Protein AF-0000000074153311 (afdb_homodimer)

Nearest PDB structures (foldseek):
  4g37-assembly2_B  TM=7.179E-01  e=2.846E-46  Photinus pyralis
  6q2m-assembly3_C  TM=8.573E-01  e=4.810E-36  Photinus pyralis
  3rix-assembly1_A  TM=8.641E-01  e=5.668E-35  Photinus pyralis
  3gpc-assembly2_B  TM=8.290E-01  e=4.481E-35  Homo sapiens
  5jjq-assembly4_D  TM=6.632E-01  e=1.379E-25  Streptomyces sp. ML694-90F3

Sequence (1156 aa):
MVFTSPAWVPKLPIDPPDSITIDEFMNTEKYGRYAGAKSRNPYTCGLTGKTYTVPEVRQRVDHLSRAIGKKLDFTPNEGTEWDKVVALFSLNTIDYVPLTHAVHRLGGAVTPASAAYSAPELEHQLRSSGAQALFTCEPLLETALKAAKAAGIPNERIFILATPGSTARLPFATLDELVEEGKKLPAVEPLRWTKGQGARQVAYLCYSSGTSGLPKAVMISHFNVIANILQYTTYDSVARKKLNIETQVDLGLLPFSHIYGLIIITHSNSYRGDEVIVLPKFDIKTFLSAVQQYKIAQLYVVPPIVIQIIRNQQLCSQYDLSSVRYLYAGAAPLGSETIDEVTKQYPAWHVGQAYGMTETCTAVSTTSEHDIDQGSSGSLVPACRAKIVDPTTGREITAYDTPGELLVQAPSVVLGYLNNEKATAETFVWLDDGRWIRTGDEVLVRRAASGNEHLVIVDRIKELIKVKGHQVAPAELEAHLLAHEFVSDCAVIQVPDDRAGEVPKAYVVKTKRADGRSDEDVARAIAKHVEDHKARHKWLKGGVEFIDIIPKSPSGKILRRLLRDKEKADRKAQGAKLMVFTSPAWVPKLPIDPPDSITIDEFMNTEKYGRYAGAKSRNPYTCGLTGKTYTVPEVRQRVDHLSRAIGKKLDFTPNEGTEWDKVVALFSLNTIDYVPLTHAVHRLGGAVTPASAAYSAPELEHQLRSSGAQALFTCEPLLETALKAAKAAGIPNERIFILATPGSTARLPFATLDELVEEGKKLPAVEPLRWTKGQGARQVAYLCYSSGTSGLPKAVMISHFNVIANILQYTTYDSVARKKLNIETQVDLGLLPFSHIYGLIIITHSNSYRGDEVIVLPKFDIKTFLSAVQQYKIAQLYVVPPIVIQIIRNQQLCSQYDLSSVRYLYAGAAPLGSETIDEVTKQYPAWHVGQAYGMTETCTAVSTTSEHDIDQGSSGSLVPACRAKIVDPTTGREITAYDTPGELLVQAPSVVLGYLNNEKATAETFVWLDDGRWIRTGDEVLVRRAASGNEHLVIVDRIKELIKVKGHQVAPAELEAHLLAHEFVSDCAVIQVPDDRAGEVPKAYVVKTKRADGRSDEDVARAIAKHVEDHKARHKWLKGGVEFIDIIPKSPSGKILRRLLRDKEKADRKAQGAKL

Radius of gyration: 34.05 Å; Cα contacts (8 Å, |Δi|>4): 2609; chains: 2; bounding box: 74×100×81 Å

Foldseek 3Di:
DKAAFDPVFDFQPDQQAQFDFLLCVLLDPVNPFDDQVQFDFQEAALPPRDTDGSVRLNLLLFLLLQLCCVLLVQAAPPDAQLSQEEEEQEFWDRCRQSNLSSSVQSRHAYEYDYNPDALVLVLVVCQLSVHQAYEYADVSVVSVVSSCVVNVHDQSRYEHEYDPPDDDDDPHHYSVNSSVVSVPGDTHDGHDTDGSRQLVRFHYFAWDDDLPDRTFTFGFGSSLLSFVLSLVLSRQVVLCVVVVNQEFEAEQAAGCSFLCNVRVQRRNNSRSRYYYHHDRHDDPLSVLSSCQPRLHAEYEEEQLVLLVCLVPLVSSVVGDNVSYAEYEYEPAFADLLSVVSCCVSPVRHHYAYFDDHVQLSGGQADAHSVHDDPQFRHGGTHQKIKWFAAPVPRHTDDDAPDKGWIKMDHSNRGDATRPCVPRRPVQWDADPVGIIGGPQWIWGWHQGPVRGITIHTQARNVFWEQFQNDTDGQSNLQNLLCSDQQFSGKTWGWDQDDVGRTAIEMEGETDCVCPPPDPVVVFVVSQVSCVVPHDPRNGNPVTYHYDNDQDADSSRHGSVSVVVVVVVVVVVVVVVVD/DKAAFDPVFDFQPDQQAQFDFLLVCLLDPVNPFDDQVQFDFQEAALPPRDTDGSVRLNLLLFLLLQLCCVLLVQAAPPDAQLSQEEEEQEFWDRCRQSNLSSSVQSRHAYEYDYNPDALVLLLVVCQLSVHQAYEYADVSVVSVVSSCVVNVHDQSRYEHEYDPPDDDDDPHHYSVNSSVVSVPGDTHDGHDTDGSRQLVGFHYFAWDDDLPDRTFTFGFGSSLLSFVLSQVLSRQVVLCVVVVNQEFEAEQAAGCSFLCNVRVQRRNNSRSRYYYHHDRHDDPLSVLSSCQPRLHAEYEEEQLVLLVCLVPLVSSVVGDNVSHAEYEYEPAFADLLSVVSCCVSPVRHQYAYFDDHVQLSGGQADAHSVHDDPQFRHGGTHQKMKWFAAPVPRHTDDDAPDKGWIKMDHSNGGDATRPCVPRRPVQWDADPVGIIGGPQWIWGWHQGPVRGITIHTQARNVFWEQFQNDTAGQSNLQNLLCSDQQFSGKTWGWDQDPVGRTAIAMEGETDCVCPPPDPVVVQVVSQVSCVVPHDPRNGNPVTYHYDNDQDADSSRHGSVSVVVVVVVVVVVVVVVVD

InterPro domains:
  IPR000873 AMP-dependent synthetase/ligase domain [PF00501] (48-418)
  IPR020845 AMP-binding, conserved site [PS00455] (205-216)
  IPR025110 AMP-binding enzyme, C-terminal domain [PF13193] (476-557)
  IPR045851 AMP-binding enzyme domain superfamily [G3DSA:3.30.300.30] (461-571)

Solvent-accessible surface area (backbone atoms only — not comparable to full-atom values): 59431 Å² total; per-residue (Å²): 109,76,46,57,37,50,87,85,49,53,70,64,93,59,79,65,64,31,52,46,45,54,36,58,52,70,71,37,64,88,73,71,32,44,54,63,91,76,28,42,44,38,34,25,30,50,85,78,63,52,66,42,46,51,69,51,46,50,49,44,22,54,15,33,27,24,28,47,24,64,76,67,68,43,48,47,84,52,84,54,36,64,77,37,17,33,31,37,40,40,62,44,37,66,58,54,60,44,50,50,32,14,40,36,56,36,50,14,22,33,28,38,35,62,67,78,52,51,34,69,56,44,21,49,53,40,54,76,63,45,41,64,33,39,37,27,19,76,94,46,39,69,46,48,51,54,13,29,56,72,54,69,43,56,70,91,42,34,33,30,44,78,49,91,85,68,75,75,87,60,102,47,57,35,53,67,55,33,28,60,52,9,69,76,43,70,81,71,64,80,67,83,64,35,80,48,37,13,55,71,38,49,37,35,39,41,66,42,72,54,89,86,56,78,57,45,38,32,32,30,19,22,19,16,49,50,28,27,37,49,22,53,52,45,47,48,45,57,42,28,58,77,67,70,50,78,60,53,30,30,43,31,45,54,54,51,41,38,47,60,21,39,40,55,44,49,47,32,34,38,36,53,13,14,20,23,37,28,32,56,58,92,40,73,67,61,49,46,48,34,33,38,75,64,42,27,25,32,43,55,47,35,48,72,57,53,50,53,51,65,73,34,49,73,66,51,68,74,40,62,61,81,46,39,40,36,43,38,32,25,87,51,88,58,35,61,66,57,52,52,51,47,38,69,76,36,70,77,40,43,72,38,26,36,37,60,41,71,65,32,45,19,69,49,21,40,39,41,84,80,57,71,48,92,67,28,21,17,26,39,27,41,76,29,37,34,37,32,21,34,83,84,76,60,48,72,49,73,60,68,71,45,75,18,31,35,31,42,34,42,69,15,45,39,80,39,40,64,58,31,60,60,63,28,56,73,34,44,42,71,48,86,90,40,69,30,35,56,68,56,30,26,28,24,43,38,71,38,95,88,66,45,60,24,37,29,76,52,40,46,56,88,60,47,25,47,26,69,86,40,79,36,42,34,58,58,52,33,42,57,46,53,70,36,78,46,32,66,41,59,46,46,44,62,38,84,35,92,87,35,54,21,30,35,23,35,38,31,20,69,30,78,76,42,62,94,54,52,69,68,56,52,39,48,53,53,42,45,56,40,52,75,73,43,60,78,74,65,28,48,76,54,35,67,43,79,43,91,68,78,58,52,43,95,76,63,41,72,42,56,57,63,52,48,52,50,49,53,53,52,49,52,56,56,51,68,70,96,107,78,47,58,36,49,86,86,47,52,72,64,94,58,80,64,65,32,52,46,45,56,36,58,50,69,71,36,62,87,75,70,33,44,55,62,91,78,29,44,43,38,34,25,29,52,86,79,62,54,64,45,46,52,68,51,46,50,50,45,22,55,16,34,28,25,28,47,24,64,76,67,69,43,47,49,83,51,84,54,36,66,76,36,18,33,30,37,40,40,63,43,38,67,57,56,62,44,52,50,31,13,40,35,56,37,50,13,21,34,29,38,33,62,67,79,54,51,32,69,58,44,21,49,52,38,52,76,63,45,40,65,33,40,38,27,20,77,94,45,38,67,46,48,52,53,12,29,55,72,53,68,42,57,70,92,40,36,35,31,44,76,50,91,86,69,74,75,88,61,101,45,56,35,54,68,56,35,29,61,51,8,69,76,43,69,80,70,64,80,65,82,65,36,82,49,38,13,56,70,38,49,37,35,38,41,65,44,73,51,91,87,57,78,57,44,38,34,33,30,18,21,18,14,50,50,28,28,38,48,22,52,53,47,46,48,46,57,41,30,58,76,67,71,50,78,61,52,31,31,44,30,44,56,53,51,41,38,48,60,23,38,41,56,45,46,47,32,33,39,34,52,13,14,21,22,37,28,31,54,60,92,41,74,66,62,48,47,48,31,34,39,75,64,43,26,25,34,43,55,46,34,47,72,58,53,51,53,51,66,72,35,49,73,67,52,68,76,41,59,62,80,48,40,39,36,42,38,32,26,88,51,87,58,36,61,66,58,51,51,51,46,37,68,77,37,70,76,40,44,74,39,25,35,37,61,41,71,64,32,44,19,68,50,20,41,36,42,86,80,56,68,48,90,64,28,21,16,26,40,27,40,76,29,38,34,38,31,22,34,82,86,78,60,48,72,50,72,60,67,72,45,73,19,33,35,30,42,35,41,69,15,44,42,79,38,40,62,57,31,61,59,63,26,54,74,33,45,42,70,47,86,89,42,68,30,35,55,68,57,30,25,28,22,42,36,71,39,94,88,66,44,62,24,38,32,77,53,40,47,56,88,58,47,26,45,25,70,85,40,80,37,42,36,58,58,53,33,39,58,46,53,70,37,78,45,30,66,41,60,47,45,44,61,39,83,34,93,87,34,53,21,31,35,23,34,37,31,19,69,28,76,77,41,61,95,54,52,68,66,56,53,40,49,52,55,43,45,57,41,52,76,74,43,59,77,73,65,28,47,78,56,34,69,43,79,46,91,68,77,59,51,44,95,75,62,39,71,43,57,59,62,53,46,52,49,50,52,52,53,47,51,58,54,52,70,72,97

Secondary structure (DSSP, 8-state):
--B---TTSPPPSSPPPSSS-HHHHHT-GGGSPPPTTTSPPSEEETTT--B--HHHHHHHHHHHHHHHHHHHT--TTSS-GGGSEEEEE----TTHHHHHHHHHHTT-EEEEE-TT--HHHHHHHHHHHT-SEEEEEGGGHHHHHHHHHHHT--GGGEEEE--TT-----SS-BHHHHHHHHTTSPPPPPP-PPTTHHHHSEEEEEEE--TTSSPEEEEEEHHHHHHHHHHHHHHHHHHHHHTT-S--EEEE-S-TTSHIIIIIIIIIHHHTT-EEEE-SS--HHHHHHHHHHHT--EEEE-HHHHHHHHH-HHHHTTS--TT--EEEE-SSPPPHHHHHHHHHH-TT-EEEEEEEEGGGTEEEEE-BTTB--TTS--EEPTT-EEEEE-TTT-PBP-STT--EEEEEE-TTS--EETT-HHHHHHHEEEETTEEEEEEEEEEEEEE-TTS-EEEEEEEEGGG-EEETTEEE-HHHHHHHHTTSTTEEEEEEEEEEETTTEEEEEEEEEE-GGGTTS-HHHHHHHHHHHHHHHS-GGGS-TTEEEE-S---B-TTS-B-HHHHHHHHHHHHHHHHHT-/--B---TTSPPPSSPPPSSS-HHHHHT-GGGSPPPTTTSPPSEEETTT--EE-HHHHHHHHHHHHHHHHHHHT--TTSS-GGGSEEEEE----TTHHHHHHHHHHTT-EEEEE-TT--HHHHHHHHHHHT-SEEEEEGGGHHHHHHHHHHHT--GGGEEEE--TT-----SS-BHHHHHHHHTTSPPPPPP-PPTTHHHHSEEEEEEE--TTSSPEEEEEEHHHHHHHHHHHHHHHHHHHHHTT-S--EEEE-S-TTSHIIIIIIIIIHHHTT-EEEE-SS--HHHHHHHHHHHT--EEEE-HHHHHHHHHTHHHHTTS--TT--EEEE-SSPPPHHHHHHHHHH-TT-EEEEEEEEGGGTEEEEE-BTTB--TTS--EEPTT-EEEEE-TTT-PBP-STT--EEEEEE-TTS--EETT-HHHHHHHEEEETTEEEEEEEEEEEEEE-TTS-EEEEEEEEGGG-EEETTEEE-HHHHHHHHTTSTTEEEEEEEEEEETTTEEEEEEEEEE-GGGTTS-HHHHHHHHHHHHHHHS-GGGS-TTEEEE-S---B-TTS-B-HHHHHHHHHHHHHHHHTT-

Organism: Verticillium dahliae (strain VdLs.17 / ATCC MYA-4575 / FGSC 10137) (NCBI:txid498257)

Structure (mmCIF, N/CA/C/O backbone):
data_AF-0000000074153311-model_v1
#
loop_
_entity.id
_entity.type
_entity.pdbx_description
1 polymer 'Luciferin 4-monooxygenase'
#
loop_
_atom_site.group_PDB
_atom_site.id
_atom_site.type_symbol
_atom_site.label_atom_id
_atom_site.label_alt_id
_atom_site.label_comp_id
_atom_site.label_asym_id
_atom_site.label_entity_id
_atom_site.label_seq_id
_atom_site.pdbx_PDB_ins_code
_atom_site.Cartn_x
_atom_site.Cartn_y
_atom_site.Cartn_z
_atom_site.occupancy
_atom_site.B_iso_or_equiv
_atom_site.auth_seq_id
_atom_site.auth_comp_id
_atom_site.auth_asym_id
_atom_site.auth_atom_id
_atom_site.pdbx_PDB_model_num
ATOM 1 N N . MET A 1 1 ? 17.031 -3.672 -25.25 1 78.5 1 MET A N 1
ATOM 2 C CA . MET A 1 1 ? 16.109 -4.422 -26.109 1 78.5 1 MET A CA 1
ATOM 3 C C . MET A 1 1 ? 15.008 -5.074 -25.297 1 78.5 1 MET A C 1
ATOM 5 O O . MET A 1 1 ? 15.266 -5.633 -24.219 1 78.5 1 MET A O 1
ATOM 9 N N . VAL A 1 2 ? 13.727 -4.863 -25.719 1 92.25 2 VAL A N 1
ATOM 10 C CA . VAL A 1 2 ? 12.539 -5.414 -25.062 1 92.25 2 VAL A CA 1
ATOM 11 C C . VAL A 1 2 ? 12.047 -6.637 -25.844 1 92.25 2 VAL A C 1
ATOM 13 O O . VAL A 1 2 ? 11.945 -6.598 -27.062 1 92.25 2 VAL A O 1
ATOM 16 N N . PHE A 1 3 ? 12.062 -7.777 -25.188 1 97.19 3 PHE A N 1
ATOM 17 C CA . PHE A 1 3 ? 11.5 -8.984 -25.781 1 97.19 3 PHE A CA 1
ATOM 18 C C . PHE A 1 3 ? 9.977 -8.977 -25.672 1 97.19 3 PHE A C 1
ATOM 20 O O . PHE A 1 3 ? 9.422 -8.523 -24.672 1 97.19 3 PHE A O 1
ATOM 27 N N . THR A 1 4 ? 9.336 -9.414 -26.719 1 97.38 4 THR A N 1
ATOM 28 C CA . THR A 1 4 ? 7.883 -9.547 -26.75 1 97.38 4 THR A CA 1
ATOM 29 C C . THR A 1 4 ? 7.473 -10.922 -27.281 1 97.38 4 THR A C 1
ATOM 31 O O . THR A 1 4 ? 8.328 -11.773 -27.531 1 97.38 4 THR A O 1
ATOM 34 N N . SER A 1 5 ? 6.18 -11.211 -27.391 1 97.94 5 SER A N 1
ATOM 35 C CA . SER A 1 5 ? 5.691 -12.477 -27.922 1 97.94 5 SER A CA 1
ATOM 36 C C . SER A 1 5 ? 6.098 -12.648 -29.391 1 97.94 5 SER A C 1
ATOM 38 O O . SER A 1 5 ? 6.238 -11.664 -30.125 1 97.94 5 SER A O 1
ATOM 40 N N . PRO A 1 6 ? 6.312 -13.906 -29.781 1 97.5 6 PRO A N 1
ATOM 41 C CA . PRO A 1 6 ? 6.609 -14.141 -31.203 1 97.5 6 PRO A CA 1
ATOM 42 C C . PRO A 1 6 ? 5.531 -13.586 -32.125 1 97.5 6 PRO A C 1
ATOM 44 O O . PRO A 1 6 ? 4.387 -13.391 -31.703 1 97.5 6 PRO A O 1
ATOM 47 N N . ALA A 1 7 ? 5.91 -13.469 -33.406 1 96.62 7 ALA A N 1
ATOM 48 C CA . ALA A 1 7 ? 5.035 -12.852 -34.406 1 96.62 7 ALA A CA 1
ATOM 49 C C . ALA A 1 7 ? 3.779 -13.695 -34.625 1 96.62 7 ALA A C 1
ATOM 51 O O . ALA A 1 7 ? 2.721 -13.164 -34.969 1 96.62 7 ALA A O 1
ATOM 52 N N . TRP A 1 8 ? 3.906 -14.961 -34.406 1 97.44 8 TRP A N 1
ATOM 53 C CA . TRP A 1 8 ? 2.779 -15.844 -34.688 1 97.44 8 TRP A CA 1
ATOM 54 C C . TRP A 1 8 ? 1.729 -15.742 -33.562 1 97.44 8 TRP A C 1
ATOM 56 O O . TRP A 1 8 ? 0.6 -16.203 -33.75 1 97.44 8 TRP A O 1
ATOM 66 N N . VAL A 1 9 ? 2.066 -15.188 -32.406 1 98 9 VAL A N 1
ATOM 67 C CA . VAL A 1 9 ? 1.124 -15.023 -31.312 1 98 9 VAL A CA 1
ATOM 68 C C . VAL A 1 9 ? 0.183 -13.859 -31.609 1 98 9 VAL A C 1
ATOM 70 O O . VAL A 1 9 ? 0.633 -12.734 -31.875 1 98 9 VAL A O 1
ATOM 73 N N . PRO A 1 10 ? -1.088 -14.109 -31.578 1 98 10 PRO A N 1
ATOM 74 C CA . PRO A 1 10 ? -2.02 -13.008 -31.844 1 98 10 PRO A CA 1
ATOM 75 C C . PRO A 1 10 ? -2.027 -11.961 -30.734 1 98 10 PRO A C 1
ATOM 77 O O . PRO A 1 10 ? -1.675 -12.266 -29.594 1 98 10 PRO A O 1
ATOM 80 N N . LYS A 1 11 ? -2.404 -10.773 -31.125 1 97.69 11 LYS A N 1
ATOM 81 C CA . LYS A 1 11 ? -2.73 -9.789 -30.094 1 97.69 11 LYS A CA 1
ATOM 82 C C . LYS A 1 11 ? -3.963 -10.211 -29.297 1 97.69 11 LYS A C 1
ATOM 84 O O . LYS A 1 11 ? -4.738 -11.055 -29.75 1 97.69 11 LYS A O 1
ATOM 89 N N . LEU A 1 12 ? -4.125 -9.672 -28.109 1 98.31 12 LEU A N 1
ATOM 90 C CA . LEU A 1 12 ? -5.332 -9.953 -27.328 1 98.31 12 LEU A CA 1
ATOM 91 C C . LEU A 1 12 ? -6.582 -9.602 -28.125 1 98.31 12 LEU A C 1
ATOM 93 O O . LEU A 1 12 ? -6.621 -8.578 -28.812 1 98.31 12 LEU A O 1
ATOM 97 N N . PRO A 1 13 ? -7.539 -10.406 -28.078 1 96.81 13 PRO A N 1
ATOM 98 C CA . PRO A 1 13 ? -8.75 -10.141 -28.844 1 96.81 13 PRO A CA 1
ATOM 99 C C . PRO A 1 13 ? -9.516 -8.914 -28.344 1 96.81 13 PRO A C 1
ATOM 101 O O . PRO A 1 13 ? -10.25 -8.289 -29.109 1 96.81 13 PRO A O 1
ATOM 104 N N . ILE A 1 14 ? -9.398 -8.641 -27.078 1 97.06 14 ILE A N 1
ATOM 105 C CA . ILE A 1 14 ? -9.961 -7.449 -26.453 1 97.06 14 ILE A CA 1
ATOM 106 C C . ILE A 1 14 ? -8.969 -6.883 -25.438 1 97.06 14 ILE A C 1
ATOM 108 O O . ILE A 1 14 ? -8.102 -7.602 -24.953 1 97.06 14 ILE A O 1
ATOM 112 N N . ASP A 1 15 ? -9.156 -5.594 -25.219 1 97.19 15 ASP A N 1
ATOM 113 C CA . ASP A 1 15 ? -8.484 -5.074 -24.031 1 97.19 15 ASP A CA 1
ATOM 114 C C . ASP A 1 15 ? -9.094 -5.652 -22.75 1 97.19 15 ASP A C 1
ATOM 116 O O . ASP A 1 15 ? -10.32 -5.672 -22.609 1 97.19 15 ASP A O 1
ATOM 120 N N . PRO A 1 16 ? -8.281 -6.215 -21.922 1 98.12 16 PRO A N 1
ATOM 121 C CA . PRO A 1 16 ? -8.867 -6.711 -20.672 1 98.12 16 PRO A CA 1
ATOM 122 C C . PRO A 1 16 ? -9.742 -5.672 -19.984 1 98.12 16 PRO A C 1
ATOM 124 O O . PRO A 1 16 ? -9.297 -4.539 -19.766 1 98.12 16 PRO A O 1
ATOM 127 N N . PRO A 1 17 ? -10.953 -6.043 -19.688 1 97.88 17 PRO A N 1
ATOM 128 C CA . PRO A 1 17 ? -11.805 -5.07 -19 1 97.88 17 PRO A CA 1
ATOM 129 C C . PRO A 1 17 ? -11.297 -4.742 -17.594 1 97.88 17 PRO A C 1
ATOM 131 O O . PRO A 1 17 ? -10.859 -5.637 -16.859 1 97.88 17 PRO A O 1
ATOM 134 N N . ASP A 1 18 ? -11.391 -3.502 -17.266 1 97.38 18 ASP A N 1
ATOM 135 C CA . ASP A 1 18 ? -10.812 -3.078 -15.992 1 97.38 18 ASP A CA 1
ATOM 136 C C . ASP A 1 18 ? -11.898 -2.6 -15.031 1 97.38 18 ASP A C 1
ATOM 138 O O . ASP A 1 18 ? -11.602 -1.98 -14.008 1 97.38 18 ASP A O 1
ATOM 142 N N . SER A 1 19 ? -13.234 -2.834 -15.258 1 97.06 19 SER A N 1
ATOM 143 C CA . SER A 1 19 ? -14.305 -2.322 -14.414 1 97.06 19 SER A CA 1
ATOM 144 C C . SER A 1 19 ? -15.32 -3.414 -14.086 1 97.06 19 SER A C 1
ATOM 146 O O . SER A 1 19 ? -16.484 -3.127 -13.812 1 97.06 19 SER A O 1
ATOM 148 N N . ILE A 1 20 ? -14.883 -4.629 -14.164 1 97.88 20 ILE A N 1
ATOM 149 C CA . ILE A 1 20 ? -15.766 -5.742 -13.828 1 97.88 20 ILE A CA 1
ATOM 150 C C . ILE A 1 20 ? -15.031 -6.727 -12.922 1 97.88 20 ILE A C 1
ATOM 152 O O . ILE A 1 20 ? -13.797 -6.695 -12.828 1 97.88 20 ILE A O 1
ATOM 156 N N . THR A 1 21 ? -15.812 -7.562 -12.297 1 98.5 21 THR A N 1
ATOM 157 C CA . THR A 1 21 ? -15.25 -8.609 -11.453 1 98.5 21 THR A CA 1
ATOM 158 C C . THR A 1 21 ? -14.891 -9.844 -12.281 1 98.5 21 THR A C 1
ATOM 160 O O . THR A 1 21 ? -15.375 -10 -13.406 1 98.5 21 THR A O 1
ATOM 163 N N . ILE A 1 22 ? -14.078 -10.719 -11.719 1 98.75 22 ILE A N 1
ATOM 164 C CA . ILE A 1 22 ? -13.789 -12.023 -12.297 1 98.75 22 ILE A CA 1
ATOM 165 C C . ILE A 1 22 ? -15.086 -12.797 -12.492 1 98.75 22 ILE A C 1
ATOM 167 O O . ILE A 1 22 ? -15.266 -13.469 -13.516 1 98.75 22 ILE A O 1
ATOM 171 N N . ASP A 1 23 ? -15.984 -12.68 -11.508 1 97.81 23 ASP A N 1
ATOM 172 C CA . ASP A 1 23 ? -17.281 -13.344 -11.578 1 97.81 23 ASP A CA 1
ATOM 173 C C . ASP A 1 23 ? -18.031 -12.945 -12.852 1 97.81 23 ASP A C 1
ATOM 175 O O . ASP A 1 23 ? -18.484 -13.812 -13.609 1 97.81 23 ASP A O 1
ATOM 179 N N . GLU A 1 24 ? -18.141 -11.672 -13.078 1 97.5 24 GLU A N 1
ATOM 180 C CA . GLU A 1 24 ? -18.844 -11.18 -14.266 1 97.5 24 GLU A CA 1
ATOM 181 C C . GLU A 1 24 ? -18.141 -11.633 -15.539 1 97.5 24 GLU A C 1
ATOM 183 O O . GLU A 1 24 ? -18.781 -12.039 -16.5 1 97.5 24 GLU A O 1
ATOM 188 N N . PHE A 1 25 ? -16.859 -11.57 -15.531 1 98.38 25 PHE A N 1
ATOM 189 C CA . PHE A 1 25 ? -16.047 -11.938 -16.688 1 98.38 25 PHE A CA 1
ATOM 190 C C . PHE A 1 25 ? -16.234 -13.406 -17.047 1 98.38 25 PHE A C 1
ATOM 192 O O . PHE A 1 25 ? -16.406 -13.75 -18.219 1 98.38 25 PHE A O 1
ATOM 199 N N . MET A 1 26 ? -16.203 -14.305 -16.031 1 98.12 26 MET A N 1
ATOM 200 C CA . MET A 1 26 ? -16.203 -15.75 -16.234 1 98.12 26 MET A CA 1
ATOM 201 C C . MET A 1 26 ? -17.625 -16.25 -16.531 1 98.12 26 MET A C 1
ATOM 203 O O . MET A 1 26 ? -17.797 -17.25 -17.234 1 98.12 26 MET A O 1
ATOM 207 N N . ASN A 1 27 ? -18.641 -15.531 -16 1 95.56 27 ASN A N 1
ATOM 208 C CA . ASN A 1 27 ? -19.984 -16.109 -16 1 95.56 27 ASN A CA 1
ATOM 209 C C . ASN A 1 27 ? -20.906 -15.398 -16.984 1 95.56 27 ASN A C 1
ATOM 211 O O . ASN A 1 27 ? -22.125 -15.484 -16.875 1 95.56 27 ASN A O 1
ATOM 215 N N . THR A 1 28 ? -20.344 -14.625 -17.906 1 95.06 28 THR A N 1
ATOM 216 C CA . THR A 1 28 ? -21.062 -14.047 -19.047 1 95.06 28 THR A CA 1
ATOM 217 C C . THR A 1 28 ? -20.281 -14.25 -20.344 1 95.06 28 THR A C 1
ATOM 219 O O . THR A 1 28 ? -19.062 -14.414 -20.312 1 95.06 28 THR A O 1
ATOM 222 N N . GLU A 1 29 ? -20.922 -14.305 -21.422 1 95.88 29 GLU A N 1
ATOM 223 C CA . GLU A 1 29 ? -20.266 -14.523 -22.703 1 95.88 29 GLU A CA 1
ATOM 224 C C . GLU A 1 29 ? -19.844 -13.203 -23.344 1 95.88 29 GLU A C 1
ATOM 226 O O . GLU A 1 29 ? -19.266 -13.195 -24.438 1 95.88 29 GLU A O 1
ATOM 231 N N . LYS A 1 30 ? -20.016 -12.117 -22.641 1 95.56 30 LYS A N 1
ATOM 232 C CA . LYS A 1 30 ? -19.844 -10.773 -23.172 1 95.56 30 LYS A CA 1
ATOM 233 C C . LYS A 1 30 ? -18.375 -10.484 -23.484 1 95.56 30 LYS A C 1
ATOM 235 O O . LYS A 1 30 ? -18.062 -9.609 -24.297 1 95.56 30 LYS A O 1
ATOM 240 N N . TYR A 1 31 ? -17.531 -11.289 -22.812 1 97.19 31 TYR A N 1
ATOM 241 C CA . TYR A 1 31 ? -16.125 -10.891 -22.891 1 97.19 31 TYR A CA 1
ATOM 242 C C . TYR A 1 31 ? -15.289 -11.977 -23.547 1 97.19 31 TYR A C 1
ATOM 244 O O . TYR A 1 31 ? -14.109 -12.141 -23.234 1 97.19 31 TYR A O 1
ATOM 252 N N . GLY A 1 32 ? -15.938 -12.805 -24.375 1 95.81 32 GLY A N 1
ATOM 253 C CA . GLY A 1 32 ? -15.195 -13.68 -25.266 1 95.81 32 GLY A CA 1
ATOM 254 C C . GLY A 1 32 ? -15.102 -15.109 -24.781 1 95.81 32 GLY A C 1
ATOM 255 O O . GLY A 1 32 ? -14.461 -15.945 -25.422 1 95.81 32 GLY A O 1
ATOM 256 N N . ARG A 1 33 ? -15.688 -15.438 -23.594 1 95.94 33 ARG A N 1
ATOM 257 C CA . ARG A 1 33 ? -15.656 -16.828 -23.141 1 95.94 33 ARG A CA 1
ATOM 258 C C . ARG A 1 33 ? -16.328 -17.75 -24.141 1 95.94 33 ARG A C 1
ATOM 260 O O . ARG A 1 33 ? -17.266 -17.344 -24.844 1 95.94 33 ARG A O 1
ATOM 267 N N . TYR A 1 34 ? -15.859 -19.016 -24.203 1 96.81 34 TYR A N 1
ATOM 268 C CA . TYR A 1 34 ? -16.484 -20.031 -25.047 1 96.81 34 TYR A CA 1
ATOM 269 C C . TYR A 1 34 ? -17.969 -20.172 -24.719 1 96.81 34 TYR A C 1
ATOM 271 O O . TYR A 1 34 ? -18.359 -20.141 -23.547 1 96.81 34 TYR A O 1
ATOM 279 N N . ALA A 1 35 ? -18.812 -20.359 -25.703 1 96.12 35 ALA A N 1
ATOM 280 C CA . ALA A 1 35 ? -20.266 -20.406 -25.547 1 96.12 35 ALA A CA 1
ATOM 281 C C . ALA A 1 35 ? -20.656 -21.484 -24.547 1 96.12 35 ALA A C 1
ATOM 283 O O . ALA A 1 35 ? -20.266 -22.641 -24.672 1 96.12 35 ALA A O 1
ATOM 284 N N . GLY A 1 36 ? -21.469 -21.062 -23.594 1 94.12 36 GLY A N 1
ATOM 285 C CA . GLY A 1 36 ? -21.906 -21.984 -22.562 1 94.12 36 GLY A CA 1
ATOM 286 C C . GLY A 1 36 ? -22.578 -23.234 -23.109 1 94.12 36 GLY A C 1
ATOM 287 O O . GLY A 1 36 ? -22.359 -24.328 -22.609 1 94.12 36 GLY A O 1
ATOM 288 N N . ALA A 1 37 ? -23.312 -23.078 -24.109 1 94.5 37 ALA A N 1
ATOM 289 C CA . ALA A 1 37 ? -24.078 -24.172 -24.703 1 94.5 37 ALA A CA 1
ATOM 290 C C . ALA A 1 37 ? -23.156 -25.188 -25.359 1 94.5 37 ALA A C 1
ATOM 292 O O . ALA A 1 37 ? -23.516 -26.375 -25.484 1 94.5 37 ALA A O 1
ATOM 293 N N . LYS A 1 38 ? -22 -24.766 -25.719 1 96.81 38 LYS A N 1
ATOM 294 C CA . LYS A 1 38 ? -21.062 -25.641 -26.406 1 96.81 38 LYS A CA 1
ATOM 295 C C . LYS A 1 38 ? -19.953 -26.094 -25.469 1 96.81 38 LYS A C 1
ATOM 297 O O . LYS A 1 38 ? -19.172 -26.984 -25.812 1 96.81 38 LYS A O 1
ATOM 302 N N . SER A 1 39 ? -19.922 -25.484 -24.312 1 98.06 39 SER A N 1
ATOM 303 C CA . SER A 1 39 ? -18.875 -25.781 -23.344 1 98.06 39 SER A CA 1
ATOM 304 C C . SER A 1 39 ? -19.125 -27.125 -22.672 1 98.06 39 SER A C 1
ATOM 306 O O . SER A 1 39 ? -20.266 -27.562 -22.547 1 98.06 39 SER A O 1
ATOM 308 N N . ARG A 1 40 ? -18.062 -27.75 -22.297 1 98.38 40 ARG A N 1
ATOM 309 C CA . ARG A 1 40 ? -18.141 -28.875 -21.375 1 98.38 40 ARG A CA 1
ATOM 310 C C . ARG A 1 40 ? -18.484 -28.406 -19.953 1 98.38 40 ARG A C 1
ATOM 312 O O . ARG A 1 40 ? -18.469 -27.203 -19.688 1 98.38 40 ARG A O 1
ATOM 319 N N . ASN A 1 41 ? -18.859 -29.391 -19.047 1 98.38 41 ASN A N 1
ATOM 320 C CA . ASN A 1 41 ? -19.016 -29.031 -17.656 1 98.38 41 ASN A CA 1
ATOM 321 C C . ASN A 1 41 ? -17.703 -28.516 -17.047 1 98.38 41 ASN A C 1
ATOM 323 O O . ASN A 1 41 ? -16.672 -29.203 -17.125 1 98.38 41 ASN A O 1
ATOM 327 N N . PRO A 1 42 ? -17.688 -27.328 -16.484 1 98.19 42 PRO A N 1
ATOM 328 C CA . PRO A 1 42 ? -16.422 -26.688 -16.141 1 98.19 42 PRO A CA 1
ATOM 329 C C . PRO A 1 42 ? -15.609 -27.5 -15.125 1 98.19 42 PRO A C 1
ATOM 331 O O . PRO A 1 42 ? -14.391 -27.625 -15.273 1 98.19 42 PRO A O 1
ATOM 334 N N . TYR A 1 43 ? -16.297 -28.031 -14.086 1 98.38 43 TYR A N 1
ATOM 335 C CA . TYR A 1 43 ? -15.617 -28.781 -13.023 1 98.38 43 TYR A CA 1
ATOM 336 C C . TYR A 1 43 ? -16.328 -30.109 -12.75 1 98.38 43 TYR A C 1
ATOM 338 O O . TYR A 1 43 ? -17.531 -30.141 -12.484 1 98.38 43 TYR A O 1
ATOM 346 N N . THR A 1 44 ? -15.633 -31.188 -12.789 1 98.62 44 THR A N 1
ATOM 347 C CA . THR A 1 44 ? -16.141 -32.531 -12.5 1 98.62 44 THR A CA 1
ATOM 348 C C . THR A 1 44 ? -15.266 -33.219 -11.469 1 98.62 44 THR A C 1
ATOM 350 O O . THR A 1 44 ? -14.047 -33.281 -11.617 1 98.62 44 THR A O 1
ATOM 353 N N . CYS A 1 45 ? -15.906 -33.719 -10.43 1 98.25 45 CYS A N 1
ATOM 354 C CA . CYS A 1 45 ? -15.156 -34.469 -9.445 1 98.25 45 CYS A CA 1
ATOM 355 C C . CYS A 1 45 ? -14.641 -35.781 -10.039 1 98.25 45 CYS A C 1
ATOM 357 O O . CYS A 1 45 ? -15.43 -36.625 -10.477 1 98.25 45 CYS A O 1
ATOM 359 N N . GLY A 1 46 ? -13.328 -35.969 -10.016 1 98.25 46 GLY A N 1
ATOM 360 C CA . GLY A 1 46 ? -12.727 -37.156 -10.633 1 98.25 46 GLY A CA 1
ATOM 361 C C . GLY A 1 46 ? -12.992 -38.438 -9.867 1 98.25 46 GLY A C 1
ATOM 362 O O . GLY A 1 46 ? -12.82 -39.531 -10.406 1 98.25 46 GLY A O 1
ATOM 363 N N . LEU A 1 47 ? -13.422 -38.312 -8.625 1 96.81 47 LEU A N 1
ATOM 364 C CA . LEU A 1 47 ? -13.656 -39.5 -7.793 1 96.81 47 LEU A CA 1
ATOM 365 C C . LEU A 1 47 ? -15.109 -39.938 -7.887 1 96.81 47 LEU A C 1
ATOM 367 O O . LEU A 1 47 ? -15.391 -41.125 -7.957 1 96.81 47 LEU A O 1
ATOM 371 N N . THR A 1 48 ? -16.062 -39 -7.941 1 95.75 48 THR A N 1
ATOM 372 C CA . THR A 1 48 ? -17.484 -39.344 -7.828 1 95.75 48 THR A CA 1
ATOM 373 C C . THR A 1 48 ? -18.203 -39.125 -9.156 1 95.75 48 THR A C 1
ATOM 375 O O . THR A 1 48 ? -19.297 -39.656 -9.359 1 95.75 48 THR A O 1
ATOM 378 N N . GLY A 1 49 ? -17.656 -38.281 -9.984 1 97.06 49 GLY A N 1
ATOM 379 C CA . GLY A 1 49 ? -18.312 -37.938 -11.234 1 97.06 49 GLY A CA 1
ATOM 380 C C . GLY A 1 49 ? -19.281 -36.781 -11.086 1 97.06 49 GLY A C 1
ATOM 381 O O . GLY A 1 49 ? -19.844 -36.312 -12.078 1 97.06 49 GLY A O 1
ATOM 382 N N . LYS A 1 50 ? -19.453 -36.344 -9.883 1 96.75 50 LYS A N 1
ATOM 383 C CA . LYS A 1 50 ? -20.344 -35.188 -9.656 1 96.75 50 LYS A CA 1
ATOM 384 C C . LYS A 1 50 ? -19.891 -33.969 -10.453 1 96.75 50 LYS A C 1
ATOM 386 O O . LYS A 1 50 ? -18.703 -33.688 -10.531 1 96.75 50 LYS A O 1
ATOM 391 N N . THR A 1 51 ? -20.844 -33.281 -11.055 1 97.88 51 THR A N 1
ATOM 392 C CA . THR A 1 51 ? -20.516 -32.094 -11.867 1 97.88 51 THR A CA 1
ATOM 393 C C . THR A 1 51 ? -21.719 -31.172 -11.992 1 97.88 51 THR A C 1
ATOM 395 O O . THR A 1 51 ? -22.797 -31.484 -11.5 1 97.88 51 THR A O 1
ATOM 398 N N . TYR A 1 52 ? -21.516 -29.984 -12.484 1 97.75 52 TYR A N 1
ATOM 399 C CA . TYR A 1 52 ? -22.531 -29 -12.828 1 97.75 52 TYR A CA 1
ATOM 400 C C . TYR A 1 52 ? -22.281 -28.422 -14.219 1 97.75 52 TYR A C 1
ATOM 402 O O . TYR A 1 52 ? -21.141 -28.219 -14.617 1 97.75 52 TYR A O 1
ATOM 410 N N . THR A 1 53 ? -23.406 -28.203 -14.922 1 97.75 53 THR A N 1
ATOM 411 C CA . THR A 1 53 ? -23.297 -27.516 -16.203 1 97.75 53 THR A CA 1
ATOM 412 C C . THR A 1 53 ? -22.922 -26.047 -16 1 97.75 53 THR A C 1
ATOM 414 O O . THR A 1 53 ? -22.969 -25.531 -14.883 1 97.75 53 THR A O 1
ATOM 417 N N . VAL A 1 54 ? -22.578 -25.375 -17.125 1 97.31 54 VAL A N 1
ATOM 418 C CA . VAL A 1 54 ? -22.172 -23.969 -17.078 1 97.31 54 VAL A CA 1
ATOM 419 C C . VAL A 1 54 ? -23.297 -23.141 -16.484 1 97.31 54 VAL A C 1
ATOM 421 O O . VAL A 1 54 ? -23.078 -22.359 -15.547 1 97.31 54 VAL A O 1
ATOM 424 N N . PRO A 1 55 ? -24.578 -23.312 -16.891 1 96.88 55 PRO A N 1
ATOM 425 C CA . PRO A 1 55 ? -25.656 -22.531 -16.281 1 96.88 55 PRO A CA 1
ATOM 426 C C . PRO A 1 55 ? -25.875 -22.875 -14.805 1 96.88 55 PRO A C 1
ATOM 428 O O . PRO A 1 55 ? -26.203 -21.984 -14.008 1 96.88 55 PRO A O 1
ATOM 431 N N . GLU A 1 56 ? -25.656 -24.141 -14.492 1 97.5 56 GLU A N 1
ATOM 432 C CA . GLU A 1 56 ? -25.812 -24.547 -13.094 1 97.5 56 GLU A CA 1
ATOM 433 C C . GLU A 1 56 ? -24.75 -23.906 -12.211 1 97.5 56 GLU A C 1
ATOM 435 O O . GLU A 1 56 ? -25.031 -23.531 -11.07 1 97.5 56 GLU A O 1
ATOM 440 N N . VAL A 1 57 ? -23.531 -23.812 -12.695 1 97.81 57 VAL A N 1
ATOM 441 C CA . VAL A 1 57 ? -22.453 -23.156 -11.953 1 97.81 57 VAL A CA 1
ATOM 442 C C . VAL A 1 57 ? -22.828 -21.688 -11.727 1 97.81 57 VAL A C 1
ATOM 444 O O . VAL A 1 57 ? -22.672 -21.172 -10.617 1 97.81 57 VAL A O 1
ATOM 447 N N . ARG A 1 58 ? -23.344 -21.031 -12.742 1 97 58 ARG A N 1
ATOM 448 C CA . ARG A 1 58 ? -23.75 -19.641 -12.641 1 97 58 ARG A CA 1
ATOM 449 C C . ARG A 1 58 ? -24.828 -19.469 -11.578 1 97 58 ARG A C 1
ATOM 451 O O . ARG A 1 58 ? -24.781 -18.516 -10.781 1 97 58 ARG A O 1
ATOM 458 N N . GLN A 1 59 ? -25.766 -20.359 -11.617 1 97.44 59 GLN A N 1
ATOM 459 C CA . GLN A 1 59 ? -26.859 -20.312 -10.648 1 97.44 59 GLN A CA 1
ATOM 460 C C . GLN A 1 59 ? -26.344 -20.547 -9.234 1 97.44 59 GLN A C 1
ATOM 462 O O . GLN A 1 59 ? -26.797 -19.906 -8.281 1 97.44 59 GLN A O 1
ATOM 467 N N . ARG A 1 60 ? -25.469 -21.5 -9.117 1 97.69 60 ARG A N 1
ATOM 468 C CA . ARG A 1 60 ? -24.875 -21.812 -7.816 1 97.69 60 ARG A CA 1
ATOM 469 C C . ARG A 1 60 ? -24.141 -20.594 -7.254 1 97.69 60 ARG A C 1
ATOM 471 O O . ARG A 1 60 ? -24.25 -20.297 -6.066 1 97.69 60 ARG A O 1
ATOM 478 N N . VAL A 1 61 ? -23.375 -19.891 -8.102 1 98.5 61 VAL A N 1
ATOM 479 C CA . VAL A 1 61 ? -22.656 -18.688 -7.699 1 98.5 61 VAL A CA 1
ATOM 480 C C . VAL A 1 61 ? -23.641 -17.625 -7.211 1 98.5 61 VAL A C 1
ATOM 482 O O . VAL A 1 61 ? -23.422 -16.984 -6.18 1 98.5 61 VAL A O 1
ATOM 485 N N . ASP A 1 62 ? -24.719 -17.469 -7.965 1 98.38 62 ASP A N 1
ATOM 486 C CA . ASP A 1 62 ? -25.75 -16.5 -7.598 1 98.38 62 ASP A CA 1
ATOM 487 C C . ASP A 1 62 ? -26.344 -16.828 -6.234 1 98.38 62 ASP A C 1
ATOM 489 O O . ASP A 1 62 ? -26.406 -15.961 -5.355 1 98.38 62 ASP A O 1
ATOM 493 N N . HIS A 1 63 ? -26.734 -18.094 -6.016 1 98.69 63 HIS A N 1
ATOM 494 C CA . HIS A 1 63 ? -27.359 -18.5 -4.766 1 98.69 63 HIS A CA 1
ATOM 495 C C . HIS A 1 63 ? -26.375 -18.422 -3.604 1 98.69 63 HIS A C 1
ATOM 497 O O . HIS A 1 63 ? -26.734 -18.016 -2.5 1 98.69 63 HIS A O 1
ATOM 503 N N . LEU A 1 64 ? -25.141 -18.812 -3.855 1 98.69 64 LEU A N 1
ATOM 504 C CA . LEU A 1 64 ? -24.125 -18.719 -2.82 1 98.69 64 LEU A CA 1
ATOM 505 C C . LEU A 1 64 ? -23.922 -17.266 -2.389 1 98.69 64 LEU A C 1
ATOM 507 O O . LEU A 1 64 ? -23.797 -16.984 -1.195 1 98.69 64 LEU A O 1
ATOM 511 N N . SER A 1 65 ? -23.828 -16.328 -3.387 1 98.75 65 SER A N 1
ATOM 512 C CA . SER A 1 65 ? -23.594 -14.914 -3.062 1 98.75 65 SER A CA 1
ATOM 513 C C . SER A 1 65 ? -24.719 -14.367 -2.178 1 98.75 65 SER A C 1
ATOM 515 O O . SER A 1 65 ? -24.453 -13.602 -1.249 1 98.75 65 SER A O 1
ATOM 517 N N . ARG A 1 66 ? -25.953 -14.805 -2.418 1 98.75 66 ARG A N 1
ATOM 518 C CA . ARG A 1 66 ? -27.109 -14.375 -1.619 1 98.75 66 ARG A CA 1
ATOM 519 C C . ARG A 1 66 ? -26.969 -14.852 -0.176 1 98.75 66 ARG A C 1
ATOM 521 O O . ARG A 1 66 ? -27.109 -14.062 0.759 1 98.75 66 ARG A O 1
ATOM 528 N N . ALA A 1 67 ? -26.641 -16.094 -0.045 1 98.75 67 ALA A N 1
ATOM 529 C CA . ALA A 1 67 ? -26.547 -16.688 1.285 1 98.75 67 ALA A CA 1
ATOM 530 C C . ALA A 1 67 ? -25.359 -16.125 2.053 1 98.75 67 ALA A C 1
ATOM 532 O O . ALA A 1 67 ? -25.469 -15.812 3.242 1 98.75 67 ALA A O 1
ATOM 533 N N . ILE A 1 68 ? -24.234 -15.984 1.396 1 98.5 68 ILE A N 1
ATOM 534 C CA . ILE A 1 68 ? -23.016 -15.461 2.021 1 98.5 68 ILE A CA 1
ATOM 535 C C . ILE A 1 68 ? -23.25 -14.008 2.434 1 98.5 68 ILE A C 1
ATOM 537 O O . ILE A 1 68 ? -22.875 -13.602 3.539 1 98.5 68 ILE A O 1
ATOM 541 N N . GLY A 1 69 ? -23.812 -13.234 1.515 1 98.38 69 GLY A N 1
ATOM 542 C CA . GLY A 1 69 ? -24.125 -11.859 1.843 1 98.38 69 GLY A CA 1
ATOM 543 C C . GLY A 1 69 ? -24.922 -11.719 3.123 1 98.38 69 GLY A C 1
ATOM 544 O O . GLY A 1 69 ? -24.594 -10.906 3.984 1 98.38 69 GLY A O 1
ATOM 545 N N . LYS A 1 70 ? -25.938 -12.562 3.262 1 97.5 70 LYS A N 1
ATOM 546 C CA . LYS A 1 70 ? -26.812 -12.516 4.434 1 97.5 70 LYS A CA 1
ATOM 547 C C . LYS A 1 70 ? -26.078 -13 5.68 1 97.5 70 LYS A C 1
ATOM 549 O O . LYS A 1 70 ? -26.078 -12.328 6.711 1 97.5 70 LYS A O 1
ATOM 554 N N . LYS A 1 71 ? -25.391 -14.141 5.578 1 97 71 LYS A N 1
ATOM 555 C CA . LYS A 1 71 ? -24.781 -14.797 6.734 1 97 71 LYS A CA 1
ATOM 556 C C . LYS A 1 71 ? -23.625 -13.969 7.285 1 97 71 LYS A C 1
ATOM 558 O O . LYS A 1 71 ? -23.375 -13.969 8.492 1 97 71 LYS A O 1
ATOM 563 N N . LEU A 1 72 ? -22.891 -13.352 6.398 1 97.75 72 LEU A N 1
ATOM 564 C CA . LEU A 1 72 ? -21.672 -12.656 6.812 1 97.75 72 LEU A CA 1
ATOM 565 C C . LEU A 1 72 ? -21.891 -11.148 6.836 1 97.75 72 LEU A C 1
ATOM 567 O O . LEU A 1 72 ? -20.969 -10.383 7.109 1 97.75 72 LEU A O 1
ATOM 571 N N . ASP A 1 73 ? -23.078 -10.664 6.484 1 96.38 73 ASP A N 1
ATOM 572 C CA . ASP A 1 73 ? -23.422 -9.242 6.418 1 96.38 73 ASP A CA 1
ATOM 573 C C . ASP A 1 73 ? -22.516 -8.508 5.434 1 96.38 73 ASP A C 1
ATOM 575 O O . ASP A 1 73 ? -21.906 -7.492 5.777 1 96.38 73 ASP A O 1
ATOM 579 N N . PHE A 1 74 ? -22.234 -9.172 4.32 1 97.69 74 PHE A N 1
ATOM 580 C CA . PHE A 1 74 ? -21.531 -8.555 3.207 1 97.69 74 PHE A CA 1
ATOM 581 C C . PHE A 1 74 ? -22.5 -7.871 2.254 1 97.69 74 PHE A C 1
ATOM 583 O O . PHE A 1 74 ? -23.266 -8.539 1.551 1 97.69 74 PHE A O 1
ATOM 590 N N . THR A 1 75 ? -22.562 -6.633 2.217 1 95.38 75 THR A N 1
ATOM 591 C CA . THR A 1 75 ? -23.438 -5.871 1.327 1 95.38 75 THR A CA 1
ATOM 592 C C . THR A 1 75 ? -22.641 -5.281 0.166 1 95.38 75 THR A C 1
ATOM 594 O O . THR A 1 75 ? -21.656 -4.566 0.377 1 95.38 75 THR A O 1
ATOM 597 N N . PRO A 1 76 ? -23.141 -5.672 -1.044 1 95.31 76 PRO A N 1
ATOM 598 C CA . PRO A 1 76 ? -22.469 -5.043 -2.176 1 95.31 76 PRO A CA 1
ATOM 599 C C . PRO A 1 76 ? -22.484 -3.518 -2.104 1 95.31 76 PRO A C 1
ATOM 601 O O . PRO A 1 76 ? -23.453 -2.932 -1.63 1 95.31 76 PRO A O 1
ATOM 604 N N . ASN A 1 77 ? -21.469 -2.848 -2.469 1 93.25 77 ASN A N 1
ATOM 605 C CA . ASN A 1 77 ? -21.359 -1.402 -2.637 1 93.25 77 ASN A CA 1
ATOM 606 C C . ASN A 1 77 ? -21.25 -0.69 -1.292 1 93.25 77 ASN A C 1
ATOM 608 O O . ASN A 1 77 ? -21.406 0.529 -1.214 1 93.25 77 ASN A O 1
ATOM 612 N N . GLU A 1 78 ? -21.172 -1.416 -0.197 1 92.31 78 GLU A N 1
ATOM 613 C CA . GLU A 1 78 ? -20.875 -0.861 1.12 1 92.31 78 GLU A CA 1
ATOM 614 C C . GLU A 1 78 ? -19.516 -1.344 1.627 1 92.31 78 GLU A C 1
ATOM 616 O O . GLU A 1 78 ? -19.172 -2.512 1.454 1 92.31 78 GLU A O 1
ATOM 621 N N . GLY A 1 79 ? -18.781 -0.383 2.193 1 92.75 79 GLY A N 1
ATOM 622 C CA . GLY A 1 79 ? -17.453 -0.751 2.666 1 92.75 79 GLY A CA 1
ATOM 623 C C . GLY A 1 79 ? -16.484 -1.039 1.541 1 92.75 79 GLY A C 1
ATOM 624 O O . GLY A 1 79 ? -16.766 -0.743 0.377 1 92.75 79 GLY A O 1
ATOM 625 N N . THR A 1 80 ? -15.312 -1.547 1.929 1 95.94 80 THR A N 1
ATOM 626 C CA . THR A 1 80 ? -14.273 -1.891 0.965 1 95.94 80 THR A CA 1
ATOM 627 C C . THR A 1 80 ? -14.07 -3.402 0.902 1 95.94 80 THR A C 1
ATOM 629 O O . THR A 1 80 ? -14.695 -4.148 1.657 1 95.94 80 THR A O 1
ATOM 632 N N . GLU A 1 81 ? -13.273 -3.852 -0.041 1 97 81 GLU A N 1
ATOM 633 C CA . GLU A 1 81 ? -12.977 -5.277 -0.13 1 97 81 GLU A CA 1
ATOM 634 C C . GLU A 1 81 ? -12.289 -5.777 1.138 1 97 81 GLU A C 1
ATOM 636 O O . GLU A 1 81 ? -12.391 -6.957 1.478 1 97 81 GLU A O 1
ATOM 641 N N . TRP A 1 82 ? -11.688 -4.906 1.855 1 97.81 82 TRP A N 1
ATOM 642 C CA . TRP A 1 82 ? -10.945 -5.277 3.055 1 97.81 82 TRP A CA 1
ATOM 643 C C . TRP A 1 82 ? -11.898 -5.629 4.195 1 97.81 82 TRP A C 1
ATOM 645 O O . TRP A 1 82 ? -11.492 -6.262 5.176 1 97.81 82 TRP A O 1
ATOM 655 N N . ASP A 1 83 ? -13.164 -5.242 4.102 1 97.31 83 ASP A N 1
ATOM 656 C CA . ASP A 1 83 ? -14.203 -5.586 5.074 1 97.31 83 ASP A CA 1
ATOM 657 C C . ASP A 1 83 ? -14.828 -6.941 4.754 1 97.31 83 ASP A C 1
ATOM 659 O O . ASP A 1 83 ? -15.641 -7.449 5.527 1 97.31 83 ASP A O 1
ATOM 663 N N . LYS A 1 84 ? -14.477 -7.504 3.615 1 98.44 84 LYS A N 1
ATOM 664 C CA . LYS A 1 84 ? -15.133 -8.695 3.092 1 98.44 84 LYS A CA 1
ATOM 665 C C . LYS A 1 84 ? -14.117 -9.719 2.598 1 98.44 84 LYS A C 1
ATOM 667 O O . LYS A 1 84 ? -14.266 -10.273 1.508 1 98.44 84 LYS A O 1
ATOM 672 N N . VAL A 1 85 ? -13.031 -9.938 3.338 1 98.75 85 VAL A N 1
ATOM 673 C CA . VAL A 1 85 ? -12.023 -10.938 2.984 1 98.75 85 VAL A CA 1
ATOM 674 C C . VAL A 1 85 ? -12.438 -12.305 3.527 1 98.75 85 VAL A C 1
ATOM 676 O O . VAL A 1 85 ? -12.766 -12.438 4.707 1 98.75 85 VAL A O 1
ATOM 679 N N . VAL A 1 86 ? -12.422 -13.258 2.668 1 98.69 86 VAL A N 1
ATOM 680 C CA . VAL A 1 86 ? -12.766 -14.625 3.025 1 98.69 86 VAL A CA 1
ATOM 681 C C . VAL A 1 86 ? -11.555 -15.539 2.805 1 98.69 86 VAL A C 1
ATOM 683 O O . VAL A 1 86 ? -10.898 -15.461 1.762 1 98.69 86 VAL A O 1
ATOM 686 N N . ALA A 1 87 ? -11.25 -16.359 3.816 1 98.88 87 ALA A N 1
ATOM 687 C CA . ALA A 1 87 ? -10.195 -17.359 3.656 1 98.88 87 ALA A CA 1
ATOM 688 C C . ALA A 1 87 ? -10.766 -18.688 3.148 1 98.88 87 ALA A C 1
ATOM 690 O O . ALA A 1 87 ? -11.852 -19.094 3.561 1 98.88 87 ALA A O 1
ATOM 691 N N . LEU A 1 88 ? -10.086 -19.266 2.273 1 98.75 88 LEU A N 1
ATOM 692 C CA . LEU A 1 88 ? -10.453 -20.562 1.7 1 98.75 88 LEU A CA 1
ATOM 693 C C . LEU A 1 88 ? -9.352 -21.594 1.936 1 98.75 88 LEU A C 1
ATOM 695 O O . LEU A 1 88 ? -8.297 -21.531 1.299 1 98.75 88 LEU A O 1
ATOM 699 N N . PHE A 1 89 ? -9.594 -22.484 2.898 1 98.5 89 PHE A N 1
ATOM 700 C CA . PHE A 1 89 ? -8.688 -23.547 3.326 1 98.5 89 PHE A CA 1
ATOM 701 C C . PHE A 1 89 ? -9.297 -24.906 3.064 1 98.5 89 PHE A C 1
ATOM 703 O O . PHE A 1 89 ? -9.938 -25.484 3.943 1 98.5 89 PHE A O 1
ATOM 710 N N . SER A 1 90 ? -8.977 -25.406 1.869 1 97.75 90 SER A N 1
ATOM 711 C CA . SER A 1 90 ? -9.641 -26.641 1.45 1 97.75 90 SER A CA 1
ATOM 712 C C . SER A 1 90 ? -8.797 -27.406 0.434 1 97.75 90 SER A C 1
ATOM 714 O O . SER A 1 90 ? -7.887 -26.828 -0.177 1 97.75 90 SER A O 1
ATOM 716 N N . LEU A 1 91 ? -9.102 -28.703 0.366 1 96.38 91 LEU A N 1
ATOM 717 C CA . LEU A 1 91 ? -8.656 -29.469 -0.793 1 96.38 91 LEU A CA 1
ATOM 718 C C . LEU A 1 91 ? -9.398 -29.031 -2.053 1 96.38 91 LEU A C 1
ATOM 720 O O . LEU A 1 91 ? -10.398 -28.328 -1.971 1 96.38 91 LEU A O 1
ATOM 724 N N . ASN A 1 92 ? -8.867 -29.453 -3.211 1 97.25 92 ASN A N 1
ATOM 725 C CA . ASN A 1 92 ? -9.578 -29.172 -4.449 1 97.25 92 ASN A CA 1
ATOM 726 C C . ASN A 1 92 ? -10.984 -29.766 -4.438 1 97.25 92 ASN A C 1
ATOM 728 O O . ASN A 1 92 ? -11.164 -30.922 -4.059 1 97.25 92 ASN A O 1
ATOM 732 N N . THR A 1 93 ? -11.914 -29 -4.746 1 97.25 93 THR A N 1
ATOM 733 C CA . THR A 1 93 ? -13.289 -29.438 -4.934 1 97.25 93 THR A CA 1
ATOM 734 C C . THR A 1 93 ? -13.961 -28.672 -6.062 1 97.25 93 THR A C 1
ATOM 736 O O . THR A 1 93 ? -13.453 -27.641 -6.504 1 97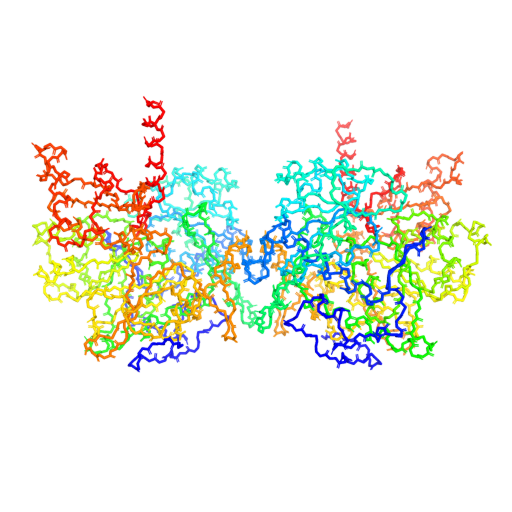.25 93 THR A O 1
ATOM 739 N N . ILE A 1 94 ? -15.078 -29.156 -6.539 1 97.38 94 ILE A N 1
ATOM 740 C CA . ILE A 1 94 ? -15.711 -28.578 -7.719 1 97.38 94 ILE A CA 1
ATOM 741 C C . ILE A 1 94 ? -16.312 -27.234 -7.371 1 97.38 94 ILE A C 1
ATOM 743 O O . ILE A 1 94 ? -16.547 -26.391 -8.258 1 97.38 94 ILE A O 1
ATOM 747 N N . ASP A 1 95 ? -16.484 -26.906 -6.027 1 97.62 95 ASP A N 1
ATOM 748 C CA . ASP A 1 95 ? -17.109 -25.656 -5.621 1 97.62 95 ASP A CA 1
ATOM 749 C C . ASP A 1 95 ? -16.031 -24.625 -5.227 1 97.62 95 ASP A C 1
ATOM 751 O O . ASP A 1 95 ? -16.359 -23.516 -4.816 1 97.62 95 ASP A O 1
ATOM 755 N N . TYR A 1 96 ? -14.766 -25 -5.336 1 98.38 96 TYR A N 1
ATOM 756 C CA . TYR A 1 96 ? -13.68 -24.141 -4.914 1 98.38 96 TYR A CA 1
ATOM 757 C C . TYR A 1 96 ? -13.758 -22.781 -5.621 1 98.38 96 TYR A C 1
ATOM 759 O O . TYR A 1 96 ? -13.859 -21.734 -4.969 1 98.38 96 TYR A O 1
ATOM 767 N N . VAL A 1 97 ? -13.859 -22.734 -6.914 1 98.62 97 VAL A N 1
ATOM 768 C CA . VAL A 1 97 ? -13.797 -21.5 -7.707 1 98.62 97 VAL A CA 1
ATOM 769 C C . VAL A 1 97 ? -15.156 -20.812 -7.68 1 98.62 97 VAL A C 1
ATOM 771 O O . VAL A 1 97 ? -15.234 -19.594 -7.469 1 98.62 97 VAL A O 1
ATOM 774 N N . PRO A 1 98 ? -16.281 -21.547 -7.824 1 98.56 98 PRO A N 1
ATOM 775 C CA . PRO A 1 98 ? -17.594 -20.891 -7.727 1 98.56 98 PRO A CA 1
ATOM 776 C C . PRO A 1 98 ? -17.766 -20.125 -6.422 1 98.56 98 PRO A C 1
ATOM 778 O O . PRO A 1 98 ? -18.344 -19.031 -6.414 1 98.56 98 PRO A O 1
ATOM 781 N N . LEU A 1 99 ? -17.234 -20.688 -5.363 1 98.69 99 LEU A N 1
ATOM 782 C CA . LEU A 1 99 ? -17.281 -19.984 -4.086 1 98.69 99 LEU A CA 1
ATOM 783 C C . LEU A 1 99 ? -16.578 -18.641 -4.18 1 98.69 99 LEU A C 1
ATOM 785 O O . LEU A 1 99 ? -17.078 -17.625 -3.686 1 98.69 99 LEU A O 1
ATOM 789 N N . THR A 1 100 ? -15.414 -18.609 -4.789 1 98.88 100 THR A N 1
ATOM 790 C CA . THR A 1 100 ? -14.664 -17.359 -4.895 1 98.88 100 THR A CA 1
ATOM 791 C C . THR A 1 100 ? -15.43 -16.328 -5.727 1 98.88 100 THR A C 1
ATOM 793 O O . THR A 1 100 ? -15.422 -15.141 -5.41 1 98.88 100 THR A O 1
ATOM 796 N N . HIS A 1 101 ? -16.078 -16.781 -6.797 1 98.81 101 HIS A N 1
ATOM 797 C CA . HIS A 1 101 ? -16.875 -15.891 -7.637 1 98.81 101 HIS A CA 1
ATOM 798 C C . HIS A 1 1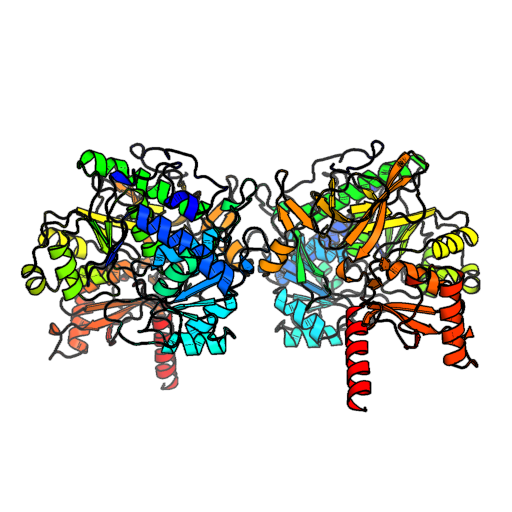01 ? -18.031 -15.281 -6.852 1 98.81 101 HIS A C 1
ATOM 800 O O . HIS A 1 101 ? -18.391 -14.125 -7.066 1 98.81 101 HIS A O 1
ATOM 806 N N . ALA A 1 102 ? -18.609 -16.078 -5.973 1 98.88 102 ALA A N 1
ATOM 807 C CA . ALA A 1 102 ? -19.703 -15.586 -5.145 1 98.88 102 ALA A CA 1
ATOM 808 C C . ALA A 1 102 ? -19.234 -14.445 -4.246 1 98.88 102 ALA A C 1
ATOM 810 O O . ALA A 1 102 ? -19.953 -13.445 -4.074 1 98.88 102 ALA A O 1
ATOM 811 N N . VAL A 1 103 ? -18.062 -14.578 -3.674 1 98.81 103 VAL A N 1
ATOM 812 C CA . VAL A 1 103 ? -17.484 -13.547 -2.816 1 98.81 103 VAL A CA 1
ATOM 813 C C . VAL A 1 103 ? -17.188 -12.297 -3.643 1 98.81 103 VAL A C 1
ATOM 815 O O . VAL A 1 103 ? -17.438 -11.172 -3.197 1 98.81 103 VAL A O 1
ATOM 818 N N . HIS A 1 104 ? -16.672 -12.5 -4.852 1 98.75 104 HIS A N 1
ATOM 819 C CA . HIS A 1 104 ? -16.359 -11.391 -5.738 1 98.75 104 HIS A CA 1
ATOM 820 C C . HIS A 1 104 ? -17.609 -10.609 -6.109 1 98.75 104 HIS A C 1
ATOM 822 O O . HIS A 1 104 ? -17.562 -9.391 -6.27 1 98.75 104 HIS A O 1
ATOM 828 N N . ARG A 1 105 ? -18.703 -11.312 -6.262 1 98.06 105 ARG A N 1
ATOM 829 C CA . ARG A 1 105 ? -19.969 -10.68 -6.598 1 98.06 105 ARG A CA 1
ATOM 830 C C . ARG A 1 105 ? -20.406 -9.719 -5.5 1 98.06 105 ARG A C 1
ATOM 832 O O . ARG A 1 105 ? -21.094 -8.734 -5.766 1 98.06 105 ARG A O 1
ATOM 839 N N . LEU A 1 106 ? -19.984 -9.977 -4.297 1 98.44 106 LEU A N 1
ATOM 840 C CA . LEU A 1 106 ? -20.312 -9.141 -3.146 1 98.44 106 LEU A CA 1
ATOM 841 C C . LEU A 1 106 ? -19.297 -8.031 -2.959 1 98.44 106 LEU A C 1
ATOM 843 O O . LEU A 1 106 ? -19.391 -7.238 -2.02 1 98.44 106 LEU A O 1
ATOM 847 N N . GLY A 1 107 ? -18.281 -7.941 -3.867 1 98 107 GLY A N 1
ATOM 848 C CA . GLY A 1 107 ? -17.234 -6.941 -3.758 1 98 107 GLY A CA 1
ATOM 849 C C . GLY A 1 107 ? -16.141 -7.324 -2.768 1 98 107 GLY A C 1
ATOM 850 O O . GLY A 1 107 ? -15.406 -6.461 -2.281 1 98 107 GLY A O 1
ATOM 851 N N . GLY A 1 108 ? -16.094 -8.602 -2.406 1 98.5 108 GLY A N 1
ATOM 852 C CA . GLY A 1 108 ? -15.102 -9.07 -1.447 1 98.5 108 GLY A CA 1
ATOM 853 C C . GLY A 1 108 ? -13.875 -9.68 -2.102 1 98.5 108 GLY A C 1
ATOM 854 O O . GLY A 1 108 ? -13.781 -9.734 -3.33 1 98.5 108 GLY A O 1
ATOM 855 N N . ALA A 1 109 ? -12.867 -10.07 -1.292 1 98.81 109 ALA A N 1
ATOM 856 C CA . ALA A 1 109 ? -11.641 -10.734 -1.729 1 98.81 109 ALA A CA 1
ATOM 857 C C . ALA A 1 109 ? -11.5 -12.109 -1.083 1 98.81 109 ALA A C 1
ATOM 859 O O . ALA A 1 109 ? -12.094 -12.375 -0.037 1 98.81 109 ALA A O 1
ATOM 860 N N . VAL A 1 110 ? -10.781 -12.945 -1.738 1 98.94 110 VAL A N 1
ATOM 861 C CA . VAL A 1 110 ? -10.562 -14.297 -1.226 1 98.94 110 VAL A CA 1
ATOM 862 C C . VAL A 1 110 ? -9.07 -14.547 -1.034 1 98.94 110 VAL A C 1
ATOM 864 O O . VAL A 1 110 ? -8.258 -14.164 -1.881 1 98.94 110 VAL A O 1
ATOM 867 N N . THR A 1 111 ? -8.727 -15.117 0.068 1 98.81 111 THR A N 1
ATOM 868 C CA . THR A 1 111 ? -7.355 -15.578 0.286 1 98.81 111 THR A CA 1
ATOM 869 C C . THR A 1 111 ? -7.297 -17.094 0.365 1 98.81 111 THR A C 1
ATOM 871 O O . THR A 1 111 ? -7.551 -17.688 1.421 1 98.81 111 THR A O 1
ATOM 874 N N . PRO A 1 112 ? -6.887 -17.734 -0.735 1 98.38 112 PRO A N 1
ATOM 875 C CA . PRO A 1 112 ? -6.742 -19.188 -0.714 1 98.38 112 PRO A CA 1
ATOM 876 C C . PRO A 1 112 ? -5.52 -19.641 0.078 1 98.38 112 PRO A C 1
ATOM 878 O O . PRO A 1 112 ? -4.406 -19.172 -0.166 1 98.38 112 PRO A O 1
ATOM 881 N N . ALA A 1 113 ? -5.758 -20.547 0.974 1 96.94 113 ALA A N 1
ATOM 882 C CA . ALA A 1 113 ? -4.68 -21.062 1.812 1 96.94 113 ALA A CA 1
ATOM 883 C C . ALA A 1 113 ? -4.309 -22.5 1.416 1 96.94 113 ALA A C 1
ATOM 885 O O . ALA A 1 113 ? -5.176 -23.297 1.064 1 96.94 113 ALA A O 1
ATOM 886 N N . SER A 1 114 ? -3.043 -22.797 1.523 1 93.88 114 SER A N 1
ATOM 887 C CA . SER A 1 114 ? -2.586 -24.156 1.222 1 93.88 114 SER A CA 1
ATOM 888 C C . SER A 1 114 ? -3.227 -25.172 2.156 1 93.88 114 SER A C 1
ATOM 890 O O . SER A 1 114 ? -3.256 -24.984 3.371 1 93.88 114 SER A O 1
ATOM 892 N N . ALA A 1 115 ? -3.678 -26.25 1.581 1 95.38 115 ALA A N 1
ATOM 893 C CA . ALA A 1 115 ? -4.293 -27.312 2.361 1 95.38 115 ALA A CA 1
ATOM 894 C C . ALA A 1 115 ? -3.268 -27.984 3.27 1 95.38 115 ALA A C 1
ATOM 896 O O . ALA A 1 115 ? -3.633 -28.719 4.199 1 95.38 115 ALA A O 1
ATOM 897 N N . ALA A 1 116 ? -1.998 -27.641 3.029 1 91 116 ALA A N 1
ATOM 898 C CA . ALA A 1 116 ? -0.928 -28.312 3.773 1 91 116 ALA A CA 1
ATOM 899 C C . ALA A 1 116 ? -0.526 -27.484 5 1 91 116 ALA A C 1
ATOM 901 O O . ALA A 1 116 ? 0.336 -27.906 5.773 1 91 116 ALA A O 1
ATOM 902 N N . TYR A 1 117 ? -1.149 -26.375 5.219 1 92.44 117 TYR A N 1
ATOM 903 C CA . TYR A 1 117 ? -0.765 -25.484 6.316 1 92.44 117 TYR A CA 1
ATOM 904 C C . TYR A 1 117 ? -1.042 -26.141 7.664 1 92.44 117 TYR A C 1
ATOM 906 O O . TYR A 1 117 ? -2.055 -26.812 7.836 1 92.44 117 TYR A O 1
ATOM 914 N N . SER A 1 118 ? -0.112 -25.938 8.57 1 92.94 118 SER A N 1
ATOM 915 C CA . SER A 1 118 ? -0.389 -26.172 9.984 1 92.94 118 SER A CA 1
ATOM 916 C C . SER A 1 118 ? -1.3 -25.078 10.547 1 92.94 118 SER A C 1
ATOM 918 O O . SER A 1 118 ? -1.577 -24.078 9.875 1 92.94 118 SER A O 1
ATOM 920 N N . ALA A 1 119 ? -1.759 -25.297 11.711 1 96.56 119 ALA A N 1
ATOM 921 C CA . ALA A 1 119 ? -2.656 -24.328 12.336 1 96.56 119 ALA A CA 1
ATOM 922 C C . ALA A 1 119 ? -1.977 -22.969 12.5 1 96.56 119 ALA A C 1
ATOM 924 O O . ALA A 1 119 ? -2.564 -21.938 12.188 1 96.56 119 ALA A O 1
ATOM 925 N N . PRO A 1 120 ? -0.708 -22.938 12.922 1 94.12 120 PRO A N 1
ATOM 926 C CA . PRO A 1 120 ? -0.054 -21.641 13.055 1 94.12 120 PRO A CA 1
ATOM 927 C C . PRO A 1 120 ? 0.127 -20.922 11.719 1 94.12 120 PRO A C 1
ATOM 929 O O . PRO A 1 120 ? -0.029 -19.703 11.641 1 94.12 120 PRO A O 1
ATOM 932 N N . GLU A 1 121 ? 0.446 -21.641 10.688 1 91.75 121 GLU A N 1
ATOM 933 C CA . GLU A 1 121 ? 0.595 -21.062 9.359 1 91.75 121 GLU A CA 1
ATOM 934 C C . GLU A 1 121 ? -0.729 -20.484 8.852 1 91.75 121 GLU A C 1
ATOM 936 O O . GLU A 1 121 ? -0.768 -19.391 8.305 1 91.75 121 GLU A O 1
ATOM 941 N N . LEU A 1 122 ? -1.753 -21.266 9.078 1 96.88 122 LEU A N 1
ATOM 942 C CA . LEU A 1 122 ? -3.072 -20.797 8.672 1 96.88 122 LEU A CA 1
ATOM 943 C C . LEU A 1 122 ? -3.488 -19.578 9.5 1 96.88 122 LEU A C 1
ATOM 945 O O . LEU A 1 122 ? -4.074 -18.641 8.961 1 96.88 122 LEU A O 1
ATOM 949 N N . GLU A 1 123 ? -3.215 -19.656 10.805 1 97.5 123 GLU A N 1
ATOM 950 C CA . GLU A 1 123 ? -3.521 -18.516 11.672 1 97.5 123 GLU A CA 1
ATOM 951 C C . GLU A 1 123 ? -2.861 -17.234 11.156 1 97.5 123 GLU A C 1
ATOM 953 O O . GLU A 1 123 ? -3.488 -16.172 11.133 1 97.5 123 GLU A O 1
ATOM 958 N N . HIS A 1 124 ? -1.647 -17.344 10.797 1 94.31 124 HIS A N 1
ATOM 959 C CA . HIS A 1 124 ? -0.935 -16.188 10.25 1 94.31 124 HIS A CA 1
ATOM 960 C C . HIS A 1 124 ? -1.665 -15.617 9.039 1 94.31 124 HIS A C 1
ATOM 962 O O . HIS A 1 124 ? -1.845 -14.398 8.945 1 94.31 124 HIS A O 1
ATOM 968 N N . GLN A 1 125 ? -2.041 -16.453 8.141 1 96.81 125 GLN A N 1
ATOM 969 C CA . GLN A 1 125 ? -2.727 -15.984 6.941 1 96.81 125 GLN A CA 1
ATOM 970 C C . GLN A 1 125 ? -4.078 -15.359 7.285 1 96.81 125 GLN A C 1
ATOM 972 O O . GLN A 1 125 ? -4.469 -14.352 6.703 1 96.81 125 GLN A O 1
ATOM 977 N N . LEU A 1 126 ? -4.824 -15.977 8.25 1 98.44 126 LEU A N 1
ATOM 978 C CA . LEU A 1 126 ? -6.109 -15.43 8.664 1 98.44 126 LEU A CA 1
ATOM 979 C C . LEU A 1 126 ? -5.945 -14.031 9.242 1 98.44 126 LEU A C 1
ATOM 981 O O . LEU A 1 126 ? -6.676 -13.109 8.867 1 98.44 126 LEU A O 1
ATOM 985 N N . ARG A 1 127 ? -4.938 -13.805 10.039 1 97 127 ARG A N 1
ATOM 986 C CA . ARG A 1 127 ? -4.707 -12.523 10.703 1 97 127 ARG A CA 1
ATOM 987 C C . ARG A 1 127 ? -4.195 -11.484 9.711 1 97 127 ARG A C 1
ATOM 989 O O . ARG A 1 127 ? -4.707 -10.359 9.664 1 97 127 ARG A O 1
ATOM 996 N N . SER A 1 128 ? -3.211 -11.859 8.945 1 96.31 128 SER A N 1
ATOM 997 C CA . SER A 1 128 ? -2.527 -10.883 8.102 1 96.31 128 SER A CA 1
ATOM 998 C C . SER A 1 128 ? -3.398 -10.461 6.926 1 96.31 128 SER A C 1
ATOM 1000 O O . SER A 1 128 ? -3.244 -9.359 6.395 1 96.31 128 SER A O 1
ATOM 1002 N N . SER A 1 129 ? -4.355 -11.297 6.523 1 98.06 129 SER A N 1
ATOM 1003 C CA . SER A 1 129 ? -5.262 -10.938 5.438 1 98.06 129 SER A CA 1
ATOM 1004 C C . SER A 1 129 ? -6.48 -10.188 5.961 1 98.06 129 SER A C 1
ATOM 1006 O O . SER A 1 129 ? -7.219 -9.578 5.188 1 98.06 129 SER A O 1
ATOM 1008 N N . GLY A 1 130 ? -6.73 -10.281 7.238 1 97.75 130 GLY A N 1
ATOM 1009 C CA . GLY A 1 130 ? -7.941 -9.711 7.801 1 97.75 130 GLY A CA 1
ATOM 1010 C C . GLY A 1 130 ? -9.195 -10.484 7.438 1 97.75 130 GLY A C 1
ATOM 1011 O O . GLY A 1 130 ? -10.258 -9.898 7.242 1 97.75 130 GLY A O 1
ATOM 1012 N N . ALA A 1 131 ? -9.094 -11.805 7.293 1 98.69 131 ALA A N 1
ATOM 1013 C CA . ALA A 1 131 ? -10.219 -12.641 6.895 1 98.69 131 ALA A CA 1
ATOM 1014 C C . ALA A 1 131 ? -11.359 -12.547 7.914 1 98.69 131 ALA A C 1
ATOM 1016 O O . ALA A 1 131 ? -11.117 -12.547 9.125 1 98.69 131 ALA A O 1
ATOM 1017 N N . GLN A 1 132 ? -12.57 -12.461 7.371 1 98.25 132 GLN A N 1
ATOM 1018 C CA . GLN A 1 132 ? -13.758 -12.328 8.211 1 98.25 132 GLN A CA 1
ATOM 1019 C C . GLN A 1 132 ? -14.469 -13.672 8.367 1 98.25 132 GLN A C 1
ATOM 1021 O O . GLN A 1 132 ? -15.289 -13.836 9.266 1 98.25 132 GLN A O 1
ATOM 1026 N N . ALA A 1 133 ? -14.156 -14.57 7.52 1 98.81 133 ALA A N 1
ATOM 1027 C CA . ALA A 1 133 ? -14.766 -15.898 7.508 1 98.81 133 ALA A CA 1
ATOM 1028 C C . ALA A 1 133 ? -13.805 -16.938 6.949 1 98.81 133 ALA A C 1
ATOM 1030 O O . ALA A 1 133 ? -12.805 -16.594 6.316 1 98.81 133 ALA A O 1
ATOM 1031 N N . LEU A 1 134 ? -14.078 -18.203 7.285 1 98.88 134 LEU A N 1
ATOM 1032 C CA . LEU A 1 134 ? -13.227 -19.312 6.859 1 98.88 134 LEU A CA 1
ATOM 1033 C C . LEU A 1 134 ? -14.062 -20.438 6.242 1 98.88 134 LEU A C 1
ATOM 1035 O O . LEU A 1 134 ? -14.992 -20.953 6.875 1 98.88 134 LEU A O 1
ATOM 1039 N N . PHE A 1 135 ? -13.82 -20.703 5.031 1 98.81 135 PHE A N 1
ATOM 1040 C CA . PHE A 1 135 ? -14.375 -21.891 4.371 1 98.81 135 PHE A CA 1
ATOM 1041 C C . PHE A 1 135 ? -13.352 -23.016 4.344 1 98.81 135 PHE A C 1
ATOM 1043 O O . PHE A 1 135 ? -12.195 -22.812 3.967 1 98.81 135 PHE A O 1
ATOM 1050 N N . THR A 1 136 ? -13.727 -24.172 4.762 1 98.38 136 THR A N 1
ATOM 1051 C CA . THR A 1 136 ? -12.828 -25.312 4.859 1 98.38 136 THR A CA 1
ATOM 1052 C C . THR A 1 136 ? -13.555 -26.609 4.48 1 98.38 136 THR A C 1
ATOM 1054 O O . THR A 1 136 ? -14.609 -26.562 3.852 1 98.38 136 THR A O 1
ATOM 1057 N N . CYS A 1 137 ? -12.906 -27.766 4.66 1 96.94 137 CYS A N 1
ATOM 1058 C CA . CYS A 1 137 ? -13.484 -29.062 4.371 1 96.94 137 CYS A CA 1
ATOM 1059 C C . CYS A 1 137 ? -13.234 -30.047 5.52 1 96.94 137 CYS A C 1
ATOM 1061 O O . CYS A 1 137 ? -12.398 -29.781 6.391 1 96.94 137 CYS A O 1
ATOM 1063 N N . GLU A 1 138 ? -13.914 -31.109 5.48 1 95.5 138 GLU A N 1
ATOM 1064 C CA . GLU A 1 138 ? -13.961 -32.031 6.605 1 95.5 138 GLU A CA 1
ATOM 1065 C C . GLU A 1 138 ? -12.57 -32.531 6.965 1 95.5 138 GLU A C 1
ATOM 1067 O O . GLU A 1 138 ? -12.18 -32.531 8.133 1 95.5 138 GLU A O 1
ATOM 1072 N N . PRO A 1 139 ? -11.727 -32.875 5.977 1 94.5 139 PRO A N 1
ATOM 1073 C CA . PRO A 1 139 ? -10.422 -33.438 6.336 1 94.5 139 PRO A CA 1
ATOM 1074 C C . PRO A 1 139 ? -9.516 -32.406 7.008 1 94.5 139 PRO A C 1
ATOM 1076 O O . PRO A 1 139 ? -8.547 -32.781 7.68 1 94.5 139 PRO A O 1
ATOM 1079 N N . LEU A 1 140 ? -9.812 -31.125 6.855 1 96.5 140 LEU A N 1
ATOM 1080 C CA . LEU A 1 140 ? -8.922 -30.094 7.352 1 96.5 140 LEU A CA 1
ATOM 1081 C C . LEU A 1 140 ? -9.562 -29.328 8.508 1 96.5 140 LEU A C 1
ATOM 1083 O O . LEU A 1 140 ? -9.039 -28.312 8.961 1 96.5 140 LEU A O 1
ATOM 1087 N N . LEU A 1 141 ? -10.648 -29.859 8.992 1 96.94 141 LEU A N 1
ATOM 1088 C CA . LEU A 1 141 ? -11.5 -29.125 9.914 1 96.94 141 LEU A CA 1
ATOM 1089 C C . LEU A 1 141 ? -10.773 -28.859 11.227 1 96.94 141 LEU A C 1
ATOM 1091 O O . LEU A 1 141 ? -10.875 -27.766 11.789 1 96.94 141 LEU A O 1
ATOM 1095 N N . GLU A 1 142 ? -10.07 -29.844 11.719 1 97.19 142 GLU A N 1
ATOM 1096 C CA . GLU A 1 142 ? -9.383 -29.672 12.992 1 97.19 142 GLU A CA 1
ATOM 1097 C C . GLU A 1 142 ? -8.383 -28.531 12.938 1 97.19 142 GLU A C 1
ATOM 1099 O O . GLU A 1 142 ? -8.367 -27.672 13.82 1 97.19 142 GLU A O 1
ATOM 1104 N N . THR A 1 143 ? -7.535 -28.547 11.906 1 98.19 143 THR A N 1
ATOM 1105 C CA . THR A 1 143 ? -6.559 -27.484 11.703 1 98.19 143 THR A CA 1
ATOM 1106 C C . THR A 1 143 ? -7.25 -26.141 11.531 1 98.19 143 THR A C 1
ATOM 1108 O O . THR A 1 143 ? -6.82 -25.141 12.102 1 98.19 143 THR A O 1
ATOM 1111 N N . ALA A 1 144 ? -8.32 -26.125 10.828 1 98.69 144 ALA A N 1
ATOM 1112 C CA . ALA A 1 144 ? -9.078 -24.906 10.555 1 98.69 144 ALA A CA 1
ATOM 1113 C C . ALA A 1 144 ? -9.625 -24.297 11.844 1 98.69 144 ALA A C 1
ATOM 1115 O O . ALA A 1 144 ? -9.531 -23.094 12.055 1 98.69 144 ALA A O 1
ATOM 1116 N N . LEU A 1 145 ? -10.188 -25.156 12.672 1 98.5 145 LEU A N 1
ATOM 1117 C CA . LEU A 1 145 ? -10.82 -24.688 13.898 1 98.5 145 LEU A CA 1
ATOM 1118 C C . LEU A 1 145 ? -9.773 -24.109 14.852 1 98.5 145 LEU A C 1
ATOM 1120 O O . LEU A 1 145 ? -10.016 -23.078 15.484 1 98.5 145 LEU A O 1
ATOM 1124 N N . LYS A 1 146 ? -8.664 -24.828 14.891 1 98.5 146 LYS A N 1
ATOM 1125 C CA . LYS A 1 146 ? -7.582 -24.344 15.734 1 98.5 146 LYS A CA 1
ATOM 1126 C C . LYS A 1 146 ? -7.094 -22.969 15.281 1 98.5 146 LYS A C 1
ATOM 1128 O O . LYS A 1 146 ? -6.918 -22.062 16.094 1 98.5 146 LYS A O 1
ATOM 1133 N N . ALA A 1 147 ? -6.883 -22.797 14.031 1 98.69 147 ALA A N 1
ATOM 1134 C CA . ALA A 1 147 ? -6.398 -21.531 13.477 1 98.69 147 ALA A CA 1
ATOM 1135 C C . ALA A 1 147 ? -7.445 -20.438 13.609 1 98.69 147 ALA A C 1
ATOM 1137 O O . ALA A 1 147 ? -7.113 -19.297 13.938 1 98.69 147 ALA A O 1
ATOM 1138 N N . ALA A 1 148 ? -8.719 -20.75 13.32 1 98.75 148 ALA A N 1
ATOM 1139 C CA . ALA A 1 148 ? -9.805 -19.781 13.398 1 98.75 148 ALA A CA 1
ATOM 1140 C C . ALA A 1 148 ? -9.945 -19.234 14.82 1 98.75 148 ALA A C 1
ATOM 1142 O O . ALA A 1 148 ? -10.133 -18.031 15.023 1 98.75 148 ALA A O 1
ATOM 1143 N N . LYS A 1 149 ? -9.93 -20.172 15.758 1 98.38 149 LYS A N 1
ATOM 1144 C CA . LYS A 1 149 ? -10.016 -19.766 17.156 1 98.38 149 LYS A CA 1
ATOM 1145 C C . LYS A 1 149 ? -8.883 -18.812 17.516 1 98.38 149 LYS A C 1
ATOM 1147 O O . LYS A 1 149 ? -9.117 -17.781 18.156 1 98.38 149 LYS A O 1
ATOM 1152 N N . ALA A 1 150 ? -7.742 -19.188 17.094 1 98.06 150 ALA A N 1
ATOM 1153 C CA . ALA A 1 150 ? -6.574 -18.359 17.375 1 98.06 150 ALA A CA 1
ATOM 1154 C C . ALA A 1 150 ? -6.691 -17 16.703 1 98.06 150 ALA A C 1
ATOM 1156 O O . ALA A 1 150 ? -6.234 -15.992 17.25 1 98.06 150 ALA A O 1
ATOM 1157 N N . ALA A 1 151 ? -7.289 -16.875 15.555 1 98.12 151 ALA A N 1
ATOM 1158 C CA . ALA A 1 151 ? -7.402 -15.641 14.773 1 98.12 151 ALA A CA 1
ATOM 1159 C C . ALA A 1 151 ? -8.656 -14.859 15.164 1 98.12 151 ALA A C 1
ATOM 1161 O O . ALA A 1 151 ? -8.875 -13.75 14.68 1 98.12 151 ALA A O 1
ATOM 1162 N N . GLY A 1 152 ? -9.516 -15.414 16.016 1 97.69 152 GLY A N 1
ATOM 1163 C CA . GLY A 1 152 ? -10.711 -14.734 16.484 1 97.69 152 GLY A CA 1
ATOM 1164 C C . GLY A 1 152 ? -11.883 -14.836 15.523 1 97.69 152 GLY A C 1
ATOM 1165 O O . GLY A 1 152 ? -12.766 -13.977 15.516 1 97.69 152 GLY A O 1
ATOM 1166 N N . ILE A 1 153 ? -11.906 -15.812 14.625 1 98.19 153 ILE A N 1
ATOM 1167 C CA . ILE A 1 153 ? -13.039 -16.062 13.742 1 98.19 153 ILE A CA 1
ATOM 1168 C C . ILE A 1 153 ? -14.039 -16.984 14.43 1 98.19 153 ILE A C 1
ATOM 1170 O O . ILE A 1 153 ? -13.719 -18.125 14.766 1 98.19 153 ILE A O 1
ATOM 1174 N N . PRO A 1 154 ? -15.219 -16.562 14.68 1 97.81 154 PRO A N 1
ATOM 1175 C CA . PRO A 1 154 ? -16.188 -17.375 15.414 1 97.81 154 PRO A CA 1
ATOM 1176 C C . PRO A 1 154 ? -16.688 -18.562 14.594 1 97.81 154 PRO A C 1
ATOM 1178 O O . PRO A 1 154 ? -16.672 -18.516 13.359 1 97.81 154 PRO A O 1
ATOM 1181 N N . ASN A 1 155 ? -17.188 -19.578 15.219 1 97.44 155 ASN A N 1
ATOM 1182 C CA . ASN A 1 155 ? -17.641 -20.812 14.594 1 97.44 155 ASN A CA 1
ATOM 1183 C C . ASN A 1 155 ? -18.766 -20.562 13.594 1 97.44 155 ASN A C 1
ATOM 1185 O O . ASN A 1 155 ? -18.875 -21.266 12.594 1 97.44 155 ASN A O 1
ATOM 1189 N N . GLU A 1 156 ? -19.562 -19.516 13.867 1 97.06 156 GLU A N 1
ATOM 1190 C CA . GLU A 1 156 ? -20.719 -19.188 13.016 1 97.06 156 GLU A CA 1
ATOM 1191 C C . GLU A 1 156 ? -20.266 -18.703 11.641 1 97.06 156 GLU A C 1
ATOM 1193 O O . GLU A 1 156 ? -21.078 -18.641 10.711 1 97.06 156 GLU A O 1
ATOM 1198 N N . ARG A 1 157 ? -18.953 -18.391 11.516 1 98.44 157 ARG A N 1
ATOM 1199 C CA . ARG A 1 157 ? -18.438 -17.891 10.25 1 98.44 157 ARG A CA 1
ATOM 1200 C C . ARG A 1 157 ? -17.484 -18.891 9.609 1 98.44 157 ARG A C 1
ATOM 1202 O O . ARG A 1 157 ? -16.609 -18.516 8.836 1 98.44 157 ARG A O 1
ATOM 1209 N N . ILE A 1 158 ? -17.594 -20.125 10.023 1 98.5 158 ILE A N 1
ATOM 1210 C CA . ILE A 1 158 ? -16.875 -21.234 9.414 1 98.5 158 ILE A CA 1
ATOM 1211 C C . ILE A 1 158 ? -17.844 -22.094 8.617 1 98.5 158 ILE A C 1
ATOM 1213 O O . ILE A 1 158 ? -18.906 -22.469 9.109 1 98.5 158 ILE A O 1
ATOM 1217 N N . PHE A 1 159 ? -17.516 -22.406 7.449 1 98.44 159 PHE A N 1
ATOM 1218 C CA . PHE A 1 159 ? -18.375 -23.172 6.543 1 98.44 159 PHE A CA 1
ATOM 1219 C C . PHE A 1 159 ? -17.609 -24.312 5.906 1 98.44 159 PHE A C 1
ATOM 1221 O O . PHE A 1 159 ? -16.375 -24.312 5.879 1 98.44 159 PHE A O 1
ATOM 1228 N N . ILE A 1 160 ? -18.359 -25.312 5.336 1 97.25 160 ILE A N 1
ATOM 1229 C CA . ILE A 1 160 ? -17.734 -26.547 4.887 1 97.25 160 ILE A CA 1
ATOM 1230 C C . ILE A 1 160 ? -17.953 -26.734 3.387 1 97.25 160 ILE A C 1
ATOM 1232 O O . ILE A 1 160 ? -19.094 -26.672 2.916 1 97.25 160 ILE A O 1
ATOM 1236 N N . LEU A 1 161 ? -16.875 -26.844 2.65 1 96 161 LEU A N 1
ATOM 1237 C CA . LEU A 1 161 ? -16.938 -27.359 1.288 1 96 161 LEU A CA 1
ATOM 1238 C C . LEU A 1 161 ? -17 -28.891 1.287 1 96 161 LEU A C 1
ATOM 1240 O O . LEU A 1 161 ? -16.234 -29.547 1.979 1 96 161 LEU A O 1
ATOM 1244 N N . ALA A 1 162 ? -17.859 -29.344 0.517 1 91.31 162 ALA A N 1
ATOM 1245 C CA . ALA A 1 162 ? -18 -30.797 0.424 1 91.31 162 ALA A CA 1
ATOM 1246 C C . ALA A 1 162 ? -16.797 -31.422 -0.285 1 91.31 162 ALA A C 1
ATOM 1248 O O . ALA A 1 162 ? -16.297 -30.875 -1.274 1 91.31 162 ALA A O 1
ATOM 1249 N N . THR A 1 163 ? -16.25 -32.438 0.285 1 90.62 163 THR A N 1
ATOM 1250 C CA . THR A 1 163 ? -15.227 -33.281 -0.347 1 90.62 163 THR A CA 1
ATOM 1251 C C . THR A 1 163 ? -15.758 -34.656 -0.632 1 90.62 163 THR A C 1
ATOM 1253 O O . THR A 1 163 ? -16.703 -35.125 0.02 1 90.62 163 THR A O 1
ATOM 1256 N N . PRO A 1 164 ? -15.141 -35.219 -1.596 1 86.94 164 PRO A N 1
ATOM 1257 C CA . PRO A 1 164 ? -15.609 -36.594 -1.852 1 86.94 164 PRO A CA 1
ATOM 1258 C C . PRO A 1 164 ? -15.469 -37.5 -0.631 1 86.94 164 PRO A C 1
ATOM 1260 O O . PRO A 1 164 ? -14.453 -37.438 0.064 1 86.94 164 PRO A O 1
ATOM 1263 N N . GLY A 1 165 ? -16.5 -38.219 -0.342 1 77.75 165 GLY A N 1
ATOM 1264 C CA . GLY A 1 165 ? -16.453 -39.188 0.729 1 77.75 165 GLY A CA 1
ATOM 1265 C C . GLY A 1 165 ? -16.875 -38.625 2.072 1 77.75 165 GLY A C 1
ATOM 1266 O O . GLY A 1 165 ? -17.016 -39.375 3.047 1 77.75 165 GLY A O 1
ATOM 1267 N N . SER A 1 166 ? -17 -37.344 2.049 1 76.31 166 SER A N 1
ATOM 1268 C CA . SER A 1 166 ? -17.391 -36.719 3.316 1 76.31 166 SER A CA 1
ATOM 1269 C C . SER A 1 166 ? -18.812 -37.094 3.686 1 76.31 166 SER A C 1
ATOM 1271 O O . SER A 1 166 ? -19.734 -36.969 2.873 1 76.31 166 SER A O 1
ATOM 1273 N N . THR A 1 167 ? -18.953 -37.812 4.801 1 68.56 167 THR A N 1
ATOM 1274 C CA . THR A 1 167 ? -20.281 -38.25 5.211 1 68.56 167 THR A CA 1
ATOM 1275 C C . THR A 1 167 ? -20.641 -37.719 6.59 1 68.56 167 THR A C 1
ATOM 1277 O O . THR A 1 167 ? -21.766 -37.906 7.062 1 68.56 167 THR A O 1
ATOM 1280 N N . ALA A 1 168 ? -19.781 -37.031 7.141 1 71.44 168 ALA A N 1
ATOM 1281 C CA . ALA A 1 168 ? -20 -36.656 8.531 1 71.44 168 ALA A CA 1
ATOM 1282 C C . ALA A 1 168 ? -20.953 -35.438 8.625 1 71.44 168 ALA A C 1
ATOM 1284 O O . ALA A 1 168 ? -20.922 -34.562 7.77 1 71.44 168 ALA A O 1
ATOM 1285 N N . ARG A 1 169 ? -21.844 -35.625 9.492 1 76.62 169 ARG A N 1
ATOM 1286 C CA . ARG A 1 169 ? -22.656 -34.469 9.859 1 76.62 169 ARG A CA 1
ATOM 1287 C C . ARG A 1 169 ? -21.859 -33.5 10.758 1 76.62 169 ARG A C 1
ATOM 1289 O O . ARG A 1 169 ? -21.453 -33.875 11.859 1 76.62 169 ARG A O 1
ATOM 1296 N N . LEU A 1 170 ? -21.422 -32.5 10.203 1 85.62 170 LEU A N 1
ATOM 1297 C CA . LEU A 1 170 ? -20.656 -31.5 10.938 1 85.62 170 LEU A CA 1
ATOM 1298 C C . LEU A 1 170 ? -21.531 -30.344 11.406 1 85.62 170 LEU A C 1
ATOM 1300 O O . LEU A 1 170 ? -22.578 -30.062 10.789 1 85.62 170 LEU A O 1
ATOM 1304 N N . PRO A 1 171 ? -21.281 -29.75 12.539 1 92.12 171 PRO A N 1
ATOM 1305 C CA . PRO A 1 171 ? -22.062 -28.625 13.055 1 92.12 171 PRO A CA 1
ATOM 1306 C C . PRO A 1 171 ? -21.75 -27.312 12.336 1 92.12 171 PRO A C 1
ATOM 1308 O O . PRO A 1 171 ? -21.656 -26.266 12.977 1 92.12 171 PRO A O 1
ATOM 1311 N N . PHE A 1 172 ? -21.422 -27.359 11.125 1 95.75 172 PHE A N 1
ATOM 1312 C CA . PHE A 1 172 ? -21.141 -26.203 10.281 1 95.75 172 PHE A CA 1
ATOM 1313 C C . PHE A 1 172 ? -21.953 -26.266 8.992 1 95.75 172 PHE A C 1
ATOM 1315 O O . PHE A 1 172 ? -22.172 -27.344 8.438 1 95.75 172 PHE A O 1
ATOM 1322 N N . ALA A 1 173 ? -22.422 -25.156 8.57 1 96 173 ALA A N 1
ATOM 1323 C CA . ALA A 1 173 ? -23.188 -25.094 7.328 1 96 173 ALA A CA 1
ATOM 1324 C C . ALA A 1 173 ? -22.312 -25.484 6.133 1 96 173 ALA A C 1
ATOM 1326 O O . ALA A 1 173 ? -21.156 -25.094 6.051 1 96 173 ALA A O 1
ATOM 1327 N N . THR A 1 174 ? -22.859 -26.297 5.246 1 95.62 174 THR A N 1
ATOM 1328 C CA . THR A 1 174 ? -22.172 -26.688 4.02 1 95.62 174 THR A CA 1
ATOM 1329 C C . THR A 1 174 ? -22.5 -25.719 2.885 1 95.62 174 THR A C 1
ATOM 1331 O O . THR A 1 174 ? -23.5 -24.984 2.961 1 95.62 174 THR A O 1
ATOM 1334 N N . LEU A 1 175 ? -21.734 -25.703 1.842 1 96.5 175 LEU A N 1
ATOM 1335 C CA . LEU A 1 175 ? -22.016 -24.844 0.688 1 96.5 175 LEU A CA 1
ATOM 1336 C C . LEU A 1 175 ? -23.359 -25.219 0.064 1 96.5 175 LEU A C 1
ATOM 1338 O O . LEU A 1 175 ? -24.078 -24.344 -0.429 1 96.5 175 LEU A O 1
ATOM 1342 N N . ASP A 1 176 ? -23.656 -26.547 0.055 1 95.5 176 ASP A N 1
ATOM 1343 C CA . ASP A 1 176 ? -24.938 -26.969 -0.492 1 95.5 176 ASP A CA 1
ATOM 1344 C C . ASP A 1 176 ? -26.094 -26.375 0.304 1 95.5 176 ASP A C 1
ATOM 1346 O O . ASP A 1 176 ? -27.109 -25.984 -0.271 1 95.5 176 ASP A O 1
ATOM 1350 N N . GLU A 1 177 ? -25.938 -26.359 1.592 1 96.25 177 GLU A N 1
ATOM 1351 C CA . GLU A 1 177 ? -26.953 -25.75 2.436 1 96.25 177 GLU A CA 1
ATOM 1352 C C . GLU A 1 177 ? -27.062 -24.25 2.174 1 96.25 177 GLU A C 1
ATOM 1354 O O . GLU A 1 177 ? -28.172 -23.688 2.176 1 96.25 177 GLU A O 1
ATOM 1359 N N . LEU A 1 178 ? -25.938 -23.625 1.985 1 98.12 178 LEU A N 1
ATOM 1360 C CA . LEU A 1 178 ? -25.938 -22.203 1.653 1 98.12 178 LEU A CA 1
ATOM 1361 C C . LEU A 1 178 ? -26.641 -21.953 0.324 1 98.12 178 LEU A C 1
ATOM 1363 O O . LEU A 1 178 ? -27.391 -20.984 0.182 1 98.12 178 LEU A O 1
ATOM 1367 N N . VAL A 1 179 ? -26.391 -22.812 -0.667 1 98.31 179 VAL A N 1
ATOM 1368 C CA . VAL A 1 179 ? -27.047 -22.688 -1.964 1 98.31 179 VAL A CA 1
ATOM 1369 C C . VAL A 1 179 ? -28.562 -22.797 -1.792 1 98.31 179 VAL A C 1
ATOM 1371 O O . VAL A 1 179 ? -29.312 -22.016 -2.369 1 98.31 179 VAL A O 1
ATOM 1374 N N . GLU A 1 180 ? -29 -23.797 -1.015 1 98.06 180 GLU A N 1
ATOM 1375 C CA . GLU A 1 180 ? -30.422 -23.984 -0.771 1 98.06 180 GLU A CA 1
ATOM 1376 C C . GLU A 1 180 ? -31.031 -22.75 -0.094 1 98.06 180 GLU A C 1
ATOM 1378 O O . GLU A 1 180 ? -32.125 -22.328 -0.446 1 98.06 180 GLU A O 1
ATOM 1383 N N . GLU A 1 181 ? -30.312 -22.25 0.853 1 98.19 181 GLU A N 1
ATOM 1384 C CA . GLU A 1 181 ? -30.766 -21.031 1.521 1 98.19 181 GLU A CA 1
ATOM 1385 C C . GLU A 1 181 ? -30.828 -19.859 0.552 1 98.19 181 GLU A C 1
ATOM 1387 O O . GLU A 1 181 ? -31.781 -19.062 0.574 1 98.19 181 GLU A O 1
ATOM 1392 N N . GLY A 1 182 ? -29.828 -19.734 -0.292 1 98.5 182 GLY A N 1
ATOM 1393 C CA . GLY A 1 182 ? -29.719 -18.641 -1.24 1 98.5 182 GLY A CA 1
ATOM 1394 C C . GLY A 1 182 ? -30.859 -18.594 -2.234 1 98.5 182 GLY A C 1
ATOM 1395 O O . GLY A 1 182 ? -31.25 -17.516 -2.701 1 98.5 182 GLY A O 1
ATOM 1396 N N . LYS A 1 183 ? -31.422 -19.781 -2.482 1 98 183 LYS A N 1
ATOM 1397 C CA . LYS A 1 183 ? -32.531 -19.891 -3.412 1 98 183 LYS A CA 1
ATOM 1398 C C . LYS A 1 183 ? -33.719 -19.062 -2.932 1 98 183 LYS A C 1
ATOM 1400 O O . LYS A 1 183 ? -34.531 -18.578 -3.74 1 98 183 LYS A O 1
ATOM 1405 N N . LYS A 1 184 ? -33.781 -18.875 -1.67 1 97.88 184 LYS A N 1
ATOM 1406 C CA . LYS A 1 184 ? -34.938 -18.25 -1.068 1 97.88 184 LYS A CA 1
ATOM 1407 C C . LYS A 1 184 ? -34.688 -16.781 -0.757 1 97.88 184 LYS A C 1
ATOM 1409 O O . LYS A 1 184 ? -35.531 -16.094 -0.206 1 97.88 184 LYS A O 1
ATOM 1414 N N . LEU A 1 185 ? -33.562 -16.312 -1.037 1 98.19 185 LEU A N 1
ATOM 1415 C CA . LEU A 1 185 ? -33.156 -14.945 -0.723 1 98.19 185 LEU A CA 1
ATOM 1416 C C . LEU A 1 185 ? -33.188 -14.078 -1.974 1 98.19 185 LEU A C 1
ATOM 1418 O O . LEU A 1 185 ? -33.062 -14.586 -3.092 1 98.19 185 LEU A O 1
ATOM 1422 N N . PRO A 1 186 ? -33.375 -12.797 -1.781 1 97.25 186 PRO A N 1
ATOM 1423 C CA . PRO A 1 186 ? -33.344 -11.906 -2.941 1 97.25 186 PRO A CA 1
ATOM 1424 C C . PRO A 1 186 ? -31.969 -11.844 -3.596 1 97.25 186 PRO A C 1
ATOM 1426 O O . PRO A 1 186 ? -30.953 -12.039 -2.926 1 97.25 186 PRO A O 1
ATOM 1429 N N . ALA A 1 187 ? -31.984 -11.516 -4.875 1 96.5 187 ALA A N 1
ATOM 1430 C CA . ALA A 1 187 ? -30.734 -11.352 -5.609 1 96.5 187 ALA A CA 1
ATOM 1431 C C . ALA A 1 187 ? -29.891 -10.234 -5.016 1 96.5 187 ALA A C 1
ATOM 1433 O O . ALA A 1 187 ? -30.422 -9.242 -4.516 1 96.5 187 ALA A O 1
ATOM 1434 N N . VAL A 1 188 ? -28.609 -10.438 -5.078 1 96.38 188 VAL A N 1
ATOM 1435 C CA . VAL A 1 188 ? -27.672 -9.414 -4.621 1 96.38 188 VAL A CA 1
ATOM 1436 C C . VAL A 1 188 ? -27.672 -8.242 -5.594 1 96.38 188 VAL A C 1
ATOM 1438 O O . VAL A 1 188 ? -27.719 -8.438 -6.812 1 96.38 188 VAL A O 1
ATOM 1441 N N . GLU A 1 189 ? -27.656 -6.996 -5.047 1 96 189 GLU A N 1
ATOM 1442 C CA . GLU A 1 189 ? -27.594 -5.816 -5.906 1 96 189 GLU A CA 1
ATOM 1443 C C . GLU A 1 189 ? -26.328 -5.816 -6.754 1 96 189 GLU A C 1
ATOM 1445 O O . GLU A 1 189 ? -25.25 -6.18 -6.27 1 96 189 GLU A O 1
ATOM 1450 N N . PRO A 1 190 ? -26.469 -5.422 -8.008 1 96 190 PRO A N 1
ATOM 1451 C CA . PRO A 1 190 ? -25.266 -5.324 -8.836 1 96 190 PRO A CA 1
ATOM 1452 C C . PRO A 1 190 ? -24.234 -4.336 -8.273 1 96 190 PRO A C 1
ATOM 1454 O O . PRO A 1 190 ? -24.609 -3.309 -7.707 1 96 190 PRO A O 1
ATOM 1457 N N . LEU A 1 191 ? -23.016 -4.633 -8.445 1 96.81 191 LEU A N 1
ATOM 1458 C CA . LEU A 1 191 ? -21.938 -3.746 -8.031 1 96.81 191 LEU A CA 1
ATOM 1459 C C . LEU A 1 191 ? -21.922 -2.48 -8.883 1 96.81 191 LEU A C 1
ATOM 1461 O O . LEU A 1 191 ? -22.156 -2.535 -10.094 1 96.81 191 LEU A O 1
ATOM 1465 N N . ARG A 1 192 ? -21.703 -1.309 -8.305 1 94.38 192 ARG A N 1
ATOM 1466 C CA . ARG A 1 192 ? -21.594 -0.019 -8.977 1 94.38 192 ARG A CA 1
ATOM 1467 C C . ARG A 1 192 ? -20.141 0.443 -9.016 1 94.38 192 ARG A C 1
ATOM 1469 O O . ARG A 1 192 ? -19.781 1.447 -8.391 1 94.38 192 ARG A O 1
ATOM 1476 N N . TRP A 1 193 ? -19.328 -0.234 -9.844 1 95.62 193 TRP A N 1
ATOM 1477 C CA . TRP A 1 193 ? -17.891 0.035 -9.93 1 95.62 193 TRP A CA 1
ATOM 1478 C C . TRP A 1 193 ? -17.625 1.235 -10.828 1 95.62 193 TRP A C 1
ATOM 1480 O O . TRP A 1 193 ? -18.266 1.404 -11.867 1 95.62 193 TRP A O 1
ATOM 1490 N N . THR A 1 194 ? -16.734 2.102 -10.445 1 94.31 194 THR A N 1
ATOM 1491 C CA . THR A 1 194 ? -16.266 3.203 -11.273 1 94.31 194 THR A CA 1
ATOM 1492 C C . THR A 1 194 ? -15.219 2.719 -12.266 1 94.31 194 THR A C 1
ATOM 1494 O O . THR A 1 194 ? -14.719 1.597 -12.156 1 94.31 194 THR A O 1
ATOM 1497 N N . LYS A 1 195 ? -14.953 3.545 -13.227 1 94.12 195 LYS A N 1
ATOM 1498 C CA . LYS A 1 195 ? -13.938 3.219 -14.219 1 94.12 195 LYS A CA 1
ATOM 1499 C C . LYS A 1 195 ? -12.617 2.842 -13.547 1 94.12 195 LYS A C 1
ATOM 1501 O O . LYS A 1 195 ? -12.148 3.545 -12.656 1 94.12 195 LYS A O 1
ATOM 1506 N N . GLY A 1 196 ? -12.102 1.665 -13.984 1 96.69 196 GLY A N 1
ATOM 1507 C CA . GLY A 1 196 ? -10.805 1.236 -13.469 1 96.69 196 GLY A CA 1
ATOM 1508 C C . GLY A 1 196 ? -10.906 0.508 -12.141 1 96.69 196 GLY A C 1
ATOM 1509 O O . GLY A 1 196 ? -9.891 0.041 -11.609 1 96.69 196 GLY A O 1
ATOM 1510 N N . GLN A 1 197 ? -12.078 0.365 -11.586 1 97.31 197 GLN A N 1
ATOM 1511 C CA . GLN A 1 197 ? -12.25 -0.236 -10.266 1 97.31 197 GLN A CA 1
ATOM 1512 C C . GLN A 1 197 ? -11.672 -1.648 -10.227 1 97.31 197 GLN A C 1
ATOM 1514 O O . GLN A 1 197 ? -11.016 -2.031 -9.258 1 97.31 197 GLN A O 1
ATOM 1519 N N . GLY A 1 198 ? -11.891 -2.455 -11.297 1 98 198 GLY A N 1
ATOM 1520 C CA . GLY A 1 198 ? -11.383 -3.816 -11.359 1 98 198 GLY A CA 1
ATOM 1521 C C . GLY A 1 198 ? -9.867 -3.891 -11.367 1 98 198 GLY A C 1
ATOM 1522 O O . GLY A 1 198 ? -9.289 -4.902 -10.977 1 98 198 GLY A O 1
ATOM 1523 N N . ALA A 1 199 ? -9.219 -2.848 -11.867 1 98.12 199 ALA A N 1
ATOM 1524 C CA . ALA A 1 199 ? -7.758 -2.799 -11.914 1 98.12 199 ALA A CA 1
ATOM 1525 C C . ALA A 1 199 ? -7.18 -2.48 -10.539 1 98.12 199 ALA A C 1
ATOM 1527 O O . ALA A 1 199 ? -6.043 -2.846 -10.234 1 98.12 199 ALA A O 1
ATOM 1528 N N . ARG A 1 200 ? -8 -1.87 -9.664 1 97.19 200 ARG A N 1
ATOM 1529 C CA . ARG A 1 200 ? -7.512 -1.426 -8.367 1 97.19 200 ARG A CA 1
ATOM 1530 C C . ARG A 1 200 ? -7.977 -2.365 -7.258 1 97.19 200 ARG A C 1
ATOM 1532 O O . ARG A 1 200 ? -7.34 -2.455 -6.207 1 97.19 200 ARG A O 1
ATOM 1539 N N . GLN A 1 201 ? -9.078 -3.084 -7.469 1 97.75 201 GLN A N 1
ATOM 1540 C CA . GLN A 1 201 ? -9.711 -3.871 -6.418 1 97.75 201 GLN A CA 1
ATOM 1541 C C . GLN A 1 201 ? -9.133 -5.277 -6.355 1 97.75 201 GLN A C 1
ATOM 1543 O O . GLN A 1 201 ? -9.117 -5.996 -7.355 1 97.75 201 GLN A O 1
ATOM 1548 N N . VAL A 1 202 ? -8.68 -5.664 -5.188 1 98.75 202 VAL A N 1
ATOM 1549 C CA . VAL A 1 202 ? -8.07 -6.969 -4.957 1 98.75 202 VAL A CA 1
ATOM 1550 C C . VAL A 1 202 ? -9.133 -8.062 -5.035 1 98.75 202 VAL A C 1
ATOM 1552 O O . VAL A 1 202 ? -10.219 -7.926 -4.461 1 98.75 202 VAL A O 1
ATOM 1555 N N . ALA A 1 203 ? -8.828 -9.078 -5.805 1 98.81 203 ALA A N 1
ATOM 1556 C CA . ALA A 1 203 ? -9.688 -10.258 -5.906 1 98.81 203 ALA A CA 1
ATOM 1557 C C . ALA A 1 203 ? -9.156 -11.398 -5.055 1 98.81 203 ALA A C 1
ATOM 1559 O O . ALA A 1 203 ? -9.93 -12.094 -4.387 1 98.81 203 ALA A O 1
ATOM 1560 N N . TYR A 1 204 ? -7.844 -11.531 -5.102 1 98.88 204 TYR A N 1
ATOM 1561 C CA . TYR A 1 204 ? -7.199 -12.617 -4.371 1 98.88 204 TYR A CA 1
ATOM 1562 C C . TYR A 1 204 ? -6.004 -12.109 -3.578 1 98.88 204 TYR A C 1
ATOM 1564 O O . TYR A 1 204 ? -5.27 -11.234 -4.047 1 98.88 204 TYR A O 1
ATOM 1572 N N . LEU A 1 205 ? -5.855 -12.609 -2.416 1 98.62 205 LEU A N 1
ATOM 1573 C CA . LEU A 1 205 ? -4.625 -12.508 -1.639 1 98.62 205 LEU A CA 1
ATOM 1574 C C . LEU A 1 205 ? -3.912 -13.859 -1.574 1 98.62 205 LEU A C 1
ATOM 1576 O O . LEU A 1 205 ? -4.195 -14.672 -0.694 1 98.62 205 LEU A O 1
ATOM 1580 N N . CYS A 1 206 ? -2.967 -14.086 -2.486 1 97.19 206 CYS A N 1
ATOM 1581 C CA . CYS A 1 206 ? -2.18 -15.312 -2.49 1 97.19 206 CYS A CA 1
ATOM 1582 C C . CYS A 1 206 ? -0.85 -15.109 -1.771 1 97.19 206 CYS A C 1
ATOM 1584 O O . CYS A 1 206 ? -0.175 -14.102 -1.979 1 97.19 206 CYS A O 1
ATOM 1586 N N . TYR A 1 207 ? -0.534 -16.078 -0.902 1 93.31 207 TYR A N 1
ATOM 1587 C CA . TYR A 1 207 ? 0.671 -15.922 -0.094 1 93.31 207 TYR A CA 1
ATOM 1588 C C . TYR A 1 207 ? 1.868 -16.594 -0.764 1 93.31 207 TYR A C 1
ATOM 1590 O O . TYR A 1 207 ? 1.774 -17.719 -1.232 1 93.31 207 TYR A O 1
ATOM 1598 N N . SER A 1 208 ? 2.904 -15.805 -0.919 1 85.12 208 SER A N 1
ATOM 1599 C CA . SER A 1 208 ? 4.141 -16.281 -1.534 1 85.12 208 SER A CA 1
ATOM 1600 C C . SER A 1 208 ? 5.254 -16.422 -0.502 1 85.12 208 SER A C 1
ATOM 1602 O O . SER A 1 208 ? 5.395 -15.57 0.384 1 85.12 208 SER A O 1
ATOM 1604 N N . SER A 1 209 ? 5.809 -17.688 -0.282 1 71.69 209 SER A N 1
ATOM 1605 C CA . SER A 1 209 ? 6.844 -17.953 0.714 1 71.69 209 SER A CA 1
ATOM 1606 C C . SER A 1 209 ? 8.219 -17.516 0.206 1 71.69 209 SER A C 1
ATOM 1608 O O . SER A 1 209 ? 8.648 -17.953 -0.869 1 71.69 209 SER A O 1
ATOM 1610 N N . GLY A 1 210 ? 8.5 -16.234 0.188 1 56.81 210 GLY A N 1
ATOM 1611 C CA . GLY A 1 210 ? 9.836 -15.906 -0.277 1 56.81 210 GLY A CA 1
ATOM 1612 C C . GLY A 1 210 ? 10.93 -16.453 0.618 1 56.81 210 GLY A C 1
ATOM 1613 O O . GLY A 1 210 ? 10.648 -17.078 1.642 1 56.81 210 GLY A O 1
ATOM 1614 N N . THR A 1 211 ? 12.211 -16.594 0.186 1 49.88 211 THR A N 1
ATOM 1615 C CA . THR A 1 211 ? 13.406 -17.141 0.815 1 49.88 211 THR A CA 1
ATOM 1616 C C . THR A 1 211 ? 13.672 -16.469 2.158 1 49.88 211 THR A C 1
ATOM 1618 O O . THR A 1 211 ? 14.344 -17.031 3.021 1 49.88 211 THR A O 1
ATOM 1621 N N . SER A 1 212 ? 13.117 -15.18 2.436 1 49.16 212 SER A N 1
ATOM 1622 C CA . SER A 1 212 ? 13.711 -14.422 3.533 1 49.16 212 SER A CA 1
ATOM 1623 C C . SER A 1 212 ? 12.734 -14.289 4.699 1 49.16 212 SER A C 1
ATOM 1625 O O . SER A 1 212 ? 13.094 -13.75 5.75 1 49.16 212 SER A O 1
ATOM 1627 N N . GLY A 1 213 ? 11.531 -15.062 4.707 1 61.94 213 GLY A N 1
ATOM 1628 C CA . GLY A 1 213 ? 10.664 -14.727 5.828 1 61.94 213 GLY A CA 1
ATOM 1629 C C . GLY A 1 213 ? 9.281 -15.336 5.715 1 61.94 213 GLY A C 1
ATOM 1630 O O . GLY A 1 213 ? 9.086 -16.328 5.012 1 61.94 213 GLY A O 1
ATOM 1631 N N . LEU A 1 214 ? 8.367 -14.82 6.547 1 74.62 214 LEU A N 1
ATOM 1632 C CA . LEU A 1 214 ? 6.961 -15.211 6.516 1 74.62 214 LEU A CA 1
ATOM 1633 C C . LEU A 1 214 ? 6.344 -14.906 5.156 1 74.62 214 LEU A C 1
ATOM 1635 O O . LEU A 1 214 ? 6.707 -13.922 4.508 1 74.62 214 LEU A O 1
ATOM 1639 N N . PRO A 1 215 ? 5.555 -15.797 4.668 1 87.81 215 PRO A N 1
ATOM 1640 C CA . PRO A 1 215 ? 4.902 -15.578 3.377 1 87.81 215 PRO A CA 1
ATOM 1641 C C . PRO A 1 215 ? 4.227 -14.211 3.287 1 87.81 215 PRO A C 1
ATOM 1643 O O . PRO A 1 215 ? 3.654 -13.734 4.273 1 87.81 215 PRO A O 1
ATOM 1646 N N . LYS A 1 216 ? 4.395 -13.531 2.154 1 92.06 216 LYS A N 1
ATOM 1647 C CA . LYS A 1 216 ? 3.799 -12.227 1.897 1 92.06 216 LYS A CA 1
ATOM 1648 C C . LYS A 1 216 ? 2.486 -12.359 1.129 1 92.06 216 LYS A C 1
ATOM 1650 O O . LYS A 1 216 ? 2.365 -13.203 0.243 1 92.06 216 LYS A O 1
ATOM 1655 N N . ALA A 1 217 ? 1.542 -11.547 1.481 1 96.81 217 ALA A N 1
ATOM 1656 C CA . ALA A 1 217 ? 0.259 -11.539 0.784 1 96.81 217 ALA A CA 1
ATOM 1657 C C . ALA A 1 217 ? 0.346 -10.742 -0.516 1 96.81 217 ALA A C 1
ATOM 1659 O O . ALA A 1 217 ? 0.496 -9.516 -0.493 1 96.81 217 ALA A O 1
ATOM 1660 N N . VAL A 1 218 ? 0.26 -11.422 -1.625 1 98.19 218 VAL A N 1
ATOM 1661 C CA . VAL A 1 218 ? 0.295 -10.781 -2.936 1 98.19 218 VAL A CA 1
ATOM 1662 C C . VAL A 1 218 ? -1.092 -10.25 -3.289 1 98.19 218 VAL A C 1
ATOM 1664 O O . VAL A 1 218 ? -2.076 -10.992 -3.254 1 98.19 218 VAL A O 1
ATOM 1667 N N . MET A 1 219 ? -1.192 -8.945 -3.561 1 98.81 219 MET A N 1
ATOM 1668 C CA . MET A 1 219 ? -2.461 -8.328 -3.941 1 98.81 219 MET A CA 1
ATOM 1669 C C . MET A 1 219 ? -2.721 -8.492 -5.434 1 98.81 219 MET A C 1
ATOM 1671 O O . MET A 1 219 ? -2.119 -7.797 -6.254 1 98.81 219 MET A O 1
ATOM 1675 N N . ILE A 1 220 ? -3.639 -9.383 -5.746 1 98.88 220 ILE A N 1
ATOM 1676 C CA . ILE A 1 220 ? -3.992 -9.672 -7.133 1 98.88 220 ILE A CA 1
ATOM 1677 C C . ILE A 1 220 ? -5.352 -9.055 -7.457 1 98.88 220 ILE A C 1
ATOM 1679 O O . ILE A 1 220 ? -6.363 -9.43 -6.855 1 98.88 220 ILE A O 1
ATOM 1683 N N . SER A 1 221 ? -5.422 -8.156 -8.414 1 98.88 221 SER A N 1
ATOM 1684 C CA . SER A 1 221 ? -6.676 -7.484 -8.742 1 98.88 221 SER A CA 1
ATOM 1685 C C . SER A 1 221 ? -7.527 -8.328 -9.688 1 98.88 221 SER A C 1
ATOM 1687 O O . SER A 1 221 ? -7.051 -9.32 -10.242 1 98.88 221 SER A O 1
ATOM 1689 N N . HIS A 1 222 ? -8.781 -7.93 -9.836 1 98.94 222 HIS A N 1
ATOM 1690 C CA . HIS A 1 222 ? -9.641 -8.562 -10.828 1 98.94 222 HIS A CA 1
ATOM 1691 C C . HIS A 1 222 ? -9.055 -8.445 -12.227 1 98.94 222 HIS A C 1
ATOM 1693 O O . HIS A 1 222 ? -9.031 -9.422 -12.977 1 98.94 222 HIS A O 1
ATOM 1699 N N . PHE A 1 223 ? -8.531 -7.301 -12.516 1 98.88 223 PHE A N 1
ATOM 1700 C CA . PHE A 1 223 ? -7.941 -6.996 -13.812 1 98.88 223 PHE A CA 1
ATOM 1701 C C . PHE A 1 223 ? -6.762 -7.918 -14.102 1 98.88 223 PHE A C 1
ATOM 1703 O O . PHE A 1 223 ? -6.605 -8.398 -15.227 1 98.88 223 PHE A O 1
ATOM 1710 N N . ASN A 1 224 ? -5.898 -8.164 -13.133 1 98.88 224 ASN A N 1
ATOM 1711 C CA . ASN A 1 224 ? -4.746 -9.047 -13.312 1 98.88 224 ASN A CA 1
ATOM 1712 C C . ASN A 1 224 ? -5.172 -10.438 -13.766 1 98.88 224 ASN A C 1
ATOM 1714 O O . ASN A 1 224 ? -4.582 -11 -14.695 1 98.88 224 ASN A O 1
ATOM 1718 N N . VAL A 1 225 ? -6.195 -10.984 -13.109 1 98.94 225 VAL A N 1
ATOM 1719 C CA . VAL A 1 225 ? -6.684 -12.336 -13.391 1 98.94 225 VAL A CA 1
ATOM 1720 C C . VAL A 1 225 ? -7.277 -12.375 -14.797 1 98.94 225 VAL A C 1
ATOM 1722 O O . VAL A 1 225 ? -6.934 -13.25 -15.594 1 98.94 225 VAL A O 1
ATOM 1725 N N . ILE A 1 226 ? -8.117 -11.406 -15.109 1 98.88 226 ILE A N 1
ATOM 1726 C CA . ILE A 1 226 ? -8.773 -11.32 -16.406 1 98.88 226 ILE A CA 1
ATOM 1727 C C . ILE A 1 226 ? -7.727 -11.234 -17.516 1 98.88 226 ILE A C 1
ATOM 1729 O O . ILE A 1 226 ? -7.816 -11.945 -18.516 1 98.88 226 ILE A O 1
ATOM 1733 N N . ALA A 1 227 ? -6.719 -10.453 -17.266 1 98.88 227 ALA A N 1
ATOM 1734 C CA . ALA A 1 227 ? -5.652 -10.273 -18.25 1 98.88 227 ALA A CA 1
ATOM 1735 C C . ALA A 1 227 ? -4.918 -11.586 -18.516 1 98.88 227 ALA A C 1
ATOM 1737 O O . ALA A 1 227 ? -4.684 -11.953 -19.656 1 98.88 227 ALA A O 1
ATOM 1738 N N . ASN A 1 228 ? -4.547 -12.312 -17.469 1 98.88 228 ASN A N 1
ATOM 1739 C CA . ASN A 1 228 ? -3.754 -13.516 -17.672 1 98.88 228 ASN A CA 1
ATOM 1740 C C . ASN A 1 228 ? -4.57 -14.625 -18.328 1 98.88 228 ASN A C 1
ATOM 1742 O O . ASN A 1 228 ? -4.035 -15.414 -19.109 1 98.88 228 ASN A O 1
ATOM 1746 N N . ILE A 1 229 ? -5.91 -14.695 -18.016 1 98.81 229 ILE A N 1
ATOM 1747 C CA . ILE A 1 229 ? -6.789 -15.633 -18.703 1 98.81 229 ILE A CA 1
ATOM 1748 C C . ILE A 1 229 ? -6.777 -15.344 -20.203 1 98.81 229 ILE A C 1
ATOM 1750 O O . ILE A 1 229 ? -6.59 -16.266 -21.016 1 98.81 229 ILE A O 1
ATOM 1754 N N . LEU A 1 230 ? -6.918 -14.078 -20.531 1 98.81 230 LEU A N 1
ATOM 1755 C CA . LEU A 1 230 ? -6.938 -13.688 -21.938 1 98.81 230 LEU A CA 1
ATOM 1756 C C . LEU A 1 230 ? -5.59 -13.961 -22.594 1 98.81 230 LEU A C 1
ATOM 1758 O O . LEU A 1 230 ? -5.535 -14.438 -23.734 1 98.81 230 LEU A O 1
ATOM 1762 N N . GLN A 1 231 ? -4.512 -13.672 -21.891 1 98.81 231 GLN A N 1
ATOM 1763 C CA . GLN A 1 231 ? -3.172 -13.875 -22.438 1 98.81 231 GLN A CA 1
ATOM 1764 C C . GLN A 1 231 ? -2.922 -15.352 -22.734 1 98.81 231 GLN A C 1
ATOM 1766 O O . GLN A 1 231 ? -2.508 -15.703 -23.844 1 98.81 231 GLN A O 1
ATOM 1771 N N . TYR A 1 232 ? -3.197 -16.203 -21.766 1 98.5 232 TYR A N 1
ATOM 1772 C CA . TYR A 1 232 ? -2.943 -17.625 -21.891 1 98.5 232 TYR A CA 1
ATOM 1773 C C . TYR A 1 232 ? -3.814 -18.25 -22.984 1 98.5 232 TYR A C 1
ATOM 1775 O O . TYR A 1 232 ? -3.322 -18.984 -23.844 1 98.5 232 TYR A O 1
ATOM 1783 N N . THR A 1 233 ? -5.102 -17.922 -22.969 1 98.31 233 THR A N 1
ATOM 1784 C CA . THR A 1 233 ? -6.055 -18.516 -23.906 1 98.31 233 THR A CA 1
ATOM 1785 C C . THR A 1 233 ? -5.766 -18.047 -25.328 1 98.31 233 THR A C 1
ATOM 1787 O O . THR A 1 233 ? -5.871 -18.828 -26.266 1 98.31 233 THR A O 1
ATOM 1790 N N . THR A 1 234 ? -5.41 -16.781 -25.453 1 98.44 234 THR A N 1
ATOM 1791 C CA . THR A 1 234 ? -5.07 -16.25 -26.766 1 98.44 234 THR A CA 1
ATOM 1792 C C . THR A 1 234 ? -3.818 -16.922 -27.312 1 98.44 234 THR A C 1
ATOM 1794 O O . THR A 1 234 ? -3.785 -17.344 -28.484 1 98.44 234 THR A O 1
ATOM 1797 N N . TYR A 1 235 ? -2.834 -17.062 -26.5 1 98.56 235 TYR A N 1
ATOM 1798 C CA . TYR A 1 235 ? -1.591 -17.719 -26.891 1 98.56 235 TYR A CA 1
ATOM 1799 C C . TYR A 1 235 ? -1.849 -19.141 -27.359 1 98.56 235 TYR A C 1
ATOM 1801 O O . TYR A 1 235 ? -1.385 -19.547 -28.438 1 98.56 235 TYR A O 1
ATOM 1809 N N . ASP A 1 236 ? -2.605 -19.891 -26.641 1 97.62 236 ASP A N 1
ATOM 1810 C CA . ASP A 1 236 ? -2.824 -21.312 -26.859 1 97.62 236 ASP A CA 1
ATOM 1811 C C . ASP A 1 236 ? -3.783 -21.547 -28.031 1 97.62 236 ASP A C 1
ATOM 1813 O O . ASP A 1 236 ? -3.863 -22.641 -28.562 1 97.62 236 ASP A O 1
ATOM 1817 N N . SER A 1 237 ? -4.516 -20.516 -28.453 1 97.56 237 SER A N 1
ATOM 1818 C CA . SER A 1 237 ? -5.551 -20.641 -29.469 1 97.56 237 SER A CA 1
ATOM 1819 C C . SER A 1 237 ? -4.961 -21.078 -30.812 1 97.56 237 SER A C 1
ATOM 1821 O O . SER A 1 237 ? -5.605 -21.812 -31.578 1 97.56 237 SER A O 1
ATOM 1823 N N . VAL A 1 238 ? -3.736 -20.734 -31.062 1 98 238 VAL A N 1
ATOM 1824 C CA . VAL A 1 238 ? -3.113 -21.031 -32.344 1 98 238 VAL A CA 1
ATOM 1825 C C . VAL A 1 238 ? -2.861 -22.531 -32.469 1 98 238 VAL A C 1
ATOM 1827 O O . VAL A 1 238 ? -3.242 -23.156 -33.469 1 98 238 VAL A O 1
ATOM 1830 N N . ALA A 1 239 ? -2.195 -23.078 -31.5 1 98 239 ALA A N 1
ATOM 1831 C CA . ALA A 1 239 ? -1.938 -24.516 -31.5 1 98 239 ALA A CA 1
ATOM 1832 C C . ALA A 1 239 ? -3.242 -25.312 -31.5 1 98 239 ALA A C 1
ATOM 1834 O O . ALA A 1 239 ? -3.359 -26.328 -32.188 1 98 239 ALA A O 1
ATOM 1835 N N . ARG A 1 240 ? -4.238 -24.922 -30.734 1 97.81 240 ARG A N 1
ATOM 1836 C CA . ARG A 1 240 ? -5.52 -25.625 -30.672 1 97.81 240 ARG A CA 1
ATOM 1837 C C . ARG A 1 240 ? -6.211 -25.641 -32.031 1 97.81 240 ARG A C 1
ATOM 1839 O O . ARG A 1 240 ? -6.785 -26.656 -32.438 1 97.81 240 ARG A O 1
ATOM 1846 N N . LYS A 1 241 ? -6.156 -24.484 -32.688 1 97.94 241 LYS A N 1
ATOM 1847 C CA . LYS A 1 241 ? -6.734 -24.422 -34 1 97.94 241 LYS A CA 1
ATOM 1848 C C . LYS A 1 241 ? -6.031 -25.391 -34.969 1 97.94 241 LYS A C 1
ATOM 1850 O O . LYS A 1 241 ? -6.688 -26.125 -35.719 1 97.94 241 LYS A O 1
ATOM 1855 N N . LYS A 1 242 ? -4.75 -25.406 -34.938 1 97.62 242 LYS A N 1
ATOM 1856 C CA . LYS A 1 242 ? -3.959 -26.266 -35.812 1 97.62 242 LYS A CA 1
ATOM 1857 C C . LYS A 1 242 ? -4.238 -27.734 -35.5 1 97.62 242 LYS A C 1
ATOM 1859 O O . LYS A 1 242 ? -4.215 -28.578 -36.438 1 97.62 242 LYS A O 1
ATOM 1864 N N . LEU A 1 243 ? -4.516 -28.016 -34.281 1 97.44 243 LEU A N 1
ATOM 1865 C CA . LEU A 1 243 ? -4.711 -29.391 -33.844 1 97.44 243 LEU A CA 1
ATOM 1866 C C . LEU A 1 243 ? -6.195 -29.75 -33.812 1 97.44 243 LEU A C 1
ATOM 1868 O O . LEU A 1 243 ? -6.566 -30.844 -33.375 1 97.44 243 LEU A O 1
ATOM 1872 N N . ASN A 1 244 ? -7.062 -28.844 -34.188 1 97.38 244 ASN A N 1
ATOM 1873 C CA . ASN A 1 244 ? -8.508 -29.016 -34.281 1 97.38 244 ASN A CA 1
ATOM 1874 C C . ASN A 1 244 ? -9.109 -29.375 -32.938 1 97.38 244 ASN A C 1
ATOM 1876 O O . ASN A 1 244 ? -9.867 -30.344 -32.812 1 97.38 244 ASN A O 1
ATOM 1880 N N . ILE A 1 245 ? -8.695 -28.641 -31.938 1 97.56 245 ILE A N 1
ATOM 1881 C CA . ILE A 1 245 ? -9.219 -28.828 -30.594 1 97.56 245 ILE A CA 1
ATOM 1882 C C . ILE A 1 245 ? -10.188 -27.688 -30.25 1 97.56 245 ILE A C 1
ATOM 1884 O O . ILE A 1 245 ? -9.773 -26.531 -30.094 1 97.56 245 ILE A O 1
ATOM 1888 N N . GLU A 1 246 ? -11.43 -28 -30.188 1 96.81 246 GLU A N 1
ATOM 1889 C CA . GLU A 1 246 ? -12.414 -27.016 -29.766 1 96.81 246 GLU A CA 1
ATOM 1890 C C . GLU A 1 246 ? -12.523 -26.969 -28.234 1 96.81 246 GLU A C 1
ATOM 1892 O O . GLU A 1 246 ? -12.43 -25.906 -27.625 1 96.81 246 GLU A O 1
ATOM 1897 N N . THR A 1 247 ? -12.766 -28.062 -27.578 1 98.19 247 THR A N 1
ATOM 1898 C CA . THR A 1 247 ? -12.734 -28.266 -26.141 1 98.19 247 THR A CA 1
ATOM 1899 C C . THR A 1 247 ? -12.039 -29.562 -25.797 1 98.19 247 THR A C 1
ATOM 1901 O O . THR A 1 247 ? -11.789 -30.406 -26.672 1 98.19 247 THR A O 1
ATOM 1904 N N . GLN A 1 248 ? -11.672 -29.719 -24.594 1 98.5 248 GLN A N 1
ATOM 1905 C CA . GLN A 1 248 ? -11.039 -30.938 -24.125 1 98.5 248 GLN A CA 1
ATOM 1906 C C . GLN A 1 248 ? -11.227 -31.141 -22.625 1 98.5 248 GLN A C 1
ATOM 1908 O O . GLN A 1 248 ? -11.852 -30.297 -21.969 1 98.5 248 GLN A O 1
ATOM 1913 N N . VAL A 1 249 ? -10.773 -32.25 -22.141 1 98.81 249 VAL A N 1
ATOM 1914 C CA . VAL A 1 249 ? -10.789 -32.562 -20.719 1 98.81 249 VAL A CA 1
ATOM 1915 C C . VAL A 1 249 ? -9.391 -32.375 -20.125 1 98.81 249 VAL A C 1
ATOM 1917 O O . VAL A 1 249 ? -8.414 -32.906 -20.672 1 98.81 249 VAL A O 1
ATOM 1920 N N . ASP A 1 250 ? -9.32 -31.609 -19.062 1 98.81 250 ASP A N 1
ATOM 1921 C CA . ASP A 1 250 ? -8.039 -31.25 -18.438 1 98.81 250 ASP A CA 1
ATOM 1922 C C . ASP A 1 250 ? -7.957 -31.781 -17.016 1 98.81 250 ASP A C 1
ATOM 1924 O O . ASP A 1 250 ? -8.984 -31.969 -16.359 1 98.81 250 ASP A O 1
ATOM 1928 N N . LEU A 1 251 ? -6.781 -31.938 -16.562 1 98.75 251 LEU A N 1
ATOM 1929 C CA . LEU A 1 251 ? -6.547 -32.406 -15.211 1 98.75 251 LEU A CA 1
ATOM 1930 C C . LEU A 1 251 ? -6.559 -31.266 -14.211 1 98.75 251 LEU A C 1
ATOM 1932 O O . LEU A 1 251 ? -5.832 -30.281 -14.391 1 98.75 251 LEU A O 1
ATOM 1936 N N . GLY A 1 252 ? -7.395 -31.328 -13.234 1 98.5 252 GLY A N 1
ATOM 1937 C CA . GLY A 1 252 ? -7.379 -30.438 -12.086 1 98.5 252 GLY A CA 1
ATOM 1938 C C . GLY A 1 252 ? -6.867 -31.109 -10.82 1 98.5 252 GLY A C 1
ATOM 1939 O O . GLY A 1 252 ? -7.645 -31.453 -9.93 1 98.5 252 GLY A O 1
ATOM 1940 N N . LEU A 1 253 ? -5.531 -31.172 -10.75 1 96.62 253 LEU A N 1
ATOM 1941 C CA . LEU A 1 253 ? -4.879 -31.922 -9.68 1 96.62 253 LEU A CA 1
ATOM 1942 C C . LEU A 1 253 ? -4.094 -31 -8.766 1 96.62 253 LEU A C 1
ATOM 1944 O O . LEU A 1 253 ? -4.066 -31.188 -7.547 1 96.62 253 LEU A O 1
ATOM 1948 N N . LEU A 1 254 ? -3.377 -30.016 -9.336 1 95.62 254 LEU A N 1
ATOM 1949 C CA . LEU A 1 254 ? -2.568 -29.094 -8.539 1 95.62 254 LEU A CA 1
ATOM 1950 C C . LEU A 1 254 ? -3.453 -28.219 -7.66 1 95.62 254 LEU A C 1
ATOM 1952 O O . LEU A 1 254 ? -4.602 -27.938 -8.008 1 95.62 254 LEU A O 1
ATOM 1956 N N . PRO A 1 255 ? -2.939 -27.781 -6.516 1 95.44 255 PRO A N 1
ATOM 1957 C CA . PRO A 1 255 ? -3.783 -27.047 -5.566 1 95.44 255 PRO A CA 1
ATOM 1958 C C . PRO A 1 255 ? -4.391 -25.781 -6.168 1 95.44 255 PRO A C 1
ATOM 1960 O O . PRO A 1 255 ? -3.67 -24.953 -6.727 1 95.44 255 PRO A O 1
ATOM 1963 N N . PHE A 1 256 ? -5.715 -25.641 -5.992 1 97.5 256 PHE A N 1
ATOM 1964 C CA . PHE A 1 256 ? -6.41 -24.453 -6.461 1 97.5 256 PHE A CA 1
ATOM 1965 C C . PHE A 1 256 ? -6.047 -23.25 -5.609 1 97.5 256 PHE A C 1
ATOM 1967 O O . PHE A 1 256 ? -6.34 -22.109 -5.98 1 97.5 256 PHE A O 1
ATOM 1974 N N . SER A 1 257 ? -5.348 -23.469 -4.469 1 96.44 257 SER A N 1
ATOM 1975 C CA . SER A 1 257 ? -4.902 -22.375 -3.607 1 96.44 257 SER A CA 1
ATOM 1976 C C . SER A 1 257 ? -3.674 -21.688 -4.184 1 96.44 257 SER A C 1
ATOM 1978 O O . SER A 1 257 ? -3.311 -20.594 -3.75 1 96.44 257 SER A O 1
ATOM 1980 N N . HIS A 1 258 ? -3.025 -22.359 -5.086 1 94.5 258 HIS A N 1
ATOM 1981 C CA . HIS A 1 258 ? -1.857 -21.797 -5.758 1 94.5 258 HIS A CA 1
ATOM 1982 C C . HIS A 1 258 ? -2.227 -21.219 -7.117 1 94.5 258 HIS A C 1
ATOM 1984 O O . HIS A 1 258 ? -3.111 -21.75 -7.801 1 94.5 258 HIS A O 1
ATOM 1990 N N . ILE A 1 259 ? -1.517 -20.25 -7.512 1 96.06 259 ILE A N 1
ATOM 1991 C CA . ILE A 1 259 ? -1.863 -19.438 -8.664 1 96.06 259 ILE A CA 1
ATOM 1992 C C . ILE A 1 259 ? -1.925 -20.312 -9.922 1 96.06 259 ILE A C 1
ATOM 1994 O O . ILE A 1 259 ? -2.75 -20.078 -10.805 1 96.06 259 ILE A O 1
ATOM 1998 N N . TYR A 1 260 ? -1.064 -21.375 -10.031 1 96.06 260 TYR A N 1
ATOM 1999 C CA . TYR A 1 260 ? -1.07 -22.312 -11.156 1 96.06 260 TYR A CA 1
ATOM 2000 C C . TYR A 1 260 ? -2.416 -23.016 -11.266 1 96.06 260 TYR A C 1
ATOM 2002 O O . TYR A 1 260 ? -3.051 -22.984 -12.328 1 96.06 260 TYR A O 1
ATOM 2010 N N . GLY A 1 261 ? -2.826 -23.547 -10.211 1 97.06 261 GLY A N 1
ATOM 2011 C CA . GLY A 1 261 ? -4.125 -24.203 -10.172 1 97.06 261 GLY A CA 1
ATOM 2012 C C . GLY A 1 261 ? -5.285 -23.234 -10.297 1 97.06 261 GLY A C 1
ATOM 2013 O O . GLY A 1 261 ? -6.246 -23.5 -11.023 1 97.06 261 GLY A O 1
ATOM 2014 N N . LEU A 1 262 ? -5.145 -22.094 -9.688 1 98.12 262 LEU A N 1
ATOM 2015 C CA . LEU A 1 262 ? -6.234 -21.141 -9.547 1 98.12 262 LEU A CA 1
ATOM 2016 C C . LEU A 1 262 ? -6.551 -20.469 -10.883 1 98.12 262 LEU A C 1
ATOM 2018 O O . LEU A 1 262 ? -7.719 -20.344 -11.258 1 98.12 262 LEU A O 1
ATOM 2022 N N . ILE A 1 263 ? -5.539 -20.094 -11.609 1 98.44 263 ILE A N 1
ATOM 2023 C CA . ILE A 1 263 ? -5.781 -19.266 -12.781 1 98.44 263 ILE A CA 1
ATOM 2024 C C . ILE A 1 263 ? -5.719 -20.125 -14.047 1 98.44 263 ILE A C 1
ATOM 2026 O O . ILE A 1 263 ? -6.695 -20.219 -14.789 1 98.44 263 ILE A O 1
ATOM 2030 N N . ILE A 1 264 ? -4.672 -20.859 -14.219 1 98 264 ILE A N 1
ATOM 2031 C CA . ILE A 1 264 ? -4.465 -21.609 -15.461 1 98 264 ILE A CA 1
ATOM 2032 C C . ILE A 1 264 ? -5.395 -22.812 -15.508 1 98 264 ILE A C 1
ATOM 2034 O O . ILE A 1 264 ? -6.172 -22.969 -16.453 1 98 264 ILE A O 1
ATOM 2038 N N . ILE A 1 265 ? -5.406 -23.562 -14.461 1 98.31 265 ILE A N 1
ATOM 2039 C CA . ILE A 1 265 ? -6.113 -24.844 -14.484 1 98.31 265 ILE A CA 1
ATOM 2040 C C . ILE A 1 265 ? -7.617 -24.609 -14.375 1 98.31 265 ILE A C 1
ATOM 2042 O O . ILE A 1 265 ? -8.398 -25.156 -15.148 1 98.31 265 ILE A O 1
ATOM 2046 N N . THR A 1 266 ? -7.988 -23.75 -13.484 1 98.5 266 THR A N 1
ATOM 2047 C CA . THR A 1 266 ? -9.422 -23.641 -13.227 1 98.5 266 THR A CA 1
ATOM 2048 C C . THR A 1 266 ? -10.039 -22.531 -14.062 1 98.5 266 THR A C 1
ATOM 2050 O O . THR A 1 266 ? -10.977 -22.766 -14.836 1 98.5 266 THR A O 1
ATOM 2053 N N . HIS A 1 267 ? -9.547 -21.328 -14.047 1 98.69 267 HIS A N 1
ATOM 2054 C CA . HIS A 1 267 ? -10.18 -20.188 -14.695 1 98.69 267 HIS A CA 1
ATOM 2055 C C . HIS A 1 267 ? -9.984 -20.234 -16.203 1 98.69 267 HIS A C 1
ATOM 2057 O O . HIS A 1 267 ? -10.953 -20.156 -16.969 1 98.69 267 HIS A O 1
ATOM 2063 N N . SER A 1 268 ? -8.758 -20.422 -16.672 1 98.62 268 SER A N 1
ATOM 2064 C CA . SER A 1 268 ? -8.477 -20.359 -18.109 1 98.62 268 SER A CA 1
ATOM 2065 C C . SER A 1 268 ? -9.172 -21.484 -18.859 1 98.62 268 SER A C 1
ATOM 2067 O O . SER A 1 268 ? -9.75 -21.266 -19.922 1 98.62 268 SER A O 1
ATOM 2069 N N . ASN A 1 269 ? -9.125 -22.703 -18.281 1 98.56 269 ASN A N 1
ATOM 2070 C CA . ASN A 1 269 ? -9.742 -23.844 -18.953 1 98.56 269 ASN A CA 1
ATOM 2071 C C . ASN A 1 269 ? -11.266 -23.703 -19.016 1 98.56 269 ASN A C 1
ATOM 2073 O O . ASN A 1 269 ? -11.883 -24.031 -20.031 1 98.56 269 ASN A O 1
ATOM 2077 N N . SER A 1 270 ? -11.82 -23.219 -17.938 1 97.88 270 SER A N 1
ATOM 2078 C CA . SER A 1 270 ? -13.258 -22.969 -17.938 1 97.88 270 SER A CA 1
ATOM 2079 C C . SER A 1 270 ? -13.633 -21.891 -18.938 1 97.88 270 SER A C 1
ATOM 2081 O O . SER A 1 270 ? -14.648 -22 -19.625 1 97.88 270 SER A O 1
ATOM 2083 N N . TYR A 1 271 ? -12.883 -20.859 -19.047 1 98.31 271 TYR A N 1
ATOM 2084 C CA . TYR A 1 271 ? -13.117 -19.75 -19.953 1 98.31 271 TYR A CA 1
ATOM 2085 C C . TYR A 1 271 ? -13.125 -20.219 -21.406 1 98.31 271 TYR A C 1
ATOM 2087 O O . TYR A 1 271 ? -13.93 -19.766 -22.219 1 98.31 271 TYR A O 1
ATOM 2095 N N . ARG A 1 272 ? -12.266 -21.156 -21.719 1 97.62 272 ARG A N 1
ATOM 2096 C CA . ARG A 1 272 ? -12.164 -21.609 -23.109 1 97.62 272 ARG A CA 1
ATOM 2097 C C . ARG A 1 272 ? -13.031 -22.828 -23.359 1 97.62 272 ARG A C 1
ATOM 2099 O O . ARG A 1 272 ? -12.867 -23.516 -24.375 1 97.62 272 ARG A O 1
ATOM 2106 N N . GLY A 1 273 ? -13.914 -23.25 -22.359 1 98.31 273 GLY A N 1
ATOM 2107 C CA . GLY A 1 273 ? -14.961 -24.234 -22.562 1 98.31 273 GLY A CA 1
ATOM 2108 C C . GLY A 1 273 ? -14.531 -25.656 -22.25 1 98.31 273 GLY A C 1
ATOM 2109 O O . GLY A 1 273 ? -15.266 -26.609 -22.5 1 98.31 273 GLY A O 1
ATOM 2110 N N . ASP A 1 274 ? -13.367 -25.844 -21.688 1 98.69 274 ASP A N 1
ATOM 2111 C CA . ASP A 1 274 ? -12.852 -27.156 -21.328 1 98.69 274 ASP A CA 1
ATOM 2112 C C . ASP A 1 274 ? -13.469 -27.672 -20.031 1 98.69 274 ASP A C 1
ATOM 2114 O O . ASP A 1 274 ? -14.195 -26.922 -19.359 1 98.69 274 ASP A O 1
ATOM 2118 N N . GLU A 1 275 ? -13.242 -28.938 -19.781 1 98.75 275 GLU A N 1
ATOM 2119 C CA . GLU A 1 275 ? -13.656 -29.578 -18.531 1 98.75 275 GLU A CA 1
ATOM 2120 C C . GLU A 1 275 ? -12.453 -29.891 -17.641 1 98.75 275 GLU A C 1
ATOM 2122 O O . GLU A 1 275 ? -11.461 -30.453 -18.125 1 98.75 275 GLU A O 1
ATOM 2127 N N . VAL A 1 276 ? -12.516 -29.453 -16.438 1 98.88 276 VAL A N 1
ATOM 2128 C CA . VAL A 1 276 ? -11.461 -29.75 -15.469 1 98.88 276 VAL A CA 1
ATOM 2129 C C . VAL A 1 276 ? -11.898 -30.922 -14.578 1 98.88 276 VAL A C 1
ATOM 2131 O O . VAL A 1 276 ? -12.906 -30.812 -13.867 1 98.88 276 VAL A O 1
ATOM 2134 N N . ILE A 1 277 ? -11.188 -32.031 -14.617 1 98.88 277 ILE A N 1
ATOM 2135 C CA . ILE A 1 277 ? -11.422 -33.156 -13.711 1 98.88 277 ILE A CA 1
ATOM 2136 C C . ILE A 1 277 ? -10.68 -32.906 -12.398 1 98.88 277 ILE A C 1
ATOM 2138 O O . ILE A 1 277 ? -9.445 -33.031 -12.352 1 98.88 277 ILE A O 1
ATOM 2142 N N . VAL A 1 278 ? -11.445 -32.688 -11.336 1 98.69 278 VAL A N 1
ATOM 2143 C CA . VAL A 1 278 ? -10.906 -32.188 -10.07 1 98.69 278 VAL A CA 1
ATOM 2144 C C . VAL A 1 278 ? -10.562 -33.375 -9.164 1 98.69 278 VAL A C 1
ATOM 2146 O O . VAL A 1 278 ? -11.43 -34.188 -8.836 1 98.69 278 VAL A O 1
ATOM 2149 N N . LEU A 1 279 ? -9.297 -33.469 -8.828 1 97.81 279 LEU A N 1
ATOM 2150 C CA . LEU A 1 279 ? -8.844 -34.438 -7.812 1 97.81 279 LEU A CA 1
ATOM 2151 C C . LEU A 1 279 ? -8.406 -33.688 -6.547 1 97.81 279 LEU A C 1
ATOM 2153 O O . LEU A 1 279 ? -7.73 -32.656 -6.621 1 97.81 279 LEU A O 1
ATOM 2157 N N . PRO A 1 280 ? -8.758 -34.156 -5.379 1 95.44 280 PRO A N 1
ATOM 2158 C CA . PRO A 1 280 ? -8.477 -33.406 -4.137 1 95.44 280 PRO A CA 1
ATOM 2159 C C . PRO A 1 280 ? -6.992 -33.375 -3.795 1 95.44 280 PRO A C 1
ATOM 2161 O O . PRO A 1 280 ? -6.527 -32.438 -3.16 1 95.44 280 PRO A O 1
ATOM 2164 N N . LYS A 1 281 ? -6.324 -34.438 -4.121 1 90.44 281 LYS A N 1
ATOM 2165 C CA . LYS A 1 281 ? -4.891 -34.562 -3.871 1 90.44 281 LYS A CA 1
ATOM 2166 C C . LYS A 1 281 ? -4.258 -35.562 -4.832 1 90.44 281 LYS A C 1
ATOM 2168 O O . LYS A 1 281 ? -4.965 -36.312 -5.512 1 90.44 281 LYS A O 1
ATOM 2173 N N . PHE A 1 282 ? -2.992 -35.562 -4.859 1 92.12 282 PHE A N 1
ATOM 2174 C CA . PHE A 1 282 ? -2.309 -36.5 -5.734 1 92.12 282 PHE A CA 1
ATOM 2175 C C . PHE A 1 282 ? -2.238 -37.875 -5.09 1 92.12 282 PHE A C 1
ATOM 2177 O O . PHE A 1 282 ? -1.803 -38.031 -3.943 1 92.12 282 PHE A O 1
ATOM 2184 N N . ASP A 1 283 ? -2.699 -38.75 -5.715 1 93.06 283 ASP A N 1
ATOM 2185 C CA . ASP A 1 283 ? -2.539 -40.188 -5.582 1 93.06 283 ASP A CA 1
ATOM 2186 C C . ASP A 1 283 ? -2.406 -40.875 -6.949 1 93.06 283 ASP A C 1
ATOM 2188 O O . ASP A 1 283 ? -3.27 -40.688 -7.812 1 93.06 283 ASP A O 1
ATOM 2192 N N . ILE A 1 284 ? -1.299 -41.562 -7.176 1 94.94 284 ILE A N 1
ATOM 2193 C CA . ILE A 1 284 ? -0.945 -42 -8.523 1 94.94 284 ILE A CA 1
ATOM 2194 C C . ILE A 1 284 ? -2.047 -42.875 -9.094 1 94.94 284 ILE A C 1
ATOM 2196 O O . ILE A 1 284 ? -2.363 -42.812 -10.281 1 94.94 284 ILE A O 1
ATOM 2200 N N . LYS A 1 285 ? -2.639 -43.75 -8.266 1 96.81 285 LYS A N 1
ATOM 2201 C CA . LYS A 1 285 ? -3.68 -44.656 -8.773 1 96.81 285 LYS A CA 1
ATOM 2202 C C . LYS A 1 285 ? -4.938 -43.875 -9.148 1 96.81 285 LYS A C 1
ATOM 2204 O O . LYS A 1 285 ? -5.523 -44.094 -10.203 1 96.81 285 LYS A O 1
ATOM 2209 N N . THR A 1 286 ? -5.293 -42.969 -8.266 1 96.5 286 THR A N 1
ATOM 2210 C CA . THR A 1 286 ? -6.461 -42.156 -8.531 1 96.5 286 THR A CA 1
ATOM 2211 C C . THR A 1 286 ? -6.23 -41.25 -9.758 1 96.5 286 THR A C 1
ATOM 2213 O O . THR A 1 286 ? -7.145 -41.031 -10.555 1 96.5 286 THR A O 1
ATOM 2216 N N . PHE A 1 287 ? -5.09 -40.875 -9.875 1 97.62 287 PHE A N 1
ATOM 2217 C CA . PHE A 1 287 ? -4.68 -40.062 -11.008 1 97.62 287 PHE A CA 1
ATOM 2218 C C . PHE A 1 287 ? -4.805 -40.812 -12.312 1 97.62 287 PHE A C 1
ATOM 2220 O O . PHE A 1 287 ? -5.469 -40.375 -13.25 1 97.62 287 PHE A O 1
ATOM 2227 N N . LEU A 1 288 ? -4.215 -42 -12.367 1 98.38 288 LEU A N 1
ATOM 2228 C CA . LEU A 1 288 ? -4.238 -42.812 -13.562 1 98.38 288 LEU A CA 1
ATOM 2229 C C . LEU A 1 288 ? -5.66 -43.25 -13.898 1 98.38 288 LEU A C 1
ATOM 2231 O O . LEU A 1 288 ? -6.051 -43.25 -15.07 1 98.38 288 LEU A O 1
ATOM 2235 N N . SER A 1 289 ? -6.379 -43.531 -12.883 1 98.44 289 SER A N 1
ATOM 2236 C CA . SER A 1 289 ? -7.773 -43.938 -13.07 1 98.44 289 SER A CA 1
ATOM 2237 C C . SER A 1 289 ? -8.586 -42.781 -13.68 1 98.44 289 SER A C 1
ATOM 2239 O O . SER A 1 289 ? -9.414 -43 -14.562 1 98.44 289 SER A O 1
ATOM 2241 N N . ALA A 1 290 ? -8.398 -41.625 -13.203 1 98.56 290 ALA A N 1
ATOM 2242 C CA . ALA A 1 290 ? -9.109 -40.438 -13.719 1 98.56 290 ALA A CA 1
ATOM 2243 C C . ALA A 1 290 ? -8.766 -40.188 -15.18 1 98.56 290 ALA A C 1
ATOM 2245 O O . ALA A 1 290 ? -9.641 -39.875 -15.984 1 98.56 290 ALA A O 1
ATOM 2246 N N . VAL A 1 291 ? -7.469 -40.281 -15.523 1 98.75 291 VAL A N 1
ATOM 2247 C CA . VAL A 1 291 ? -7.035 -40.094 -16.906 1 98.75 291 VAL A CA 1
ATOM 2248 C C . VAL A 1 291 ? -7.777 -41.062 -17.828 1 98.75 291 VAL A C 1
ATOM 2250 O O . VAL A 1 291 ? -8.312 -40.656 -18.859 1 98.75 291 VAL A O 1
ATOM 2253 N N . GLN A 1 292 ? -7.805 -42.344 -17.391 1 98.69 292 GLN A N 1
ATOM 2254 C CA . GLN A 1 292 ? -8.453 -43.375 -18.203 1 98.69 292 GLN A CA 1
ATOM 2255 C C . GLN A 1 292 ? -9.953 -43.125 -18.281 1 98.69 292 GLN A C 1
ATOM 2257 O O . GLN A 1 292 ? -10.531 -43.156 -19.375 1 98.69 292 GLN A O 1
ATOM 2262 N N . GLN A 1 293 ? -10.578 -42.906 -17.172 1 98.62 293 GLN A N 1
ATOM 2263 C CA . GLN A 1 293 ? -12.031 -42.844 -17.062 1 98.62 293 GLN A CA 1
ATOM 2264 C C . GLN A 1 293 ? -12.578 -41.625 -17.812 1 98.62 293 GLN A C 1
ATOM 2266 O O . GLN A 1 293 ? -13.602 -41.719 -18.5 1 98.62 293 GLN A O 1
ATOM 2271 N N . TYR A 1 294 ? -11.953 -40.5 -17.719 1 98.81 294 TYR A N 1
ATOM 2272 C CA . TYR A 1 294 ? -12.516 -39.25 -18.234 1 98.81 294 TYR A CA 1
ATOM 2273 C C . TYR A 1 294 ? -11.805 -38.844 -19.516 1 98.81 294 TYR A C 1
ATOM 2275 O O . TYR A 1 294 ? -12.078 -37.781 -20.062 1 98.81 294 TYR A O 1
ATOM 2283 N N . LYS A 1 295 ? -10.844 -39.625 -19.938 1 98.69 295 LYS A N 1
ATOM 2284 C CA . LYS A 1 295 ? -10.102 -39.375 -21.156 1 98.69 295 LYS A CA 1
ATOM 2285 C C . LYS A 1 295 ? -9.445 -38 -21.125 1 98.69 295 LYS A C 1
ATOM 2287 O O . LYS A 1 295 ? -9.609 -37.188 -22.047 1 98.69 295 LYS A O 1
ATOM 2292 N N . ILE A 1 296 ? -8.695 -37.781 -20.094 1 98.88 296 ILE A N 1
ATOM 2293 C CA . ILE A 1 296 ? -8.031 -36.5 -19.922 1 98.88 296 ILE A CA 1
ATOM 2294 C C . ILE A 1 296 ? -7 -36.281 -21.031 1 98.88 296 ILE A C 1
ATOM 2296 O O . ILE A 1 296 ? -6.199 -37.156 -21.312 1 98.88 296 ILE A O 1
ATOM 2300 N N . ALA A 1 297 ? -7.07 -35.125 -21.641 1 98.75 297 ALA A N 1
ATOM 2301 C CA . ALA A 1 297 ? -6.227 -34.844 -22.797 1 98.75 297 ALA A CA 1
ATOM 2302 C C . ALA A 1 297 ? -4.984 -34.062 -22.406 1 98.75 297 ALA A C 1
ATOM 2304 O O . ALA A 1 297 ? -3.934 -34.156 -23.047 1 98.75 297 ALA A O 1
ATOM 2305 N N . GLN A 1 298 ? -5.094 -33.25 -21.469 1 98.69 298 GLN A N 1
ATOM 2306 C CA . GLN A 1 298 ? -3.975 -32.406 -21.047 1 98.69 298 GLN A CA 1
ATOM 2307 C C . GLN A 1 298 ? -3.711 -32.562 -19.547 1 98.69 298 GLN A C 1
ATOM 2309 O O . GLN A 1 298 ? -4.629 -32.438 -18.734 1 98.69 298 GLN A O 1
ATOM 2314 N N . LEU A 1 299 ? -2.459 -32.812 -19.219 1 98.62 299 LEU A N 1
ATOM 2315 C CA . LEU A 1 299 ? -2.01 -32.969 -17.828 1 98.62 299 LEU A CA 1
ATOM 2316 C C . LEU A 1 299 ? -1.272 -31.719 -17.359 1 98.62 299 LEU A C 1
ATOM 2318 O O . LEU A 1 299 ? -0.236 -31.359 -17.922 1 98.62 299 LEU A O 1
ATOM 2322 N N . TYR A 1 300 ? -1.856 -30.984 -16.453 1 97.69 300 TYR A N 1
ATOM 2323 C CA . TYR A 1 300 ? -1.135 -29.938 -15.734 1 97.69 300 TYR A CA 1
ATOM 2324 C C . TYR A 1 300 ? -0.424 -30.516 -14.516 1 97.69 300 TYR A C 1
ATOM 2326 O O . TYR A 1 300 ? -1.069 -30.906 -13.539 1 97.69 300 TYR A O 1
ATOM 2334 N N . VAL A 1 301 ? 0.896 -30.547 -14.539 1 95.38 301 VAL A N 1
ATOM 2335 C CA . VAL A 1 301 ? 1.619 -31.281 -13.5 1 95.38 301 VAL A CA 1
ATOM 2336 C C . VAL A 1 301 ? 2.879 -30.5 -13.109 1 95.38 301 VAL A C 1
ATOM 2338 O O . VAL A 1 301 ? 3.137 -29.422 -13.633 1 95.38 301 VAL A O 1
ATOM 2341 N N . VAL A 1 302 ? 3.549 -30.984 -12.133 1 91.44 302 VAL A N 1
ATOM 2342 C CA . VAL A 1 302 ? 4.852 -30.5 -11.68 1 91.44 302 VAL A CA 1
ATOM 2343 C C . VAL A 1 302 ? 5.891 -31.609 -11.82 1 91.44 302 VAL A C 1
ATOM 2345 O O . VAL A 1 302 ? 5.539 -32.781 -11.914 1 91.44 302 VAL A O 1
ATOM 2348 N N . PRO A 1 303 ? 7.164 -31.281 -11.836 1 87.81 303 PRO A N 1
ATOM 2349 C CA . PRO A 1 303 ? 8.219 -32.25 -12.125 1 87.81 303 PRO A CA 1
ATOM 2350 C C . PRO A 1 303 ? 8.148 -33.469 -11.227 1 87.81 303 PRO A C 1
ATOM 2352 O O . PRO A 1 303 ? 8.297 -34.625 -11.703 1 87.81 303 PRO A O 1
ATOM 2355 N N . PRO A 1 304 ? 7.848 -33.344 -9.945 1 83.25 304 PRO A N 1
ATOM 2356 C CA . PRO A 1 304 ? 7.777 -34.562 -9.117 1 83.25 304 PRO A CA 1
ATOM 2357 C C . PRO A 1 304 ? 6.715 -35.531 -9.594 1 83.25 304 PRO A C 1
ATOM 2359 O O . PRO A 1 304 ? 6.895 -36.75 -9.477 1 83.25 304 PRO A O 1
ATOM 2362 N N . ILE A 1 305 ? 5.629 -35.062 -10.086 1 89.75 305 ILE A N 1
ATOM 2363 C CA . ILE A 1 305 ? 4.566 -35.938 -10.586 1 89.75 305 ILE A CA 1
ATOM 2364 C C . ILE A 1 305 ? 5.027 -36.594 -11.875 1 89.75 305 ILE A C 1
ATOM 2366 O O . ILE A 1 305 ? 4.75 -37.781 -12.102 1 89.75 305 ILE A O 1
ATOM 2370 N N . VAL A 1 306 ? 5.762 -35.906 -12.695 1 91.56 306 VAL A N 1
ATOM 2371 C CA . VAL A 1 306 ? 6.305 -36.469 -13.93 1 91.56 306 VAL A CA 1
ATOM 2372 C C . VAL A 1 306 ? 7.262 -37.625 -13.602 1 91.56 306 VAL A C 1
ATOM 2374 O O . VAL A 1 306 ? 7.223 -38.656 -14.242 1 91.56 306 VAL A O 1
ATOM 2377 N N . ILE A 1 307 ? 8.039 -37.375 -12.641 1 84.69 307 ILE A N 1
ATOM 2378 C CA . ILE A 1 307 ? 8.992 -38.406 -12.211 1 84.69 307 ILE A CA 1
ATOM 2379 C C . ILE A 1 307 ? 8.25 -39.656 -11.734 1 84.69 307 ILE A C 1
ATOM 2381 O O . ILE A 1 307 ? 8.648 -40.781 -12.039 1 84.69 307 ILE A O 1
ATOM 2385 N N . GLN A 1 308 ? 7.184 -39.5 -11.016 1 87.44 308 GLN A N 1
ATOM 2386 C CA . GLN A 1 308 ? 6.383 -40.625 -10.562 1 87.44 308 GLN A CA 1
ATOM 2387 C C . GLN A 1 308 ? 5.793 -41.375 -11.742 1 87.44 308 GLN A C 1
ATOM 2389 O O . GLN A 1 308 ? 5.707 -42.625 -11.703 1 87.44 308 GLN A O 1
ATOM 2394 N N . ILE A 1 309 ? 5.43 -40.688 -12.734 1 92.62 309 ILE A N 1
ATOM 2395 C CA . ILE A 1 309 ? 4.871 -41.344 -13.914 1 92.62 309 ILE A CA 1
ATOM 2396 C C . ILE A 1 309 ? 5.938 -42.188 -14.594 1 92.62 309 ILE A C 1
ATOM 2398 O O . ILE A 1 309 ? 5.711 -43.375 -14.867 1 92.62 309 ILE A O 1
ATOM 2402 N N . ILE A 1 310 ? 7.125 -41.656 -14.797 1 90.81 310 ILE A N 1
ATOM 2403 C CA . ILE A 1 310 ? 8.133 -42.344 -15.594 1 90.81 310 ILE A CA 1
ATOM 2404 C C . ILE A 1 310 ? 8.75 -43.5 -14.781 1 90.81 310 ILE A C 1
ATOM 2406 O O . ILE A 1 310 ? 9.234 -44.469 -15.352 1 90.81 310 ILE A O 1
ATOM 2410 N N . ARG A 1 311 ? 8.688 -43.406 -13.508 1 86.31 311 ARG A N 1
ATOM 2411 C CA . ARG A 1 311 ? 9.297 -44.438 -12.664 1 86.31 311 ARG A CA 1
ATOM 2412 C C . ARG A 1 311 ? 8.312 -45.562 -12.383 1 86.31 311 ARG A C 1
ATOM 2414 O O . ARG A 1 311 ? 8.703 -46.656 -11.93 1 86.31 311 ARG A O 1
ATOM 2421 N N . ASN A 1 312 ? 7.074 -45.344 -12.625 1 91.12 312 ASN A N 1
ATOM 2422 C CA . ASN A 1 312 ? 6.055 -46.375 -12.383 1 91.12 312 ASN A CA 1
ATOM 2423 C C . ASN A 1 312 ? 5.434 -46.844 -13.688 1 91.12 312 ASN A C 1
ATOM 2425 O O . ASN A 1 312 ? 4.207 -46.906 -13.82 1 91.12 312 ASN A O 1
ATOM 2429 N N . GLN A 1 313 ? 6.25 -47.219 -14.594 1 92.06 313 GLN A N 1
ATOM 2430 C CA . GLN A 1 313 ? 5.824 -47.625 -15.93 1 92.06 313 GLN A CA 1
ATOM 2431 C C . GLN A 1 313 ? 4.895 -48.844 -15.875 1 92.06 313 GLN A C 1
ATOM 2433 O O . GLN A 1 313 ? 3.924 -48.906 -16.625 1 92.06 313 GLN A O 1
ATOM 2438 N N . GLN A 1 314 ? 5.262 -49.781 -15.031 1 94.56 314 GLN A N 1
ATOM 2439 C CA . GLN A 1 314 ? 4.438 -50.969 -14.914 1 94.56 314 GLN A CA 1
ATOM 2440 C C . GLN A 1 314 ? 3.025 -50.625 -14.445 1 94.56 314 GLN A C 1
ATOM 2442 O O . GLN A 1 314 ? 2.043 -51.125 -14.992 1 94.56 314 GLN A O 1
ATOM 2447 N N . LEU A 1 315 ? 2.996 -49.875 -13.43 1 96.25 315 LEU A N 1
ATOM 2448 C CA . LEU A 1 315 ? 1.693 -49.438 -12.938 1 96.25 315 LEU A CA 1
ATOM 2449 C C . LEU A 1 315 ? 0.947 -48.625 -14 1 96.25 315 LEU A C 1
ATOM 2451 O O . LEU A 1 315 ? -0.247 -48.844 -14.219 1 96.25 315 LEU A O 1
ATOM 2455 N N . CYS A 1 316 ? 1.581 -47.75 -14.711 1 97.06 316 CYS A N 1
ATOM 2456 C CA . CYS A 1 316 ? 0.98 -46.875 -15.727 1 97.06 316 CYS A CA 1
ATOM 2457 C C . CYS A 1 316 ? 0.432 -47.719 -16.875 1 97.06 316 CYS A C 1
ATOM 2459 O O . CYS A 1 316 ? -0.597 -47.375 -17.469 1 97.06 316 CYS A O 1
ATOM 2461 N N . SER A 1 317 ? 1.09 -48.75 -17.172 1 96.38 317 SER A N 1
ATOM 2462 C CA . SER A 1 317 ? 0.709 -49.594 -18.297 1 96.38 317 SER A CA 1
ATOM 2463 C C . SER A 1 317 ? -0.613 -50.312 -18.047 1 96.38 317 SER A C 1
ATOM 2465 O O . SER A 1 317 ? -1.24 -50.844 -18.969 1 96.38 317 SER A O 1
ATOM 2467 N N . GLN A 1 318 ? -0.963 -50.344 -16.766 1 97.88 318 GLN A N 1
ATOM 2468 C CA . GLN A 1 318 ? -2.227 -50.969 -16.406 1 97.88 318 GLN A CA 1
ATOM 2469 C C . GLN A 1 318 ? -3.41 -50.062 -16.719 1 97.88 318 GLN A C 1
ATOM 2471 O O . GLN A 1 318 ? -4.562 -50.5 -16.641 1 97.88 318 GLN A O 1
ATOM 2476 N N . TYR A 1 319 ? -3.205 -48.875 -17.094 1 98.31 319 TYR A N 1
ATOM 2477 C CA . TYR A 1 319 ? -4.238 -47.906 -17.391 1 98.31 319 TYR A CA 1
ATOM 2478 C C . TYR A 1 319 ? -4.121 -47.406 -18.828 1 98.31 319 TYR A C 1
ATOM 2480 O O . TYR A 1 319 ? -3.027 -47.406 -19.406 1 98.31 319 TYR A O 1
ATOM 2488 N N . ASP A 1 320 ? -5.246 -47.062 -19.469 1 98.38 320 ASP A N 1
ATOM 2489 C CA . ASP A 1 320 ? -5.246 -46.469 -20.797 1 98.38 320 ASP A CA 1
ATOM 2490 C C . ASP A 1 320 ? -4.945 -44.969 -20.734 1 98.38 320 ASP A C 1
ATOM 2492 O O . ASP A 1 320 ? -5.816 -44.156 -20.375 1 98.38 320 ASP A O 1
ATOM 2496 N N . LEU A 1 321 ? -3.783 -44.594 -21.125 1 98.25 321 LEU A N 1
ATOM 2497 C CA . LEU A 1 321 ? -3.363 -43.188 -21.078 1 98.25 321 LEU A CA 1
ATOM 2498 C C . LEU A 1 321 ? -3.303 -42.594 -22.484 1 98.25 321 LEU A C 1
ATOM 2500 O O . LEU A 1 321 ? -2.662 -41.562 -22.688 1 98.25 321 LEU A O 1
ATOM 2504 N N . SER A 1 322 ? -3.947 -43.219 -23.484 1 97.75 322 SER A N 1
ATOM 2505 C CA . SER A 1 322 ? -3.814 -42.844 -24.891 1 97.75 322 SER A CA 1
ATOM 2506 C C . SER A 1 322 ? -4.539 -41.562 -25.172 1 97.75 322 SER A C 1
ATOM 2508 O O . SER A 1 322 ? -4.316 -40.938 -26.219 1 97.75 322 SER A O 1
ATOM 2510 N N . SER A 1 323 ? -5.41 -41.125 -24.203 1 98.31 323 SER A N 1
ATOM 2511 C CA . SER A 1 323 ? -6.125 -39.875 -24.375 1 98.31 323 SER A CA 1
ATOM 2512 C C . SER A 1 323 ? -5.203 -38.656 -24.156 1 98.31 323 SER A C 1
ATOM 2514 O O . SER A 1 323 ? -5.5 -37.562 -24.594 1 98.31 323 SER A O 1
ATOM 2516 N N . VAL A 1 324 ? -4.117 -38.844 -23.438 1 98.62 324 VAL A N 1
ATOM 2517 C CA . VAL A 1 324 ? -3.223 -37.75 -23.094 1 98.62 324 VAL A CA 1
ATOM 2518 C C . VAL A 1 324 ? -2.48 -37.25 -24.328 1 98.62 324 VAL A C 1
ATOM 2520 O O . VAL A 1 324 ? -1.863 -38.062 -25.047 1 98.62 324 VAL A O 1
ATOM 2523 N N . ARG A 1 325 ? -2.592 -36.031 -24.547 1 97.62 325 ARG A N 1
ATOM 2524 C CA . ARG A 1 325 ? -1.919 -35.406 -25.688 1 97.62 325 ARG A CA 1
ATOM 2525 C C . ARG A 1 325 ? -0.774 -34.531 -25.234 1 97.62 325 ARG A C 1
ATOM 2527 O O . ARG A 1 325 ? 0.242 -34.406 -25.922 1 97.62 325 ARG A O 1
ATOM 2534 N N . TYR A 1 326 ? -0.999 -33.781 -24.188 1 98.25 326 TYR A N 1
ATOM 2535 C CA . TYR A 1 326 ? -0.097 -32.688 -23.812 1 98.25 326 TYR A CA 1
ATOM 2536 C C . TYR A 1 326 ? 0.225 -32.75 -22.328 1 98.25 326 TYR A C 1
ATOM 2538 O O . TYR A 1 326 ? -0.669 -32.625 -21.484 1 98.25 326 TYR A O 1
ATOM 2546 N N . LEU A 1 327 ? 1.459 -33.031 -21.953 1 98.12 327 LEU A N 1
ATOM 2547 C CA . LEU A 1 327 ? 1.995 -32.906 -20.594 1 98.12 327 LEU A CA 1
ATOM 2548 C C . LEU A 1 327 ? 2.6 -31.516 -20.375 1 98.12 327 LEU A C 1
ATOM 2550 O O . LEU A 1 327 ? 3.584 -31.156 -21.031 1 98.12 327 LEU A O 1
ATOM 2554 N N . TYR A 1 328 ? 1.99 -30.766 -19.516 1 97 328 TYR A N 1
ATOM 2555 C CA . TYR A 1 328 ? 2.295 -29.359 -19.266 1 97 328 TYR A CA 1
ATOM 2556 C C . TYR A 1 328 ? 2.84 -29.156 -17.844 1 97 328 TYR A C 1
ATOM 2558 O O . TYR A 1 328 ? 2.109 -29.312 -16.875 1 97 328 TYR A O 1
ATOM 2566 N N . ALA A 1 329 ? 4.102 -28.844 -17.766 1 94.38 329 ALA A N 1
ATOM 2567 C CA . ALA A 1 329 ? 4.75 -28.781 -16.469 1 94.38 329 ALA A CA 1
ATOM 2568 C C . ALA A 1 329 ? 5.137 -27.344 -16.125 1 94.38 329 ALA A C 1
ATOM 2570 O O . ALA A 1 329 ? 5.445 -26.547 -17 1 94.38 329 ALA A O 1
ATOM 2571 N N . GLY A 1 330 ? 5.055 -26.984 -14.867 1 91.31 330 GLY A N 1
ATOM 2572 C CA . GLY A 1 330 ? 5.465 -25.688 -14.359 1 91.31 330 GLY A CA 1
ATOM 2573 C C . GLY A 1 330 ? 5.973 -25.75 -12.93 1 91.31 330 GLY A C 1
ATOM 2574 O O . GLY A 1 330 ? 6.367 -26.812 -12.445 1 91.31 330 GLY A O 1
ATOM 2575 N N . ALA A 1 331 ? 6.102 -24.594 -12.312 1 83.44 331 ALA A N 1
ATOM 2576 C CA . ALA A 1 331 ? 6.512 -24.422 -10.922 1 83.44 331 ALA A CA 1
ATOM 2577 C C . ALA A 1 331 ? 8.016 -24.594 -10.766 1 83.44 331 ALA A C 1
ATOM 2579 O O . ALA A 1 331 ? 8.656 -23.891 -9.977 1 83.44 331 ALA A O 1
ATOM 2580 N N . ALA A 1 332 ? 8.586 -25.594 -11.422 1 81.5 332 ALA A N 1
ATOM 2581 C CA . ALA A 1 332 ? 10.023 -25.844 -11.477 1 81.5 332 ALA A CA 1
ATOM 2582 C C . ALA A 1 332 ? 10.438 -26.375 -12.852 1 81.5 332 ALA A C 1
ATOM 2584 O O . ALA A 1 332 ? 9.617 -26.938 -13.57 1 81.5 332 ALA A O 1
ATOM 2585 N N . PRO A 1 333 ? 11.703 -26.156 -13.109 1 84.25 333 PRO A N 1
ATOM 2586 C CA . PRO A 1 333 ? 12.164 -26.656 -14.406 1 84.25 333 PRO A CA 1
ATOM 2587 C C . PRO A 1 333 ? 12.117 -28.188 -14.5 1 84.25 333 PRO A C 1
ATOM 2589 O O . PRO A 1 333 ? 12.445 -28.875 -13.531 1 84.25 333 PRO A O 1
ATOM 2592 N N . LEU A 1 334 ? 11.625 -28.609 -15.594 1 87.69 334 LEU A N 1
ATOM 2593 C CA . LEU A 1 334 ? 11.672 -30.031 -15.938 1 87.69 334 LEU A CA 1
ATOM 2594 C C . LEU A 1 334 ? 12.922 -30.344 -16.75 1 87.69 334 LEU A C 1
ATOM 2596 O O . LEU A 1 334 ? 13.094 -29.859 -17.859 1 87.69 334 LEU A O 1
ATOM 2600 N N . GLY A 1 335 ? 13.797 -31.188 -16.281 1 86.12 335 GLY A N 1
ATOM 2601 C CA . GLY A 1 335 ? 15.078 -31.469 -16.891 1 86.12 335 GLY A CA 1
ATOM 2602 C C . GLY A 1 335 ? 14.961 -32.219 -18.203 1 86.12 335 GLY A C 1
ATOM 2603 O O . GLY A 1 335 ? 14.008 -32.969 -18.406 1 86.12 335 GLY A O 1
ATOM 2604 N N . SER A 1 336 ? 15.969 -32.062 -19.047 1 87.81 336 SER A N 1
ATOM 2605 C CA . SER A 1 336 ? 15.977 -32.656 -20.359 1 87.81 336 SER A CA 1
ATOM 2606 C C . SER A 1 336 ? 15.93 -34.188 -20.266 1 87.81 336 SER A C 1
ATOM 2608 O O . SER A 1 336 ? 15.273 -34.844 -21.062 1 87.81 336 SER A O 1
ATOM 2610 N N . GLU A 1 337 ? 16.594 -34.719 -19.281 1 85.12 337 GLU A N 1
ATOM 2611 C CA . GLU A 1 337 ? 16.609 -36.156 -19.109 1 85.12 337 GLU A CA 1
ATOM 2612 C C . GLU A 1 337 ? 15.211 -36.688 -18.812 1 85.12 337 GLU A C 1
ATOM 2614 O O . GLU A 1 337 ? 14.82 -37.75 -19.328 1 85.12 337 GLU A O 1
ATOM 2619 N N . THR A 1 338 ? 14.562 -35.969 -17.984 1 88.38 338 THR A N 1
ATOM 2620 C CA . THR A 1 338 ? 13.203 -36.375 -17.625 1 88.38 338 THR A CA 1
ATOM 2621 C C . THR A 1 338 ? 12.281 -36.281 -18.844 1 88.38 338 THR A C 1
ATOM 2623 O O . THR A 1 338 ? 11.469 -37.156 -19.094 1 88.38 338 THR A O 1
ATOM 2626 N N . ILE A 1 339 ? 12.43 -35.25 -19.625 1 94.12 339 ILE A N 1
ATOM 2627 C CA . ILE A 1 339 ? 11.625 -35.062 -20.812 1 94.12 339 ILE A CA 1
ATOM 2628 C C . ILE A 1 339 ? 11.898 -36.156 -21.812 1 94.12 339 ILE A C 1
ATOM 2630 O O . ILE A 1 339 ? 10.969 -36.719 -22.422 1 94.12 339 ILE A O 1
ATOM 2634 N N . ASP A 1 340 ? 13.172 -36.531 -21.969 1 93.5 340 ASP A N 1
ATOM 2635 C CA . ASP A 1 340 ? 13.555 -37.625 -22.875 1 93.5 340 ASP A CA 1
ATOM 2636 C C . ASP A 1 340 ? 12.891 -38.938 -22.469 1 93.5 340 ASP A C 1
ATOM 2638 O O . ASP A 1 340 ? 12.398 -39.688 -23.328 1 93.5 340 ASP A O 1
ATOM 2642 N N . GLU A 1 341 ? 12.93 -39.156 -21.188 1 91.75 341 GLU A N 1
ATOM 2643 C CA . GLU A 1 341 ? 12.328 -40.375 -20.688 1 91.75 341 GLU A CA 1
ATOM 2644 C C . GLU A 1 341 ? 10.82 -40.406 -20.922 1 91.75 341 GLU A C 1
ATOM 2646 O O . GLU A 1 341 ? 10.258 -41.438 -21.297 1 91.75 341 GLU A O 1
ATOM 2651 N N . VAL A 1 342 ? 10.094 -39.281 -20.688 1 95.25 342 VAL A N 1
ATOM 2652 C CA . VAL A 1 342 ? 8.664 -39.188 -20.938 1 95.25 342 VAL A CA 1
ATOM 2653 C C . VAL A 1 342 ? 8.375 -39.469 -22.422 1 95.25 342 VAL A C 1
ATOM 2655 O O . VAL A 1 342 ? 7.473 -40.219 -22.75 1 95.25 342 VAL A O 1
ATOM 2658 N N . THR A 1 343 ? 9.172 -38.844 -23.281 1 95.5 343 THR A N 1
ATOM 2659 C CA . THR A 1 343 ? 8.961 -38.969 -24.719 1 95.5 343 THR A CA 1
ATOM 2660 C C . THR A 1 343 ? 9.203 -40.375 -25.203 1 95.5 343 THR A C 1
ATOM 2662 O O . THR A 1 343 ? 8.531 -40.844 -26.125 1 95.5 343 THR A O 1
ATOM 2665 N N . LYS A 1 344 ? 10.172 -40.969 -24.609 1 95.75 344 LYS A N 1
ATOM 2666 C CA . LYS A 1 344 ? 10.469 -42.375 -24.953 1 95.75 344 LYS A CA 1
ATOM 2667 C C . LYS A 1 344 ? 9.32 -43.281 -24.547 1 95.75 344 LYS A C 1
ATOM 2669 O O . LYS A 1 344 ? 8.898 -44.156 -25.328 1 95.75 344 LYS A O 1
ATOM 2674 N N . GLN A 1 345 ? 8.836 -43.125 -23.391 1 96 345 GLN A N 1
ATOM 2675 C CA . GLN A 1 345 ? 7.777 -43.969 -22.859 1 96 345 GLN A CA 1
ATOM 2676 C C . GLN A 1 345 ? 6.434 -43.656 -23.516 1 96 345 GLN A C 1
ATOM 2678 O O . GLN A 1 345 ? 5.598 -44.531 -23.688 1 96 345 GLN A O 1
ATOM 2683 N N . TYR A 1 346 ? 6.207 -42.406 -23.812 1 97.25 346 TYR A N 1
ATOM 2684 C CA . TYR A 1 346 ? 4.957 -41.938 -24.391 1 97.25 346 TYR A CA 1
ATOM 2685 C C . TYR A 1 346 ? 5.223 -41.062 -25.609 1 97.25 346 TYR A C 1
ATOM 2687 O O . TYR A 1 346 ? 5.016 -39.844 -25.578 1 97.25 346 TYR A O 1
ATOM 2695 N N . PRO A 1 347 ? 5.523 -41.625 -26.703 1 96.5 347 PRO A N 1
ATOM 2696 C CA . PRO A 1 347 ? 5.941 -40.875 -27.906 1 96.5 347 PRO A CA 1
ATOM 2697 C C . PRO A 1 347 ? 4.828 -40 -28.469 1 96.5 347 PRO A C 1
ATOM 2699 O O . PRO A 1 347 ? 5.098 -39.062 -29.219 1 96.5 347 PRO A O 1
ATOM 2702 N N . ALA A 1 348 ? 3.6 -40.312 -28.125 1 96.31 348 ALA A N 1
ATOM 2703 C CA . ALA A 1 348 ? 2.471 -39.531 -28.656 1 96.31 348 ALA A CA 1
ATOM 2704 C C . ALA A 1 348 ? 2.244 -38.281 -27.828 1 96.31 348 ALA A C 1
ATOM 2706 O O . ALA A 1 348 ? 1.519 -37.375 -28.266 1 96.31 348 ALA A O 1
ATOM 2707 N N . TRP A 1 349 ? 2.824 -38.156 -26.641 1 97.62 349 TRP A N 1
ATOM 2708 C CA . TRP A 1 349 ? 2.627 -37 -25.766 1 97.62 349 TRP A CA 1
ATOM 2709 C C . TRP A 1 349 ? 3.51 -35.812 -26.203 1 97.62 349 TRP A C 1
ATOM 2711 O O . TRP A 1 349 ? 4.695 -36 -26.484 1 97.62 349 TRP A O 1
ATOM 2721 N N . HIS A 1 350 ? 2.963 -34.656 -26.359 1 97.38 350 HIS A N 1
ATOM 2722 C CA . HIS A 1 350 ? 3.771 -33.438 -26.375 1 97.38 350 HIS A CA 1
ATOM 2723 C C . HIS A 1 350 ? 4.141 -33.031 -24.953 1 97.38 350 HIS A C 1
ATOM 2725 O O . HIS A 1 350 ? 3.348 -33.188 -24.031 1 97.38 350 HIS A O 1
ATOM 2731 N N . VAL A 1 351 ? 5.344 -32.5 -24.75 1 97.38 351 VAL A N 1
ATOM 2732 C CA . VAL A 1 351 ? 5.789 -32.062 -23.438 1 97.38 351 VAL A CA 1
ATOM 2733 C C . VAL A 1 351 ? 6.168 -30.578 -23.516 1 97.38 351 VAL A C 1
ATOM 2735 O O . VAL A 1 351 ? 6.98 -30.172 -24.344 1 97.38 351 VAL A O 1
ATOM 2738 N N . GLY A 1 352 ? 5.527 -29.781 -22.766 1 97 352 GLY A N 1
ATOM 2739 C CA . GLY A 1 352 ? 5.84 -28.359 -22.688 1 97 352 GLY A CA 1
ATOM 2740 C C . GLY A 1 352 ? 5.926 -27.844 -21.266 1 97 352 GLY A C 1
ATOM 2741 O O . GLY A 1 352 ? 5.395 -28.469 -20.344 1 97 352 GLY A O 1
ATOM 2742 N N . GLN A 1 353 ? 6.645 -26.766 -21.062 1 96.56 353 GLN A N 1
ATOM 2743 C CA . GLN A 1 353 ? 6.785 -26.094 -19.781 1 96.56 353 GLN A CA 1
ATOM 2744 C C . GLN A 1 353 ? 6.281 -24.656 -19.844 1 96.56 353 GLN A C 1
ATOM 2746 O O . GLN A 1 353 ? 6.102 -24.109 -20.922 1 96.56 353 GLN A O 1
ATOM 2751 N N . ALA A 1 354 ? 5.941 -24.125 -18.719 1 97.25 354 ALA A N 1
ATOM 2752 C CA . ALA A 1 354 ? 5.57 -22.719 -18.594 1 97.25 354 ALA A CA 1
ATOM 2753 C C . ALA A 1 354 ? 6.277 -22.062 -17.422 1 97.25 354 ALA A C 1
ATOM 2755 O O . ALA A 1 354 ? 6.824 -22.75 -16.547 1 97.25 354 ALA A O 1
ATOM 2756 N N . TYR A 1 355 ? 6.363 -20.734 -17.531 1 97.25 355 TYR A N 1
ATOM 2757 C CA . TYR A 1 355 ? 6.973 -19.969 -16.469 1 97.25 355 TYR A CA 1
ATOM 2758 C C . TYR A 1 355 ? 6.039 -18.844 -16 1 97.25 355 TYR A C 1
ATOM 2760 O O . TYR A 1 355 ? 5.371 -18.219 -16.812 1 97.25 355 TYR A O 1
ATOM 2768 N N . GLY A 1 356 ? 6 -18.688 -14.773 1 96.5 356 GLY A N 1
ATOM 2769 C CA . GLY A 1 356 ? 5.266 -17.625 -14.125 1 96.5 356 GLY A CA 1
ATOM 2770 C C . GLY A 1 356 ? 5.414 -17.625 -12.609 1 96.5 356 GLY A C 1
ATOM 2771 O O . GLY A 1 356 ? 6.129 -18.469 -12.062 1 96.5 356 GLY A O 1
ATOM 2772 N N . MET A 1 357 ? 4.848 -16.734 -11.938 1 95.19 357 MET A N 1
ATOM 2773 C CA . MET A 1 357 ? 4.859 -16.625 -10.484 1 95.19 357 MET A CA 1
ATOM 2774 C C . MET A 1 357 ? 3.586 -15.953 -9.977 1 95.19 357 MET A C 1
ATOM 2776 O O . MET A 1 357 ? 2.793 -15.438 -10.773 1 95.19 357 MET A O 1
ATOM 2780 N N . THR A 1 358 ? 3.359 -16.031 -8.664 1 96.38 358 THR A N 1
ATOM 2781 C CA . THR A 1 358 ? 2.172 -15.438 -8.055 1 96.38 358 THR A CA 1
ATOM 2782 C C . THR A 1 358 ? 2.082 -13.945 -8.383 1 96.38 358 THR A C 1
ATOM 2784 O O . THR A 1 358 ? 1.002 -13.438 -8.695 1 96.38 358 THR A O 1
ATOM 2787 N N . GLU A 1 359 ? 3.225 -13.258 -8.461 1 97.81 359 GLU A N 1
ATOM 2788 C CA . GLU A 1 359 ? 3.312 -11.812 -8.656 1 97.81 359 GLU A CA 1
ATOM 2789 C C . GLU A 1 359 ? 3.002 -11.43 -10.102 1 97.81 359 GLU A C 1
ATOM 2791 O O . GLU A 1 359 ? 2.818 -10.25 -10.414 1 97.81 359 GLU A O 1
ATOM 2796 N N . THR A 1 360 ? 2.902 -12.383 -11.023 1 98.5 360 THR A N 1
ATOM 2797 C CA . THR A 1 360 ? 2.508 -12.102 -12.398 1 98.5 360 THR A CA 1
ATOM 2798 C C . THR A 1 360 ? 1.143 -12.711 -12.703 1 98.5 360 THR A C 1
ATOM 2800 O O . THR A 1 360 ? 0.767 -12.852 -13.875 1 98.5 360 THR A O 1
ATOM 2803 N N . CYS A 1 361 ? 0.478 -13.172 -11.68 1 98.12 361 CYS A N 1
ATOM 2804 C CA . CYS A 1 361 ? -0.838 -13.789 -11.805 1 98.12 361 CYS A CA 1
ATOM 2805 C C . CYS A 1 361 ? -0.805 -14.953 -12.773 1 98.12 361 CYS A C 1
ATOM 2807 O O . CYS A 1 361 ? -1.664 -15.062 -13.656 1 98.12 361 CYS A O 1
ATOM 2809 N N . THR A 1 362 ? 0.404 -15.492 -12.711 1 96.06 362 THR A N 1
ATOM 2810 C CA . THR A 1 362 ? 0.781 -16.844 -13.109 1 96.06 362 THR A CA 1
ATOM 2811 C C . THR A 1 362 ? 1.648 -16.812 -14.359 1 96.06 362 THR A C 1
ATOM 2813 O O . THR A 1 362 ? 2.879 -16.844 -14.273 1 96.06 362 THR A O 1
ATOM 2816 N N . ALA A 1 363 ? 1.073 -16.828 -15.664 1 98.12 363 ALA A N 1
ATOM 2817 C CA . ALA A 1 363 ? 1.855 -17.172 -16.844 1 98.12 363 ALA A CA 1
ATOM 2818 C C . ALA A 1 363 ? 2.545 -15.945 -17.422 1 98.12 363 ALA A C 1
ATOM 2820 O O . ALA A 1 363 ? 1.892 -14.938 -17.734 1 98.12 363 ALA A O 1
ATOM 2821 N N . VAL A 1 364 ? 3.801 -16 -17.578 1 98.62 364 VAL A N 1
ATOM 2822 C CA . VAL A 1 364 ? 4.625 -15.031 -18.297 1 98.62 364 VAL A CA 1
ATOM 2823 C C . VAL A 1 364 ? 5.004 -15.578 -19.672 1 98.62 364 VAL A C 1
ATOM 2825 O O . VAL A 1 364 ? 4.91 -14.875 -20.672 1 98.62 364 VAL A O 1
ATOM 2828 N N . SER A 1 365 ? 5.422 -16.828 -19.641 1 98.62 365 SER A N 1
ATOM 2829 C CA . SER A 1 365 ? 5.719 -17.562 -20.875 1 98.62 365 SER A CA 1
ATOM 2830 C C . SER A 1 365 ? 5.113 -18.953 -20.828 1 98.62 365 SER A C 1
ATOM 2832 O O . SER A 1 365 ? 4.852 -19.5 -19.766 1 98.62 365 SER A O 1
ATOM 2834 N N . THR A 1 366 ? 4.824 -19.5 -21.969 1 98.44 366 THR A N 1
ATOM 2835 C CA . THR A 1 366 ? 4.25 -20.828 -22.078 1 98.44 366 THR A CA 1
ATOM 2836 C C . THR A 1 366 ? 4.652 -21.484 -23.406 1 98.44 366 THR A C 1
ATOM 2838 O O . THR A 1 366 ? 4.875 -20.797 -24.391 1 98.44 366 THR A O 1
ATOM 2841 N N . THR A 1 367 ? 4.805 -22.797 -23.406 1 98.12 367 THR A N 1
ATOM 2842 C CA . THR A 1 367 ? 5.133 -23.547 -24.609 1 98.12 367 THR A CA 1
ATOM 2843 C C . THR A 1 367 ? 3.883 -23.828 -25.438 1 98.12 367 THR A C 1
ATOM 2845 O O . THR A 1 367 ? 2.859 -24.25 -24.906 1 98.12 367 THR A O 1
ATOM 2848 N N . SER A 1 368 ? 3.98 -23.5 -26.656 1 98 368 SER A N 1
ATOM 2849 C CA . SER A 1 368 ? 2.928 -23.891 -27.578 1 98 368 SER A CA 1
ATOM 2850 C C . SER A 1 368 ? 3.162 -25.297 -28.125 1 98 368 SER A C 1
ATOM 2852 O O . SER A 1 368 ? 4.297 -25.672 -28.422 1 98 368 SER A O 1
ATOM 2854 N N . GLU A 1 369 ? 2.123 -26.031 -28.312 1 97.31 369 GLU A N 1
ATOM 2855 C CA . GLU A 1 369 ? 2.25 -27.406 -28.797 1 97.31 369 GLU A CA 1
ATOM 2856 C C . GLU A 1 369 ? 2.838 -27.469 -30.203 1 97.31 369 GLU A C 1
ATOM 2858 O O . GLU A 1 369 ? 3.404 -28.484 -30.609 1 97.31 369 GLU A O 1
ATOM 2863 N N . HIS A 1 370 ? 2.713 -26.453 -30.953 1 96.19 370 HIS A N 1
ATOM 2864 C CA . HIS A 1 370 ? 3.23 -26.453 -32.312 1 96.19 370 HIS A CA 1
ATOM 2865 C C . HIS A 1 370 ? 4.629 -25.844 -32.375 1 96.19 370 HIS A C 1
ATOM 2867 O O . HIS A 1 370 ? 5.215 -25.75 -33.469 1 96.19 370 HIS A O 1
ATOM 2873 N N . ASP A 1 371 ? 5.109 -25.359 -31.25 1 97.12 371 ASP A N 1
ATOM 2874 C CA . ASP A 1 371 ? 6.422 -24.734 -31.172 1 97.12 371 ASP A CA 1
ATOM 2875 C C . ASP A 1 371 ? 7.145 -25.109 -29.875 1 97.12 371 ASP A C 1
ATOM 2877 O O . ASP A 1 371 ? 7.41 -24.25 -29.047 1 97.12 371 ASP A O 1
ATOM 2881 N N . ILE A 1 372 ? 7.551 -26.344 -29.766 1 97.06 372 ILE A N 1
ATOM 2882 C CA . ILE A 1 372 ? 8.203 -26.859 -28.562 1 97.06 372 ILE A CA 1
ATOM 2883 C C . ILE A 1 372 ? 9.719 -26.781 -28.734 1 97.06 372 ILE A C 1
ATOM 2885 O O . ILE A 1 372 ? 10.266 -27.266 -29.734 1 97.06 372 ILE A O 1
ATOM 2889 N N . ASP A 1 373 ? 10.375 -26.078 -27.875 1 96.56 373 ASP A N 1
ATOM 2890 C CA . ASP A 1 373 ? 11.82 -26.125 -27.703 1 96.56 373 ASP A CA 1
ATOM 2891 C C . ASP A 1 373 ? 12.195 -26.781 -26.375 1 96.56 373 ASP A C 1
ATOM 2893 O O . ASP A 1 373 ? 12.047 -26.172 -25.312 1 96.56 373 ASP A O 1
ATOM 2897 N N . GLN A 1 374 ? 12.727 -28.016 -26.5 1 92.25 374 GLN A N 1
ATOM 2898 C CA . GLN A 1 374 ? 12.977 -28.812 -25.297 1 92.25 374 GLN A CA 1
ATOM 2899 C C . GLN A 1 374 ? 13.844 -28.062 -24.297 1 92.25 374 GLN A C 1
ATOM 2901 O O . GLN A 1 374 ? 14.867 -27.484 -24.672 1 92.25 374 GLN A O 1
ATOM 2906 N N . GLY A 1 375 ? 13.344 -28.078 -23.094 1 89.19 375 GLY A N 1
ATOM 2907 C CA . GLY A 1 375 ? 14.109 -27.453 -22.031 1 89.19 375 GLY A CA 1
ATOM 2908 C C . GLY A 1 375 ? 13.727 -26.016 -21.781 1 89.19 375 GLY A C 1
ATOM 2909 O O . GLY A 1 375 ? 14.086 -25.438 -20.75 1 89.19 375 GLY A O 1
ATOM 2910 N N . SER A 1 376 ? 13.062 -25.422 -22.719 1 95.62 376 SER A N 1
ATOM 2911 C CA . SER A 1 376 ? 12.625 -24.047 -22.547 1 95.62 376 SER A CA 1
ATOM 2912 C C . SER A 1 376 ? 11.25 -23.984 -21.891 1 95.62 376 SER A C 1
ATOM 2914 O O . SER A 1 376 ? 10.586 -25 -21.734 1 95.62 376 SER A O 1
ATOM 2916 N N . SER A 1 377 ? 10.906 -22.812 -21.438 1 97.12 377 SER A N 1
ATOM 2917 C CA . SER A 1 377 ? 9.586 -22.578 -20.875 1 97.12 377 SER A CA 1
ATOM 2918 C C . SER A 1 377 ? 8.695 -21.812 -21.844 1 97.12 377 SER A C 1
ATOM 2920 O O . SER A 1 377 ? 7.801 -21.062 -21.438 1 97.12 377 SER A O 1
ATOM 2922 N N . GLY A 1 378 ? 9.031 -21.953 -23.094 1 98.12 378 GLY A N 1
ATOM 2923 C CA . GLY A 1 378 ? 8.211 -21.359 -24.141 1 98.12 378 GLY A CA 1
ATOM 2924 C C . GLY A 1 378 ? 8.469 -19.891 -24.359 1 98.12 378 GLY A C 1
ATOM 2925 O O . GLY A 1 378 ? 9.562 -19.391 -24.078 1 98.12 378 GLY A O 1
ATOM 2926 N N . SER A 1 379 ? 7.484 -19.281 -25.047 1 98.69 379 SER A N 1
ATOM 2927 C CA . SER A 1 379 ? 7.602 -17.875 -25.438 1 98.69 379 SER A CA 1
ATOM 2928 C C . SER A 1 379 ? 6.66 -17 -24.625 1 98.69 379 SER A C 1
ATOM 2930 O O . SER A 1 379 ? 5.77 -17.5 -23.938 1 98.69 379 SER A O 1
ATOM 2932 N N . LEU A 1 380 ? 6.914 -15.711 -24.656 1 98.75 380 LEU A N 1
ATOM 2933 C CA . LEU A 1 380 ? 6.121 -14.734 -23.922 1 98.75 380 LEU A CA 1
ATOM 2934 C C . LEU A 1 380 ? 4.676 -14.734 -24.391 1 98.75 380 LEU A C 1
ATOM 2936 O O . LEU A 1 380 ? 4.414 -14.836 -25.594 1 98.75 380 LEU A O 1
ATOM 2940 N N . VAL A 1 381 ? 3.734 -14.633 -23.469 1 98.81 381 VAL A N 1
ATOM 2941 C CA . VAL A 1 381 ? 2.32 -14.516 -23.812 1 98.81 381 VAL A CA 1
ATOM 2942 C C . VAL A 1 381 ? 2.051 -13.125 -24.391 1 98.81 381 VAL A C 1
ATOM 2944 O O . VAL A 1 381 ? 2.873 -12.219 -24.266 1 98.81 381 VAL A O 1
ATOM 2947 N N . PRO A 1 382 ? 0.896 -12.961 -25.078 1 98.69 382 PRO A N 1
ATOM 2948 C CA . PRO A 1 382 ? 0.617 -11.656 -25.688 1 98.69 382 PRO A CA 1
ATOM 2949 C C . PRO A 1 382 ? 0.5 -10.539 -24.656 1 98.69 382 PRO A C 1
ATOM 2951 O O . PRO A 1 382 ? -0.017 -10.758 -23.547 1 98.69 382 PRO A O 1
ATOM 2954 N N . ALA A 1 383 ? 0.879 -9.312 -24.984 1 98.31 383 ALA A N 1
ATOM 2955 C CA . ALA A 1 383 ? 0.835 -8.109 -24.156 1 98.31 383 ALA A CA 1
ATOM 2956 C C . ALA A 1 383 ? 1.838 -8.195 -23.016 1 98.31 383 ALA A C 1
ATOM 2958 O O . ALA A 1 383 ? 1.695 -7.5 -22 1 98.31 383 ALA A O 1
ATOM 2959 N N . CYS A 1 384 ? 2.801 -9.086 -23.141 1 98.44 384 CYS A N 1
ATOM 2960 C CA . CYS A 1 384 ? 3.889 -9.234 -22.188 1 98.44 384 CYS A CA 1
ATOM 2961 C C . CYS A 1 384 ? 5.211 -8.766 -22.781 1 98.44 384 CYS A C 1
ATOM 2963 O O . CYS A 1 384 ? 5.504 -9.031 -23.938 1 98.44 384 CYS A O 1
ATOM 2965 N N . ARG A 1 385 ? 5.914 -7.969 -22.031 1 98.25 385 ARG A N 1
ATOM 2966 C CA . ARG A 1 385 ? 7.258 -7.512 -22.375 1 98.25 385 ARG A CA 1
ATOM 2967 C C . ARG A 1 385 ? 8.281 -7.988 -21.344 1 98.25 385 ARG A C 1
ATOM 2969 O O . ARG A 1 385 ? 7.977 -8.094 -20.156 1 98.25 385 ARG A O 1
ATOM 2976 N N . ALA A 1 386 ? 9.477 -8.281 -21.828 1 98.19 386 ALA A N 1
ATOM 2977 C CA . ALA A 1 386 ? 10.531 -8.766 -20.938 1 98.19 386 ALA A CA 1
ATOM 2978 C C . ALA A 1 386 ? 11.859 -8.07 -21.234 1 98.19 386 ALA A C 1
ATOM 2980 O O . ALA A 1 386 ? 12.164 -7.762 -22.391 1 98.19 386 ALA A O 1
ATOM 2981 N N . LYS A 1 387 ? 12.547 -7.758 -20.234 1 97.62 387 LYS A N 1
ATOM 2982 C CA . LYS A 1 387 ? 13.945 -7.348 -20.281 1 97.62 387 LYS A CA 1
ATOM 2983 C C . LYS A 1 387 ? 14.836 -8.312 -19.5 1 97.62 387 LYS A C 1
ATOM 2985 O O . LYS A 1 387 ? 14.391 -8.906 -18.516 1 97.62 387 LYS A O 1
ATOM 2990 N N . ILE A 1 388 ? 15.992 -8.578 -19.984 1 97.81 388 ILE A N 1
ATOM 2991 C CA . ILE A 1 388 ? 17.016 -9.312 -19.25 1 97.81 388 ILE A CA 1
ATOM 2992 C C . ILE A 1 388 ? 18.156 -8.367 -18.875 1 97.81 388 ILE A C 1
ATOM 2994 O O . ILE A 1 388 ? 18.688 -7.656 -19.719 1 97.81 388 ILE A O 1
ATOM 2998 N N . VAL A 1 389 ? 18.453 -8.352 -17.594 1 96.44 389 VAL A N 1
ATOM 2999 C CA . VAL A 1 389 ? 19.484 -7.414 -17.156 1 96.44 389 VAL A CA 1
ATOM 3000 C C . VAL A 1 389 ? 20.562 -8.156 -16.359 1 96.44 389 VAL A C 1
ATOM 3002 O O . VAL A 1 389 ? 20.281 -9.172 -15.719 1 96.44 389 VAL A O 1
ATOM 3005 N N . ASP A 1 390 ? 21.719 -7.645 -16.5 1 93.69 390 ASP A N 1
ATOM 3006 C CA . ASP A 1 390 ? 22.781 -8.133 -15.633 1 93.69 390 ASP A CA 1
ATOM 3007 C C . ASP A 1 390 ? 22.516 -7.777 -14.172 1 93.69 390 ASP A C 1
ATOM 3009 O O . ASP A 1 390 ? 22.344 -6.602 -13.836 1 93.69 390 ASP A O 1
ATOM 3013 N N . PRO A 1 391 ? 22.5 -8.758 -13.352 1 86.88 391 PRO A N 1
ATOM 3014 C CA . PRO A 1 391 ? 22.109 -8.469 -11.969 1 86.88 391 PRO A CA 1
ATOM 3015 C C . PRO A 1 391 ? 23.109 -7.586 -11.25 1 86.88 391 PRO A C 1
ATOM 3017 O O . PRO A 1 391 ? 22.781 -6.949 -10.242 1 86.88 391 PRO A O 1
ATOM 3020 N N . THR A 1 392 ? 24.297 -7.551 -11.68 1 84.06 392 THR A N 1
ATOM 3021 C CA . THR A 1 392 ? 25.359 -6.789 -11.016 1 84.06 392 THR A CA 1
ATOM 3022 C C . THR A 1 392 ? 25.422 -5.371 -11.57 1 84.06 392 THR A C 1
ATOM 3024 O O . THR A 1 392 ? 25.5 -4.402 -10.812 1 84.06 392 THR A O 1
ATOM 3027 N N . THR A 1 393 ? 25.328 -5.262 -12.828 1 86.69 393 THR A N 1
ATOM 3028 C CA . THR A 1 393 ? 25.562 -3.961 -13.438 1 86.69 393 THR A CA 1
ATOM 3029 C C . THR A 1 393 ? 24.25 -3.277 -13.789 1 86.69 393 THR A C 1
ATOM 3031 O O . THR A 1 393 ? 24.219 -2.064 -14.008 1 86.69 393 THR A O 1
ATOM 3034 N N . GLY A 1 394 ? 23.266 -4.066 -13.945 1 86.69 394 GLY A N 1
ATOM 3035 C CA . GLY A 1 394 ? 21.984 -3.516 -14.352 1 86.69 394 GLY A CA 1
ATOM 3036 C C . GLY A 1 394 ? 21.875 -3.295 -15.852 1 86.69 394 GLY A C 1
ATOM 3037 O O . GLY A 1 394 ? 20.812 -2.893 -16.344 1 86.69 394 GLY A O 1
ATOM 3038 N N . ARG A 1 395 ? 22.922 -3.592 -16.641 1 90.81 395 ARG A N 1
ATOM 3039 C CA . ARG A 1 395 ? 22.906 -3.391 -18.078 1 90.81 395 ARG A CA 1
ATOM 3040 C C . ARG A 1 395 ? 21.984 -4.383 -18.766 1 90.81 395 ARG A C 1
ATOM 3042 O O . ARG A 1 395 ? 21.906 -5.551 -18.375 1 90.81 395 ARG A O 1
ATOM 3049 N N . GLU A 1 396 ? 21.281 -3.938 -19.719 1 94.5 396 GLU A N 1
ATOM 3050 C CA . GLU A 1 396 ? 20.375 -4.805 -20.469 1 94.5 396 GLU A CA 1
ATOM 3051 C C . GLU A 1 396 ? 21.156 -5.824 -21.297 1 94.5 396 GLU A C 1
ATOM 3053 O O . GLU A 1 396 ? 22.188 -5.496 -21.891 1 94.5 396 GLU A O 1
ATOM 3058 N N . ILE A 1 397 ? 20.703 -6.973 -21.281 1 94.81 397 ILE A N 1
ATOM 3059 C CA . ILE A 1 397 ? 21.266 -8.062 -22.062 1 94.81 397 ILE A CA 1
ATOM 3060 C C . ILE A 1 397 ? 20.391 -8.328 -23.281 1 94.81 397 ILE A C 1
ATOM 3062 O O . ILE A 1 397 ? 19.219 -8.703 -23.156 1 94.81 397 ILE A O 1
ATOM 3066 N N . THR A 1 398 ? 20.969 -8.188 -24.469 1 91.19 398 THR A N 1
ATOM 3067 C CA . THR A 1 398 ? 20.203 -8.344 -25.703 1 91.19 398 THR A CA 1
ATOM 3068 C C . THR A 1 398 ? 20.672 -9.562 -26.484 1 91.19 398 THR A C 1
ATOM 3070 O O . THR A 1 398 ? 20 -10.023 -27.406 1 91.19 398 THR A O 1
ATOM 3073 N N . ALA A 1 399 ? 21.875 -10.031 -26.078 1 93.94 399 ALA A N 1
ATOM 3074 C CA . ALA A 1 399 ? 22.406 -11.203 -26.766 1 93.94 399 ALA A CA 1
ATOM 3075 C C . ALA A 1 399 ? 21.656 -12.469 -26.359 1 93.94 399 ALA A C 1
ATOM 3077 O O . ALA A 1 399 ? 21.281 -12.633 -25.203 1 93.94 399 ALA A O 1
ATOM 3078 N N . TYR A 1 400 ? 21.406 -13.359 -27.359 1 95.81 400 TYR A N 1
ATOM 3079 C CA . TYR A 1 400 ? 20.797 -14.656 -27.078 1 95.81 400 TYR A CA 1
ATOM 3080 C C . TYR A 1 400 ? 21.703 -15.516 -26.219 1 95.81 400 TYR A C 1
ATOM 3082 O O . TYR A 1 400 ? 22.922 -15.266 -26.156 1 95.81 400 TYR A O 1
ATOM 3090 N N . ASP A 1 401 ? 21.125 -16.406 -25.5 1 95.56 401 ASP A N 1
ATOM 3091 C CA . ASP A 1 401 ? 21.828 -17.438 -24.734 1 95.56 401 ASP A CA 1
ATOM 3092 C C . ASP A 1 401 ? 22.734 -16.812 -23.672 1 95.56 401 ASP A C 1
ATOM 3094 O O . ASP A 1 401 ? 23.781 -17.359 -23.359 1 95.56 401 ASP A O 1
ATOM 3098 N N . THR A 1 402 ? 22.438 -15.641 -23.297 1 95.25 402 THR A N 1
ATOM 3099 C CA . THR A 1 402 ? 23.156 -14.945 -22.25 1 95.25 402 THR A CA 1
ATOM 3100 C C . THR A 1 402 ? 22.266 -14.75 -21.016 1 95.25 402 THR A C 1
ATOM 3102 O O . THR A 1 402 ? 21.25 -14.055 -21.078 1 95.25 402 THR A O 1
ATOM 3105 N N . PRO A 1 403 ? 22.656 -15.367 -19.938 1 95.25 403 PRO A N 1
ATOM 3106 C CA . PRO A 1 403 ? 21.797 -15.352 -18.75 1 95.25 403 PRO A CA 1
ATOM 3107 C C . PRO A 1 403 ? 21.797 -13.992 -18.047 1 95.25 403 PRO A C 1
ATOM 3109 O O . PRO A 1 403 ? 22.797 -13.289 -18.062 1 95.25 403 PRO A O 1
ATOM 3112 N N . GLY A 1 404 ? 20.703 -13.609 -17.469 1 96.88 404 GLY A N 1
ATOM 3113 C CA . GLY A 1 404 ? 20.516 -12.445 -16.625 1 96.88 404 GLY A CA 1
ATOM 3114 C C . GLY A 1 404 ? 19.188 -12.461 -15.883 1 96.88 404 GLY A C 1
ATOM 3115 O O . GLY A 1 404 ? 18.422 -13.422 -15.984 1 96.88 404 GLY A O 1
ATOM 3116 N N . GLU A 1 405 ? 18.938 -11.438 -15.055 1 97.5 405 GLU A N 1
ATOM 3117 C CA . GLU A 1 405 ? 17.672 -11.336 -14.32 1 97.5 405 GLU A CA 1
ATOM 3118 C C . GLU A 1 405 ? 16.531 -10.961 -15.25 1 97.5 405 GLU A C 1
ATOM 3120 O O . GLU A 1 405 ? 16.656 -10.055 -16.078 1 97.5 405 GLU A O 1
ATOM 3125 N N . LEU A 1 406 ? 15.484 -11.609 -15.078 1 98.12 406 LEU A N 1
ATOM 3126 C CA . LEU A 1 406 ? 14.297 -11.344 -15.891 1 98.12 406 LEU A CA 1
ATOM 3127 C C . LEU A 1 406 ? 13.445 -10.242 -15.273 1 98.12 406 LEU A C 1
ATOM 3129 O O . LEU A 1 406 ? 13.07 -10.328 -14.102 1 98.12 406 LEU A O 1
ATOM 3133 N N . LEU A 1 407 ? 13.148 -9.172 -15.992 1 98.25 407 LEU A N 1
ATOM 3134 C CA . LEU A 1 407 ? 12.133 -8.172 -15.695 1 98.25 407 LEU A CA 1
ATOM 3135 C C . LEU A 1 407 ? 10.922 -8.344 -16.594 1 98.25 407 LEU A C 1
ATOM 3137 O O . LEU A 1 407 ? 11.07 -8.586 -17.797 1 98.25 407 LEU A O 1
ATOM 3141 N N . VAL A 1 408 ? 9.758 -8.164 -16.031 1 98.75 408 VAL A N 1
ATOM 3142 C CA . VAL A 1 408 ? 8.547 -8.406 -16.812 1 98.75 408 VAL A CA 1
ATOM 3143 C C . VAL A 1 408 ? 7.598 -7.215 -16.656 1 98.75 408 VAL A C 1
ATOM 3145 O O . VAL A 1 408 ? 7.473 -6.641 -15.578 1 98.75 408 VAL A O 1
ATOM 3148 N N . GLN A 1 409 ? 7.043 -6.762 -17.75 1 98.56 409 GLN A N 1
ATOM 3149 C CA . GLN A 1 409 ? 5.93 -5.816 -17.812 1 98.56 409 GLN A CA 1
ATOM 3150 C C . GLN A 1 409 ? 4.723 -6.438 -18.516 1 98.56 409 GLN A C 1
ATOM 3152 O O . GLN A 1 409 ? 4.828 -6.918 -19.641 1 98.56 409 GLN A O 1
ATOM 3157 N N . ALA A 1 410 ? 3.639 -6.535 -17.844 1 98.69 410 ALA A N 1
ATOM 3158 C CA . ALA A 1 410 ? 2.416 -7.125 -18.375 1 98.69 410 ALA A CA 1
ATOM 3159 C C . ALA A 1 410 ? 1.189 -6.652 -17.594 1 98.69 410 ALA A C 1
ATOM 3161 O O . ALA A 1 410 ? 1.298 -6.262 -16.438 1 98.69 410 ALA A O 1
ATOM 3162 N N . PRO A 1 411 ? -0.038 -6.625 -18.281 1 98.62 411 PRO A N 1
ATOM 3163 C CA . PRO A 1 411 ? -1.259 -6.273 -17.562 1 98.62 411 PRO A CA 1
ATOM 3164 C C . PRO A 1 411 ? -1.563 -7.246 -16.422 1 98.62 411 PRO A C 1
ATOM 3166 O O . PRO A 1 411 ? -2.307 -6.91 -15.492 1 98.62 411 PRO A O 1
ATOM 3169 N N . SER A 1 412 ? -0.94 -8.445 -16.438 1 98.81 412 SER A N 1
ATOM 3170 C CA . SER A 1 412 ? -1.197 -9.461 -15.43 1 98.81 412 SER A CA 1
ATOM 3171 C C . SER A 1 412 ? -0.316 -9.25 -14.203 1 98.81 412 SER A C 1
ATOM 3173 O O . SER A 1 412 ? -0.519 -9.891 -13.164 1 98.81 412 SER A O 1
ATOM 3175 N N . VAL A 1 413 ? 0.7 -8.328 -14.258 1 98.81 413 VAL A N 1
ATOM 3176 C CA . VAL A 1 413 ? 1.562 -8.055 -13.117 1 98.81 413 VAL A CA 1
ATOM 3177 C C . VAL A 1 413 ? 0.74 -7.438 -11.984 1 98.81 413 VAL A C 1
ATOM 3179 O O . VAL A 1 413 ? -0.025 -6.496 -12.211 1 98.81 413 VAL A O 1
ATOM 3182 N N . VAL A 1 414 ? 0.905 -7.895 -10.797 1 98.81 414 VAL A N 1
ATOM 3183 C CA . VAL A 1 414 ? -0.002 -7.652 -9.68 1 98.81 414 VAL A CA 1
ATOM 3184 C C . VAL A 1 414 ? 0.266 -6.27 -9.086 1 98.81 414 VAL A C 1
ATOM 3186 O O . VAL A 1 414 ? 1.146 -5.547 -9.555 1 98.81 414 VAL A O 1
ATOM 3189 N N . LEU A 1 415 ? -0.53 -5.891 -8.062 1 98.62 415 LEU A N 1
ATOM 3190 C CA . LEU A 1 415 ? -0.495 -4.559 -7.469 1 98.62 415 LEU A CA 1
ATOM 3191 C C . LEU A 1 415 ? 0.714 -4.402 -6.555 1 98.62 415 LEU A C 1
ATOM 3193 O O . LEU A 1 415 ? 1.301 -3.322 -6.469 1 98.62 415 LEU A O 1
ATOM 3197 N N . GLY A 1 416 ? 1.074 -5.406 -5.844 1 98.19 416 GLY A N 1
ATOM 3198 C CA . GLY A 1 416 ? 2.109 -5.391 -4.824 1 98.19 416 GLY A CA 1
ATOM 3199 C C . GLY A 1 416 ? 1.808 -6.312 -3.656 1 98.19 416 GLY A C 1
ATOM 3200 O O . GLY A 1 416 ? 1.097 -7.309 -3.811 1 98.19 416 GLY A O 1
ATOM 3201 N N . TYR A 1 417 ? 2.426 -6.031 -2.502 1 97.62 417 TYR A N 1
ATOM 3202 C CA . TYR A 1 417 ? 2.232 -6.844 -1.308 1 97.62 417 TYR A CA 1
ATOM 3203 C C . TYR A 1 417 ? 1.402 -6.102 -0.269 1 97.62 417 TYR A C 1
ATOM 3205 O O . TYR A 1 417 ? 1.635 -4.918 -0.01 1 97.62 417 TYR A O 1
ATOM 3213 N N . LEU A 1 418 ? 0.407 -6.816 0.342 1 98.12 418 LEU A N 1
ATOM 3214 C CA . LEU A 1 418 ? -0.478 -6.238 1.348 1 98.12 418 LEU A CA 1
ATOM 3215 C C . LEU A 1 418 ? 0.315 -5.762 2.561 1 98.12 418 LEU A C 1
ATOM 3217 O O . LEU A 1 418 ? 1.066 -6.539 3.158 1 98.12 418 LEU A O 1
ATOM 3221 N N . ASN A 1 419 ? 0.12 -4.484 2.91 1 96.5 419 ASN A N 1
ATOM 3222 C CA . ASN A 1 419 ? 0.716 -3.873 4.094 1 96.5 419 ASN A CA 1
ATOM 3223 C C . ASN A 1 419 ? 2.219 -4.125 4.156 1 96.5 419 ASN A C 1
ATOM 3225 O O . ASN A 1 419 ? 2.74 -4.543 5.191 1 96.5 419 ASN A O 1
ATOM 3229 N N . ASN A 1 420 ? 2.875 -3.928 3.023 1 96.38 420 ASN A N 1
ATOM 3230 C CA . ASN A 1 420 ? 4.316 -4.109 2.908 1 96.38 420 ASN A CA 1
ATOM 3231 C C . ASN A 1 420 ? 4.902 -3.24 1.798 1 96.38 420 ASN A C 1
ATOM 3233 O O . ASN A 1 420 ? 5.379 -3.758 0.785 1 96.38 420 ASN A O 1
ATOM 3237 N N . GLU A 1 421 ? 4.977 -1.989 1.997 1 97 421 GLU A N 1
ATOM 3238 C CA . GLU A 1 421 ? 5.445 -1.02 1.011 1 97 421 GLU A CA 1
ATOM 3239 C C . GLU A 1 421 ? 6.906 -1.267 0.644 1 97 421 GLU A C 1
ATOM 3241 O O . GLU A 1 421 ? 7.301 -1.079 -0.508 1 97 421 GLU A O 1
ATOM 3246 N N . LYS A 1 422 ? 7.703 -1.645 1.597 1 95.56 422 LYS A N 1
ATOM 3247 C CA . LYS A 1 422 ? 9.117 -1.893 1.328 1 95.56 422 LYS A CA 1
ATOM 3248 C C . LYS A 1 422 ? 9.297 -3.02 0.313 1 95.56 422 LYS A C 1
ATOM 3250 O O . LYS A 1 422 ? 9.961 -2.842 -0.709 1 95.56 422 LYS A O 1
ATOM 3255 N N . ALA A 1 423 ? 8.672 -4.184 0.563 1 95.44 423 ALA A N 1
ATOM 3256 C CA . ALA A 1 423 ? 8.773 -5.309 -0.362 1 95.44 423 ALA A CA 1
ATOM 3257 C C . ALA A 1 423 ? 8.227 -4.941 -1.736 1 95.44 423 ALA A C 1
ATOM 3259 O O . ALA A 1 423 ? 8.766 -5.367 -2.762 1 95.44 423 ALA A O 1
ATOM 3260 N N . THR A 1 424 ? 7.117 -4.176 -1.746 1 97.62 424 THR A N 1
ATOM 3261 C CA . THR A 1 424 ? 6.52 -3.754 -3.008 1 97.62 424 THR A CA 1
ATOM 3262 C C . THR A 1 424 ? 7.5 -2.91 -3.816 1 97.62 424 THR A C 1
ATOM 3264 O O . THR A 1 424 ? 7.703 -3.156 -5.008 1 97.62 424 THR A O 1
ATOM 3267 N N . ALA A 1 425 ? 8.164 -1.999 -3.156 1 96.69 425 ALA A N 1
ATOM 3268 C CA . ALA A 1 425 ? 9.078 -1.09 -3.844 1 96.69 425 ALA A CA 1
ATOM 3269 C C . ALA A 1 425 ? 10.328 -1.824 -4.32 1 96.69 425 ALA A C 1
ATOM 3271 O O . ALA A 1 425 ? 10.898 -1.479 -5.355 1 96.69 425 ALA A O 1
ATOM 3272 N N . GLU A 1 426 ? 10.758 -2.822 -3.617 1 95.06 426 GLU A N 1
ATOM 3273 C CA . GLU A 1 426 ? 11.93 -3.605 -3.982 1 95.06 426 GLU A CA 1
ATOM 3274 C C . GLU A 1 426 ? 11.648 -4.508 -5.18 1 95.06 426 GLU A C 1
ATOM 3276 O O . GLU A 1 426 ? 12.523 -4.727 -6.02 1 95.06 426 GLU A O 1
ATOM 3281 N N . THR A 1 427 ? 10.43 -4.957 -5.281 1 96.44 427 THR A N 1
ATOM 3282 C CA . THR A 1 427 ? 10.07 -5.965 -6.277 1 96.44 427 THR A CA 1
ATOM 3283 C C . THR A 1 427 ? 9.594 -5.305 -7.566 1 96.44 427 THR A C 1
ATOM 3285 O O . THR A 1 427 ? 9.898 -5.781 -8.664 1 96.44 427 THR A O 1
ATOM 3288 N N . PHE A 1 428 ? 8.867 -4.23 -7.434 1 97.69 428 PHE A N 1
ATOM 3289 C CA . PHE A 1 428 ? 8.305 -3.533 -8.586 1 97.69 428 PHE A CA 1
ATOM 3290 C C . PHE A 1 428 ? 9.016 -2.207 -8.82 1 97.69 428 PHE A C 1
ATOM 3292 O O . PHE A 1 428 ? 8.922 -1.291 -8 1 97.69 428 PHE A O 1
ATOM 3299 N N . VAL A 1 429 ? 9.695 -2.08 -9.953 1 95.38 429 VAL A N 1
ATOM 3300 C CA . VAL A 1 429 ? 10.547 -0.924 -10.219 1 95.38 429 VAL A CA 1
ATOM 3301 C C . VAL A 1 429 ? 10 -0.141 -11.406 1 95.38 429 VAL A C 1
ATOM 3303 O O . VAL A 1 429 ? 9.367 -0.714 -12.297 1 95.38 429 VAL A O 1
ATOM 3306 N N . TRP A 1 430 ? 10.203 1.086 -11.391 1 95.25 430 TRP A N 1
ATOM 3307 C CA . TRP A 1 430 ? 9.766 1.958 -12.477 1 95.25 430 TRP A CA 1
ATOM 3308 C C . TRP A 1 430 ? 10.938 2.354 -13.367 1 95.25 430 TRP A C 1
ATOM 3310 O O . TRP A 1 430 ? 11.969 2.814 -12.875 1 95.25 430 TRP A O 1
ATOM 3320 N N . LEU A 1 431 ? 10.797 2.117 -14.609 1 93.56 431 LEU A N 1
ATOM 3321 C CA . LEU A 1 431 ? 11.711 2.6 -15.633 1 93.56 431 LEU A CA 1
ATOM 3322 C C . LEU A 1 431 ? 11.047 3.662 -16.5 1 93.56 431 LEU A C 1
ATOM 3324 O O . LEU A 1 431 ? 9.906 4.059 -16.25 1 93.56 431 LEU A O 1
ATOM 3328 N N . ASP A 1 432 ? 11.672 4.172 -17.516 1 90.62 432 ASP A N 1
ATOM 3329 C CA . ASP A 1 432 ? 11.164 5.25 -18.359 1 90.62 432 ASP A CA 1
ATOM 3330 C C . ASP A 1 432 ? 9.875 4.836 -19.062 1 90.62 432 ASP A C 1
ATOM 3332 O O . ASP A 1 432 ? 9.023 5.68 -19.344 1 90.62 432 ASP A O 1
ATOM 3336 N N . ASP A 1 433 ? 9.805 3.543 -19.219 1 93.81 433 ASP A N 1
ATOM 3337 C CA . ASP A 1 433 ? 8.641 3.068 -19.969 1 93.81 433 ASP A CA 1
ATOM 3338 C C . ASP A 1 433 ? 7.633 2.389 -19.047 1 93.81 433 ASP A C 1
ATOM 3340 O O . ASP A 1 433 ? 6.797 1.609 -19.5 1 93.81 433 ASP A O 1
ATOM 3344 N N . GLY A 1 434 ? 7.762 2.639 -17.781 1 94.94 434 GLY A N 1
ATOM 3345 C CA . GLY A 1 434 ? 6.695 2.223 -16.891 1 94.94 434 GLY A CA 1
ATOM 3346 C C . GLY A 1 434 ? 7.16 1.264 -15.812 1 94.94 434 GLY A C 1
ATOM 3347 O O . GLY A 1 434 ? 8.344 1.222 -15.477 1 94.94 434 GLY A O 1
ATOM 3348 N N . ARG A 1 435 ? 6.195 0.558 -15.211 1 97.19 435 ARG A N 1
ATOM 3349 C CA . ARG A 1 435 ? 6.438 -0.293 -14.055 1 97.19 435 ARG A CA 1
ATOM 3350 C C . ARG A 1 435 ? 6.816 -1.707 -14.477 1 97.19 435 ARG A C 1
ATOM 3352 O O . ARG A 1 435 ? 6.145 -2.307 -15.32 1 97.19 435 ARG A O 1
ATOM 3359 N N . TRP A 1 436 ? 7.938 -2.217 -13.945 1 98.06 436 TRP A N 1
ATOM 3360 C CA . TRP A 1 436 ? 8.422 -3.568 -14.195 1 98.06 436 TRP A CA 1
ATOM 3361 C C . TRP A 1 436 ? 8.5 -4.375 -12.906 1 98.06 436 TRP A C 1
ATOM 3363 O O . TRP A 1 436 ? 8.695 -3.812 -11.828 1 98.06 436 TRP A O 1
ATOM 3373 N N . ILE A 1 437 ? 8.312 -5.676 -12.984 1 98.44 437 ILE A N 1
ATOM 3374 C CA . ILE A 1 437 ? 8.609 -6.539 -11.844 1 98.44 437 ILE A CA 1
ATOM 3375 C C . ILE A 1 437 ? 9.992 -7.164 -12.023 1 98.44 437 ILE A C 1
ATOM 3377 O O . ILE A 1 437 ? 10.328 -7.652 -13.109 1 98.44 437 ILE A O 1
ATOM 3381 N N . ARG A 1 438 ? 10.797 -7.109 -10.984 1 97.06 438 ARG A N 1
ATOM 3382 C CA . ARG A 1 438 ? 11.992 -7.93 -10.867 1 97.06 438 ARG A CA 1
ATOM 3383 C C . ARG A 1 438 ? 11.648 -9.328 -10.375 1 97.06 438 ARG A C 1
ATOM 3385 O O . ARG A 1 438 ? 11.273 -9.516 -9.211 1 97.06 438 ARG A O 1
ATOM 3392 N N . THR A 1 439 ? 11.875 -10.289 -11.18 1 96.69 439 THR A N 1
ATOM 3393 C CA . THR A 1 439 ? 11.367 -11.609 -10.852 1 96.69 439 THR A CA 1
ATOM 3394 C C . THR A 1 439 ? 12.273 -12.312 -9.844 1 96.69 439 THR A C 1
ATO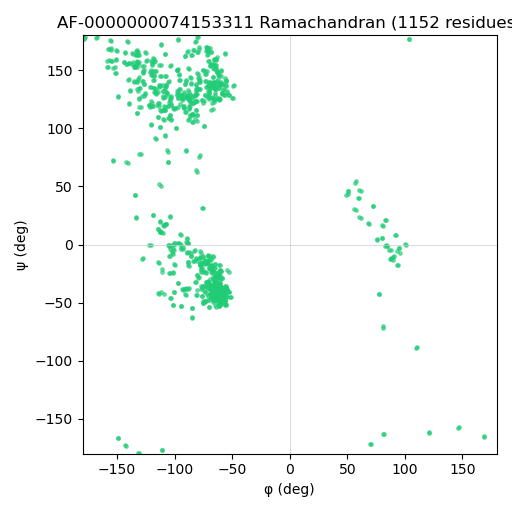M 3396 O O . THR A 1 439 ? 11.852 -13.242 -9.156 1 96.69 439 THR A O 1
ATOM 3399 N N . GLY A 1 440 ? 13.555 -11.922 -9.844 1 94.62 440 GLY A N 1
ATOM 3400 C CA . GLY A 1 440 ? 14.539 -12.617 -9.031 1 94.62 440 GLY A CA 1
ATOM 3401 C C . GLY A 1 440 ? 15.031 -13.906 -9.656 1 94.62 440 GLY A C 1
ATOM 3402 O O . GLY A 1 440 ? 15.805 -14.641 -9.039 1 94.62 440 GLY A O 1
ATOM 3403 N N . ASP A 1 441 ? 14.617 -14.172 -10.867 1 95.25 441 ASP A N 1
ATOM 3404 C CA . ASP A 1 441 ? 15.039 -15.367 -11.586 1 95.25 441 ASP A CA 1
ATOM 3405 C C . ASP A 1 441 ? 16.016 -15.023 -12.703 1 95.25 441 ASP A C 1
ATOM 3407 O O . ASP A 1 441 ? 15.852 -14.008 -13.391 1 95.25 441 ASP A O 1
ATOM 3411 N N . GLU A 1 442 ? 17.047 -15.844 -12.812 1 95.44 442 GLU A N 1
ATOM 3412 C CA . GLU A 1 442 ? 17.953 -15.75 -13.945 1 95.44 442 GLU A CA 1
ATOM 3413 C C . GLU A 1 442 ? 17.438 -16.531 -15.148 1 95.44 442 GLU A C 1
ATOM 3415 O O . GLU A 1 442 ? 17.031 -17.703 -15.008 1 95.44 442 GLU A O 1
ATOM 3420 N N . VAL A 1 443 ? 17.359 -15.844 -16.297 1 96.75 443 VAL A N 1
ATOM 3421 C CA . VAL A 1 443 ? 16.812 -16.453 -17.5 1 96.75 443 VAL A CA 1
ATOM 3422 C C . VAL A 1 443 ? 17.688 -16.094 -18.703 1 96.75 443 VAL A C 1
ATOM 3424 O O . VAL A 1 443 ? 18.516 -15.18 -18.625 1 96.75 443 VAL A O 1
ATOM 3427 N N . LEU A 1 444 ? 17.656 -16.906 -19.734 1 96.12 444 LEU A N 1
ATOM 3428 C CA . LEU A 1 444 ? 18.219 -16.516 -21.031 1 96.12 444 LEU A CA 1
ATOM 3429 C C . LEU A 1 444 ? 17.188 -16.703 -22.141 1 96.12 444 LEU A C 1
ATOM 3431 O O . LEU A 1 444 ? 16.203 -17.453 -21.969 1 96.12 444 LEU A O 1
ATOM 3435 N N . VAL A 1 445 ? 17.281 -15.969 -23.203 1 97.38 445 VAL A N 1
ATOM 3436 C CA . VAL A 1 445 ? 16.453 -16.141 -24.406 1 97.38 445 VAL A CA 1
ATOM 3437 C C . VAL A 1 445 ? 17.219 -16.969 -25.438 1 97.38 445 VAL A C 1
ATOM 3439 O O . VAL A 1 445 ? 18.344 -16.641 -25.797 1 97.38 445 VAL A O 1
ATOM 3442 N N . ARG A 1 446 ? 16.578 -18.016 -25.859 1 96.69 446 ARG A N 1
ATOM 3443 C CA . ARG A 1 446 ? 17.125 -18.891 -26.891 1 96.69 446 ARG A CA 1
ATOM 3444 C C . ARG A 1 446 ? 16.297 -18.828 -28.156 1 96.69 446 ARG A C 1
ATOM 3446 O O . ARG A 1 446 ? 15.062 -18.781 -28.109 1 96.69 446 ARG A O 1
ATOM 3453 N N . ARG A 1 447 ? 16.984 -18.766 -29.266 1 96.62 447 ARG A N 1
ATOM 3454 C CA . ARG A 1 447 ? 16.297 -18.906 -30.547 1 96.62 447 ARG A CA 1
ATOM 3455 C C . ARG A 1 447 ? 16.141 -20.375 -30.922 1 96.62 447 ARG A C 1
ATOM 3457 O O . ARG A 1 447 ? 17.109 -21.062 -31.234 1 96.62 447 ARG A O 1
ATOM 3464 N N . ALA A 1 448 ? 14.93 -20.859 -30.938 1 96.38 448 ALA A N 1
ATOM 3465 C CA . ALA A 1 448 ? 14.625 -22.25 -31.219 1 96.38 448 ALA A CA 1
ATOM 3466 C C . ALA A 1 448 ? 14.859 -22.562 -32.688 1 96.38 448 ALA A C 1
ATOM 3468 O O . ALA A 1 448 ? 15.117 -21.656 -33.5 1 96.38 448 ALA A O 1
ATOM 3469 N N . ALA A 1 449 ? 14.828 -23.875 -33 1 95.12 449 ALA A N 1
ATOM 3470 C CA . ALA A 1 449 ? 14.977 -24.312 -34.375 1 95.12 449 ALA A CA 1
ATOM 3471 C C . ALA A 1 449 ? 13.891 -23.703 -35.281 1 95.12 449 ALA A C 1
ATOM 3473 O O . ALA A 1 449 ? 14.117 -23.422 -36.438 1 95.12 449 ALA A O 1
ATOM 3474 N N . SER A 1 450 ? 12.734 -23.422 -34.719 1 95.75 450 SER A N 1
ATOM 3475 C CA . SER A 1 450 ? 11.617 -22.797 -35.438 1 95.75 450 SER A CA 1
ATOM 3476 C C . SER A 1 450 ? 11.906 -21.344 -35.75 1 95.75 450 SER A C 1
ATOM 3478 O O . SER A 1 450 ? 11.203 -20.734 -36.562 1 95.75 450 SER A O 1
ATOM 3480 N N . GLY A 1 451 ? 12.875 -20.781 -35.156 1 96.62 451 GLY A N 1
ATOM 3481 C CA . GLY A 1 451 ? 13.188 -19.375 -35.344 1 96.62 451 GLY A CA 1
ATOM 3482 C C . GLY A 1 451 ? 12.578 -18.484 -34.281 1 96.62 451 GLY A C 1
ATOM 3483 O O . GLY A 1 451 ? 12.922 -17.312 -34.156 1 96.62 451 GLY A O 1
ATOM 3484 N N . ASN A 1 452 ? 11.773 -19.062 -33.469 1 97.62 452 ASN A N 1
ATOM 3485 C CA . ASN A 1 452 ? 11.086 -18.297 -32.438 1 97.62 452 ASN A CA 1
ATOM 3486 C C . ASN A 1 452 ? 11.922 -18.188 -31.156 1 97.62 452 ASN A C 1
ATOM 3488 O O . ASN A 1 452 ? 12.734 -19.062 -30.875 1 97.62 452 ASN A O 1
ATOM 3492 N N . GLU A 1 453 ? 11.742 -17.109 -30.406 1 97.62 453 GLU A N 1
ATOM 3493 C CA . GLU A 1 453 ? 12.43 -16.875 -29.141 1 97.62 453 GLU A CA 1
ATOM 3494 C C . GLU A 1 453 ? 11.734 -17.609 -28 1 97.62 453 GLU A C 1
ATOM 3496 O O . GLU A 1 453 ? 10.516 -17.531 -27.859 1 97.62 453 GLU A O 1
ATOM 3501 N N . HIS A 1 454 ? 12.508 -18.375 -27.25 1 97.94 454 HIS A N 1
ATOM 3502 C CA . HIS A 1 454 ? 12.039 -19.078 -26.062 1 97.94 454 HIS A CA 1
ATOM 3503 C C . HIS A 1 454 ? 12.797 -18.625 -24.812 1 97.94 454 HIS A C 1
ATOM 3505 O O . HIS A 1 454 ? 13.977 -18.281 -24.891 1 97.94 454 HIS A O 1
ATOM 3511 N N . LEU A 1 455 ? 12.102 -18.594 -23.703 1 97.75 455 LEU A N 1
ATOM 3512 C CA . LEU A 1 455 ? 12.742 -18.344 -22.422 1 97.75 455 LEU A CA 1
ATOM 3513 C C . LEU A 1 455 ? 13.25 -19.625 -21.781 1 97.75 455 LEU A C 1
ATOM 3515 O O . LEU A 1 455 ? 12.523 -20.625 -21.75 1 97.75 455 LEU A O 1
ATOM 3519 N N . VAL A 1 456 ? 14.445 -19.625 -21.344 1 96.31 456 VAL A N 1
ATOM 3520 C CA . VAL A 1 456 ? 15.016 -20.719 -20.594 1 96.31 456 VAL A CA 1
ATOM 3521 C C . VAL A 1 456 ? 15.32 -20.266 -19.156 1 96.31 456 VAL A C 1
ATOM 3523 O O . VAL A 1 456 ? 16.094 -19.328 -18.953 1 96.31 456 VAL A O 1
ATOM 3526 N N . ILE A 1 457 ? 14.703 -20.906 -18.188 1 94.88 457 ILE A N 1
ATOM 3527 C CA . ILE A 1 457 ? 14.898 -20.547 -16.797 1 94.88 457 ILE A CA 1
ATOM 3528 C C . ILE A 1 457 ? 16.156 -21.234 -16.25 1 94.88 457 ILE A C 1
ATOM 3530 O O . ILE A 1 457 ? 16.266 -22.469 -16.312 1 94.88 457 ILE A O 1
ATOM 3534 N N . VAL A 1 458 ? 17.047 -20.453 -15.789 1 92.5 458 VAL A N 1
ATOM 3535 C CA . VAL A 1 458 ? 18.281 -21 -15.227 1 92.5 458 VAL A CA 1
ATOM 3536 C C . VAL A 1 458 ? 18.062 -21.375 -13.773 1 92.5 458 VAL A C 1
ATOM 3538 O O . VAL A 1 458 ? 18.219 -22.547 -13.406 1 92.5 458 VAL A O 1
ATOM 3541 N N . ASP A 1 459 ? 17.766 -20.438 -12.977 1 91.5 459 ASP A N 1
ATOM 3542 C CA . ASP A 1 459 ? 17.484 -20.641 -11.562 1 91.5 459 ASP A CA 1
ATOM 3543 C C . ASP A 1 459 ? 17.141 -19.312 -10.867 1 91.5 459 ASP A C 1
ATOM 3545 O O . ASP A 1 459 ? 17.141 -18.266 -11.508 1 91.5 459 ASP A O 1
ATOM 3549 N N . ARG A 1 460 ? 16.812 -19.453 -9.531 1 90.31 460 ARG A N 1
ATOM 3550 C CA . ARG A 1 460 ? 16.703 -18.25 -8.727 1 90.31 460 ARG A CA 1
ATOM 3551 C C . ARG A 1 460 ? 18.062 -17.609 -8.5 1 90.31 460 ARG A C 1
ATOM 3553 O O . ARG A 1 460 ? 19.047 -18.297 -8.211 1 90.31 460 ARG A O 1
ATOM 3560 N N . ILE A 1 461 ? 18.109 -16.344 -8.609 1 91.56 461 ILE A N 1
ATOM 3561 C CA . ILE A 1 461 ? 19.375 -15.633 -8.484 1 91.56 461 ILE A CA 1
ATOM 3562 C C . ILE A 1 461 ? 19.969 -15.875 -7.098 1 91.56 461 ILE A C 1
ATOM 3564 O O . ILE A 1 461 ? 21.172 -16.141 -6.973 1 91.56 461 ILE A O 1
ATOM 3568 N N . LYS A 1 462 ? 19.141 -15.891 -6.145 1 86.25 462 LYS A N 1
ATOM 3569 C CA . LYS A 1 462 ? 19.609 -16.031 -4.773 1 86.25 462 LYS A CA 1
ATOM 3570 C C . LYS A 1 462 ? 20.062 -17.453 -4.48 1 86.25 462 LYS A C 1
ATOM 3572 O O . LYS A 1 462 ? 20.734 -17.703 -3.479 1 86.25 462 LYS A O 1
ATOM 3577 N N . GLU A 1 463 ? 19.703 -18.359 -5.316 1 88.75 463 GLU A N 1
ATOM 3578 C CA . GLU A 1 463 ? 20.016 -19.766 -5.074 1 88.75 463 GLU A CA 1
ATOM 3579 C C . GLU A 1 463 ? 21.219 -20.234 -5.906 1 88.75 463 GLU A C 1
ATOM 3581 O O . GLU A 1 463 ? 21.734 -21.328 -5.695 1 88.75 463 GLU A O 1
ATOM 3586 N N . LEU A 1 464 ? 21.656 -19.391 -6.781 1 92.25 464 LEU A N 1
ATOM 3587 C CA . LEU A 1 464 ? 22.812 -19.75 -7.598 1 92.25 464 LEU A CA 1
ATOM 3588 C C . LEU A 1 464 ? 24.062 -19.906 -6.734 1 92.25 464 LEU A C 1
ATOM 3590 O O . LEU A 1 464 ? 24.297 -19.125 -5.816 1 92.25 464 LEU A O 1
ATOM 3594 N N . ILE A 1 465 ? 24.766 -20.984 -6.996 1 93.56 465 ILE A N 1
ATOM 3595 C CA . ILE A 1 465 ? 25.984 -21.281 -6.258 1 93.56 465 ILE A CA 1
ATOM 3596 C C . ILE A 1 465 ? 27.188 -20.734 -6.996 1 93.56 465 ILE A C 1
ATOM 3598 O O . ILE A 1 465 ? 27.359 -20.969 -8.195 1 93.56 465 ILE A O 1
ATOM 3602 N N . LYS A 1 466 ? 28 -19.984 -6.34 1 91.12 466 LYS A N 1
ATOM 3603 C CA . LYS A 1 466 ? 29.203 -19.422 -6.938 1 91.12 466 LYS A CA 1
ATOM 3604 C C . LYS A 1 466 ? 30.438 -20.25 -6.566 1 91.12 466 LYS A C 1
ATOM 3606 O O . LYS A 1 466 ? 31 -20.062 -5.492 1 91.12 466 LYS A O 1
ATOM 3611 N N . VAL A 1 467 ? 30.891 -21.125 -7.508 1 95.12 467 VAL A N 1
ATOM 3612 C CA . VAL A 1 467 ? 32.062 -21.969 -7.305 1 95.12 467 VAL A CA 1
ATOM 3613 C C . VAL A 1 467 ? 33.25 -21.391 -8.062 1 95.12 467 VAL A C 1
ATOM 3615 O O . VAL A 1 467 ? 33.344 -21.531 -9.289 1 95.12 467 VAL A O 1
ATOM 3618 N N . LYS A 1 468 ? 34.156 -20.844 -7.3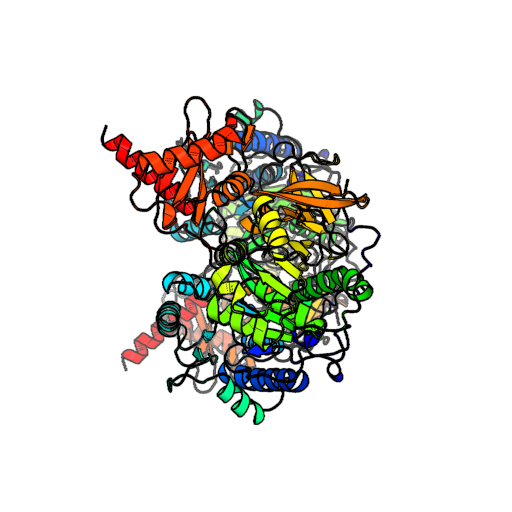98 1 92.69 468 LYS A N 1
ATOM 3619 C CA . LYS A 1 468 ? 35.375 -20.25 -7.996 1 92.69 468 LYS A CA 1
ATOM 3620 C C . LYS A 1 468 ? 35 -19.312 -9.133 1 92.69 468 LYS A C 1
ATOM 3622 O O . LYS A 1 468 ? 35.531 -19.406 -10.234 1 92.69 468 LYS A O 1
ATOM 3627 N N . GLY A 1 469 ? 34 -18.516 -8.914 1 86.12 469 GLY A N 1
ATOM 3628 C CA . GLY A 1 469 ? 33.594 -17.516 -9.875 1 86.12 469 GLY A CA 1
ATOM 3629 C C . GLY A 1 469 ? 32.594 -18.031 -10.898 1 86.12 469 GLY A C 1
ATOM 3630 O O . GLY A 1 469 ? 31.984 -17.25 -11.633 1 86.12 469 GLY A O 1
ATOM 3631 N N . HIS A 1 470 ? 32.406 -19.391 -10.953 1 91.62 470 HIS A N 1
ATOM 3632 C CA . HIS A 1 470 ? 31.406 -19.984 -11.852 1 91.62 470 HIS A CA 1
ATOM 3633 C C . HIS A 1 470 ? 30.047 -20.125 -11.172 1 91.62 470 HIS A C 1
ATOM 3635 O O . HIS A 1 470 ? 29.984 -20.453 -9.984 1 91.62 470 HIS A O 1
ATOM 3641 N N . GLN A 1 471 ? 29.062 -19.844 -11.984 1 91 471 GLN A N 1
ATOM 3642 C CA . GLN A 1 471 ? 27.719 -20.031 -11.461 1 91 471 GLN A CA 1
ATOM 3643 C C . GLN A 1 471 ? 27.203 -21.438 -11.711 1 91 471 GLN A C 1
ATOM 3645 O O . GLN A 1 471 ? 27.344 -21.969 -12.82 1 91 471 GLN A O 1
ATOM 3650 N N . VAL A 1 472 ? 26.781 -22.047 -10.648 1 93.62 472 VAL A N 1
ATOM 3651 C CA . VAL A 1 472 ? 26.188 -23.391 -10.711 1 93.62 472 VAL A CA 1
ATOM 3652 C C . VAL A 1 472 ? 24.719 -23.328 -10.32 1 93.62 472 VAL A C 1
ATOM 3654 O O . VAL A 1 472 ? 24.375 -22.828 -9.242 1 93.62 472 VAL A O 1
ATOM 3657 N N . ALA A 1 473 ? 23.891 -23.766 -11.227 1 92.88 473 ALA A N 1
ATOM 3658 C CA . ALA A 1 473 ? 22.453 -23.766 -10.961 1 92.88 473 ALA A CA 1
ATOM 3659 C C . ALA A 1 473 ? 22.031 -25.047 -10.25 1 92.88 473 ALA A C 1
ATOM 3661 O O . ALA A 1 473 ? 22.109 -26.141 -10.812 1 92.88 473 ALA A O 1
ATOM 3662 N N . PRO A 1 474 ? 21.5 -24.906 -9.062 1 93.44 474 PRO A N 1
ATOM 3663 C CA . PRO A 1 474 ? 21.016 -26.094 -8.344 1 93.44 474 PRO A CA 1
ATOM 3664 C C . PRO A 1 474 ? 20 -26.906 -9.148 1 93.44 474 PRO A C 1
ATOM 3666 O O . PRO A 1 474 ? 20.062 -28.141 -9.156 1 93.44 474 PRO A O 1
ATOM 3669 N N . ALA A 1 475 ? 19.188 -26.266 -9.844 1 88.25 475 ALA A N 1
ATOM 3670 C CA . ALA A 1 475 ? 18.125 -26.953 -10.594 1 88.25 475 ALA A CA 1
ATOM 3671 C C . ALA A 1 475 ? 18.719 -27.875 -11.664 1 88.25 475 ALA A C 1
ATOM 3673 O O . ALA A 1 475 ? 18.172 -28.938 -11.945 1 88.25 475 ALA A O 1
ATOM 3674 N N . GLU A 1 476 ? 19.781 -27.453 -12.258 1 89.19 476 GLU A N 1
ATOM 3675 C CA . GLU A 1 476 ? 20.453 -28.297 -13.25 1 89.19 476 GLU A CA 1
ATOM 3676 C C . GLU A 1 476 ? 20.984 -29.578 -12.625 1 89.19 476 GLU A C 1
ATOM 3678 O O . GLU A 1 476 ? 20.781 -30.672 -13.18 1 89.19 476 GLU A O 1
ATOM 3683 N N . LEU A 1 477 ? 21.594 -29.375 -11.484 1 93.38 477 LEU A N 1
ATOM 3684 C CA . LEU A 1 477 ? 22.141 -30.547 -10.789 1 93.38 477 LEU A CA 1
ATOM 3685 C C . LEU A 1 477 ? 21.031 -31.469 -10.297 1 93.38 477 LEU A C 1
ATOM 3687 O O . LEU A 1 477 ? 21.141 -32.688 -10.383 1 93.38 477 LEU A O 1
ATOM 3691 N N . GLU A 1 478 ? 20 -30.891 -9.82 1 93.44 478 GLU A N 1
ATOM 3692 C CA . GLU A 1 478 ? 18.875 -31.672 -9.328 1 93.44 478 GLU A CA 1
ATOM 3693 C C . GLU A 1 478 ? 18.25 -32.5 -10.445 1 93.44 478 GLU A C 1
ATOM 3695 O O . GLU A 1 478 ? 17.969 -33.688 -10.258 1 93.44 478 GLU A O 1
ATOM 3700 N N . ALA A 1 479 ? 18.078 -31.859 -11.539 1 87.06 479 ALA A N 1
ATOM 3701 C CA . ALA A 1 479 ? 17.547 -32.562 -12.695 1 87.06 479 ALA A CA 1
ATOM 3702 C C . ALA A 1 479 ? 18.438 -33.75 -13.07 1 87.06 479 ALA A C 1
ATOM 3704 O O . ALA A 1 479 ? 17.938 -34.844 -13.406 1 87.06 479 ALA A O 1
ATOM 3705 N N . HIS A 1 480 ? 19.734 -33.594 -13.047 1 89.62 480 HIS A N 1
ATOM 3706 C CA . HIS A 1 480 ? 20.703 -34.625 -13.383 1 89.62 480 HIS A CA 1
ATOM 3707 C C . HIS A 1 480 ? 20.688 -35.75 -12.352 1 89.62 480 HIS A C 1
ATOM 3709 O O . HIS A 1 480 ? 20.719 -36.938 -12.719 1 89.62 480 HIS A O 1
ATOM 3715 N N . LEU A 1 481 ? 20.547 -35.344 -11.141 1 93.56 481 LEU A N 1
ATOM 3716 C CA . LEU A 1 481 ? 20.562 -36.312 -10.047 1 93.56 481 LEU A CA 1
ATOM 3717 C C . LEU A 1 481 ? 19.312 -37.188 -10.094 1 93.56 481 LEU A C 1
ATOM 3719 O O . LEU A 1 481 ? 19.375 -38.375 -9.781 1 93.56 481 LEU A O 1
ATOM 3723 N N . LEU A 1 482 ? 18.25 -36.625 -10.438 1 88.62 482 LEU A N 1
ATOM 3724 C CA . LEU A 1 482 ? 16.969 -37.344 -10.461 1 88.62 482 LEU A CA 1
ATOM 3725 C C . LEU A 1 482 ? 17 -38.438 -11.5 1 88.62 482 LEU A C 1
ATOM 3727 O O . LEU A 1 482 ? 16.172 -39.375 -11.445 1 88.62 482 LEU A O 1
ATOM 3731 N N . ALA A 1 483 ? 17.969 -38.344 -12.398 1 82.94 483 ALA A N 1
ATOM 3732 C CA . ALA A 1 483 ? 18.125 -39.406 -13.422 1 82.94 483 ALA A CA 1
ATOM 3733 C C . ALA A 1 483 ? 18.875 -40.594 -12.867 1 82.94 483 ALA A C 1
ATOM 3735 O O . ALA A 1 483 ? 18.859 -41.688 -13.477 1 82.94 483 ALA A O 1
ATOM 3736 N N . HIS A 1 484 ? 19.484 -40.531 -11.75 1 88.81 484 HIS A N 1
ATOM 3737 C CA . HIS A 1 484 ? 20.234 -41.625 -11.148 1 88.81 484 HIS A CA 1
ATOM 3738 C C . HIS A 1 484 ? 19.297 -42.625 -10.484 1 88.81 484 HIS A C 1
ATOM 3740 O O . HIS A 1 484 ? 18.344 -42.25 -9.82 1 88.81 484 HIS A O 1
ATOM 3746 N N . GLU A 1 485 ? 19.578 -43.812 -10.578 1 87.69 485 GLU A N 1
ATOM 3747 C CA . GLU A 1 485 ? 18.703 -44.875 -10.148 1 87.69 485 GLU A CA 1
ATOM 3748 C C . GLU A 1 485 ? 18.531 -44.875 -8.625 1 87.69 485 GLU A C 1
ATOM 3750 O O . GLU A 1 485 ? 17.531 -45.375 -8.109 1 87.69 485 GLU A O 1
ATOM 3755 N N . PHE A 1 486 ? 19.5 -44.281 -7.918 1 93.25 486 PHE A N 1
ATOM 3756 C CA . PHE A 1 486 ? 19.453 -44.312 -6.461 1 93.25 486 PHE A CA 1
ATOM 3757 C C . PHE A 1 486 ? 18.734 -43.062 -5.918 1 93.25 486 PHE A C 1
ATOM 3759 O O . PHE A 1 486 ? 18.516 -42.969 -4.711 1 93.25 486 PHE A O 1
ATOM 3766 N N . VAL A 1 487 ? 18.344 -42.188 -6.793 1 92.94 487 VAL A N 1
ATOM 3767 C CA . VAL A 1 487 ? 17.812 -40.906 -6.332 1 92.94 487 VAL A CA 1
ATOM 3768 C C . VAL A 1 487 ? 16.312 -40.844 -6.617 1 92.94 487 VAL A C 1
ATOM 3770 O O . VAL A 1 487 ? 15.891 -40.875 -7.777 1 92.94 487 VAL A O 1
ATOM 3773 N N . SER A 1 488 ? 15.555 -40.781 -5.555 1 88.88 488 SER A N 1
ATOM 3774 C CA . SER A 1 488 ? 14.109 -40.594 -5.695 1 88.88 488 SER A CA 1
ATOM 3775 C C . SER A 1 488 ? 13.727 -39.125 -5.707 1 88.88 488 SER A C 1
ATOM 3777 O O . SER A 1 488 ? 12.742 -38.75 -6.34 1 88.88 488 SER A O 1
ATOM 3779 N N . ASP A 1 489 ? 14.383 -38.344 -4.902 1 90.69 489 ASP A N 1
ATOM 3780 C CA . ASP A 1 489 ? 14.211 -36.875 -4.773 1 90.69 489 ASP A CA 1
ATOM 3781 C C . ASP A 1 489 ? 15.5 -36.219 -4.309 1 90.69 489 ASP A C 1
ATOM 3783 O O . ASP A 1 489 ? 16.391 -36.875 -3.787 1 90.69 489 ASP A O 1
ATOM 3787 N N . CYS A 1 490 ? 15.664 -35 -4.672 1 93.81 490 CYS A N 1
ATOM 3788 C CA . CYS A 1 490 ? 16.906 -34.406 -4.258 1 93.81 490 CYS A CA 1
ATOM 3789 C C . CYS A 1 490 ? 16.797 -32.875 -4.25 1 93.81 490 CYS A C 1
ATOM 3791 O O . CYS A 1 490 ? 15.859 -32.312 -4.84 1 93.81 490 CYS A O 1
ATOM 3793 N N . ALA A 1 491 ? 17.578 -32.219 -3.564 1 95.06 491 ALA A N 1
ATOM 3794 C CA . ALA A 1 491 ? 17.781 -30.781 -3.545 1 95.06 491 ALA A CA 1
ATOM 3795 C C . ALA A 1 491 ? 19.266 -30.453 -3.426 1 95.06 491 ALA A C 1
ATOM 3797 O O . ALA A 1 491 ? 20.031 -31.156 -2.762 1 95.06 491 ALA A O 1
ATOM 3798 N N . VAL A 1 492 ? 19.672 -29.438 -4.102 1 96.12 492 VAL A N 1
ATOM 3799 C CA . VAL A 1 492 ? 21.062 -29 -4.055 1 96.12 492 VAL A CA 1
ATOM 3800 C C . VAL A 1 492 ? 21.156 -27.594 -3.457 1 96.12 492 VAL A C 1
ATOM 3802 O O . VAL A 1 492 ? 20.359 -26.719 -3.809 1 96.12 492 VAL A O 1
ATOM 3805 N N . ILE A 1 493 ? 21.984 -27.406 -2.512 1 96.12 493 ILE A N 1
ATOM 3806 C CA . ILE A 1 493 ? 22.172 -26.094 -1.901 1 96.12 493 ILE A CA 1
ATOM 3807 C C . ILE A 1 493 ? 23.656 -25.703 -1.97 1 96.12 493 ILE A C 1
ATOM 3809 O O . ILE A 1 493 ? 24.5 -26.531 -2.297 1 96.12 493 ILE A O 1
ATOM 3813 N N . GLN A 1 494 ? 23.906 -24.469 -1.743 1 95.31 494 GLN A N 1
ATOM 3814 C CA . GLN A 1 494 ? 25.281 -24 -1.611 1 95.31 494 GLN A CA 1
ATOM 3815 C C . GLN A 1 494 ? 25.781 -24.172 -0.181 1 95.31 494 GLN A C 1
ATOM 3817 O O . GLN A 1 494 ? 25.031 -23.984 0.775 1 95.31 494 GLN A O 1
ATOM 3822 N N . VAL A 1 495 ? 26.953 -24.594 -0.038 1 94.81 495 VAL A N 1
ATOM 3823 C CA . VAL A 1 495 ? 27.625 -24.578 1.253 1 94.81 495 VAL A CA 1
ATOM 3824 C C . VAL A 1 495 ? 28.969 -23.859 1.127 1 94.81 495 VAL A C 1
ATOM 3826 O O . VAL A 1 495 ? 29.594 -23.906 0.067 1 94.81 495 VAL A O 1
ATOM 3829 N N . PRO A 1 496 ? 29.391 -23.234 2.199 1 93.5 496 PRO A N 1
ATOM 3830 C CA . PRO A 1 496 ? 30.672 -22.5 2.131 1 93.5 496 PRO A CA 1
ATOM 3831 C C . PRO A 1 496 ? 31.859 -23.422 1.947 1 93.5 496 PRO A C 1
ATOM 3833 O O . PRO A 1 496 ? 31.875 -24.531 2.484 1 93.5 496 PRO A O 1
ATOM 3836 N N . ASP A 1 497 ? 32.812 -22.984 1.213 1 93.62 497 ASP A N 1
ATOM 3837 C CA . ASP A 1 497 ? 34.062 -23.688 0.982 1 93.62 497 ASP A CA 1
ATOM 3838 C C . ASP A 1 497 ? 35.25 -22.719 1.008 1 93.62 497 ASP A C 1
ATOM 3840 O O . ASP A 1 497 ? 35.219 -21.656 0.372 1 93.62 497 ASP A O 1
ATOM 3844 N N . ASP A 1 498 ? 36.25 -23.016 1.663 1 90.38 498 ASP A N 1
ATOM 3845 C CA . ASP A 1 498 ? 37.375 -22.125 1.876 1 90.38 498 ASP A CA 1
ATOM 3846 C C . ASP A 1 498 ? 38.094 -21.812 0.562 1 90.38 498 ASP A C 1
ATOM 3848 O O . ASP A 1 498 ? 38.594 -20.703 0.359 1 90.38 498 ASP A O 1
ATOM 3852 N N . ARG A 1 499 ? 38.25 -22.719 -0.244 1 89 499 ARG A N 1
ATOM 3853 C CA . ARG A 1 499 ? 39 -22.562 -1.479 1 89 499 ARG A CA 1
ATOM 3854 C C . ARG A 1 499 ? 38.125 -22.062 -2.611 1 89 499 ARG A C 1
ATOM 3856 O O . ARG A 1 499 ? 38.531 -21.219 -3.414 1 89 499 ARG A O 1
ATOM 3863 N N . ALA A 1 500 ? 36.844 -22.547 -2.645 1 93.44 500 ALA A N 1
ATOM 3864 C CA . ALA A 1 500 ? 36 -22.312 -3.811 1 93.44 500 ALA A CA 1
ATOM 3865 C C . ALA A 1 500 ? 34.969 -21.234 -3.521 1 93.44 500 ALA A C 1
ATOM 3867 O O . ALA A 1 500 ? 34.219 -20.812 -4.422 1 93.44 500 ALA A O 1
ATOM 3868 N N . GLY A 1 501 ? 34.906 -20.734 -2.324 1 93.56 501 GLY A N 1
ATOM 3869 C CA . GLY A 1 501 ? 33.812 -19.875 -1.911 1 93.56 501 GLY A CA 1
ATOM 3870 C C . GLY A 1 501 ? 32.562 -20.641 -1.52 1 93.56 501 GLY A C 1
ATOM 3871 O O . GLY A 1 501 ? 32.219 -20.703 -0.341 1 93.56 501 GLY A O 1
ATOM 3872 N N . GLU A 1 502 ? 31.922 -21.234 -2.547 1 96.06 502 GLU A N 1
ATOM 3873 C CA . GLU A 1 502 ? 30.781 -22.125 -2.334 1 96.06 502 GLU A CA 1
ATOM 3874 C C . GLU A 1 502 ? 30.922 -23.406 -3.158 1 96.06 502 GLU A C 1
ATOM 3876 O O . GLU A 1 502 ? 31.656 -23.422 -4.152 1 96.06 502 GLU A O 1
ATOM 3881 N N . VAL A 1 503 ? 30.312 -24.422 -2.703 1 96.44 503 VAL A N 1
ATOM 3882 C CA . VAL A 1 503 ? 30.25 -25.656 -3.471 1 96.44 503 VAL A CA 1
ATOM 3883 C C . VAL A 1 503 ? 28.875 -26.297 -3.312 1 96.44 503 VAL A C 1
ATOM 3885 O O . VAL A 1 503 ? 28.156 -26.031 -2.344 1 96.44 503 VAL A O 1
ATOM 3888 N N . PRO A 1 504 ? 28.484 -27.094 -4.281 1 97.5 504 PRO A N 1
ATOM 3889 C CA . PRO A 1 504 ? 27.156 -27.734 -4.207 1 97.5 504 PRO A CA 1
ATOM 3890 C C . PRO A 1 504 ? 27.141 -28.922 -3.252 1 97.5 504 PRO A C 1
ATOM 3892 O O . PRO A 1 504 ? 28.062 -29.734 -3.248 1 97.5 504 PRO A O 1
ATOM 3895 N N . LYS A 1 505 ? 26.156 -28.938 -2.457 1 97.44 505 LYS A N 1
ATOM 3896 C CA . LYS A 1 505 ? 25.812 -30.078 -1.611 1 97.44 505 LYS A CA 1
ATOM 3897 C C . LYS A 1 505 ? 24.438 -30.625 -1.957 1 97.44 505 LYS A C 1
ATOM 3899 O O . LYS A 1 505 ? 23.484 -29.875 -2.129 1 97.44 505 LYS A O 1
ATOM 3904 N N . ALA A 1 506 ? 24.359 -31.922 -2.059 1 97.75 506 ALA A N 1
ATOM 3905 C CA . ALA A 1 506 ? 23.078 -32.531 -2.434 1 97.75 506 ALA A CA 1
ATOM 3906 C C . ALA A 1 506 ? 22.422 -33.219 -1.231 1 97.75 506 ALA A C 1
ATOM 3908 O O . ALA A 1 506 ? 23.094 -33.875 -0.451 1 97.75 506 ALA A O 1
ATOM 3909 N N . TYR A 1 507 ? 21.234 -32.906 -1.03 1 97.31 507 TYR A N 1
ATOM 3910 C CA . TYR A 1 507 ? 20.344 -33.719 -0.192 1 97.31 507 TYR A CA 1
ATOM 3911 C C . TYR A 1 507 ? 19.531 -34.688 -1.033 1 97.31 507 TYR A C 1
ATOM 3913 O O . TYR A 1 507 ? 18.922 -34.312 -2.023 1 97.31 507 TYR A O 1
ATOM 3921 N N . VAL A 1 508 ? 19.547 -35.938 -0.632 1 96.44 508 VAL A N 1
ATOM 3922 C CA . VAL A 1 508 ? 19 -36.969 -1.517 1 96.44 508 VAL A CA 1
ATOM 3923 C C . VAL A 1 508 ? 18.062 -37.875 -0.73 1 96.44 508 VAL A C 1
ATOM 3925 O O . VAL A 1 508 ? 18.375 -38.25 0.398 1 96.44 508 VAL A O 1
ATOM 3928 N N . VAL A 1 509 ? 16.938 -38.094 -1.278 1 94.62 509 VAL A N 1
ATOM 3929 C CA . VAL A 1 509 ? 16.094 -39.219 -0.85 1 94.62 509 VAL A CA 1
ATOM 3930 C C . VAL A 1 509 ? 16.375 -40.438 -1.701 1 94.62 509 VAL A C 1
ATOM 3932 O O . VAL A 1 509 ? 16.297 -40.375 -2.932 1 94.62 509 VAL A O 1
ATOM 3935 N N . LYS A 1 510 ? 16.703 -41.562 -1.05 1 94 510 LYS A N 1
ATOM 3936 C CA . LYS A 1 510 ? 17.125 -42.781 -1.746 1 94 510 LYS A CA 1
ATOM 3937 C C . LYS A 1 510 ? 15.938 -43.562 -2.285 1 94 510 LYS A C 1
ATOM 3939 O O . LYS A 1 510 ? 14.844 -43.5 -1.714 1 94 510 LYS A O 1
ATOM 3944 N N . THR A 1 511 ? 16.172 -44.219 -3.4 1 89.88 511 THR A N 1
ATOM 3945 C CA . THR A 1 511 ? 15.219 -45.188 -3.877 1 89.88 511 THR A CA 1
ATOM 3946 C C . THR A 1 511 ? 15.422 -46.531 -3.166 1 89.88 511 THR A C 1
ATOM 3948 O O . THR A 1 511 ? 16.422 -46.719 -2.465 1 89.88 511 THR A O 1
ATOM 3951 N N . LYS A 1 512 ? 14.523 -47.5 -3.422 1 86.88 512 LYS A N 1
ATOM 3952 C CA . LYS A 1 512 ? 14.641 -48.844 -2.855 1 86.88 512 LYS A CA 1
ATOM 3953 C C . LYS A 1 512 ? 15.82 -49.594 -3.457 1 86.88 512 LYS A C 1
ATOM 3955 O O . LYS A 1 512 ? 16.359 -50.5 -2.836 1 86.88 512 LYS A O 1
ATOM 3960 N N . ARG A 1 513 ? 16.25 -49.125 -4.559 1 88.38 513 ARG A N 1
ATOM 3961 C CA . ARG A 1 513 ? 17.359 -49.781 -5.234 1 88.38 513 ARG A CA 1
ATOM 3962 C C . ARG A 1 513 ? 18.656 -49.594 -4.461 1 88.38 513 ARG A C 1
ATOM 3964 O O . ARG A 1 513 ? 19.625 -50.344 -4.664 1 88.38 513 ARG A O 1
ATOM 3971 N N . ALA A 1 514 ? 18.625 -48.594 -3.666 1 90.75 514 ALA A N 1
ATOM 3972 C CA . ALA A 1 514 ? 19.812 -48.312 -2.863 1 90.75 514 ALA A CA 1
ATOM 3973 C C . ALA A 1 514 ? 19.844 -49.188 -1.607 1 90.75 514 ALA A C 1
ATOM 3975 O O . ALA A 1 514 ? 20.859 -49.25 -0.92 1 90.75 514 ALA A O 1
ATOM 3976 N N . ASP A 1 515 ? 18.75 -49.969 -1.427 1 89.75 515 ASP A N 1
ATOM 3977 C CA . ASP A 1 515 ? 18.688 -50.781 -0.215 1 89.75 515 ASP A CA 1
ATOM 3978 C C . ASP A 1 515 ? 19.812 -51.812 -0.189 1 89.75 515 ASP A C 1
ATOM 3980 O O . ASP A 1 515 ? 20.141 -52.406 -1.217 1 89.75 515 ASP A O 1
ATOM 3984 N N . GLY A 1 516 ? 20.391 -52.031 0.953 1 90.81 516 GLY A N 1
ATOM 3985 C CA . GLY A 1 516 ? 21.438 -53 1.113 1 90.81 516 GLY A CA 1
ATOM 3986 C C . GLY A 1 516 ? 22.828 -52.469 0.845 1 90.81 516 GLY A C 1
ATOM 3987 O O . GLY A 1 516 ? 23.828 -53.125 1.073 1 90.81 516 GLY A O 1
ATOM 3988 N N . ARG A 1 517 ? 22.844 -51.281 0.281 1 93.5 517 ARG A N 1
ATOM 3989 C CA . ARG A 1 517 ? 24.125 -50.625 0.041 1 93.5 517 ARG A CA 1
ATOM 3990 C C . ARG A 1 517 ? 24.438 -49.625 1.151 1 93.5 517 ARG A C 1
ATOM 3992 O O . ARG A 1 517 ? 23.547 -49.094 1.794 1 93.5 517 ARG A O 1
ATOM 3999 N N . SER A 1 518 ? 25.719 -49.469 1.357 1 94.81 518 SER A N 1
ATOM 4000 C CA . SER A 1 518 ? 26.109 -48.469 2.361 1 94.81 518 SER A CA 1
ATOM 4001 C C . SER A 1 518 ? 25.875 -47.062 1.859 1 94.81 518 SER A C 1
ATOM 4003 O O . SER A 1 518 ? 25.969 -46.781 0.66 1 94.81 518 SER A O 1
ATOM 4005 N N . ASP A 1 519 ? 25.578 -46.188 2.775 1 94.94 519 ASP A N 1
ATOM 4006 C CA . ASP A 1 519 ? 25.375 -44.781 2.43 1 94.94 519 ASP A CA 1
ATOM 4007 C C . ASP A 1 519 ? 26.609 -44.219 1.7 1 94.94 519 ASP A C 1
ATOM 4009 O O . ASP A 1 519 ? 26.469 -43.406 0.795 1 94.94 519 ASP A O 1
ATOM 4013 N N . GLU A 1 520 ? 27.703 -44.656 2.115 1 95.19 520 GLU A N 1
ATOM 4014 C CA . GLU A 1 520 ? 28.938 -44.219 1.494 1 95.19 520 GLU A CA 1
ATOM 4015 C C . GLU A 1 520 ? 29.016 -44.625 0.026 1 95.19 520 GLU A C 1
ATOM 4017 O O . GLU A 1 520 ? 29.391 -43.844 -0.832 1 95.19 520 GLU A O 1
ATOM 4022 N N . ASP A 1 521 ? 28.625 -45.781 -0.21 1 95.69 521 ASP A N 1
ATOM 4023 C CA . ASP A 1 521 ? 28.641 -46.312 -1.577 1 95.69 521 ASP A CA 1
ATOM 4024 C C . ASP A 1 521 ? 27.625 -45.562 -2.451 1 95.69 521 ASP A C 1
ATOM 4026 O O . ASP A 1 521 ? 27.906 -45.25 -3.602 1 95.69 521 ASP A O 1
ATOM 4030 N N . VAL A 1 522 ? 26.484 -45.438 -1.878 1 96.94 522 VAL A N 1
ATOM 4031 C CA . VAL A 1 522 ? 25.422 -44.75 -2.617 1 96.94 522 VAL A CA 1
ATOM 4032 C C . VAL A 1 522 ? 25.828 -43.312 -2.896 1 96.94 522 VAL A C 1
ATOM 4034 O O . VAL A 1 522 ? 25.672 -42.812 -4.016 1 96.94 522 VAL A O 1
ATOM 4037 N N . ALA A 1 523 ? 26.359 -42.656 -1.931 1 97.31 523 ALA A N 1
ATOM 4038 C CA . ALA A 1 523 ? 26.812 -41.281 -2.094 1 97.31 523 ALA A CA 1
ATOM 4039 C C . ALA A 1 523 ? 27.891 -41.188 -3.168 1 97.31 523 ALA A C 1
ATOM 4041 O O . ALA A 1 523 ? 27.891 -40.25 -3.971 1 97.31 523 ALA A O 1
ATOM 4042 N N . ARG A 1 524 ? 28.766 -42.094 -3.113 1 96.38 524 ARG A N 1
ATOM 4043 C CA . ARG A 1 524 ? 29.844 -42.094 -4.094 1 96.38 524 ARG A CA 1
ATOM 4044 C C . ARG A 1 524 ? 29.312 -42.312 -5.504 1 96.38 524 ARG A C 1
ATOM 4046 O O . ARG A 1 524 ? 29.766 -41.688 -6.457 1 96.38 524 ARG A O 1
ATOM 4053 N N . ALA A 1 525 ? 28.406 -43.188 -5.613 1 96.56 525 ALA A N 1
ATOM 4054 C CA . ALA A 1 525 ? 27.797 -43.438 -6.914 1 96.56 525 ALA A CA 1
ATOM 4055 C C . ALA A 1 525 ? 27.109 -42.188 -7.457 1 96.56 525 ALA A C 1
ATOM 4057 O O . ALA A 1 525 ? 27.188 -41.906 -8.648 1 96.56 525 ALA A O 1
ATOM 4058 N N . ILE A 1 526 ? 26.453 -41.5 -6.574 1 97.06 526 ILE A N 1
ATOM 4059 C CA . ILE A 1 526 ? 25.734 -40.312 -6.945 1 97.06 526 ILE A CA 1
ATOM 4060 C C . ILE A 1 526 ? 26.734 -39.219 -7.336 1 97.06 526 ILE A C 1
ATOM 4062 O O . ILE A 1 526 ? 26.562 -38.531 -8.359 1 97.06 526 ILE A O 1
ATOM 4066 N N . ALA A 1 527 ? 27.734 -39.062 -6.574 1 97.19 527 ALA A N 1
ATOM 4067 C CA . ALA A 1 527 ? 28.766 -38.094 -6.883 1 97.19 527 ALA A CA 1
ATOM 4068 C C . ALA A 1 527 ? 29.438 -38.406 -8.219 1 97.19 527 ALA A C 1
ATOM 4070 O O . ALA A 1 527 ? 29.703 -37.469 -9.008 1 97.19 527 ALA A O 1
ATOM 4071 N N . LYS A 1 528 ? 29.703 -39.625 -8.445 1 96.56 528 LYS A N 1
ATOM 4072 C CA . LYS A 1 528 ? 30.344 -40.031 -9.688 1 96.56 528 LYS A CA 1
ATOM 4073 C C . LYS A 1 528 ? 29.469 -39.75 -10.898 1 96.56 528 LYS A C 1
ATOM 4075 O O . LYS A 1 528 ? 29.969 -39.406 -11.961 1 96.56 528 LYS A O 1
ATOM 4080 N N . HIS A 1 529 ? 28.219 -39.969 -10.672 1 95.56 529 HIS A N 1
ATOM 4081 C CA . HIS A 1 529 ? 27.266 -39.656 -11.719 1 95.56 529 HIS A CA 1
ATOM 4082 C C . HIS A 1 529 ? 27.391 -38.219 -12.172 1 95.56 529 HIS A C 1
ATOM 4084 O O . HIS A 1 529 ? 27.328 -37.938 -13.367 1 95.56 529 HIS A O 1
ATOM 4090 N N . VAL A 1 530 ? 27.609 -37.281 -11.273 1 96.44 530 VAL A N 1
ATOM 4091 C CA . VAL A 1 530 ? 27.797 -35.875 -11.578 1 96.44 530 VAL A CA 1
ATOM 4092 C C . VAL A 1 530 ? 29.188 -35.656 -12.18 1 96.44 530 VAL A C 1
ATOM 4094 O O . VAL A 1 530 ? 29.328 -34.938 -13.188 1 96.44 530 VAL A O 1
ATOM 4097 N N . GLU A 1 531 ? 30.156 -36.312 -11.672 1 96.38 531 GLU A N 1
ATOM 4098 C CA . GLU A 1 531 ? 31.531 -36.156 -12.117 1 96.38 531 GLU A CA 1
ATOM 4099 C C . GLU A 1 531 ? 31.703 -36.625 -13.562 1 96.38 531 GLU A C 1
ATOM 4101 O O . GLU A 1 531 ? 32.469 -36.062 -14.32 1 96.38 531 GLU A O 1
ATOM 4106 N N . ASP A 1 532 ? 31 -37.594 -13.922 1 96.06 532 ASP A N 1
ATOM 4107 C CA . ASP A 1 532 ? 31.141 -38.188 -15.242 1 96.06 532 ASP A CA 1
ATOM 4108 C C . ASP A 1 532 ? 30.453 -37.344 -16.312 1 96.06 532 ASP A C 1
ATOM 4110 O O . ASP A 1 532 ? 30.766 -37.469 -17.5 1 96.06 532 ASP A O 1
ATOM 4114 N N . HIS A 1 533 ? 29.578 -36.438 -15.852 1 93.62 533 HIS A N 1
ATOM 4115 C CA . HIS A 1 533 ? 28.734 -35.844 -16.859 1 93.62 533 HIS A CA 1
ATOM 4116 C C . HIS A 1 533 ? 28.781 -34.312 -16.781 1 93.62 533 HIS A C 1
ATOM 4118 O O . HIS A 1 533 ? 28.234 -33.625 -17.625 1 93.62 533 HIS A O 1
ATOM 4124 N N . LYS A 1 534 ? 29.328 -33.812 -15.711 1 94.62 534 LYS A N 1
ATOM 4125 C CA . LYS A 1 534 ? 29.344 -32.375 -15.516 1 94.62 534 LYS A CA 1
ATOM 4126 C C . LYS A 1 534 ? 30.75 -31.859 -15.305 1 94.62 534 LYS A C 1
ATOM 4128 O O . LYS A 1 534 ? 31.672 -32.625 -15 1 94.62 534 LYS A O 1
ATOM 4133 N N . ALA A 1 535 ? 30.938 -30.609 -15.539 1 94.75 535 ALA A N 1
ATOM 4134 C CA . ALA A 1 535 ? 32.219 -29.953 -15.336 1 94.75 535 ALA A CA 1
ATOM 4135 C C . ALA A 1 535 ? 32.625 -29.953 -13.859 1 94.75 535 ALA A C 1
ATOM 4137 O O . ALA A 1 535 ? 31.766 -30.062 -12.984 1 94.75 535 ALA A O 1
ATOM 4138 N N . ARG A 1 536 ? 33.812 -29.812 -13.609 1 93.5 536 ARG A N 1
ATOM 4139 C CA . ARG A 1 536 ? 34.438 -29.938 -12.289 1 93.5 536 ARG A CA 1
ATOM 4140 C C . ARG A 1 536 ? 33.781 -29 -11.281 1 93.5 536 ARG A C 1
ATOM 4142 O O . ARG A 1 536 ? 33.594 -29.359 -10.117 1 93.5 536 ARG A O 1
ATOM 4149 N N . HIS A 1 537 ? 33.469 -27.781 -11.68 1 94.5 537 HIS A N 1
ATOM 4150 C CA . HIS A 1 537 ? 32.938 -26.797 -10.758 1 94.5 537 HIS A CA 1
ATOM 4151 C C . HIS A 1 537 ? 31.516 -27.156 -10.352 1 94.5 537 HIS A C 1
ATOM 4153 O O . HIS A 1 537 ? 30.953 -26.562 -9.422 1 94.5 537 HIS A O 1
ATOM 4159 N N . LYS A 1 538 ? 30.875 -28.141 -10.961 1 96.31 538 LYS A N 1
ATOM 4160 C CA . LYS A 1 538 ? 29.5 -28.547 -10.664 1 96.31 538 LYS A CA 1
ATOM 4161 C C . LYS A 1 538 ? 29.484 -29.797 -9.781 1 96.31 538 LYS A C 1
ATOM 4163 O O . LYS A 1 538 ? 28.422 -30.266 -9.367 1 96.31 538 LYS A O 1
ATOM 4168 N N . TRP A 1 539 ? 30.688 -30.297 -9.547 1 96.88 539 TRP A N 1
ATOM 4169 C CA . TRP A 1 539 ? 30.766 -31.531 -8.758 1 96.88 539 TRP A CA 1
ATOM 4170 C C . TRP A 1 539 ? 30.25 -31.297 -7.344 1 96.88 539 TRP A C 1
ATOM 4172 O O . TRP A 1 539 ? 30.328 -30.188 -6.812 1 96.88 539 TRP A O 1
ATOM 4182 N N . LEU A 1 540 ? 29.719 -32.312 -6.688 1 97.5 540 LEU A N 1
ATOM 4183 C CA . LEU A 1 540 ? 29.125 -32.219 -5.359 1 97.5 540 LEU A CA 1
ATOM 4184 C C . LEU A 1 540 ? 30.188 -32.25 -4.277 1 97.5 540 LEU A C 1
ATOM 4186 O O . LEU A 1 540 ? 30.156 -33.094 -3.379 1 97.5 540 LEU A O 1
ATOM 4190 N N . LYS A 1 541 ? 30.969 -31.25 -4.324 1 95.75 541 LYS A N 1
ATOM 4191 C CA . LYS A 1 541 ? 32.094 -31.172 -3.387 1 95.75 541 LYS A CA 1
ATOM 4192 C C . LYS A 1 541 ? 31.594 -30.922 -1.965 1 95.75 541 LYS A C 1
ATOM 4194 O O . LYS A 1 541 ? 32.312 -31.141 -1 1 95.75 541 LYS A O 1
ATOM 4199 N N . GLY A 1 542 ? 30.359 -30.406 -1.865 1 95.5 542 GLY A N 1
ATOM 4200 C CA . GLY A 1 542 ? 29.781 -30.234 -0.549 1 95.5 542 GLY A CA 1
ATOM 4201 C C . GLY A 1 542 ? 29.25 -31.516 0.05 1 95.5 542 GLY A C 1
ATOM 4202 O O . GLY A 1 542 ? 28.828 -31.547 1.21 1 95.5 542 GLY A O 1
ATOM 4203 N N . GLY A 1 543 ? 29.188 -32.5 -0.786 1 95.62 543 GLY A N 1
ATOM 4204 C CA . GLY A 1 543 ? 28.781 -33.812 -0.298 1 95.62 543 GLY A CA 1
ATOM 4205 C C . GLY A 1 543 ? 27.359 -34.156 -0.654 1 95.62 543 GLY A C 1
ATOM 4206 O O . GLY A 1 543 ? 26.672 -33.375 -1.316 1 95.62 543 GLY A O 1
ATOM 4207 N N . VAL A 1 544 ? 27.047 -35.375 -0.255 1 97.5 544 VAL A N 1
ATOM 4208 C CA . VAL A 1 544 ? 25.703 -35.938 -0.415 1 97.5 544 VAL A CA 1
ATOM 4209 C C . VAL A 1 544 ? 25.141 -36.344 0.945 1 97.5 544 VAL A C 1
ATOM 4211 O O . VAL A 1 544 ? 25.766 -37.125 1.662 1 97.5 544 VAL A O 1
ATOM 4214 N N . GLU A 1 545 ? 24.094 -35.75 1.284 1 96.88 545 GLU A N 1
ATOM 4215 C CA . GLU A 1 545 ? 23.422 -36.094 2.533 1 96.88 545 GLU A CA 1
ATOM 4216 C C . GLU A 1 545 ? 22.047 -36.719 2.268 1 96.88 545 GLU A C 1
ATOM 4218 O O . GLU A 1 545 ? 21.297 -36.219 1.425 1 96.88 545 GLU A O 1
ATOM 4223 N N . PHE A 1 546 ? 21.797 -37.844 2.93 1 96.75 546 PHE A N 1
ATOM 4224 C CA . PHE A 1 546 ? 20.531 -38.531 2.729 1 96.75 546 PHE A CA 1
ATOM 4225 C C . PHE A 1 546 ? 19.5 -38.062 3.748 1 96.75 546 PHE A C 1
ATOM 4227 O O . PHE A 1 546 ? 19.812 -37.938 4.934 1 96.75 546 PHE A O 1
ATOM 4234 N N . ILE A 1 547 ? 18.391 -37.75 3.27 1 95.5 547 ILE A N 1
ATOM 4235 C CA . ILE A 1 547 ? 17.281 -37.344 4.133 1 95.5 547 ILE A CA 1
ATOM 4236 C C . ILE A 1 547 ? 16.016 -38.094 3.703 1 95.5 547 ILE A C 1
ATOM 4238 O O . ILE A 1 547 ? 15.953 -38.656 2.613 1 95.5 547 ILE A O 1
ATOM 4242 N N . ASP A 1 548 ? 15.031 -38.062 4.551 1 93 548 ASP A N 1
ATOM 4243 C CA . ASP A 1 548 ? 13.82 -38.844 4.293 1 93 548 ASP A CA 1
ATOM 4244 C C . ASP A 1 548 ? 12.883 -38.125 3.342 1 93 548 ASP A C 1
ATOM 4246 O O . ASP A 1 548 ? 12.156 -38.75 2.566 1 93 548 ASP A O 1
ATOM 4250 N N . ILE A 1 549 ? 12.914 -36.781 3.439 1 91.69 549 ILE A N 1
ATOM 4251 C CA . ILE A 1 549 ? 11.977 -36 2.656 1 91.69 549 ILE A CA 1
ATOM 4252 C C . ILE A 1 549 ? 12.617 -34.656 2.291 1 91.69 549 ILE A C 1
ATOM 4254 O O . ILE A 1 549 ? 13.188 -33.969 3.148 1 91.69 549 ILE A O 1
ATOM 4258 N N . ILE A 1 550 ? 12.594 -34.375 1.013 1 92.56 550 ILE A N 1
ATOM 4259 C CA . ILE A 1 550 ? 13.008 -33.031 0.589 1 92.56 550 ILE A CA 1
ATOM 4260 C C . ILE A 1 550 ? 11.906 -32.031 0.925 1 92.56 550 ILE A C 1
ATOM 4262 O O . ILE A 1 550 ? 10.766 -32.156 0.471 1 92.56 550 ILE A O 1
ATOM 4266 N N . PRO A 1 551 ? 12.234 -31.031 1.68 1 89 551 PRO A N 1
ATOM 4267 C CA . PRO A 1 551 ? 11.203 -30.031 2 1 89 551 PRO A CA 1
ATOM 4268 C C . PRO A 1 551 ? 10.703 -29.281 0.769 1 89 551 PRO A C 1
ATOM 4270 O O . PRO A 1 551 ? 11.5 -28.719 0.022 1 89 551 PRO A O 1
ATOM 4273 N N . LYS A 1 552 ? 9.453 -29.312 0.592 1 84.31 552 LYS A N 1
ATOM 4274 C CA . LYS A 1 552 ? 8.836 -28.641 -0.545 1 84.31 552 LYS A CA 1
ATOM 4275 C C . LYS A 1 552 ? 7.594 -27.859 -0.115 1 84.31 552 LYS A C 1
ATOM 4277 O O . LYS A 1 552 ? 6.969 -28.188 0.895 1 84.31 552 LYS A O 1
ATOM 4282 N N . SER A 1 553 ? 7.383 -26.828 -0.925 1 74.69 553 SER A N 1
ATOM 4283 C CA . SER A 1 553 ? 6.094 -26.172 -0.779 1 74.69 553 SER A CA 1
ATOM 4284 C C . SER A 1 553 ? 4.957 -27.031 -1.299 1 74.69 553 SER A C 1
ATOM 4286 O O . SER A 1 553 ? 5.195 -28.047 -1.97 1 74.69 553 SER A O 1
ATOM 4288 N N . PRO A 1 554 ? 3.822 -26.625 -0.961 1 64.56 554 PRO A N 1
ATOM 4289 C CA . PRO A 1 554 ? 2.674 -27.375 -1.47 1 64.56 554 PRO A CA 1
ATOM 4290 C C . PRO A 1 554 ? 2.621 -27.406 -2.996 1 64.56 554 PRO A C 1
ATOM 4292 O O . PRO A 1 554 ? 2.049 -28.344 -3.574 1 64.56 554 PRO A O 1
ATOM 4295 N N . SER A 1 555 ? 3.258 -26.453 -3.586 1 66.56 555 SER A N 1
ATOM 4296 C CA . SER A 1 555 ? 3.281 -26.406 -5.047 1 66.56 555 SER A CA 1
ATOM 4297 C C . SER A 1 555 ? 4.449 -27.219 -5.602 1 66.56 555 SER A C 1
ATOM 4299 O O . SER A 1 555 ? 4.652 -27.266 -6.816 1 66.56 555 SER A O 1
ATOM 4301 N N . GLY A 1 556 ? 5.207 -27.828 -4.715 1 72.5 556 GLY A N 1
ATOM 4302 C CA . GLY A 1 556 ? 6.285 -28.703 -5.16 1 72.5 556 GLY A CA 1
ATOM 4303 C C . GLY A 1 556 ? 7.629 -28 -5.223 1 72.5 556 GLY A C 1
ATOM 4304 O O . GLY A 1 556 ? 8.648 -28.625 -5.52 1 72.5 556 GLY A O 1
ATOM 4305 N N . LYS A 1 557 ? 7.539 -26.719 -4.93 1 77.12 557 LYS A N 1
ATOM 4306 C CA . LYS A 1 557 ? 8.789 -25.953 -4.957 1 77.12 557 LYS A CA 1
ATOM 4307 C C . LYS A 1 557 ? 9.711 -26.375 -3.812 1 77.12 557 LYS A C 1
ATOM 4309 O O . LYS A 1 557 ? 9.266 -26.516 -2.672 1 77.12 557 LYS A O 1
ATOM 4314 N N . ILE A 1 558 ? 10.977 -26.594 -4.117 1 86.25 558 ILE A N 1
ATOM 4315 C CA . ILE A 1 558 ? 11.945 -26.984 -3.098 1 86.25 558 ILE A CA 1
ATOM 4316 C C . ILE A 1 558 ? 12.219 -25.812 -2.17 1 86.25 558 ILE A C 1
ATOM 4318 O O . ILE A 1 558 ? 12.484 -24.688 -2.631 1 86.25 558 ILE A O 1
ATOM 4322 N N . LEU A 1 559 ? 12.07 -26.047 -0.9 1 85.38 559 LEU A N 1
ATOM 4323 C CA . LEU A 1 559 ? 12.367 -25.031 0.11 1 85.38 559 LEU A CA 1
ATOM 4324 C C . LEU A 1 559 ? 13.82 -25.125 0.559 1 85.38 559 LEU A C 1
ATOM 4326 O O . LEU A 1 559 ? 14.109 -25.594 1.665 1 85.38 559 LEU A O 1
ATOM 4330 N N . ARG A 1 560 ? 14.703 -24.578 -0.187 1 89.12 560 ARG A N 1
ATOM 4331 C CA . ARG A 1 560 ? 16.141 -24.688 0.018 1 89.12 560 ARG A CA 1
ATOM 4332 C C . ARG A 1 560 ? 16.578 -24.016 1.312 1 89.12 560 ARG A C 1
ATOM 4334 O O . ARG A 1 560 ? 17.531 -24.438 1.957 1 89.12 560 ARG A O 1
ATOM 4341 N N . ARG A 1 561 ? 15.867 -23 1.673 1 85.06 561 ARG A N 1
ATOM 4342 C CA . ARG A 1 561 ? 16.203 -22.266 2.891 1 85.06 561 ARG A CA 1
ATOM 4343 C C . ARG A 1 561 ? 16.234 -23.203 4.098 1 85.06 561 ARG A C 1
ATOM 4345 O O . ARG A 1 561 ? 17.094 -23.078 4.965 1 85.06 561 ARG A O 1
ATOM 4352 N N . LEU A 1 562 ? 15.234 -24.062 4.145 1 86.81 562 LEU A N 1
ATOM 4353 C CA . LEU A 1 562 ? 15.164 -25 5.262 1 86.81 562 LEU A CA 1
ATOM 4354 C C . LEU A 1 562 ? 16.375 -25.906 5.289 1 86.81 562 LEU A C 1
ATOM 4356 O O . LEU A 1 562 ? 16.875 -26.266 6.363 1 86.81 562 LEU A O 1
ATOM 4360 N N . LEU A 1 563 ? 16.844 -26.234 4.121 1 92.12 563 LEU A N 1
ATOM 4361 C CA . LEU A 1 563 ? 18.016 -27.109 4.02 1 92.12 563 LEU A CA 1
ATOM 4362 C C . LEU A 1 563 ? 19.297 -26.344 4.375 1 92.12 563 LEU A C 1
ATOM 4364 O O . LEU A 1 563 ? 20.188 -26.906 5.008 1 92.12 563 LEU A O 1
ATOM 4368 N N . ARG A 1 564 ? 19.297 -25.109 3.986 1 90.69 564 ARG A N 1
ATOM 4369 C CA . ARG A 1 564 ? 20.438 -24.266 4.344 1 90.69 564 ARG A CA 1
ATOM 4370 C C . ARG A 1 564 ? 20.516 -24.062 5.852 1 90.69 564 ARG A C 1
ATOM 4372 O O . ARG A 1 564 ? 21.594 -24.094 6.434 1 90.69 564 ARG A O 1
ATOM 4379 N N . ASP A 1 565 ? 19.328 -23.812 6.406 1 89.62 565 ASP A N 1
ATOM 4380 C CA . ASP A 1 565 ? 19.281 -23.656 7.855 1 89.62 565 ASP A CA 1
ATOM 4381 C C . ASP A 1 565 ? 19.734 -24.922 8.562 1 89.62 565 ASP A C 1
ATOM 4383 O O . ASP A 1 565 ? 20.469 -24.859 9.547 1 89.62 565 ASP A O 1
ATOM 4387 N N . LYS A 1 566 ? 19.297 -26.031 8.094 1 90.25 566 LYS A N 1
ATOM 4388 C CA . LYS A 1 566 ? 19.719 -27.312 8.633 1 90.25 566 LYS A CA 1
ATOM 4389 C C . LYS A 1 566 ? 21.234 -27.5 8.508 1 90.25 566 LYS A C 1
ATOM 4391 O O . LYS A 1 566 ? 21.891 -27.938 9.445 1 90.25 566 LYS A O 1
ATOM 4396 N N . GLU A 1 567 ? 21.766 -27.219 7.363 1 92.38 567 GLU A N 1
ATOM 4397 C CA . GLU A 1 567 ? 23.203 -27.344 7.102 1 92.38 567 GLU A CA 1
ATOM 4398 C C . GLU A 1 567 ? 24.016 -26.469 8.055 1 92.38 567 GLU A C 1
ATOM 4400 O O . GLU A 1 567 ? 25.047 -26.891 8.57 1 92.38 567 GLU A O 1
ATOM 4405 N N . LYS A 1 568 ? 23.547 -25.234 8.266 1 90.31 568 LYS A N 1
ATOM 4406 C CA . LYS A 1 568 ? 24.219 -24.312 9.172 1 90.31 568 LYS A CA 1
ATOM 4407 C C . LYS A 1 568 ? 24.219 -24.844 10.602 1 90.31 568 LYS A C 1
ATOM 4409 O O . LYS A 1 568 ? 25.219 -24.734 11.305 1 90.31 568 LYS A O 1
ATOM 4414 N N . ALA A 1 569 ? 23.062 -25.406 10.984 1 88.56 569 ALA A N 1
ATOM 4415 C CA . ALA A 1 569 ? 22.953 -25.984 12.312 1 88.56 569 ALA A CA 1
ATOM 4416 C C . ALA A 1 569 ? 23.875 -27.188 12.469 1 88.56 569 ALA A C 1
ATOM 4418 O O . ALA A 1 569 ? 24.516 -27.359 13.508 1 88.56 569 ALA A O 1
ATOM 4419 N N . ASP A 1 570 ? 23.938 -28.016 11.5 1 89 570 ASP A N 1
ATOM 4420 C CA . ASP A 1 570 ? 24.781 -29.203 11.523 1 89 570 ASP A CA 1
ATOM 4421 C C . ASP A 1 570 ? 26.266 -28.828 11.57 1 89 570 ASP A C 1
ATOM 4423 O O . ASP A 1 570 ? 27.047 -29.469 12.273 1 89 570 ASP A O 1
ATOM 4427 N N . ARG A 1 571 ? 26.672 -27.875 10.883 1 86.25 571 ARG A N 1
ATOM 4428 C CA . ARG A 1 571 ? 28.062 -27.406 10.883 1 86.25 571 ARG A CA 1
ATOM 4429 C C . ARG A 1 571 ? 28.438 -26.828 12.242 1 86.25 571 ARG A C 1
ATOM 4431 O O . ARG A 1 571 ? 29.562 -27.031 12.711 1 86.25 571 ARG A O 1
ATOM 4438 N N . LYS A 1 572 ? 27.547 -25.969 12.797 1 76.12 572 LYS A N 1
ATOM 4439 C CA . LYS A 1 572 ? 27.797 -25.406 14.117 1 76.12 572 LYS A CA 1
ATOM 4440 C C . LYS A 1 572 ? 27.984 -26.516 15.156 1 76.12 572 LYS A C 1
ATOM 4442 O O . LYS A 1 572 ? 28.828 -26.406 16.047 1 76.12 572 LYS A O 1
ATOM 4447 N N . ALA A 1 573 ? 27.172 -27.594 14.961 1 81.38 573 ALA A N 1
ATOM 4448 C CA . ALA A 1 573 ? 27.234 -28.719 15.883 1 81.38 573 ALA A CA 1
ATOM 4449 C C . ALA A 1 573 ? 28.547 -29.5 15.695 1 81.38 573 ALA A C 1
ATOM 4451 O O . ALA A 1 573 ? 29.109 -30.016 16.656 1 81.38 573 ALA A O 1
ATOM 4452 N N . GLN A 1 574 ? 28.953 -29.516 14.523 1 73.44 574 GLN A N 1
ATOM 4453 C CA . GLN A 1 574 ? 30.203 -30.219 14.25 1 73.44 574 GLN A CA 1
ATOM 4454 C C . GLN A 1 574 ? 31.406 -29.391 14.68 1 73.44 574 GLN A C 1
ATOM 4456 O O . GLN A 1 574 ? 32.438 -29.938 15.109 1 73.44 574 GLN A O 1
ATOM 4461 N N . GLY A 1 575 ? 31.359 -28.125 14.539 1 56.94 575 GLY A N 1
ATOM 4462 C CA . GLY A 1 575 ? 32.406 -27.219 14.977 1 56.94 575 GLY A CA 1
ATOM 4463 C C . GLY A 1 575 ? 32.469 -27.078 16.484 1 56.94 575 GLY A C 1
ATOM 4464 O O . GLY A 1 575 ? 33.562 -26.891 17.047 1 56.94 575 GLY A O 1
ATOM 4465 N N . ALA A 1 576 ? 31.391 -27.047 17.125 1 57.19 576 ALA A N 1
ATOM 4466 C CA . ALA A 1 576 ? 31.422 -26.938 18.578 1 57.19 576 ALA A CA 1
ATOM 4467 C C . ALA A 1 576 ? 32.062 -28.172 19.219 1 57.19 576 ALA A C 1
ATOM 4469 O O . ALA A 1 576 ? 32.406 -28.172 20.406 1 57.19 576 ALA A O 1
ATOM 4470 N N . LYS A 1 577 ? 31.906 -29.234 18.453 1 54.28 577 LYS A N 1
ATOM 4471 C CA . LYS A 1 577 ? 32.531 -30.469 18.938 1 54.28 577 LYS A CA 1
ATOM 4472 C C . LYS A 1 577 ? 34.031 -30.453 18.672 1 54.28 577 LYS A C 1
ATOM 4474 O O . LYS A 1 577 ? 34.75 -31.344 19.125 1 54.28 577 LYS A O 1
ATOM 4479 N N . LEU A 1 578 ? 34.438 -29.625 18 1 35.94 578 LEU A N 1
ATOM 4480 C CA . LEU A 1 578 ? 35.906 -29.531 17.906 1 35.94 578 LEU A CA 1
ATOM 4481 C C . LEU A 1 578 ? 36.469 -28.547 18.938 1 35.94 578 LEU A C 1
ATOM 4483 O O . LEU A 1 578 ? 35.875 -27.469 19.125 1 35.94 578 LEU A O 1
ATOM 4487 N N . MET B 1 1 ? -22.188 19.125 -8.367 1 79.25 1 MET B N 1
ATOM 4488 C CA . MET B 1 1 ? -21.453 20.359 -8.594 1 79.25 1 MET B CA 1
ATOM 4489 C C . MET B 1 1 ? -20.078 20.328 -7.918 1 79.25 1 MET B C 1
ATOM 4491 O O . MET B 1 1 ? -19.969 19.859 -6.785 1 79.25 1 MET B O 1
ATOM 4495 N N . VAL B 1 2 ? -19 20.656 -8.695 1 92.06 2 VAL B N 1
ATOM 4496 C CA . VAL B 1 2 ? -17.625 20.688 -8.211 1 92.06 2 VAL B CA 1
ATOM 4497 C C . VAL B 1 2 ? -17.219 22.125 -7.922 1 92.06 2 VAL B C 1
ATOM 4499 O O . VAL B 1 2 ? -17.453 23.031 -8.734 1 92.06 2 VAL B O 1
ATOM 4502 N N . PHE B 1 3 ? -16.906 22.406 -6.676 1 97.12 3 PHE B N 1
ATOM 4503 C CA . PHE B 1 3 ? -16.375 23.703 -6.297 1 97.12 3 PHE B CA 1
ATOM 4504 C C . PHE B 1 3 ? -14.898 23.812 -6.656 1 97.12 3 PHE B C 1
ATOM 4506 O O . PHE B 1 3 ? -14.148 22.844 -6.52 1 97.12 3 PHE B O 1
ATOM 4513 N N . THR B 1 4 ? -14.508 24.953 -7.141 1 97.38 4 THR B N 1
ATOM 4514 C CA . THR B 1 4 ? -13.117 25.234 -7.457 1 97.38 4 THR B CA 1
ATOM 4515 C C . THR B 1 4 ? -12.695 26.578 -6.871 1 97.38 4 THR B C 1
ATOM 4517 O O . THR B 1 4 ? -13.477 27.234 -6.172 1 97.38 4 THR B O 1
ATOM 4520 N N . SER B 1 5 ? -11.453 27.016 -7.074 1 97.94 5 SER B N 1
ATOM 4521 C CA . SER B 1 5 ? -10.977 28.312 -6.605 1 97.94 5 SER B CA 1
ATOM 4522 C C . SER B 1 5 ? -11.734 29.453 -7.277 1 97.94 5 SER B C 1
ATOM 4524 O O . SER B 1 5 ? -12.172 29.328 -8.422 1 97.94 5 SER B O 1
ATOM 4526 N N . PRO B 1 6 ? -11.891 30.547 -6.547 1 97.44 6 PRO B N 1
ATOM 4527 C CA . PRO B 1 6 ? -12.531 31.719 -7.172 1 97.44 6 PRO B CA 1
ATOM 4528 C C . PRO B 1 6 ? -11.812 32.156 -8.445 1 97.44 6 PRO B C 1
ATOM 4530 O O . PRO B 1 6 ? -10.625 31.875 -8.625 1 97.44 6 PRO B O 1
ATOM 4533 N N . ALA B 1 7 ? -12.531 33 -9.219 1 96.62 7 ALA B N 1
ATOM 4534 C CA . ALA B 1 7 ? -12.031 33.438 -10.523 1 96.62 7 ALA B CA 1
ATOM 4535 C C . ALA B 1 7 ? -10.789 34.312 -10.367 1 96.62 7 ALA B C 1
ATOM 4537 O O . ALA B 1 7 ? -9.93 34.344 -11.25 1 96.62 7 ALA B O 1
ATOM 4538 N N . TRP B 1 8 ? -10.711 34.969 -9.266 1 97.31 8 TRP B N 1
ATOM 4539 C CA . TRP B 1 8 ? -9.602 35.906 -9.07 1 97.31 8 TRP B CA 1
ATOM 4540 C C . TRP B 1 8 ? -8.312 35.156 -8.742 1 97.31 8 TRP B C 1
ATOM 4542 O O . TRP B 1 8 ? -7.223 35.719 -8.805 1 97.31 8 TRP B O 1
ATOM 4552 N N . VAL B 1 9 ? -8.391 33.875 -8.352 1 97.94 9 VAL B N 1
ATOM 4553 C CA . VAL B 1 9 ? -7.219 33.062 -8.047 1 97.94 9 VAL B CA 1
ATOM 4554 C C . VAL B 1 9 ? -6.543 32.625 -9.344 1 97.94 9 VAL B C 1
ATOM 4556 O O . VAL B 1 9 ? -7.176 32.031 -10.211 1 97.94 9 VAL B O 1
ATOM 4559 N N . PRO B 1 10 ? -5.281 32.938 -9.477 1 98 10 PRO B N 1
ATOM 4560 C CA . PRO B 1 10 ? -4.594 32.5 -10.703 1 98 10 PRO B CA 1
ATOM 4561 C C . PRO B 1 10 ? -4.414 31 -10.789 1 98 10 PRO B C 1
ATOM 4563 O O . PRO B 1 10 ? -4.41 30.312 -9.758 1 98 10 PRO B O 1
ATOM 4566 N N . LYS B 1 11 ? -4.309 30.531 -12.008 1 97.69 11 LYS B N 1
ATOM 4567 C CA . LYS B 1 11 ? -3.842 29.156 -12.188 1 97.69 11 LYS B CA 1
ATOM 4568 C C . LYS B 1 11 ? -2.4 29 -11.711 1 97.69 11 LYS B C 1
ATOM 4570 O O . LYS B 1 11 ? -1.677 29.984 -11.57 1 97.69 11 LYS B O 1
ATOM 4575 N N . LEU B 1 12 ? -1.989 27.797 -11.422 1 98.31 12 LEU B N 1
ATOM 4576 C CA . LEU B 1 12 ? -0.597 27.547 -11.055 1 98.31 12 LEU B CA 1
ATOM 4577 C C . LEU B 1 12 ? 0.344 28.062 -12.141 1 98.31 12 LEU B C 1
ATOM 4579 O O . LEU B 1 12 ? 0.072 27.906 -13.336 1 98.31 12 LEU B O 1
ATOM 4583 N N . PRO B 1 13 ? 1.367 28.688 -11.766 1 96.75 13 PRO B N 1
ATOM 4584 C CA . PRO B 1 13 ? 2.289 29.234 -12.766 1 96.75 13 PRO B CA 1
ATOM 4585 C C . PRO B 1 13 ? 3 28.141 -13.57 1 96.75 13 PRO B C 1
ATOM 4587 O O . PRO B 1 13 ? 3.426 28.391 -14.703 1 96.75 13 PRO B O 1
ATOM 4590 N N . ILE B 1 14 ? 3.195 27.016 -12.961 1 97.06 14 ILE B N 1
ATOM 4591 C CA . ILE B 1 14 ? 3.754 25.828 -13.609 1 97.06 14 ILE B CA 1
ATOM 4592 C C . ILE B 1 14 ? 3.016 24.578 -13.141 1 97.06 14 ILE B C 1
ATOM 4594 O O . ILE B 1 14 ? 2.402 24.578 -12.07 1 97.06 14 ILE B O 1
ATOM 4598 N N . ASP B 1 15 ? 3.092 23.578 -14 1 97.19 15 ASP B N 1
ATOM 4599 C CA . ASP B 1 15 ? 2.709 22.281 -13.469 1 97.19 15 ASP B CA 1
ATOM 4600 C C . ASP B 1 15 ? 3.707 21.797 -12.414 1 97.19 15 ASP B C 1
ATOM 4602 O O . ASP B 1 15 ? 4.918 21.859 -12.633 1 97.19 15 ASP B O 1
ATOM 4606 N N . PRO B 1 16 ? 3.225 21.453 -11.266 1 98.12 16 PRO B N 1
ATOM 4607 C CA . PRO B 1 16 ? 4.184 20.938 -10.281 1 98.12 16 PRO B CA 1
ATOM 4608 C C . PRO B 1 16 ? 5.078 19.844 -10.852 1 98.12 16 PRO B C 1
ATOM 4610 O O . PRO B 1 16 ? 4.574 18.875 -11.438 1 98.12 16 PRO B O 1
ATOM 4613 N N . PRO B 1 17 ? 6.363 20.031 -10.727 1 97.88 17 PRO B N 1
ATOM 4614 C CA . PRO B 1 17 ? 7.234 18.969 -11.242 1 97.88 17 PRO B CA 1
ATOM 4615 C C . PRO B 1 17 ? 7.086 17.656 -10.477 1 97.88 17 PRO B C 1
ATOM 4617 O O . PRO B 1 17 ? 6.984 17.656 -9.242 1 97.88 17 PRO B O 1
ATOM 4620 N N . ASP B 1 18 ? 7.102 16.594 -11.211 1 97.38 18 ASP B N 1
ATOM 4621 C CA . ASP B 1 18 ? 6.836 15.297 -10.578 1 97.38 18 ASP B CA 1
ATOM 4622 C C . ASP B 1 18 ? 8.07 14.406 -10.625 1 97.38 18 ASP B C 1
ATOM 4624 O O . ASP B 1 18 ? 7.984 13.203 -10.359 1 97.38 18 ASP B O 1
ATOM 4628 N N . SER B 1 19 ? 9.312 14.891 -10.945 1 97.12 19 SER B N 1
ATOM 4629 C CA . SER B 1 19 ? 10.5 14.055 -11.094 1 97.12 19 SER B CA 1
ATOM 4630 C C . SER B 1 19 ? 11.688 14.656 -10.352 1 97.12 19 SER B C 1
ATOM 4632 O O . SER B 1 19 ? 12.844 14.398 -10.703 1 97.12 19 SER B O 1
ATOM 4634 N N . ILE B 1 20 ? 11.414 15.469 -9.398 1 97.81 20 ILE B N 1
ATOM 4635 C CA . ILE B 1 20 ? 12.484 16.062 -8.602 1 97.81 20 ILE B CA 1
ATOM 4636 C C . ILE B 1 20 ? 12.148 15.961 -7.121 1 97.81 20 ILE B C 1
ATOM 4638 O O . ILE B 1 20 ? 11 15.719 -6.754 1 97.81 20 ILE B O 1
ATOM 4642 N N . THR B 1 21 ? 13.164 16.141 -6.328 1 98.5 21 THR B N 1
ATOM 4643 C CA . THR B 1 21 ? 12.992 16.141 -4.879 1 98.5 21 THR B CA 1
ATOM 4644 C C . THR B 1 21 ? 12.578 17.531 -4.387 1 98.5 21 THR B C 1
ATOM 4646 O O . THR B 1 21 ? 12.75 18.531 -5.094 1 98.5 21 THR B O 1
ATOM 4649 N N . ILE B 1 22 ? 12.055 17.594 -3.178 1 98.75 22 ILE B N 1
ATOM 4650 C CA . ILE B 1 22 ? 11.781 18.859 -2.494 1 98.75 22 ILE B CA 1
ATOM 4651 C C . ILE B 1 22 ? 13.062 19.672 -2.389 1 98.75 22 ILE B C 1
ATOM 4653 O O . ILE B 1 22 ? 13.039 20.891 -2.574 1 98.75 22 ILE B O 1
ATOM 4657 N N . ASP B 1 23 ? 14.172 18.984 -2.107 1 97.81 23 ASP B N 1
ATOM 4658 C CA . ASP B 1 23 ? 15.469 19.641 -2.014 1 97.81 23 ASP B CA 1
ATOM 4659 C C . ASP B 1 23 ? 15.789 20.406 -3.293 1 97.81 23 ASP B C 1
ATOM 4661 O O . ASP B 1 23 ? 16.125 21.594 -3.244 1 97.81 23 ASP B O 1
ATOM 4665 N N . GLU B 1 24 ? 15.695 19.734 -4.402 1 97.38 24 GLU B N 1
ATOM 4666 C CA . GLU B 1 24 ? 15.977 20.375 -5.684 1 97.38 24 GLU B CA 1
ATOM 4667 C C . GLU B 1 24 ? 15.016 21.531 -5.953 1 97.38 24 GLU B C 1
ATOM 4669 O O . GLU B 1 24 ? 15.43 22.594 -6.43 1 97.38 24 GLU B O 1
ATOM 4674 N N . PHE B 1 25 ? 13.789 21.328 -5.648 1 98.38 25 PHE B N 1
ATOM 4675 C CA . PHE B 1 25 ? 12.75 22.328 -5.879 1 98.38 25 PHE B CA 1
ATOM 4676 C C . PHE B 1 25 ? 13.016 23.578 -5.059 1 98.38 25 PHE B C 1
ATOM 4678 O O . PHE B 1 25 ? 12.906 24.703 -5.574 1 98.38 25 PHE B O 1
ATOM 4685 N N . MET B 1 26 ? 13.359 23.438 -3.77 1 98.06 26 MET B N 1
ATOM 4686 C CA . MET B 1 26 ? 13.492 24.547 -2.824 1 98.06 26 MET B CA 1
ATOM 4687 C C . MET B 1 26 ? 14.82 25.266 -3.016 1 98.06 26 MET B C 1
ATOM 4689 O O . MET B 1 26 ? 14.93 26.469 -2.758 1 98.06 26 MET B O 1
ATOM 4693 N N . ASN B 1 27 ? 15.852 24.531 -3.504 1 95.38 27 ASN B N 1
ATOM 4694 C CA . ASN B 1 27 ? 17.203 25.078 -3.436 1 95.38 27 ASN B CA 1
ATOM 4695 C C . ASN B 1 27 ? 17.734 25.438 -4.82 1 95.38 27 ASN B C 1
ATOM 4697 O O . ASN B 1 27 ? 18.938 25.562 -5.016 1 95.38 27 ASN B O 1
ATOM 4701 N N . THR B 1 28 ? 16.844 25.547 -5.809 1 95 28 THR B N 1
ATOM 4702 C CA . THR B 1 28 ? 17.156 26.094 -7.125 1 95 28 THR B CA 1
ATOM 4703 C C . THR B 1 28 ? 16.078 27.078 -7.566 1 95 28 THR B C 1
ATOM 4705 O O . THR B 1 28 ? 14.945 27.016 -7.098 1 95 28 THR B O 1
ATOM 4708 N N . GLU B 1 29 ? 16.422 27.984 -8.367 1 95.75 29 GLU B N 1
ATOM 4709 C CA . GLU B 1 29 ? 15.477 29 -8.828 1 95.75 29 GLU B CA 1
ATOM 4710 C C . GLU B 1 29 ? 14.742 28.547 -10.086 1 95.75 29 GLU B C 1
ATOM 4712 O O . GLU B 1 29 ? 13.891 29.266 -10.609 1 95.75 29 GLU B O 1
ATOM 4717 N N . LYS B 1 30 ? 14.969 27.344 -10.5 1 95.5 30 LYS B N 1
ATOM 4718 C CA . LYS B 1 30 ? 14.492 26.812 -11.773 1 95.5 30 LYS B CA 1
ATOM 4719 C C . LYS B 1 30 ? 12.969 26.672 -11.781 1 95.5 30 LYS B C 1
ATOM 4721 O O . LYS B 1 30 ? 12.344 26.672 -12.844 1 95.5 30 LYS B O 1
ATOM 4726 N N . TYR B 1 31 ? 12.445 26.609 -10.547 1 97.19 31 TYR B N 1
ATOM 4727 C CA . TYR B 1 31 ? 11.039 26.234 -10.5 1 97.19 31 TYR B CA 1
ATOM 4728 C C . TYR B 1 31 ? 10.195 27.344 -9.883 1 97.19 31 TYR B C 1
ATOM 4730 O O . TYR B 1 31 ? 9.18 27.062 -9.242 1 97.19 31 TYR B O 1
ATOM 4738 N N . GLY B 1 32 ? 10.68 28.578 -9.969 1 95.88 32 GLY B N 1
ATOM 4739 C CA . GLY B 1 32 ? 9.836 29.734 -9.688 1 95.88 32 GLY B CA 1
ATOM 4740 C C . GLY B 1 32 ? 10.055 30.297 -8.297 1 95.88 32 GLY B C 1
ATOM 4741 O O . GLY B 1 32 ? 9.375 31.25 -7.898 1 95.88 32 GLY B O 1
ATOM 4742 N N . ARG B 1 33 ? 10.977 29.719 -7.477 1 95.94 33 ARG B N 1
ATOM 4743 C CA . ARG B 1 33 ? 11.242 30.281 -6.16 1 95.94 33 ARG B CA 1
ATOM 4744 C C . ARG B 1 33 ? 11.727 31.734 -6.277 1 95.94 33 ARG B C 1
ATOM 4746 O O . ARG B 1 33 ? 12.383 32.094 -7.258 1 95.94 33 ARG B O 1
ATOM 4753 N N . TYR B 1 34 ? 11.414 32.562 -5.258 1 96.81 34 TYR B N 1
ATOM 4754 C CA . TYR B 1 34 ? 11.906 33.938 -5.203 1 96.81 34 TYR B CA 1
ATOM 4755 C C . TYR B 1 34 ? 13.43 33.969 -5.289 1 96.81 34 TYR B C 1
ATOM 4757 O O . TYR B 1 34 ? 14.109 33.125 -4.699 1 96.81 34 TYR B O 1
ATOM 4765 N N . ALA B 1 35 ? 13.992 34.906 -5.984 1 96.12 35 ALA B N 1
ATOM 4766 C CA . ALA B 1 35 ? 15.43 35 -6.238 1 96.12 35 ALA B CA 1
ATOM 4767 C C . ALA B 1 35 ? 16.219 35.031 -4.93 1 96.12 35 ALA B C 1
ATOM 4769 O O . ALA B 1 35 ? 15.938 35.844 -4.043 1 96.12 35 ALA B O 1
ATOM 4770 N N . GLY B 1 36 ? 17.188 34.156 -4.863 1 94.06 36 GLY B N 1
ATOM 4771 C CA . GLY B 1 36 ? 18.016 34.031 -3.664 1 94.06 36 GLY B CA 1
ATOM 4772 C C . GLY B 1 36 ? 18.656 35.375 -3.264 1 94.06 36 GLY B C 1
ATOM 4773 O O . GLY B 1 36 ? 18.703 35.688 -2.08 1 94.06 36 GLY B O 1
ATOM 4774 N N . ALA B 1 37 ? 19.078 36.094 -4.199 1 94.38 37 ALA B N 1
ATOM 4775 C CA . ALA B 1 37 ? 19.781 37.344 -3.961 1 94.38 37 ALA B CA 1
ATOM 4776 C C . ALA B 1 37 ? 18.859 38.406 -3.361 1 94.38 37 ALA B C 1
ATOM 4778 O O . ALA B 1 37 ? 19.297 39.312 -2.658 1 94.38 37 ALA B O 1
ATOM 4779 N N . LYS B 1 38 ? 17.609 38.25 -3.6 1 96.75 38 LYS B N 1
ATOM 4780 C CA . LYS B 1 38 ? 16.625 39.219 -3.125 1 96.75 38 LYS B CA 1
ATOM 4781 C C . LYS B 1 38 ? 15.867 38.688 -1.908 1 96.75 38 LYS B C 1
ATOM 4783 O O . LYS B 1 38 ? 15.133 39.438 -1.258 1 96.75 38 LYS B O 1
ATOM 4788 N N . SER B 1 39 ? 16.078 37.438 -1.636 1 98.06 39 SER B N 1
ATOM 4789 C CA . SER B 1 39 ? 15.367 36.781 -0.528 1 98.06 39 SER B CA 1
ATOM 4790 C C . SER B 1 39 ? 15.953 37.219 0.815 1 98.06 39 SER B C 1
ATOM 4792 O O . SER B 1 39 ? 17.125 37.562 0.906 1 98.06 39 SER B O 1
ATOM 4794 N N . ARG B 1 40 ? 15.109 37.219 1.79 1 98.38 40 ARG B N 1
ATOM 4795 C CA . ARG B 1 40 ? 15.578 37.281 3.17 1 98.38 40 ARG B CA 1
ATOM 4796 C C . ARG B 1 40 ? 16.203 35.969 3.604 1 98.38 40 ARG B C 1
ATOM 4798 O O . ARG B 1 40 ? 16.125 34.969 2.887 1 98.38 40 ARG B O 1
ATOM 4805 N N . ASN B 1 41 ? 16.938 36 4.793 1 98.38 41 ASN B N 1
ATOM 4806 C CA . ASN B 1 41 ? 17.422 34.75 5.352 1 98.38 41 ASN B CA 1
ATOM 4807 C C . ASN B 1 41 ? 16.266 33.812 5.699 1 98.38 41 ASN B C 1
ATOM 4809 O O . ASN B 1 41 ? 15.352 34.188 6.43 1 98.38 41 ASN B O 1
ATOM 4813 N N . PRO B 1 42 ? 16.266 32.594 5.18 1 98.19 42 PRO B N 1
ATOM 4814 C CA . PRO B 1 42 ? 15.062 31.75 5.266 1 98.19 42 PRO B CA 1
ATOM 4815 C C . PRO B 1 42 ? 14.648 31.453 6.703 1 98.19 42 PRO B C 1
ATOM 4817 O O . PRO B 1 42 ? 13.461 31.5 7.031 1 98.19 42 PRO B O 1
ATOM 4820 N N . TYR B 1 43 ? 15.656 31.109 7.562 1 98.38 43 TYR B N 1
ATOM 4821 C CA . TYR B 1 43 ? 15.383 30.734 8.945 1 98.38 43 TYR B CA 1
ATOM 4822 C C . TYR B 1 43 ? 16.297 31.5 9.906 1 98.38 43 TYR B C 1
ATOM 4824 O O . TYR B 1 43 ? 17.516 31.484 9.766 1 98.38 43 TYR B O 1
ATOM 4832 N N . THR B 1 44 ? 15.766 32.188 10.867 1 98.62 44 THR B N 1
ATOM 4833 C CA . THR B 1 44 ? 16.5 32.906 11.898 1 98.62 44 THR B CA 1
ATOM 4834 C C . THR B 1 44 ? 16.016 32.5 13.289 1 98.62 44 THR B C 1
ATOM 4836 O O . THR B 1 44 ? 14.812 32.5 13.562 1 98.62 44 THR B O 1
ATOM 4839 N N . CYS B 1 45 ? 16.969 32.125 14.109 1 98.19 45 CYS B N 1
ATOM 4840 C CA . CYS B 1 45 ? 16.609 31.812 15.484 1 98.19 45 CYS B CA 1
ATOM 4841 C C . CYS B 1 45 ? 16.109 33.062 16.219 1 98.19 45 CYS B C 1
ATOM 4843 O O . CYS B 1 45 ? 16.844 34.031 16.359 1 98.19 45 CYS B O 1
ATOM 4845 N N . GLY B 1 46 ? 14.898 33 16.734 1 98.25 46 GLY B N 1
ATOM 4846 C CA . GLY B 1 46 ? 14.297 34.156 17.375 1 98.25 46 GLY B CA 1
ATOM 4847 C C . GLY B 1 46 ? 14.914 34.469 18.734 1 98.25 46 GLY B C 1
ATOM 4848 O O . GLY B 1 46 ? 14.742 35.594 19.25 1 98.25 46 GLY B O 1
ATOM 4849 N N . LEU B 1 47 ? 15.641 33.531 19.297 1 96.81 47 LEU B N 1
ATOM 4850 C CA . LEU B 1 47 ? 16.234 33.719 20.609 1 96.81 47 LEU B CA 1
ATOM 4851 C C . LEU B 1 47 ? 17.656 34.281 20.5 1 96.81 47 LEU B C 1
ATOM 4853 O O . LEU B 1 47 ? 18.047 35.156 21.266 1 96.81 47 LEU B O 1
ATOM 4857 N N . THR B 1 48 ? 18.438 33.812 19.516 1 95.75 48 THR B N 1
ATOM 4858 C CA . THR B 1 48 ? 19.844 34.156 19.469 1 95.75 48 THR B CA 1
ATOM 4859 C C . THR B 1 48 ? 20.156 35.062 18.297 1 95.75 48 THR B C 1
ATOM 4861 O O . THR B 1 48 ? 21.203 35.719 18.25 1 95.75 48 THR B O 1
ATOM 4864 N N . GLY B 1 49 ? 19.297 35.062 17.297 1 97.06 49 GLY B N 1
ATOM 4865 C CA . GLY B 1 49 ? 19.562 35.812 16.094 1 97.06 49 GLY B CA 1
ATOM 4866 C C . GLY B 1 49 ? 20.391 35.062 15.07 1 97.06 49 GLY B C 1
ATOM 4867 O O . GLY B 1 49 ? 20.594 35.562 13.953 1 97.06 49 GLY B O 1
ATOM 4868 N N . LYS B 1 50 ? 20.828 33.906 15.438 1 96.81 50 LYS B N 1
ATOM 4869 C CA . LYS B 1 50 ? 21.594 33.094 14.5 1 96.81 50 LYS B CA 1
ATOM 4870 C C . LYS B 1 50 ? 20.797 32.812 13.227 1 96.81 50 LYS B C 1
ATOM 4872 O O . LYS B 1 50 ? 19.609 32.531 13.289 1 96.81 50 LYS B O 1
ATOM 4877 N N . THR B 1 51 ? 21.469 32.906 12.078 1 97.88 51 THR B N 1
ATOM 4878 C CA . THR B 1 51 ? 20.781 32.688 10.805 1 97.88 51 THR B CA 1
ATOM 4879 C C . THR B 1 51 ? 21.797 32.312 9.719 1 97.88 51 THR B C 1
ATOM 4881 O O . THR B 1 51 ? 23 32.281 9.961 1 97.88 51 THR B O 1
ATOM 4884 N N . TYR B 1 52 ? 21.312 31.859 8.586 1 97.69 52 TYR B N 1
ATOM 4885 C CA . TYR B 1 52 ? 22.062 31.594 7.371 1 97.69 52 TYR B CA 1
ATOM 4886 C C . TYR B 1 52 ? 21.391 32.219 6.152 1 97.69 52 TYR B C 1
ATOM 4888 O O . TYR B 1 52 ? 20.156 32.219 6.062 1 97.69 52 TYR B O 1
ATOM 4896 N N . THR B 1 53 ? 22.25 32.688 5.246 1 97.69 53 THR B N 1
ATOM 4897 C CA . THR B 1 53 ? 21.719 33.188 3.971 1 97.69 53 THR B CA 1
ATOM 4898 C C . THR B 1 53 ? 21.234 32 3.117 1 97.69 53 THR B C 1
ATOM 4900 O O . THR B 1 53 ? 21.5 30.859 3.428 1 97.69 53 THR B O 1
ATOM 4903 N N . VAL B 1 54 ? 20.516 32.375 2.016 1 97.31 54 VAL B N 1
ATOM 4904 C CA . VAL B 1 54 ? 19.969 31.344 1.12 1 97.31 54 VAL B CA 1
ATOM 4905 C C . VAL B 1 54 ? 21.109 30.484 0.568 1 97.31 54 VAL B C 1
ATOM 4907 O O . VAL B 1 54 ? 21.047 29.25 0.632 1 97.31 54 VAL B O 1
ATOM 4910 N N . PRO B 1 55 ? 22.234 31.062 0.102 1 96.88 55 PRO B N 1
ATOM 4911 C CA . PRO B 1 55 ? 23.344 30.219 -0.38 1 96.88 55 PRO B CA 1
ATOM 4912 C C . PRO B 1 55 ? 23.969 29.375 0.726 1 96.88 55 PRO B C 1
ATOM 4914 O O . PRO B 1 55 ? 24.391 28.25 0.479 1 96.88 55 PRO B O 1
ATOM 4917 N N . GLU B 1 56 ? 24.016 29.969 1.919 1 97.5 56 GLU B N 1
ATOM 4918 C CA . GLU B 1 56 ? 24.594 29.219 3.039 1 97.5 56 GLU B CA 1
ATOM 4919 C C . GLU B 1 56 ? 23.719 28.016 3.398 1 97.5 56 GLU B C 1
ATOM 4921 O O . GLU B 1 56 ? 24.25 26.953 3.756 1 97.5 56 GLU B O 1
ATOM 4926 N N . VAL B 1 57 ? 22.422 28.156 3.363 1 97.75 57 VAL B N 1
ATOM 4927 C CA . VAL B 1 57 ? 21.516 27.047 3.619 1 97.75 57 VAL B CA 1
ATOM 4928 C C . VAL B 1 57 ? 21.75 25.938 2.582 1 97.75 57 VAL B C 1
ATOM 4930 O O . VAL B 1 57 ? 21.828 24.766 2.926 1 97.75 57 VAL B O 1
ATOM 4933 N N . ARG B 1 58 ? 21.875 26.328 1.334 1 96.94 58 ARG B N 1
ATOM 4934 C CA . ARG B 1 58 ? 22.125 25.375 0.256 1 96.94 58 ARG B CA 1
ATOM 4935 C C . ARG B 1 58 ? 23.422 24.609 0.498 1 96.94 58 ARG B C 1
ATOM 4937 O O . ARG B 1 58 ? 23.469 23.391 0.308 1 96.94 58 ARG B O 1
ATOM 4944 N N . GLN B 1 59 ? 24.422 25.344 0.875 1 97.38 59 GLN B N 1
ATOM 4945 C CA . GLN B 1 59 ? 25.719 24.734 1.149 1 97.38 59 GLN B CA 1
ATOM 4946 C C . GLN B 1 59 ? 25.641 23.781 2.344 1 97.38 59 GLN B C 1
ATOM 4948 O O . GLN B 1 59 ? 26.25 22.719 2.334 1 97.38 59 GLN B O 1
ATOM 4953 N N . ARG B 1 60 ? 24.953 24.219 3.357 1 97.62 60 ARG B N 1
ATOM 4954 C CA . ARG B 1 60 ? 24.766 23.391 4.547 1 97.62 60 ARG B CA 1
ATOM 4955 C C . ARG B 1 60 ? 24.062 22.078 4.199 1 97.62 60 ARG B C 1
ATOM 4957 O O . ARG B 1 60 ? 24.453 21.016 4.672 1 97.62 60 ARG B O 1
ATOM 4964 N N . VAL B 1 61 ? 23.016 22.141 3.344 1 98.5 61 VAL B N 1
ATOM 4965 C CA . VAL B 1 61 ? 22.297 20.953 2.896 1 98.5 61 VAL B CA 1
ATOM 4966 C C . VAL B 1 61 ? 23.234 20.016 2.154 1 98.5 61 VAL B C 1
ATOM 4968 O O . VAL B 1 61 ? 23.219 18.797 2.383 1 98.5 61 VAL B O 1
ATOM 4971 N N . ASP B 1 62 ? 24.047 20.609 1.29 1 98.38 62 ASP B N 1
ATOM 4972 C CA . ASP B 1 62 ? 25.016 19.812 0.529 1 98.38 62 ASP B CA 1
ATOM 4973 C C . ASP B 1 62 ? 25.984 19.094 1.457 1 98.38 62 ASP B C 1
ATOM 4975 O O . ASP B 1 62 ? 26.188 17.891 1.344 1 98.38 62 ASP B O 1
ATOM 4979 N N . HIS B 1 63 ? 26.578 19.828 2.418 1 98.69 63 HIS B N 1
ATOM 4980 C CA . HIS B 1 63 ? 27.547 19.25 3.334 1 98.69 63 HIS B CA 1
ATOM 4981 C C . HIS B 1 63 ? 26.906 18.219 4.258 1 98.69 63 HIS B C 1
ATOM 4983 O O . HIS B 1 63 ? 27.5 17.188 4.539 1 98.69 63 HIS B O 1
ATOM 4989 N N . LEU B 1 64 ? 25.719 18.5 4.715 1 98.69 64 LEU B N 1
ATOM 4990 C CA . LEU B 1 64 ? 25 17.547 5.559 1 98.69 64 LEU B CA 1
ATOM 4991 C C . LEU B 1 64 ? 24.75 16.25 4.809 1 98.69 64 LEU B C 1
ATOM 4993 O O . LEU B 1 64 ? 24.922 15.164 5.371 1 98.69 64 LEU B O 1
ATOM 4997 N N . SER B 1 65 ? 24.281 16.359 3.516 1 98.75 65 SER B N 1
ATOM 4998 C CA . SER B 1 65 ? 23.984 15.156 2.738 1 98.75 65 SER B CA 1
ATOM 4999 C C . SER B 1 65 ? 25.219 14.273 2.584 1 98.75 65 SER B C 1
ATOM 5001 O O . SER B 1 65 ? 25.125 13.047 2.658 1 98.75 65 SER B O 1
ATOM 5003 N N . ARG B 1 66 ? 26.391 14.898 2.434 1 98.75 66 ARG B N 1
ATOM 5004 C CA . ARG B 1 66 ? 27.656 14.164 2.309 1 98.75 66 ARG B CA 1
ATOM 5005 C C . ARG B 1 66 ? 27.969 13.398 3.59 1 98.75 66 ARG B C 1
ATOM 5007 O O . ARG B 1 66 ? 28.25 12.203 3.551 1 98.75 66 ARG B O 1
ATOM 5014 N N . ALA B 1 67 ? 27.844 14.086 4.676 1 98.69 67 ALA B N 1
ATOM 5015 C CA . ALA B 1 67 ? 28.188 13.492 5.969 1 98.69 67 ALA B CA 1
ATOM 5016 C C . ALA B 1 67 ? 27.188 12.406 6.344 1 98.69 67 ALA B C 1
ATOM 5018 O O . ALA B 1 67 ? 27.562 11.336 6.828 1 98.69 67 ALA B O 1
ATOM 5019 N N . ILE B 1 68 ? 25.906 12.656 6.133 1 98.5 68 ILE B N 1
ATOM 5020 C CA . ILE B 1 68 ? 24.844 11.695 6.453 1 98.5 68 ILE B CA 1
ATOM 5021 C C . ILE B 1 68 ? 25 10.453 5.578 1 98.5 68 ILE B C 1
ATOM 5023 O O . ILE B 1 68 ? 24.891 9.328 6.062 1 98.5 68 ILE B O 1
ATOM 5027 N N . GLY B 1 69 ? 25.203 10.688 4.285 1 98.31 69 GLY B N 1
ATOM 5028 C CA . GLY B 1 69 ? 25.422 9.57 3.387 1 98.31 69 GLY B CA 1
ATOM 5029 C C . GLY B 1 69 ? 26.516 8.633 3.869 1 98.31 69 GLY B C 1
ATOM 5030 O O . GLY B 1 69 ? 26.328 7.414 3.887 1 98.31 69 GLY B O 1
ATOM 5031 N N . LYS B 1 70 ? 27.625 9.219 4.312 1 97.5 70 LYS B N 1
ATOM 5032 C CA . LYS B 1 70 ? 28.766 8.43 4.773 1 97.5 70 LYS B CA 1
ATOM 5033 C C . LYS B 1 70 ? 28.453 7.742 6.098 1 97.5 70 LYS B C 1
ATOM 5035 O O . LYS B 1 70 ? 28.656 6.531 6.238 1 97.5 70 LYS B O 1
ATOM 5040 N N . LYS B 1 71 ? 27.906 8.484 7.066 1 96.94 71 LYS B N 1
ATOM 5041 C CA . LYS B 1 71 ? 27.719 7.992 8.422 1 96.94 71 LYS B CA 1
ATOM 5042 C C . LYS B 1 71 ? 26.656 6.898 8.469 1 96.94 71 LYS B C 1
ATOM 5044 O O . LYS B 1 71 ? 26.734 5.977 9.281 1 96.94 71 LYS B O 1
ATOM 5049 N N . LEU B 1 72 ? 25.641 7.047 7.648 1 97.75 72 LEU B N 1
ATOM 5050 C CA . LEU B 1 72 ? 24.516 6.129 7.715 1 97.75 72 LEU B CA 1
ATOM 5051 C C . LEU B 1 72 ? 24.547 5.137 6.559 1 97.75 72 LEU B C 1
ATOM 5053 O O . LEU B 1 72 ? 23.641 4.316 6.41 1 97.75 72 LEU B O 1
ATOM 5057 N N . ASP B 1 73 ? 25.516 5.23 5.668 1 96.44 73 ASP B N 1
ATOM 5058 C CA . ASP B 1 73 ? 25.656 4.379 4.488 1 96.44 73 ASP B CA 1
ATOM 5059 C C . ASP B 1 73 ? 24.438 4.504 3.578 1 96.44 73 ASP B C 1
ATOM 5061 O O . ASP B 1 73 ? 23.828 3.5 3.199 1 96.44 73 ASP B O 1
ATOM 5065 N N . PHE B 1 74 ? 23.953 5.723 3.451 1 97.62 74 PHE B N 1
ATOM 5066 C CA . PHE B 1 74 ? 22.906 6.047 2.494 1 97.62 74 PHE B CA 1
ATOM 5067 C C . PHE B 1 74 ? 23.5 6.41 1.14 1 97.62 74 PHE B C 1
ATOM 5069 O O . PHE B 1 74 ? 24.141 7.457 0.993 1 97.62 74 PHE B O 1
ATOM 5076 N N . THR B 1 75 ? 23.391 5.633 0.189 1 95.44 75 THR B N 1
ATOM 5077 C CA . THR B 1 75 ? 23.906 5.887 -1.155 1 95.44 75 THR B CA 1
ATOM 5078 C C . THR B 1 75 ? 22.766 6.254 -2.102 1 95.44 75 THR B C 1
ATOM 5080 O O . THR B 1 75 ? 21.797 5.496 -2.242 1 95.44 75 THR B O 1
ATOM 5083 N N . PRO B 1 76 ? 22.953 7.457 -2.695 1 95.31 76 PRO B N 1
ATOM 5084 C CA . PRO B 1 76 ? 21.922 7.789 -3.68 1 95.31 76 PRO B CA 1
ATOM 5085 C C . PRO B 1 76 ? 21.781 6.73 -4.77 1 95.31 76 PRO B C 1
ATOM 5087 O O . PRO B 1 76 ? 22.781 6.113 -5.168 1 95.31 76 PRO B O 1
ATOM 5090 N N . ASN B 1 77 ? 20.625 6.449 -5.234 1 93.31 77 ASN B N 1
ATOM 5091 C CA . ASN B 1 77 ? 20.312 5.598 -6.375 1 93.31 77 ASN B CA 1
ATOM 5092 C C . ASN B 1 77 ? 20.469 4.121 -6.035 1 93.31 77 ASN B C 1
ATOM 5094 O O . ASN B 1 77 ? 20.5 3.273 -6.93 1 93.31 77 ASN B O 1
ATOM 5098 N N . GLU B 1 78 ? 20.781 3.783 -4.797 1 92.31 78 GLU B N 1
ATOM 5099 C CA . GLU B 1 78 ? 20.781 2.406 -4.312 1 92.31 78 GLU B CA 1
ATOM 5100 C C . GLU B 1 78 ? 19.688 2.182 -3.279 1 92.31 78 GLU B C 1
ATOM 5102 O O . GLU B 1 78 ? 19.438 3.041 -2.43 1 92.31 78 GLU B O 1
ATOM 5107 N N . GLY B 1 79 ? 19.016 1.035 -3.447 1 92.75 79 GLY B N 1
ATOM 5108 C CA . GLY B 1 79 ? 17.922 0.766 -2.529 1 92.75 79 GLY B CA 1
ATOM 5109 C C . GLY B 1 79 ? 16.719 1.671 -2.748 1 92.75 79 GLY B C 1
ATOM 5110 O O . GLY B 1 79 ? 16.641 2.369 -3.762 1 92.75 79 GLY B O 1
ATOM 5111 N N . THR B 1 80 ? 15.766 1.583 -1.821 1 95.94 80 THR B N 1
ATOM 5112 C CA . THR B 1 80 ? 14.562 2.398 -1.882 1 95.94 80 THR B CA 1
ATOM 5113 C C . THR B 1 80 ? 14.539 3.42 -0.748 1 95.94 80 THR B C 1
ATOM 5115 O O . THR B 1 80 ? 15.43 3.428 0.103 1 95.94 80 THR B O 1
ATOM 5118 N N . GLU B 1 81 ? 13.586 4.328 -0.79 1 97.06 81 GLU B N 1
ATOM 5119 C CA . GLU B 1 81 ? 13.461 5.301 0.291 1 97.06 81 GLU B CA 1
ATOM 5120 C C . GLU B 1 81 ? 13.203 4.609 1.628 1 97.06 81 GLU B C 1
ATOM 5122 O O . GLU B 1 81 ? 13.539 5.148 2.686 1 97.06 81 GLU B O 1
ATOM 5127 N N . TRP B 1 82 ? 12.711 3.424 1.58 1 97.88 82 TRP B N 1
ATOM 5128 C CA . TRP B 1 82 ? 12.367 2.693 2.795 1 97.88 82 TRP B CA 1
ATOM 5129 C C . TRP B 1 82 ? 13.625 2.195 3.504 1 97.88 82 TRP B C 1
ATOM 5131 O O . TRP B 1 82 ? 13.578 1.843 4.684 1 97.88 82 TRP B O 1
ATOM 5141 N N . ASP B 1 83 ? 14.766 2.18 2.822 1 97.31 83 ASP B N 1
ATOM 5142 C CA . ASP B 1 83 ? 16.047 1.818 3.398 1 97.31 83 ASP B CA 1
ATOM 5143 C C . ASP B 1 83 ? 16.734 3.031 4.031 1 97.31 83 ASP B C 1
ATOM 5145 O O . ASP B 1 83 ? 17.781 2.9 4.664 1 97.31 83 ASP B O 1
ATOM 5149 N N . LYS B 1 84 ? 16.156 4.191 3.84 1 98.44 84 LYS B N 1
ATOM 5150 C CA . LYS B 1 84 ? 16.781 5.453 4.219 1 98.44 84 LYS B CA 1
ATOM 5151 C C . LYS B 1 84 ? 15.805 6.367 4.945 1 98.44 84 LYS B C 1
ATOM 5153 O O . LYS B 1 84 ? 15.711 7.555 4.637 1 98.44 84 LYS B O 1
ATOM 5158 N N . VAL B 1 85 ? 15.008 5.836 5.863 1 98.75 85 VAL B N 1
ATOM 5159 C CA . VAL B 1 85 ? 14.062 6.633 6.645 1 98.75 85 VAL B CA 1
ATOM 5160 C C . VAL B 1 85 ? 14.766 7.188 7.883 1 98.75 85 VAL B C 1
ATOM 5162 O O . VAL B 1 85 ? 15.414 6.441 8.625 1 98.75 85 VAL B O 1
ATOM 5165 N N . VAL B 1 86 ? 14.641 8.461 8.055 1 98.69 86 VAL B N 1
ATOM 5166 C CA . VAL B 1 86 ? 15.234 9.148 9.195 1 98.69 86 VAL B CA 1
ATOM 5167 C C . VAL B 1 86 ? 14.125 9.766 10.055 1 98.69 86 VAL B C 1
ATOM 5169 O O . VAL B 1 86 ? 13.211 10.406 9.531 1 98.69 86 VAL B O 1
ATOM 5172 N N . ALA B 1 87 ? 14.211 9.523 11.375 1 98.88 87 ALA B N 1
ATOM 5173 C CA . ALA B 1 87 ? 13.281 10.18 12.297 1 98.88 87 ALA B CA 1
ATOM 5174 C C . ALA B 1 87 ? 13.844 11.5 12.805 1 98.88 87 ALA B C 1
ATOM 5176 O O . ALA B 1 87 ? 15.047 11.602 13.078 1 98.88 87 ALA B O 1
ATOM 5177 N N . LEU B 1 88 ? 13.039 12.453 12.875 1 98.75 88 LEU B N 1
ATOM 5178 C CA . LEU B 1 88 ? 13.391 13.781 13.375 1 98.75 88 LEU B CA 1
ATOM 5179 C C . LEU B 1 88 ? 12.531 14.156 14.578 1 98.75 88 LEU B C 1
ATOM 5181 O O . LEU B 1 88 ? 11.344 14.469 14.422 1 98.75 88 LEU B O 1
ATOM 5185 N N . PHE B 1 89 ? 13.117 14.055 15.766 1 98.44 89 PHE B N 1
ATOM 5186 C CA . PHE B 1 89 ? 12.492 14.336 17.062 1 98.44 89 PHE B CA 1
ATOM 5187 C C . PHE B 1 89 ? 13.172 15.508 17.75 1 98.44 89 PHE B C 1
ATOM 5189 O O . PHE B 1 89 ? 14.094 15.32 18.547 1 98.44 89 PHE B O 1
ATOM 5196 N N . SER B 1 90 ? 12.617 16.688 17.453 1 97.75 90 SER B N 1
ATOM 5197 C CA . SER B 1 90 ? 13.289 17.891 17.922 1 97.75 90 SER B CA 1
ATOM 5198 C C . SER B 1 90 ? 12.305 19.047 18.078 1 97.75 90 SER B C 1
ATOM 5200 O O . SER B 1 90 ? 11.203 19.016 17.531 1 97.75 90 SER B O 1
ATOM 5202 N N . LEU B 1 91 ? 12.727 20.016 18.922 1 96.38 91 LEU B N 1
ATOM 5203 C CA . LEU B 1 91 ? 12.086 21.328 18.891 1 96.38 91 LEU B CA 1
ATOM 5204 C C . LEU B 1 91 ? 12.398 22.047 17.594 1 96.38 91 LEU B C 1
ATOM 5206 O O . LEU B 1 91 ? 13.289 21.641 16.844 1 96.38 91 LEU B O 1
ATOM 5210 N N . ASN B 1 92 ? 11.633 23.125 17.312 1 97.25 92 ASN B N 1
ATOM 5211 C CA . ASN B 1 92 ? 11.953 23.922 16.141 1 97.25 92 ASN B CA 1
ATOM 5212 C C . ASN B 1 92 ? 13.367 24.484 16.219 1 97.25 92 ASN B C 1
ATOM 5214 O O . ASN B 1 92 ? 13.789 25 17.25 1 97.25 92 ASN B O 1
ATOM 5218 N N . THR B 1 93 ? 14.086 24.312 15.203 1 97.19 93 THR B N 1
ATOM 5219 C CA . THR B 1 93 ? 15.406 24.922 15.055 1 97.19 93 THR B CA 1
ATOM 5220 C C . THR B 1 93 ? 15.648 25.328 13.609 1 97.19 93 THR B C 1
ATOM 5222 O O . THR B 1 93 ? 14.914 24.922 12.703 1 97.19 93 THR B O 1
ATOM 5225 N N . ILE B 1 94 ? 16.656 26.141 13.375 1 97.31 94 ILE B N 1
ATOM 5226 C CA . ILE B 1 94 ? 16.875 26.703 12.047 1 97.31 94 ILE B CA 1
ATOM 5227 C C . ILE B 1 94 ? 17.391 25.625 11.102 1 97.31 94 ILE B C 1
ATOM 5229 O O . ILE B 1 94 ? 17.25 25.75 9.883 1 97.31 94 ILE B O 1
ATOM 5233 N N . ASP B 1 95 ? 17.859 24.438 11.656 1 97.62 95 ASP B N 1
ATOM 5234 C CA . ASP B 1 95 ? 18.406 23.375 10.805 1 97.62 95 ASP B CA 1
ATOM 5235 C C . ASP B 1 95 ? 17.359 22.281 10.586 1 97.62 95 ASP B C 1
ATOM 5237 O O . ASP B 1 95 ? 17.656 21.266 9.938 1 97.62 95 ASP B O 1
ATOM 5241 N N . TYR B 1 96 ? 16.172 22.453 11.141 1 98.38 96 TYR B N 1
ATOM 5242 C CA . TYR B 1 96 ? 15.133 21.422 11.047 1 98.38 96 TYR B CA 1
ATOM 5243 C C . TYR B 1 96 ? 14.852 21.062 9.594 1 98.38 96 TYR B C 1
ATOM 5245 O O . TYR B 1 96 ? 14.992 19.906 9.203 1 98.38 96 TYR B O 1
ATOM 5253 N N . VAL B 1 97 ? 14.594 22 8.719 1 98.56 97 VAL B N 1
ATOM 5254 C CA . VAL B 1 97 ? 14.18 21.766 7.34 1 98.56 97 VAL B CA 1
ATOM 5255 C C . VAL B 1 97 ? 15.398 21.438 6.48 1 98.56 97 VAL B C 1
ATOM 5257 O O . VAL B 1 97 ? 15.383 20.5 5.691 1 98.56 97 VAL B O 1
ATOM 5260 N N . PRO B 1 98 ? 16.531 22.188 6.648 1 98.56 98 PRO B N 1
ATOM 5261 C CA . PRO B 1 98 ? 17.719 21.828 5.879 1 98.56 98 PRO B CA 1
ATOM 5262 C C . PRO B 1 98 ? 18.141 20.375 6.066 1 98.56 98 PRO B C 1
ATOM 5264 O O . PRO B 1 98 ? 18.578 19.719 5.113 1 98.56 98 PRO B O 1
ATOM 5267 N N . LEU B 1 99 ? 18 19.906 7.281 1 98.69 99 LEU B N 1
ATOM 5268 C CA . LEU B 1 99 ? 18.297 18.5 7.535 1 98.69 99 LEU B CA 1
ATOM 5269 C C . LEU B 1 99 ? 17.438 17.594 6.672 1 98.69 99 LEU B C 1
ATOM 5271 O O . LEU B 1 99 ? 17.922 16.625 6.098 1 98.69 99 LEU B O 1
ATOM 5275 N N . THR B 1 100 ? 16.156 17.875 6.578 1 98.88 100 THR B N 1
ATOM 5276 C CA . THR B 1 100 ? 15.25 17.031 5.797 1 98.88 100 THR B CA 1
ATOM 5277 C C . THR B 1 100 ? 15.633 17.062 4.316 1 98.88 100 THR B C 1
ATOM 5279 O O . THR B 1 100 ? 15.57 16.047 3.635 1 98.88 100 THR B O 1
ATOM 5282 N N . HIS B 1 101 ? 16.031 18.234 3.814 1 98.81 101 HIS B N 1
ATOM 5283 C CA . HIS B 1 101 ? 16.453 18.359 2.424 1 98.81 101 HIS B CA 1
ATOM 5284 C C . HIS B 1 101 ? 17.703 17.531 2.154 1 98.81 101 HIS B C 1
ATOM 5286 O O . HIS B 1 101 ? 17.844 16.969 1.066 1 98.81 101 HIS B O 1
ATOM 5292 N N . ALA B 1 102 ? 18.594 17.469 3.139 1 98.81 102 ALA B N 1
ATOM 5293 C CA . ALA B 1 102 ? 19.797 16.672 2.99 1 98.81 102 ALA B CA 1
ATOM 5294 C C . ALA B 1 102 ? 19.438 15.188 2.832 1 98.81 102 ALA B C 1
ATOM 5296 O O . ALA B 1 102 ? 20.047 14.484 2.016 1 98.81 102 ALA B O 1
ATOM 5297 N N . VAL B 1 103 ? 18.484 14.703 3.59 1 98.81 103 VAL B N 1
ATOM 5298 C CA . VAL B 1 103 ? 18.047 13.32 3.514 1 98.81 103 VAL B CA 1
ATOM 5299 C C . VAL B 1 103 ? 17.375 13.062 2.164 1 98.81 103 VAL B C 1
ATOM 5301 O O . VAL B 1 103 ? 17.594 12.023 1.542 1 98.81 103 VAL B O 1
ATOM 5304 N N . HIS B 1 104 ? 16.578 14.023 1.706 1 98.75 104 HIS B N 1
ATOM 5305 C CA . HIS B 1 104 ? 15.914 13.906 0.416 1 98.75 104 HIS B CA 1
ATOM 5306 C C . HIS B 1 104 ? 16.922 13.82 -0.724 1 98.75 104 HIS B C 1
ATOM 5308 O O . HIS B 1 104 ? 16.688 13.117 -1.712 1 98.75 104 HIS B O 1
ATOM 5314 N N . ARG B 1 105 ? 18 14.539 -0.581 1 98.06 105 ARG B N 1
ATOM 5315 C CA . ARG B 1 105 ? 19.047 14.523 -1.595 1 98.06 105 ARG B CA 1
ATOM 5316 C C . ARG B 1 105 ? 19.656 13.125 -1.739 1 98.06 105 ARG B C 1
ATOM 5318 O O . ARG B 1 105 ? 20.125 12.758 -2.816 1 98.06 105 ARG B O 1
ATOM 5325 N N . LEU B 1 106 ? 19.594 12.352 -0.696 1 98.44 106 LEU B N 1
ATOM 5326 C CA . LEU B 1 106 ? 20.125 10.992 -0.687 1 98.44 106 LEU B CA 1
ATOM 5327 C C . LEU B 1 106 ? 19.062 9.984 -1.115 1 98.44 106 LEU B C 1
ATOM 5329 O O . LEU B 1 106 ? 19.312 8.781 -1.145 1 98.44 106 LEU B O 1
ATOM 5333 N N . GLY B 1 107 ? 17.844 10.477 -1.474 1 98 107 GLY B N 1
ATOM 5334 C CA . GLY B 1 107 ? 16.75 9.602 -1.866 1 98 107 GLY B CA 1
ATOM 5335 C C . GLY B 1 107 ? 16.016 8.984 -0.684 1 98 107 GLY B C 1
ATOM 5336 O O . GLY B 1 107 ? 15.344 7.965 -0.824 1 98 107 GLY B O 1
ATOM 5337 N N . GLY B 1 108 ? 16.219 9.57 0.499 1 98.5 108 GLY B N 1
ATOM 5338 C CA . GLY B 1 108 ? 15.578 9.047 1.698 1 98.5 108 GLY B CA 1
ATOM 5339 C C . GLY B 1 108 ? 14.305 9.781 2.072 1 98.5 108 GLY B C 1
ATOM 5340 O O . GLY B 1 108 ? 13.898 10.711 1.376 1 98.5 108 GLY B O 1
ATOM 5341 N N . ALA B 1 109 ? 13.609 9.32 3.133 1 98.81 109 ALA B N 1
ATOM 5342 C CA . ALA B 1 109 ? 12.398 9.93 3.684 1 98.81 109 ALA B CA 1
ATOM 5343 C C . ALA B 1 109 ? 12.609 10.344 5.133 1 98.81 109 ALA B C 1
ATOM 5345 O O . ALA B 1 109 ? 13.492 9.82 5.82 1 98.81 109 ALA B O 1
ATOM 5346 N N . VAL B 1 110 ? 11.859 11.312 5.539 1 98.94 110 VAL B N 1
ATOM 5347 C CA . VAL B 1 110 ? 11.961 11.797 6.91 1 98.94 110 VAL B CA 1
ATOM 5348 C C . VAL B 1 110 ? 10.609 11.641 7.613 1 98.94 110 VAL B C 1
ATOM 5350 O O . VAL B 1 110 ? 9.562 11.906 7.027 1 98.94 110 VAL B O 1
ATOM 5353 N N . THR B 1 111 ? 10.641 11.156 8.812 1 98.81 111 THR B N 1
ATOM 5354 C CA . THR B 1 111 ? 9.445 11.133 9.648 1 98.81 111 THR B CA 1
ATOM 5355 C C . THR B 1 111 ? 9.602 12.078 10.836 1 98.81 111 THR B C 1
ATOM 5357 O O . THR B 1 111 ? 10.203 11.719 11.852 1 98.81 111 THR B O 1
ATOM 5360 N N . PRO B 1 112 ? 8.992 13.273 10.742 1 98.38 112 PRO B N 1
ATOM 5361 C CA . PRO B 1 112 ? 9.031 14.203 11.867 1 98.38 112 PRO B CA 1
ATOM 5362 C C . PRO B 1 112 ? 8.133 13.773 13.023 1 98.38 112 PRO B C 1
ATOM 5364 O O . PRO B 1 112 ? 6.945 13.5 12.82 1 98.38 112 PRO B O 1
ATOM 5367 N N . ALA B 1 113 ? 8.703 13.734 14.18 1 96.94 113 ALA B N 1
ATOM 5368 C CA . ALA B 1 113 ? 7.957 13.328 15.367 1 96.94 113 ALA B CA 1
ATOM 5369 C C . ALA B 1 113 ? 7.668 14.516 16.281 1 96.94 113 ALA B C 1
ATOM 5371 O O . ALA B 1 113 ? 8.5 15.414 16.422 1 96.94 113 ALA B O 1
ATOM 5372 N N . SER B 1 114 ? 6.523 14.492 16.906 1 93.94 114 SER B N 1
ATOM 5373 C CA . SER B 1 114 ? 6.172 15.555 17.844 1 93.94 114 SER B CA 1
ATOM 5374 C C . SER B 1 114 ? 7.156 15.617 19 1 93.94 114 SER B C 1
ATOM 5376 O O . SER B 1 114 ? 7.484 14.594 19.609 1 93.94 114 SER B O 1
ATOM 5378 N N . ALA B 1 115 ? 7.574 16.797 19.312 1 95.31 115 ALA B N 1
ATOM 5379 C CA . ALA B 1 115 ? 8.508 17 20.422 1 95.31 115 ALA B CA 1
ATOM 5380 C C . ALA B 1 115 ? 7.852 16.656 21.766 1 95.31 115 ALA B C 1
ATOM 5382 O O . ALA B 1 115 ? 8.539 16.5 22.766 1 95.31 115 ALA B O 1
ATOM 5383 N N . ALA B 1 116 ? 6.523 16.453 21.703 1 91 116 ALA B N 1
ATOM 5384 C CA . ALA B 1 116 ? 5.781 16.203 22.938 1 91 116 ALA B CA 1
ATOM 5385 C C . ALA B 1 116 ? 5.625 14.711 23.188 1 91 116 ALA B C 1
ATOM 5387 O O . ALA B 1 116 ? 5.066 14.312 24.219 1 91 116 ALA B O 1
ATOM 5388 N N . TYR B 1 117 ? 6.133 13.883 22.328 1 92.56 117 TYR B N 1
ATOM 5389 C CA . TYR B 1 117 ? 5.953 12.438 22.453 1 92.56 117 TYR B CA 1
ATOM 5390 C C . TYR B 1 117 ? 6.66 11.906 23.703 1 92.56 117 TYR B C 1
ATOM 5392 O O . TYR B 1 117 ? 7.758 12.359 24.031 1 92.56 117 TYR B O 1
ATOM 5400 N N . SER B 1 118 ? 5.996 10.992 24.375 1 92.94 118 SER B N 1
ATOM 5401 C CA . SER B 1 118 ? 6.668 10.133 25.344 1 92.94 118 SER B CA 1
ATOM 5402 C C . SER B 1 118 ? 7.555 9.102 24.641 1 92.94 118 SER B C 1
ATOM 5404 O O . SER B 1 118 ? 7.516 8.977 23.422 1 92.94 118 SER B O 1
ATOM 5406 N N . ALA B 1 119 ? 8.328 8.445 25.422 1 96.56 119 ALA B N 1
ATOM 5407 C CA . ALA B 1 119 ? 9.234 7.457 24.844 1 96.56 119 ALA B CA 1
ATOM 5408 C C . ALA B 1 119 ? 8.461 6.355 24.125 1 96.56 119 ALA B C 1
ATOM 5410 O O . ALA B 1 119 ? 8.812 5.969 23.016 1 96.56 119 ALA B O 1
ATOM 5411 N N . PRO B 1 120 ? 7.359 5.859 24.688 1 94.25 120 PRO B N 1
ATOM 5412 C CA . PRO B 1 120 ? 6.609 4.816 23.984 1 94.25 120 PRO B CA 1
ATOM 5413 C C . PRO B 1 120 ? 5.992 5.312 22.688 1 94.25 120 PRO B C 1
ATOM 5415 O O . PRO B 1 120 ? 5.969 4.582 21.688 1 94.25 120 PRO B O 1
ATOM 5418 N N . GLU B 1 121 ? 5.504 6.508 22.656 1 91.81 121 GLU B N 1
ATOM 5419 C CA . GLU B 1 121 ? 4.938 7.086 21.453 1 91.81 121 GLU B CA 1
ATOM 5420 C C . GLU B 1 121 ? 5.996 7.242 20.359 1 91.81 121 GLU B C 1
ATOM 5422 O O . GLU B 1 121 ? 5.75 6.926 19.188 1 91.81 121 GLU B O 1
ATOM 5427 N N . LEU B 1 122 ? 7.121 7.719 20.797 1 96.88 122 LEU B N 1
ATOM 5428 C CA . LEU B 1 122 ? 8.219 7.863 19.844 1 96.88 122 LEU B CA 1
ATOM 5429 C C . LEU B 1 122 ? 8.688 6.504 19.344 1 96.88 122 LEU B C 1
ATOM 5431 O O . LEU B 1 122 ? 8.992 6.344 18.172 1 96.88 122 LEU B O 1
ATOM 5435 N N . GLU B 1 123 ? 8.789 5.551 20.281 1 97.5 123 GLU B N 1
ATOM 5436 C CA . GLU B 1 123 ? 9.18 4.195 19.891 1 97.5 123 GLU B CA 1
ATOM 5437 C C . GLU B 1 123 ? 8.25 3.65 18.812 1 97.5 123 GLU B C 1
ATOM 5439 O O . GLU B 1 123 ? 8.711 3.045 17.844 1 97.5 123 GLU B O 1
ATOM 5444 N N . HIS B 1 124 ? 7.012 3.838 18.984 1 94.44 124 HIS B N 1
ATOM 5445 C CA . HIS B 1 124 ? 6.043 3.391 18 1 94.44 124 HIS B CA 1
ATOM 5446 C C . HIS B 1 124 ? 6.348 3.988 16.625 1 94.44 124 HIS B C 1
ATOM 5448 O O . HIS B 1 124 ? 6.34 3.277 15.617 1 94.44 124 HIS B O 1
ATOM 5454 N N . GLN B 1 125 ? 6.57 5.25 16.594 1 96.81 125 GLN B N 1
ATOM 5455 C CA . GLN B 1 125 ? 6.844 5.91 15.32 1 96.81 125 GLN B CA 1
ATOM 5456 C C . GLN B 1 125 ? 8.156 5.414 14.711 1 96.81 125 GLN B C 1
ATOM 5458 O O . GLN B 1 125 ? 8.25 5.223 13.492 1 96.81 125 GLN B O 1
ATOM 5463 N N . LEU B 1 126 ? 9.195 5.203 15.562 1 98.44 126 LEU B N 1
ATOM 5464 C CA . LEU B 1 126 ? 10.469 4.691 15.078 1 98.44 126 LEU B CA 1
ATOM 5465 C C . LEU B 1 126 ? 10.297 3.314 14.438 1 98.44 126 LEU B C 1
ATOM 5467 O O . LEU B 1 126 ? 10.781 3.072 13.336 1 98.44 126 LEU B O 1
ATOM 5471 N N . ARG B 1 127 ? 9.523 2.459 15.031 1 97.06 127 ARG B N 1
ATOM 5472 C CA . ARG B 1 127 ? 9.32 1.094 14.555 1 97.06 127 ARG B CA 1
ATOM 5473 C C . ARG B 1 127 ? 8.445 1.07 13.305 1 97.06 127 ARG B C 1
ATOM 5475 O O . ARG B 1 127 ? 8.781 0.43 12.312 1 97.06 127 ARG B O 1
ATOM 5482 N N . SER B 1 128 ? 7.344 1.761 13.375 1 96.38 128 SER B N 1
ATOM 5483 C CA . SER B 1 128 ? 6.344 1.657 12.32 1 96.38 128 SER B CA 1
ATOM 5484 C C . SER B 1 128 ? 6.812 2.355 11.047 1 96.38 128 SER B C 1
ATOM 5486 O O . SER B 1 128 ? 6.395 1.995 9.945 1 96.38 128 SER B O 1
ATOM 5488 N N . SER B 1 129 ? 7.715 3.326 11.156 1 98.06 129 SER B N 1
ATOM 5489 C CA . SER B 1 129 ? 8.25 4.004 9.977 1 98.06 129 SER B CA 1
ATOM 5490 C C . SER B 1 129 ? 9.461 3.266 9.414 1 98.06 129 SER B C 1
ATOM 5492 O O . SER B 1 129 ? 9.883 3.525 8.289 1 98.06 129 SER B O 1
ATOM 5494 N N . GLY B 1 130 ? 10.055 2.42 10.211 1 97.81 130 GLY B N 1
ATOM 5495 C CA . GLY B 1 130 ? 11.297 1.771 9.812 1 97.81 130 GLY B CA 1
ATOM 5496 C C . GLY B 1 130 ? 12.484 2.705 9.82 1 97.81 130 GLY B C 1
ATOM 5497 O O . GLY B 1 130 ? 13.383 2.588 8.977 1 97.81 130 GLY B O 1
ATOM 5498 N N . ALA B 1 131 ? 12.508 3.676 10.727 1 98.69 131 ALA B N 1
ATOM 5499 C CA . ALA B 1 131 ? 13.586 4.66 10.797 1 98.69 131 ALA B CA 1
ATOM 5500 C C . ALA B 1 131 ? 14.93 3.986 11.055 1 98.69 131 ALA B C 1
ATOM 5502 O O . ALA B 1 131 ? 15.023 3.066 11.875 1 98.69 131 ALA B O 1
ATOM 5503 N N . GLN B 1 132 ? 15.938 4.469 10.336 1 98.25 132 GLN B N 1
ATOM 5504 C CA . GLN B 1 132 ? 17.281 3.91 10.445 1 98.25 132 GLN B CA 1
ATOM 5505 C C . GLN B 1 132 ? 18.156 4.77 11.344 1 98.25 132 GLN B C 1
ATOM 5507 O O . GLN B 1 132 ? 19.219 4.324 11.797 1 98.25 132 GLN B O 1
ATOM 5512 N N . ALA B 1 133 ? 17.75 5.961 11.57 1 98.81 133 ALA B N 1
ATOM 5513 C CA . ALA B 1 133 ? 18.5 6.922 12.375 1 98.81 133 ALA B CA 1
ATOM 5514 C C . ALA B 1 133 ? 17.547 7.906 13.062 1 98.81 133 ALA B C 1
ATOM 5516 O O . ALA B 1 133 ? 16.375 8.023 12.68 1 98.81 133 ALA B O 1
ATOM 5517 N N . LEU B 1 134 ? 18.047 8.531 14.141 1 98.88 134 LEU B N 1
ATOM 5518 C CA . LEU B 1 134 ? 17.266 9.484 14.922 1 98.88 134 LEU B CA 1
ATOM 5519 C C . LEU B 1 134 ? 18.031 10.781 15.133 1 98.88 134 LEU B C 1
ATOM 5521 O O . LEU B 1 134 ? 19.141 10.766 15.656 1 98.88 134 LEU B O 1
ATOM 5525 N N . PHE B 1 135 ? 17.516 11.828 14.648 1 98.81 135 PHE B N 1
ATOM 5526 C CA . PHE B 1 135 ? 18 13.164 14.961 1 98.81 135 PHE B CA 1
ATOM 5527 C C . PHE B 1 135 ? 17.156 13.812 16.047 1 98.81 135 PHE B C 1
ATOM 5529 O O . PHE B 1 135 ? 15.93 13.812 15.977 1 98.81 135 PHE B O 1
ATOM 5536 N N . THR B 1 136 ? 17.781 14.305 17.062 1 98.31 136 THR B N 1
ATOM 5537 C CA . THR B 1 136 ? 17.078 14.883 18.203 1 98.31 136 THR B CA 1
ATOM 5538 C C . THR B 1 136 ? 17.828 16.109 18.734 1 98.31 136 THR B C 1
ATOM 5540 O O . THR B 1 136 ? 18.656 16.672 18.031 1 98.31 136 THR B O 1
ATOM 5543 N N . CYS B 1 137 ? 17.391 16.672 19.859 1 96.94 137 CYS B N 1
ATOM 5544 C CA . CYS B 1 137 ? 18.031 17.812 20.5 1 96.94 137 CYS B CA 1
ATOM 5545 C C . CYS B 1 137 ? 18.219 17.594 21.984 1 96.94 137 CYS B C 1
ATOM 5547 O O . CYS B 1 137 ? 17.641 16.656 22.562 1 96.94 137 CYS B O 1
ATOM 5549 N N . GLU B 1 138 ? 18.984 18.406 22.578 1 95.44 138 GLU B N 1
ATOM 5550 C CA . GLU B 1 138 ? 19.453 18.188 23.953 1 95.44 138 GLU B CA 1
ATOM 5551 C C . GLU B 1 138 ? 18.281 18.094 24.922 1 95.44 138 GLU B C 1
ATOM 5553 O O . GLU B 1 138 ? 18.219 17.172 25.734 1 95.44 138 GLU B O 1
ATOM 5558 N N . PRO B 1 139 ? 17.25 18.953 24.781 1 94.38 139 PRO B N 1
ATOM 5559 C CA . PRO B 1 139 ? 16.156 18.891 25.766 1 94.38 139 PRO B CA 1
ATOM 5560 C C . PRO B 1 139 ? 15.344 17.609 25.656 1 94.38 139 PRO B C 1
ATOM 5562 O O . PRO B 1 139 ? 14.656 17.234 26.609 1 94.38 139 PRO B O 1
ATOM 5565 N N . LEU B 1 140 ? 15.438 16.906 24.547 1 96.5 140 LEU B N 1
ATOM 5566 C CA . LEU B 1 140 ? 14.594 15.734 24.312 1 96.5 140 LEU B CA 1
ATOM 5567 C C . LEU B 1 140 ? 15.422 14.461 24.297 1 96.5 140 LEU B C 1
ATOM 5569 O O . LEU B 1 140 ? 14.914 13.383 23.969 1 96.5 140 LEU B O 1
ATOM 5573 N N . LEU B 1 141 ? 16.656 14.586 24.703 1 96.94 141 LEU B N 1
ATOM 5574 C CA . LEU B 1 141 ? 17.625 13.523 24.5 1 96.94 141 LEU B CA 1
ATOM 5575 C C . LEU B 1 141 ? 17.25 12.281 25.312 1 96.94 141 LEU B C 1
ATOM 5577 O O . LEU B 1 141 ? 17.375 11.156 24.828 1 96.94 141 LEU B O 1
ATOM 5581 N N . GLU B 1 142 ? 16.828 12.484 26.531 1 97.19 142 GLU B N 1
ATOM 5582 C CA . GLU B 1 142 ? 16.5 11.352 27.391 1 97.19 142 GLU B CA 1
ATOM 5583 C C . GLU B 1 142 ? 15.383 10.508 26.781 1 97.19 142 GLU B C 1
ATOM 5585 O O . GLU B 1 142 ? 15.5 9.281 26.688 1 97.19 142 GLU B O 1
ATOM 5590 N N . THR B 1 143 ? 14.305 11.18 26.375 1 98.19 143 THR B N 1
ATOM 5591 C CA . THR B 1 143 ? 13.188 10.5 25.734 1 98.19 143 THR B CA 1
ATOM 5592 C C . THR B 1 143 ? 13.641 9.82 24.438 1 98.19 143 THR B C 1
ATOM 5594 O O . THR B 1 143 ? 13.258 8.68 24.156 1 98.19 143 THR B O 1
ATOM 5597 N N . ALA B 1 144 ? 14.477 10.461 23.719 1 98.69 144 ALA B N 1
ATOM 5598 C CA . ALA B 1 144 ? 14.977 9.953 22.438 1 98.69 144 ALA B CA 1
ATOM 5599 C C . ALA B 1 144 ? 15.773 8.664 22.641 1 98.69 144 ALA B C 1
ATOM 5601 O O . ALA B 1 144 ? 15.594 7.695 21.891 1 98.69 144 ALA B O 1
ATOM 5602 N N . LEU B 1 145 ? 16.641 8.695 23.641 1 98.5 145 LEU B N 1
ATOM 5603 C CA . LEU B 1 145 ? 17.516 7.551 23.875 1 98.5 145 LEU B CA 1
ATOM 5604 C C . LEU B 1 145 ? 16.703 6.336 24.312 1 98.5 145 LEU B C 1
ATOM 5606 O O . LEU B 1 145 ? 16.969 5.211 23.891 1 98.5 145 LEU B O 1
ATOM 5610 N N . LYS B 1 146 ? 15.742 6.633 25.172 1 98.5 146 LYS B N 1
ATOM 5611 C CA . LYS B 1 146 ? 14.875 5.551 25.625 1 98.5 146 LYS B CA 1
ATOM 5612 C C . LYS B 1 146 ? 14.117 4.922 24.469 1 98.5 146 LYS B C 1
ATOM 5614 O O . LYS B 1 146 ? 14.055 3.695 24.344 1 98.5 146 LYS B O 1
ATOM 5619 N N . ALA B 1 147 ? 13.547 5.703 23.609 1 98.69 147 ALA B N 1
ATOM 5620 C CA . ALA B 1 147 ? 12.781 5.219 22.469 1 98.69 147 ALA B CA 1
ATOM 5621 C C . ALA B 1 147 ? 13.688 4.52 21.453 1 98.69 147 ALA B C 1
ATOM 5623 O O . ALA B 1 147 ? 13.32 3.482 20.906 1 98.69 147 ALA B O 1
ATOM 5624 N N . ALA B 1 148 ? 14.859 5.098 21.172 1 98.75 148 ALA B N 1
ATOM 5625 C CA . ALA B 1 148 ? 15.805 4.527 20.219 1 98.75 148 ALA B CA 1
ATOM 5626 C C . ALA B 1 148 ? 16.266 3.141 20.656 1 98.75 148 ALA B C 1
ATOM 5628 O O . ALA B 1 148 ? 16.344 2.221 19.844 1 98.75 148 ALA B O 1
ATOM 5629 N N . LYS B 1 149 ? 16.609 3.064 21.922 1 98.38 149 LYS B N 1
ATOM 5630 C CA . LYS B 1 149 ? 17.016 1.772 22.469 1 98.38 149 LYS B CA 1
ATOM 5631 C C . LYS B 1 149 ? 15.914 0.729 22.281 1 98.38 149 LYS B C 1
ATOM 5633 O O . LYS B 1 149 ? 16.188 -0.394 21.859 1 98.38 149 LYS B O 1
ATOM 5638 N N . ALA B 1 150 ? 14.758 1.15 22.609 1 98.06 150 ALA B N 1
ATOM 5639 C CA . ALA B 1 150 ? 13.617 0.245 22.484 1 98.06 150 ALA B CA 1
ATOM 5640 C C . ALA B 1 150 ? 13.383 -0.148 21.031 1 98.06 150 ALA B C 1
ATOM 5642 O O . ALA B 1 150 ? 12.969 -1.273 20.75 1 98.06 150 ALA B O 1
ATOM 5643 N N . ALA B 1 151 ? 13.633 0.705 20.078 1 98.12 151 ALA B N 1
ATOM 5644 C CA . ALA B 1 151 ? 13.383 0.476 18.656 1 98.12 151 ALA B CA 1
ATOM 5645 C C . ALA B 1 151 ? 14.586 -0.174 17.984 1 98.12 151 ALA B C 1
ATOM 5647 O O . ALA B 1 151 ? 14.531 -0.518 16.797 1 98.12 151 ALA B O 1
ATOM 5648 N N . GLY B 1 152 ? 15.703 -0.318 18.672 1 97.75 152 GLY B N 1
ATOM 5649 C CA . GLY B 1 152 ? 16.891 -0.972 18.141 1 97.75 152 GLY B CA 1
ATOM 5650 C C . GLY B 1 152 ? 17.766 -0.048 17.312 1 97.75 152 GLY B C 1
ATOM 5651 O O . GLY B 1 152 ? 18.484 -0.502 16.438 1 97.75 152 GLY B O 1
ATOM 5652 N N . ILE B 1 153 ? 17.656 1.265 17.484 1 98.19 153 ILE B N 1
ATOM 5653 C CA . ILE B 1 153 ? 18.531 2.223 16.812 1 98.19 153 ILE B CA 1
ATOM 5654 C C . ILE B 1 153 ? 19.797 2.447 17.656 1 98.19 153 ILE B C 1
ATOM 5656 O O . ILE B 1 153 ? 19.703 2.922 18.797 1 98.19 153 ILE B O 1
ATOM 5660 N N . PRO B 1 154 ? 20.922 2.119 17.188 1 97.81 154 PRO B N 1
ATOM 5661 C CA . PRO B 1 154 ? 22.141 2.244 17.984 1 97.81 154 PRO B CA 1
ATOM 5662 C C . PRO B 1 154 ? 22.562 3.697 18.219 1 97.81 154 PRO B C 1
ATOM 5664 O O . PRO B 1 154 ? 22.203 4.578 17.422 1 97.81 154 PRO B O 1
ATOM 5667 N N . ASN B 1 155 ? 23.328 3.975 19.219 1 97.44 155 ASN B N 1
ATOM 5668 C CA . ASN B 1 155 ? 23.734 5.316 19.625 1 97.44 155 ASN B CA 1
ATOM 5669 C C . ASN B 1 155 ? 24.516 6.023 18.516 1 97.44 155 ASN B C 1
ATOM 5671 O O . ASN B 1 155 ? 24.438 7.246 18.375 1 97.44 155 ASN B O 1
ATOM 5675 N N . GLU B 1 156 ? 25.219 5.219 17.688 1 97.12 156 GLU B N 1
ATOM 5676 C CA . GLU B 1 156 ? 26.047 5.777 16.625 1 97.12 156 GLU B CA 1
ATOM 5677 C C . GLU B 1 156 ? 25.188 6.41 15.531 1 97.12 156 GLU B C 1
ATOM 5679 O O . GLU B 1 156 ? 25.688 7.16 14.695 1 97.12 156 GLU B O 1
ATOM 5684 N N . ARG B 1 157 ? 23.875 6.141 15.578 1 98.44 157 ARG B N 1
ATOM 5685 C CA . ARG B 1 157 ? 22.969 6.672 14.562 1 98.44 157 ARG B CA 1
ATOM 5686 C C . ARG B 1 157 ? 22.016 7.699 15.164 1 98.44 157 ARG B C 1
ATOM 5688 O O . ARG B 1 157 ? 20.906 7.91 14.648 1 98.44 157 ARG B O 1
ATOM 5695 N N . ILE B 1 158 ? 22.375 8.219 16.297 1 98.5 158 ILE B N 1
ATOM 5696 C CA . ILE B 1 158 ? 21.656 9.32 16.938 1 98.5 158 ILE B CA 1
ATOM 5697 C C . ILE B 1 158 ? 22.484 10.602 16.812 1 98.5 158 ILE B C 1
ATOM 5699 O O . ILE B 1 158 ? 23.672 10.609 17.109 1 98.5 158 ILE B O 1
ATOM 5703 N N . PHE B 1 159 ? 21.891 11.625 16.406 1 98.44 159 PHE B N 1
ATOM 5704 C CA . PHE B 1 159 ? 22.562 12.906 16.172 1 98.44 159 PHE B CA 1
ATOM 5705 C C . PHE B 1 159 ? 21.797 14.047 16.844 1 98.44 159 PHE B C 1
ATOM 5707 O O . PHE B 1 159 ? 20.609 13.906 17.156 1 98.44 159 PHE B O 1
ATOM 5714 N N . ILE B 1 160 ? 22.5 15.227 17.016 1 97.19 160 ILE B N 1
ATOM 5715 C CA . ILE B 1 160 ? 21.906 16.297 17.812 1 97.19 160 ILE B CA 1
ATOM 5716 C C . ILE B 1 160 ? 21.75 17.547 16.969 1 97.19 160 ILE B C 1
ATOM 5718 O O . ILE B 1 160 ? 22.703 18 16.328 1 97.19 160 ILE B O 1
ATOM 5722 N N . LEU B 1 161 ? 20.531 18.047 16.875 1 96.06 161 LEU B N 1
ATOM 5723 C CA . LEU B 1 161 ? 20.297 19.391 16.406 1 96.06 161 LEU B CA 1
ATOM 5724 C C . LEU B 1 161 ? 20.547 20.422 17.516 1 96.06 161 LEU B C 1
ATOM 5726 O O . LEU B 1 161 ? 20.062 20.25 18.625 1 96.06 161 LEU B O 1
ATOM 5730 N N . ALA B 1 162 ? 21.219 21.391 17.141 1 91.31 162 ALA B N 1
ATOM 5731 C CA . ALA B 1 162 ? 21.516 22.438 18.125 1 91.31 162 ALA B CA 1
ATOM 5732 C C . ALA B 1 162 ? 20.25 23.234 18.469 1 91.31 162 ALA B C 1
ATOM 5734 O O . ALA B 1 162 ? 19.453 23.531 17.578 1 91.31 162 ALA B O 1
ATOM 5735 N N . THR B 1 163 ? 20.016 23.422 19.734 1 90.5 163 THR B N 1
ATOM 5736 C CA . THR B 1 163 ? 18.969 24.312 20.219 1 90.5 163 THR B CA 1
ATOM 5737 C C . THR B 1 163 ? 19.578 25.516 20.938 1 90.5 163 THR B C 1
ATOM 5739 O O . THR B 1 163 ? 20.719 25.453 21.422 1 90.5 163 THR B O 1
ATOM 5742 N N . PRO B 1 164 ? 18.797 26.516 20.906 1 86.75 164 PRO B N 1
ATOM 5743 C CA . PRO B 1 164 ? 19.344 27.672 21.641 1 86.75 164 PRO B CA 1
ATOM 5744 C C . PRO B 1 164 ? 19.656 27.344 23.094 1 86.75 164 PRO B C 1
ATOM 5746 O O . PRO B 1 164 ? 18.859 26.688 23.766 1 86.75 164 PRO B O 1
ATOM 5749 N N . GLY B 1 165 ? 20.812 27.75 23.547 1 77.31 165 GLY B N 1
ATOM 5750 C CA . GLY B 1 165 ? 21.172 27.594 24.938 1 77.31 165 GLY B CA 1
ATOM 5751 C C . GLY B 1 165 ? 21.875 26.281 25.25 1 77.31 165 GLY B C 1
ATOM 5752 O O . GLY B 1 165 ? 22.359 26.062 26.359 1 77.31 165 GLY B O 1
ATOM 5753 N N . SER B 1 166 ? 21.812 25.453 24.234 1 76.25 166 SER B N 1
ATOM 5754 C CA . SER B 1 166 ? 22.453 24.156 24.453 1 76.25 166 SER B CA 1
ATOM 5755 C C . SER B 1 166 ? 23.969 24.312 24.594 1 76.25 166 SER B C 1
ATOM 5757 O O . SER B 1 166 ? 24.609 24.938 23.75 1 76.25 166 SER B O 1
ATOM 5759 N N . THR B 1 167 ? 24.469 23.953 25.781 1 68.19 167 THR B N 1
ATOM 5760 C CA . THR B 1 167 ? 25.906 24.125 26.016 1 68.19 167 THR B CA 1
ATOM 5761 C C . THR B 1 167 ? 26.547 22.781 26.375 1 68.19 167 THR B C 1
ATOM 5763 O O . THR B 1 167 ? 27.766 22.688 26.5 1 68.19 167 THR B O 1
ATOM 5766 N N . ALA B 1 168 ? 25.781 21.812 26.422 1 70.06 168 ALA B N 1
ATOM 5767 C CA . ALA B 1 168 ? 26.328 20.562 26.938 1 70.06 168 ALA B CA 1
ATOM 5768 C C . ALA B 1 168 ? 27.109 19.812 25.859 1 70.06 168 ALA B C 1
ATOM 5770 O O . ALA B 1 168 ? 26.734 19.859 24.672 1 70.06 168 ALA B O 1
ATOM 5771 N N . ARG B 1 169 ? 28.203 19.406 26.281 1 77.31 169 ARG B N 1
ATOM 5772 C CA . ARG B 1 169 ? 28.938 18.469 25.438 1 77.31 169 ARG B CA 1
ATOM 5773 C C . ARG B 1 169 ? 28.312 17.078 25.484 1 77.31 169 ARG B C 1
ATOM 5775 O O . ARG B 1 169 ? 28.266 16.453 26.547 1 77.31 169 ARG B O 1
ATOM 5782 N N . LEU B 1 170 ? 27.609 16.75 24.5 1 85.44 170 LEU B N 1
ATOM 5783 C CA . LEU B 1 170 ? 26.953 15.453 24.422 1 85.44 170 LEU B CA 1
ATOM 5784 C C . LEU B 1 170 ? 27.781 14.461 23.625 1 85.44 170 LEU B C 1
ATOM 5786 O O . LEU B 1 170 ? 28.578 14.852 22.766 1 85.44 170 LEU B O 1
ATOM 5790 N N . PRO B 1 171 ? 27.766 13.195 23.953 1 92.12 171 PRO B N 1
ATOM 5791 C CA . PRO B 1 171 ? 28.516 12.164 23.234 1 92.12 171 PRO B CA 1
ATOM 5792 C C . PRO B 1 171 ? 27.859 11.797 21.906 1 92.12 171 PRO B C 1
ATOM 5794 O O . PRO B 1 171 ? 27.828 10.617 21.547 1 92.12 171 PRO B O 1
ATOM 5797 N N . PHE B 1 172 ? 27.219 12.672 21.281 1 95.75 172 PHE B N 1
ATOM 5798 C CA . PHE B 1 172 ? 26.578 12.5 19.984 1 95.75 172 PHE B CA 1
ATOM 5799 C C . PHE B 1 172 ? 27.016 13.594 19.016 1 95.75 172 PHE B C 1
ATOM 5801 O O . PHE B 1 172 ? 27.203 14.742 19.422 1 95.75 172 PHE B O 1
ATOM 5808 N N . ALA B 1 173 ? 27.219 13.227 17.812 1 96 173 ALA B N 1
ATOM 5809 C CA . ALA B 1 173 ? 27.609 14.203 16.797 1 96 173 ALA B CA 1
ATOM 5810 C C . ALA B 1 173 ? 26.5 15.234 16.578 1 96 173 ALA B C 1
ATOM 5812 O O . ALA B 1 173 ? 25.312 14.891 16.547 1 96 173 ALA B O 1
ATOM 5813 N N . THR B 1 174 ? 26.875 16.5 16.484 1 95.5 174 THR B N 1
ATOM 5814 C CA . THR B 1 174 ? 25.938 17.578 16.188 1 95.5 174 THR B CA 1
ATOM 5815 C C . THR B 1 174 ? 25.844 17.812 14.68 1 95.5 174 THR B C 1
ATOM 5817 O O . THR B 1 174 ? 26.719 17.391 13.93 1 95.5 174 THR B O 1
ATOM 5820 N N . LEU B 1 175 ? 24.812 18.469 14.227 1 96.44 175 LEU B N 1
ATOM 5821 C CA . LEU B 1 175 ? 24.672 18.797 12.812 1 96.44 175 LEU B CA 1
ATOM 5822 C C . LEU B 1 175 ? 25.828 19.656 12.336 1 96.44 175 LEU B C 1
ATOM 5824 O O . LEU B 1 175 ? 26.281 19.531 11.195 1 96.44 175 LEU B O 1
ATOM 5828 N N . ASP B 1 176 ? 26.281 20.594 13.234 1 95.38 176 ASP B N 1
ATOM 5829 C CA . ASP B 1 176 ? 27.406 21.422 12.867 1 95.38 176 ASP B CA 1
ATOM 5830 C C . ASP B 1 176 ? 28.656 20.594 12.609 1 95.38 176 ASP B C 1
ATOM 5832 O O . ASP B 1 176 ? 29.438 20.875 11.695 1 95.38 176 ASP B O 1
ATOM 5836 N N . GLU B 1 177 ? 28.859 19.609 13.445 1 96.19 177 GLU B N 1
ATOM 5837 C CA . GLU B 1 177 ? 29.984 18.703 13.242 1 96.19 177 GLU B CA 1
ATOM 5838 C C . GLU B 1 177 ? 29.828 17.922 11.945 1 96.19 177 GLU B C 1
ATOM 5840 O O . GLU B 1 177 ? 30.812 17.672 11.242 1 96.19 177 GLU B O 1
ATOM 5845 N N . LEU B 1 178 ? 28.625 17.5 11.664 1 98.12 178 LEU B N 1
ATOM 5846 C CA . LEU B 1 178 ? 28.375 16.797 10.406 1 98.12 178 LEU B CA 1
ATOM 5847 C C . LEU B 1 178 ? 28.656 17.703 9.219 1 98.12 178 LEU B C 1
ATOM 5849 O O . LEU B 1 178 ? 29.219 17.25 8.211 1 98.12 178 LEU B O 1
ATOM 5853 N N . VAL B 1 179 ? 28.266 18.984 9.305 1 98.25 179 VAL B N 1
ATOM 5854 C CA . VAL B 1 179 ? 28.531 19.938 8.234 1 98.25 179 VAL B CA 1
ATOM 5855 C C . VAL B 1 179 ? 30.031 20.062 8.023 1 98.25 179 VAL B C 1
ATOM 5857 O O . VAL B 1 179 ? 30.5 20.062 6.883 1 98.25 179 VAL B O 1
ATOM 5860 N N . GLU B 1 180 ? 30.766 20.203 9.133 1 98.06 180 GLU B N 1
ATOM 5861 C CA . GLU B 1 180 ? 32.219 20.328 9.039 1 98.06 180 GLU B CA 1
ATOM 5862 C C . GLU B 1 180 ? 32.844 19.078 8.391 1 98.06 180 GLU B C 1
ATOM 5864 O O . GLU B 1 180 ? 33.75 19.188 7.566 1 98.06 180 GLU B O 1
ATOM 5869 N N . GLU B 1 181 ? 32.344 17.953 8.781 1 98.19 181 GLU B N 1
ATOM 5870 C CA . GLU B 1 181 ? 32.812 16.703 8.172 1 98.19 181 GLU B CA 1
ATOM 5871 C C . GLU B 1 181 ? 32.469 16.656 6.688 1 98.19 181 GLU B C 1
ATOM 5873 O O . GLU B 1 181 ? 33.281 16.234 5.867 1 98.19 181 GLU B O 1
ATOM 5878 N N . GLY B 1 182 ? 31.25 17.078 6.355 1 98.5 182 GLY B N 1
ATOM 5879 C CA . GLY B 1 182 ? 30.766 17.031 4.988 1 98.5 182 GLY B CA 1
ATOM 5880 C C . GLY B 1 182 ? 31.594 17.875 4.035 1 98.5 182 GLY B C 1
ATOM 5881 O O . GLY B 1 182 ? 31.719 17.562 2.852 1 98.5 182 GLY B O 1
ATOM 5882 N N . LYS B 1 183 ? 32.219 18.922 4.602 1 98 183 LYS B N 1
ATOM 5883 C CA . LYS B 1 183 ? 33.031 19.812 3.805 1 98 183 LYS B CA 1
ATOM 5884 C C . LYS B 1 183 ? 34.219 19.062 3.186 1 98 183 LYS B C 1
ATOM 5886 O O . LYS B 1 183 ? 34.719 19.438 2.117 1 98 183 LYS B O 1
ATOM 5891 N N . LYS B 1 184 ? 34.562 18 3.816 1 97.94 184 LYS B N 1
ATOM 5892 C CA . LYS B 1 184 ? 35.781 17.281 3.412 1 97.94 184 LYS B CA 1
ATOM 5893 C C . LYS B 1 184 ? 35.406 16.047 2.592 1 97.94 184 LYS B C 1
ATOM 5895 O O . LYS B 1 184 ? 36.312 15.281 2.197 1 97.94 184 LYS B O 1
ATOM 5900 N N . LEU B 1 185 ? 34.219 15.812 2.379 1 98.19 185 LEU B N 1
ATOM 5901 C CA . LEU B 1 185 ? 33.75 14.625 1.666 1 98.19 185 LEU B CA 1
ATOM 5902 C C . LEU B 1 185 ? 33.344 14.969 0.239 1 98.19 185 LEU B C 1
ATOM 5904 O O . LEU B 1 185 ? 33 16.109 -0.048 1 98.19 185 LEU B O 1
ATOM 5908 N N . PRO B 1 186 ? 33.406 14 -0.625 1 97.25 186 PRO B N 1
ATOM 5909 C CA . PRO B 1 186 ? 32.969 14.266 -1.994 1 97.25 186 PRO B CA 1
ATOM 5910 C C . PRO B 1 186 ? 31.469 14.539 -2.082 1 97.25 186 PRO B C 1
ATOM 5912 O O . PRO B 1 186 ? 30.688 14.047 -1.249 1 97.25 186 PRO B O 1
ATOM 5915 N N . ALA B 1 187 ? 31.125 15.25 -3.125 1 96.44 187 ALA B N 1
ATOM 5916 C CA . ALA B 1 187 ? 29.703 15.547 -3.365 1 96.44 187 ALA B CA 1
ATOM 5917 C C . ALA B 1 187 ? 28.922 14.258 -3.598 1 96.44 187 ALA B C 1
ATOM 5919 O O . ALA B 1 187 ? 29.438 13.297 -4.16 1 96.44 187 ALA B O 1
ATOM 5920 N N . VAL B 1 188 ? 27.703 14.297 -3.141 1 96.31 188 VAL B N 1
ATOM 5921 C CA . VAL B 1 188 ? 26.797 13.172 -3.357 1 96.31 188 VAL B CA 1
ATOM 5922 C C . VAL B 1 188 ? 26.391 13.109 -4.832 1 96.31 188 VAL B C 1
ATOM 5924 O O . VAL B 1 188 ? 26.141 14.141 -5.457 1 96.31 188 VAL B O 1
ATOM 5927 N N . GLU B 1 189 ? 26.391 11.875 -5.402 1 95.94 189 GLU B N 1
ATOM 5928 C CA . GLU B 1 189 ? 25.953 11.719 -6.789 1 95.94 189 GLU B CA 1
ATOM 5929 C C . GLU B 1 189 ? 24.516 12.18 -6.98 1 95.94 189 GLU B C 1
ATOM 5931 O O . GLU B 1 189 ? 23.656 11.93 -6.129 1 95.94 189 GLU B O 1
ATOM 5936 N N . PRO B 1 190 ? 24.266 12.844 -8.094 1 95.94 190 PRO B N 1
ATOM 5937 C CA . PRO B 1 190 ? 22.891 13.25 -8.359 1 95.94 190 PRO B CA 1
ATOM 5938 C C . PRO B 1 190 ? 21.938 12.055 -8.469 1 95.94 190 PRO B C 1
ATOM 5940 O O . PRO B 1 190 ? 22.328 11 -8.977 1 95.94 190 PRO B O 1
ATOM 5943 N N . LEU B 1 191 ? 20.75 12.234 -8.039 1 96.81 191 LEU B N 1
ATOM 5944 C CA . LEU B 1 191 ? 19.719 11.211 -8.148 1 96.81 191 LEU B CA 1
ATOM 5945 C C . LEU B 1 191 ? 19.328 10.992 -9.602 1 96.81 191 LEU B C 1
ATOM 5947 O O . LEU B 1 191 ? 19.234 11.945 -10.375 1 96.81 191 LEU B O 1
ATOM 5951 N N . ARG B 1 192 ? 19.125 9.75 -10.031 1 94.56 192 ARG B N 1
ATOM 5952 C CA . ARG B 1 192 ? 18.672 9.375 -11.367 1 94.56 192 ARG B CA 1
ATOM 5953 C C . ARG B 1 192 ? 17.219 8.922 -11.344 1 94.56 192 ARG B C 1
ATOM 5955 O O . ARG B 1 192 ? 16.922 7.754 -11.602 1 94.56 192 ARG B O 1
ATOM 5962 N N . TRP B 1 193 ? 16.312 9.883 -11.141 1 95.62 193 TRP B N 1
ATOM 5963 C CA . TRP B 1 193 ? 14.883 9.594 -11.008 1 95.62 193 TRP B CA 1
ATOM 5964 C C . TRP B 1 193 ? 14.234 9.414 -12.375 1 95.62 193 TRP B C 1
ATOM 5966 O O . TRP B 1 193 ? 14.555 10.141 -13.32 1 95.62 193 TRP B O 1
ATOM 5976 N N . THR B 1 194 ? 13.391 8.453 -12.523 1 94.38 194 THR B N 1
ATOM 5977 C CA . THR B 1 194 ? 12.578 8.266 -13.719 1 94.38 194 THR B CA 1
ATOM 5978 C C . THR B 1 194 ? 11.367 9.195 -13.703 1 94.38 194 THR B C 1
ATOM 5980 O O . THR B 1 194 ? 11.062 9.805 -12.68 1 94.38 194 THR B O 1
ATOM 5983 N N . LYS B 1 195 ? 10.758 9.312 -14.844 1 94.19 195 LYS B N 1
ATOM 5984 C CA . LYS B 1 195 ? 9.562 10.141 -14.953 1 94.19 195 LYS B CA 1
ATOM 5985 C C . LYS B 1 195 ? 8.523 9.758 -13.906 1 94.19 195 LYS B C 1
ATOM 5987 O O . LYS B 1 195 ? 8.227 8.57 -13.727 1 94.19 195 LYS B O 1
ATOM 5992 N N . GLY B 1 196 ? 8.055 10.805 -13.164 1 96.69 196 GLY B N 1
ATOM 5993 C CA . GLY B 1 196 ? 7.012 10.57 -12.188 1 96.69 196 GLY B CA 1
ATOM 5994 C C . GLY B 1 196 ? 7.539 10.086 -10.852 1 96.69 196 GLY B C 1
ATOM 5995 O O . GLY B 1 196 ? 6.77 9.883 -9.906 1 96.69 196 GLY B O 1
ATOM 5996 N N . GLN B 1 197 ? 8.836 9.914 -10.719 1 97.38 197 GLN B N 1
ATOM 5997 C CA . GLN B 1 197 ? 9.422 9.367 -9.5 1 97.38 197 GLN B CA 1
ATOM 5998 C C . GLN B 1 197 ? 9.047 10.203 -8.281 1 97.38 197 GLN B C 1
ATOM 6000 O O . GLN B 1 197 ? 8.734 9.656 -7.219 1 97.38 197 GLN B O 1
ATOM 6005 N N . GLY B 1 198 ? 9.07 11.562 -8.406 1 98 198 GLY B N 1
ATOM 6006 C CA . GLY B 1 198 ? 8.734 12.445 -7.305 1 98 198 GLY B CA 1
ATOM 6007 C C . GLY B 1 198 ? 7.289 12.312 -6.852 1 98 198 GLY B C 1
ATOM 6008 O O . GLY B 1 198 ? 6.965 12.633 -5.703 1 98 198 GLY B O 1
ATOM 6009 N N . ALA B 1 199 ? 6.402 11.906 -7.758 1 98.12 199 ALA B N 1
ATOM 6010 C CA . ALA B 1 199 ? 4.992 11.727 -7.43 1 98.12 199 ALA B CA 1
ATOM 6011 C C . ALA B 1 199 ? 4.766 10.422 -6.664 1 98.12 199 ALA B C 1
ATOM 6013 O O . ALA B 1 199 ? 3.801 10.305 -5.906 1 98.12 199 ALA B O 1
ATOM 6014 N N . ARG B 1 200 ? 5.715 9.477 -6.793 1 97.19 200 ARG B N 1
ATOM 6015 C CA . ARG B 1 200 ? 5.543 8.164 -6.191 1 97.19 200 ARG B CA 1
ATOM 6016 C C . ARG B 1 200 ? 6.398 8.016 -4.938 1 97.19 200 ARG B C 1
ATOM 6018 O O . ARG B 1 200 ? 6.082 7.219 -4.051 1 97.19 200 ARG B O 1
ATOM 6025 N N . GLN B 1 201 ? 7.48 8.781 -4.832 1 97.75 201 GLN B N 1
ATOM 6026 C CA . GLN B 1 201 ? 8.461 8.594 -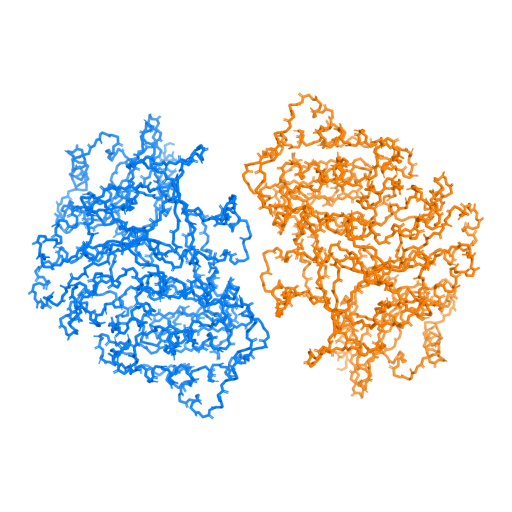3.766 1 97.75 201 GLN B CA 1
ATOM 6027 C C . GLN B 1 201 ? 8.094 9.414 -2.531 1 97.75 201 GLN B C 1
ATOM 6029 O O . GLN B 1 201 ? 7.898 10.625 -2.621 1 97.75 201 GLN B O 1
ATOM 6034 N N . VAL B 1 202 ? 8.031 8.75 -1.405 1 98.75 202 VAL B N 1
ATOM 6035 C CA . VAL B 1 202 ? 7.668 9.367 -0.135 1 98.75 202 VAL B CA 1
ATOM 6036 C C . VAL B 1 202 ? 8.797 10.289 0.335 1 98.75 202 VAL B C 1
ATOM 6038 O O . VAL B 1 202 ? 9.969 9.906 0.295 1 98.75 202 VAL B O 1
ATOM 6041 N N . ALA B 1 203 ? 8.43 11.508 0.69 1 98.81 203 ALA B N 1
ATOM 6042 C CA . ALA B 1 203 ? 9.375 12.461 1.262 1 98.81 203 ALA B CA 1
ATOM 6043 C C . ALA B 1 203 ? 9.234 12.531 2.781 1 98.81 203 ALA B C 1
ATOM 6045 O O . ALA B 1 203 ? 10.234 12.586 3.498 1 98.81 203 ALA B O 1
ATOM 6046 N N . TYR B 1 204 ? 7.977 12.5 3.197 1 98.88 204 TYR B N 1
ATOM 6047 C CA . TYR B 1 204 ? 7.688 12.594 4.625 1 98.88 204 TYR B CA 1
ATOM 6048 C C . TYR B 1 204 ? 6.695 11.523 5.059 1 98.88 204 TYR B C 1
ATOM 6050 O O . TYR B 1 204 ? 5.766 11.195 4.316 1 98.88 204 TYR B O 1
ATOM 6058 N N . LEU B 1 205 ? 6.922 10.977 6.191 1 98.62 205 LEU B N 1
ATOM 6059 C CA . LEU B 1 205 ? 5.945 10.188 6.93 1 98.62 205 LEU B CA 1
ATOM 6060 C C . LEU B 1 205 ? 5.445 10.945 8.156 1 98.62 205 LEU B C 1
ATOM 6062 O O . LEU B 1 205 ? 6.043 10.859 9.234 1 98.62 205 LEU B O 1
ATOM 6066 N N . CYS B 1 206 ? 4.332 11.672 8.008 1 97.19 206 CYS B N 1
ATOM 6067 C CA . CYS B 1 206 ? 3.73 12.391 9.125 1 97.19 206 CYS B CA 1
ATOM 6068 C C . CYS B 1 206 ? 2.629 11.562 9.773 1 97.19 206 CYS B C 1
ATOM 6070 O O . CYS B 1 206 ? 1.808 10.961 9.086 1 97.19 206 CYS B O 1
ATOM 6072 N N . TYR B 1 207 ? 2.676 11.523 11.117 1 93.31 207 TYR B N 1
ATOM 6073 C CA . TYR B 1 207 ? 1.72 10.672 11.82 1 93.31 207 TYR B CA 1
ATOM 6074 C C . TYR B 1 207 ? 0.478 11.461 12.219 1 93.31 207 TYR B C 1
ATOM 6076 O O . TYR B 1 207 ? 0.582 12.578 12.734 1 93.31 207 TYR B O 1
ATOM 6084 N N . SER B 1 208 ? -0.657 10.922 11.836 1 85.19 208 SER B N 1
ATOM 6085 C CA . SER B 1 208 ? -1.942 11.547 12.141 1 85.19 208 SER B CA 1
ATOM 6086 C C . SER B 1 208 ? -2.709 10.742 13.188 1 85.19 208 SER B C 1
ATOM 6088 O O . SER B 1 208 ? -2.697 9.508 13.164 1 85.19 208 SER B O 1
ATOM 6090 N N . SER B 1 209 ? -3.02 11.367 14.391 1 71.62 209 SER B N 1
ATOM 6091 C CA . SER B 1 209 ? -3.705 10.688 15.484 1 71.62 209 SER B CA 1
ATOM 6092 C C . SER B 1 209 ? -5.203 10.578 15.219 1 71.62 209 SER B C 1
ATOM 6094 O O . SER B 1 209 ? -5.859 11.586 14.945 1 71.62 209 SER B O 1
ATOM 6096 N N . GLY B 1 210 ? -5.625 9.672 14.367 1 56.59 210 GLY B N 1
ATOM 6097 C CA . GLY B 1 210 ? -7.066 9.609 14.188 1 56.59 210 GLY B CA 1
ATOM 6098 C C . GLY B 1 210 ? -7.805 9.164 15.43 1 56.59 210 GLY B C 1
ATOM 6099 O O . GLY B 1 210 ? -7.184 8.852 16.453 1 56.59 210 GLY B O 1
ATOM 6100 N N . THR B 1 211 ? -9.125 9.438 15.617 1 49.5 211 THR B N 1
ATOM 6101 C CA . THR B 1 211 ? -10.031 9.18 16.734 1 49.5 211 THR B CA 1
ATOM 6102 C C . THR B 1 211 ? -9.992 7.707 17.125 1 49.5 211 THR B C 1
ATOM 6104 O O . THR B 1 211 ? -10.328 7.355 18.25 1 49.5 211 THR B O 1
ATOM 6107 N N . SER B 1 212 ? -9.57 6.727 16.172 1 49.16 212 SER B N 1
ATOM 6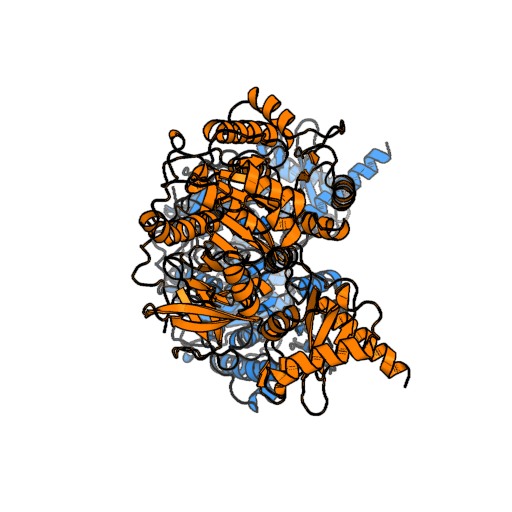108 C CA . SER B 1 212 ? -9.938 5.336 16.438 1 49.16 212 SER B CA 1
ATOM 6109 C C . SER B 1 212 ? -8.719 4.5 16.812 1 49.16 212 SER B C 1
ATOM 6111 O O . SER B 1 212 ? -8.852 3.324 17.156 1 49.16 212 SER B O 1
ATOM 6113 N N . GLY B 1 213 ? -7.461 5.18 17.078 1 62.06 213 GLY B N 1
ATOM 6114 C CA . GLY B 1 213 ? -6.375 4.238 17.297 1 62.06 213 GLY B CA 1
ATOM 6115 C C . GLY B 1 213 ? -5.008 4.898 17.312 1 62.06 213 GLY B C 1
ATOM 6116 O O . GLY B 1 213 ? -4.895 6.098 17.547 1 62.06 213 GLY B O 1
ATOM 6117 N N . LEU B 1 214 ? -3.969 4.055 17.188 1 74.69 214 LEU B N 1
ATOM 6118 C CA . LEU B 1 214 ? -2.588 4.512 17.078 1 74.69 214 LEU B CA 1
ATOM 6119 C C . LEU B 1 214 ? -2.398 5.391 15.844 1 74.69 214 LEU B C 1
ATOM 6121 O O . LEU B 1 214 ? -3.041 5.172 14.82 1 74.69 214 LEU B O 1
ATOM 6125 N N . PRO B 1 215 ? -1.675 6.457 16 1 87.88 215 PRO B N 1
ATOM 6126 C CA . PRO B 1 215 ? -1.426 7.344 14.867 1 87.88 215 PRO B CA 1
ATOM 6127 C C . PRO B 1 215 ? -0.969 6.59 13.625 1 87.88 215 PRO B C 1
ATOM 6129 O O . PRO B 1 215 ? -0.219 5.613 13.727 1 87.88 215 PRO B O 1
ATOM 6132 N N . LYS B 1 216 ? -1.501 6.949 12.453 1 92.25 216 LYS B N 1
ATOM 6133 C CA . LYS B 1 216 ? -1.165 6.344 11.172 1 92.25 216 LYS B CA 1
ATOM 6134 C C . LYS B 1 216 ? -0.104 7.16 10.438 1 92.25 216 LYS B C 1
ATOM 6136 O O . LYS B 1 216 ? -0.118 8.391 10.484 1 92.25 216 LYS B O 1
ATOM 6141 N N . ALA B 1 217 ? 0.784 6.48 9.805 1 96.81 217 ALA B N 1
ATOM 6142 C CA . ALA B 1 217 ? 1.82 7.148 9.023 1 96.81 217 ALA B CA 1
ATOM 6143 C C . ALA B 1 217 ? 1.289 7.574 7.652 1 96.81 217 ALA B C 1
ATOM 6145 O O . ALA B 1 217 ? 0.996 6.727 6.805 1 96.81 217 ALA B O 1
ATOM 6146 N N . VAL B 1 218 ? 1.159 8.859 7.445 1 98.25 218 VAL B N 1
ATOM 6147 C CA . VAL B 1 218 ? 0.692 9.398 6.176 1 98.25 218 VAL B CA 1
ATOM 6148 C C . VAL B 1 218 ? 1.854 9.477 5.188 1 98.25 218 VAL B C 1
ATOM 6150 O O . VAL B 1 218 ? 2.896 10.062 5.488 1 98.25 218 VAL B O 1
ATOM 6153 N N . MET B 1 219 ? 1.714 8.828 4.02 1 98.81 219 MET B N 1
ATOM 6154 C CA . MET B 1 219 ? 2.748 8.852 2.99 1 98.81 219 MET B CA 1
ATOM 6155 C C . MET B 1 219 ? 2.615 10.094 2.117 1 98.81 219 MET B C 1
ATOM 6157 O O . MET B 1 219 ? 1.739 10.164 1.255 1 98.81 219 MET B O 1
ATOM 6161 N N . ILE B 1 220 ? 3.518 11.031 2.342 1 98.88 220 ILE B N 1
ATOM 6162 C CA . ILE B 1 220 ? 3.518 12.289 1.601 1 98.88 220 ILE B CA 1
ATOM 6163 C C . ILE B 1 220 ? 4.656 12.289 0.583 1 98.88 220 ILE B C 1
ATOM 6165 O O . ILE B 1 220 ? 5.828 12.219 0.955 1 98.88 220 ILE B O 1
ATOM 6169 N N . SER B 1 221 ? 4.355 12.406 -0.696 1 98.88 221 SER B N 1
ATOM 6170 C CA . SER B 1 221 ? 5.383 12.359 -1.735 1 98.88 221 SER B CA 1
ATOM 6171 C C . SER B 1 221 ? 6.047 13.719 -1.922 1 98.88 221 SER B C 1
ATOM 6173 O O . SER B 1 221 ? 5.562 14.727 -1.402 1 98.88 221 SER B O 1
ATOM 6175 N N . HIS B 1 222 ? 7.148 13.711 -2.648 1 98.94 222 HIS B N 1
ATOM 6176 C CA . HIS B 1 222 ? 7.785 14.969 -3.025 1 98.94 222 HIS B CA 1
ATOM 6177 C C . HIS B 1 222 ? 6.832 15.859 -3.818 1 98.94 222 HIS B C 1
ATOM 6179 O O . HIS B 1 222 ? 6.73 17.062 -3.553 1 98.94 222 HIS B O 1
ATOM 6185 N N . PHE B 1 223 ? 6.121 15.242 -4.703 1 98.88 223 PHE B N 1
ATOM 6186 C CA . PHE B 1 223 ? 5.172 15.93 -5.574 1 98.88 223 PHE B CA 1
ATOM 6187 C C . PHE B 1 223 ? 4.082 16.609 -4.754 1 98.88 223 PHE B C 1
ATOM 6189 O O . PHE B 1 223 ? 3.686 17.734 -5.055 1 98.88 223 PHE B O 1
ATOM 6196 N N . ASN B 1 224 ? 3.551 15.953 -3.736 1 98.88 224 ASN B N 1
ATOM 6197 C CA . ASN B 1 224 ? 2.508 16.531 -2.895 1 98.88 224 ASN B CA 1
ATOM 6198 C C . ASN B 1 224 ? 2.959 17.844 -2.26 1 98.88 224 ASN B C 1
ATOM 6200 O O . ASN B 1 224 ? 2.217 18.828 -2.262 1 98.88 224 ASN B O 1
ATOM 6204 N N . VAL B 1 225 ? 4.18 17.844 -1.716 1 98.94 225 VAL B N 1
ATOM 6205 C CA . VAL B 1 225 ? 4.734 19.016 -1.032 1 98.94 225 VAL B CA 1
ATOM 6206 C C . VAL B 1 225 ? 4.93 20.156 -2.027 1 98.94 225 VAL B C 1
ATOM 6208 O O . VAL B 1 225 ? 4.492 21.281 -1.783 1 98.94 225 VAL B O 1
ATOM 6211 N N . ILE B 1 226 ? 5.531 19.828 -3.168 1 98.88 226 ILE B N 1
ATOM 6212 C CA . ILE B 1 226 ? 5.801 20.828 -4.211 1 98.88 226 ILE B CA 1
ATOM 6213 C C . ILE B 1 226 ? 4.488 21.453 -4.676 1 98.88 226 ILE B C 1
ATOM 6215 O O . ILE B 1 226 ? 4.395 22.672 -4.801 1 98.88 226 ILE B O 1
ATOM 6219 N N . ALA B 1 227 ? 3.5 20.625 -4.828 1 98.88 227 ALA B N 1
ATOM 6220 C CA . ALA B 1 227 ? 2.197 21.109 -5.285 1 98.88 227 ALA B CA 1
ATOM 6221 C C . ALA B 1 227 ? 1.581 22.078 -4.281 1 98.88 227 ALA B C 1
ATOM 6223 O O . ALA B 1 227 ? 1.091 23.141 -4.656 1 98.88 227 ALA B O 1
ATOM 6224 N N . ASN B 1 228 ? 1.597 21.75 -3 1 98.88 228 ASN B N 1
ATOM 6225 C CA . ASN B 1 228 ? 0.933 22.594 -2.014 1 98.88 228 ASN B CA 1
ATOM 6226 C C . ASN B 1 228 ? 1.67 23.906 -1.824 1 98.88 228 ASN B C 1
ATOM 6228 O O . ASN B 1 228 ? 1.045 24.953 -1.578 1 98.88 228 ASN B O 1
ATOM 6232 N N . ILE B 1 229 ? 3.037 23.891 -1.947 1 98.81 229 ILE B N 1
ATOM 6233 C CA . ILE B 1 229 ? 3.809 25.141 -1.915 1 98.81 229 ILE B CA 1
ATOM 6234 C C . ILE B 1 229 ? 3.357 26.047 -3.049 1 98.81 229 ILE B C 1
ATOM 6236 O O . ILE B 1 229 ? 3.068 27.234 -2.824 1 98.81 229 ILE B O 1
ATOM 6240 N N . LEU B 1 230 ? 3.252 25.469 -4.23 1 98.81 230 LEU B N 1
ATOM 6241 C CA . LEU B 1 230 ? 2.844 26.25 -5.391 1 98.81 230 LEU B CA 1
ATOM 6242 C C . LEU B 1 230 ? 1.411 26.75 -5.234 1 98.81 230 LEU B C 1
ATOM 6244 O O . LEU B 1 230 ? 1.11 27.906 -5.566 1 98.81 230 LEU B O 1
ATOM 6248 N N . GLN B 1 231 ? 0.534 25.922 -4.73 1 98.81 231 GLN B N 1
ATOM 6249 C CA . GLN B 1 231 ? -0.866 26.281 -4.547 1 98.81 231 GLN B CA 1
ATOM 6250 C C . GLN B 1 231 ? -1.007 27.453 -3.58 1 98.81 231 GLN B C 1
ATOM 6252 O O . GLN B 1 231 ? -1.658 28.453 -3.895 1 98.81 231 GLN B O 1
ATOM 6257 N N . TYR B 1 232 ? -0.381 27.328 -2.432 1 98.56 232 TYR B N 1
ATOM 6258 C CA . TYR B 1 232 ? -0.481 28.344 -1.383 1 98.56 232 TYR B CA 1
ATOM 6259 C C . TYR B 1 232 ? 0.134 29.656 -1.836 1 98.56 232 TYR B C 1
ATOM 6261 O O . TYR B 1 232 ? -0.476 30.719 -1.685 1 98.56 232 TYR B O 1
ATOM 6269 N N . THR B 1 233 ? 1.333 29.594 -2.416 1 98.31 233 THR B N 1
ATOM 6270 C CA . THR B 1 233 ? 2.062 30.797 -2.805 1 98.31 233 THR B CA 1
ATOM 6271 C C . THR B 1 233 ? 1.356 31.516 -3.955 1 98.31 233 THR B C 1
ATOM 6273 O O . THR B 1 233 ? 1.308 32.75 -3.992 1 98.31 233 THR B O 1
ATOM 6276 N N . THR B 1 234 ? 0.824 30.703 -4.871 1 98.44 234 THR B N 1
ATOM 6277 C CA . THR B 1 234 ? 0.085 31.297 -5.984 1 98.44 234 THR B CA 1
ATOM 6278 C C . THR B 1 234 ? -1.178 32 -5.488 1 98.44 234 THR B C 1
ATOM 6280 O O . THR B 1 234 ? -1.473 33.125 -5.895 1 98.44 234 THR B O 1
ATOM 6283 N N . TYR B 1 235 ? -1.884 31.359 -4.617 1 98.56 235 TYR B N 1
ATOM 6284 C CA . TYR B 1 235 ? -3.096 31.938 -4.043 1 98.56 235 TYR B CA 1
ATOM 6285 C C . TYR B 1 235 ? -2.801 33.25 -3.352 1 98.56 235 TYR B C 1
ATOM 6287 O O . TYR B 1 235 ? -3.484 34.25 -3.592 1 98.56 235 TYR B O 1
ATOM 6295 N N . ASP B 1 236 ? -1.792 33.312 -2.559 1 97.62 236 ASP B N 1
ATOM 6296 C CA . ASP B 1 236 ? -1.469 34.438 -1.706 1 97.62 236 ASP B CA 1
ATOM 6297 C C . ASP B 1 236 ? -0.837 35.562 -2.516 1 97.62 236 ASP B C 1
ATOM 6299 O O . ASP B 1 236 ? -0.767 36.719 -2.053 1 97.62 236 ASP B O 1
ATOM 6303 N N . SER B 1 237 ? -0.373 35.281 -3.734 1 97.56 237 SER B N 1
ATOM 6304 C CA . SER B 1 237 ? 0.359 36.25 -4.543 1 97.56 237 SER B CA 1
ATOM 6305 C C . SER B 1 237 ? -0.512 37.469 -4.887 1 97.56 237 SER B C 1
ATOM 6307 O O . SER B 1 237 ? -0.013 38.594 -5.008 1 97.56 237 SER B O 1
ATOM 6309 N N . VAL B 1 238 ? -1.79 37.281 -4.973 1 98 238 VAL B N 1
ATOM 6310 C CA . VAL B 1 238 ? -2.695 38.344 -5.383 1 98 238 VAL B CA 1
ATOM 6311 C C . VAL B 1 238 ? -2.783 39.406 -4.285 1 98 238 VAL B C 1
ATOM 6313 O O . VAL B 1 238 ? -2.607 40.594 -4.543 1 98 238 VAL B O 1
ATOM 6316 N N . ALA B 1 239 ? -3.092 38.969 -3.096 1 98 239 ALA B N 1
ATOM 6317 C CA . ALA B 1 239 ? -3.164 39.906 -1.977 1 98 239 ALA B CA 1
ATOM 6318 C C . ALA B 1 239 ? -1.818 40.594 -1.742 1 98 239 ALA B C 1
ATOM 6320 O O . ALA B 1 239 ? -1.764 41.781 -1.442 1 98 239 ALA B O 1
ATOM 6321 N N . ARG B 1 240 ? -0.711 39.875 -1.816 1 97.81 240 ARG B N 1
ATOM 6322 C CA . ARG B 1 240 ? 0.62 40.438 -1.604 1 97.81 240 ARG B CA 1
ATOM 6323 C C . ARG B 1 240 ? 0.92 41.531 -2.621 1 97.81 240 ARG B C 1
ATOM 6325 O O . ARG B 1 240 ? 1.488 42.562 -2.271 1 97.81 240 ARG B O 1
ATOM 6332 N N . LYS B 1 241 ? 0.552 41.25 -3.848 1 97.88 241 LYS B N 1
ATOM 6333 C CA . LYS B 1 241 ? 0.738 42.281 -4.879 1 97.88 241 LYS B CA 1
ATOM 6334 C C . LYS B 1 241 ? -0.069 43.531 -4.562 1 97.88 241 LYS B C 1
ATOM 6336 O O . LYS B 1 241 ? 0.445 44.656 -4.664 1 97.88 241 LYS B O 1
ATOM 6341 N N . LYS B 1 242 ? -1.284 43.344 -4.199 1 97.62 242 LYS B N 1
ATOM 6342 C CA . LYS B 1 242 ? -2.168 44.469 -3.885 1 97.62 242 LYS B CA 1
ATOM 6343 C C . LYS B 1 242 ? -1.645 45.25 -2.691 1 97.62 242 LYS B C 1
ATOM 6345 O O . LYS B 1 242 ? -1.813 46.5 -2.627 1 97.62 242 LYS B O 1
ATOM 6350 N N . LEU B 1 243 ? -1.01 44.562 -1.795 1 97.38 243 LEU B N 1
ATOM 6351 C CA . LEU B 1 243 ? -0.538 45.188 -0.563 1 97.38 243 LEU B CA 1
ATOM 6352 C C . LEU B 1 243 ? 0.929 45.594 -0.684 1 97.38 243 LEU B C 1
ATOM 6354 O O . LEU B 1 243 ? 1.538 46.031 0.292 1 97.38 243 LEU B O 1
ATOM 6358 N N . ASN B 1 244 ? 1.551 45.375 -1.82 1 97.31 244 ASN B N 1
ATOM 6359 C CA . ASN B 1 244 ? 2.932 45.75 -2.131 1 97.31 244 ASN B CA 1
ATOM 6360 C C . ASN B 1 244 ? 3.914 45.031 -1.192 1 97.31 244 ASN B C 1
ATOM 6362 O O . ASN B 1 244 ? 4.785 45.688 -0.611 1 97.31 244 ASN B O 1
ATOM 6366 N N . ILE B 1 245 ? 3.699 43.75 -1.021 1 97.5 245 ILE B N 1
ATOM 6367 C CA . ILE B 1 245 ? 4.582 42.938 -0.193 1 97.5 245 ILE B CA 1
ATOM 6368 C C . ILE B 1 245 ? 5.457 42.062 -1.083 1 97.5 245 ILE B C 1
ATOM 6370 O O . ILE B 1 245 ? 4.961 41.125 -1.721 1 97.5 245 ILE B O 1
ATOM 6374 N N . GLU B 1 246 ? 6.699 42.375 -1.142 1 96.81 246 GLU B N 1
ATOM 6375 C CA . GLU B 1 246 ? 7.633 41.531 -1.867 1 96.81 246 GLU B CA 1
ATOM 6376 C C . GLU B 1 246 ? 8.141 40.375 -0.987 1 96.81 246 GLU B C 1
ATOM 6378 O O . GLU B 1 246 ? 8.086 39.219 -1.38 1 96.81 246 GLU B O 1
ATOM 6383 N N . THR B 1 247 ? 8.672 40.656 0.154 1 98.19 247 THR B N 1
ATOM 6384 C CA . THR B 1 247 ? 9.055 39.719 1.207 1 98.19 247 THR B CA 1
ATOM 6385 C C . THR B 1 247 ? 8.641 40.25 2.578 1 98.19 247 THR B C 1
ATOM 6387 O O . THR B 1 247 ? 8.273 41.406 2.711 1 98.19 247 THR B O 1
ATOM 6390 N N . GLN B 1 248 ? 8.641 39.406 3.529 1 98.5 248 GLN B N 1
ATOM 6391 C CA . GLN B 1 248 ? 8.305 39.812 4.891 1 98.5 248 GLN B CA 1
ATOM 6392 C C . GLN B 1 248 ? 8.906 38.875 5.91 1 98.5 248 GLN B C 1
ATOM 6394 O O . GLN B 1 248 ? 9.586 37.906 5.543 1 98.5 248 GLN B O 1
ATOM 6399 N N . VAL B 1 249 ? 8.734 39.188 7.152 1 98.81 249 VAL B N 1
ATOM 6400 C CA . VAL B 1 249 ? 9.18 38.344 8.266 1 98.81 249 VAL B CA 1
ATOM 6401 C C . VAL B 1 249 ? 7.977 37.625 8.883 1 98.81 249 VAL B C 1
ATOM 6403 O O . VAL B 1 249 ? 6.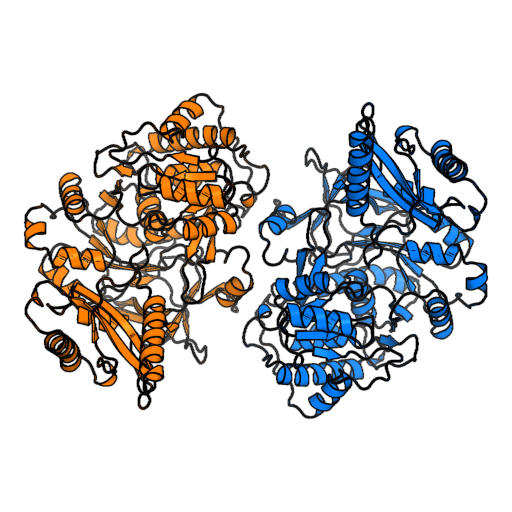969 38.25 9.211 1 98.81 249 VAL B O 1
ATOM 6406 N N . ASP B 1 250 ? 8.102 36.312 8.984 1 98.81 250 ASP B N 1
ATOM 6407 C CA . ASP B 1 250 ? 6.996 35.469 9.453 1 98.81 250 ASP B CA 1
ATOM 6408 C C . ASP B 1 250 ? 7.367 34.75 10.75 1 98.81 250 ASP B C 1
ATOM 6410 O O . ASP B 1 250 ? 8.547 34.5 11.016 1 98.81 250 ASP B O 1
ATOM 6414 N N . LEU B 1 251 ? 6.387 34.375 11.453 1 98.81 251 LEU B N 1
ATOM 6415 C CA . LEU B 1 251 ? 6.586 33.656 12.711 1 98.81 251 LEU B CA 1
ATOM 6416 C C . LEU B 1 251 ? 6.719 32.156 12.477 1 98.81 251 LEU B C 1
ATOM 6418 O O . LEU B 1 251 ? 5.863 31.547 11.836 1 98.81 251 LEU B O 1
ATOM 6422 N N . GLY B 1 252 ? 7.793 31.578 12.906 1 98.5 252 GLY B N 1
ATOM 6423 C CA . GLY B 1 252 ? 7.98 30.141 12.961 1 98.5 252 GLY B CA 1
ATOM 6424 C C . GLY B 1 252 ? 7.906 29.578 14.367 1 98.5 252 GLY B C 1
ATOM 6425 O O . GLY B 1 252 ? 8.93 29.234 14.961 1 98.5 252 GLY B O 1
ATOM 6426 N N . LEU B 1 253 ? 6.66 29.422 14.82 1 96.62 253 LEU B N 1
ATOM 6427 C CA . LEU B 1 253 ? 6.41 29.047 16.203 1 96.62 253 LEU B CA 1
ATOM 6428 C C . LEU B 1 253 ? 5.793 27.656 16.297 1 96.62 253 LEU B C 1
ATOM 6430 O O . LEU B 1 253 ? 6.113 26.875 17.203 1 96.62 253 LEU B O 1
ATOM 6434 N N . LEU B 1 254 ? 4.824 27.344 15.406 1 95.69 254 LEU B N 1
ATOM 6435 C CA . LEU B 1 254 ? 4.156 26.047 15.445 1 95.69 254 LEU B CA 1
ATOM 6436 C C . LEU B 1 254 ? 5.125 24.922 15.102 1 95.69 254 LEU B C 1
ATOM 6438 O O . LEU B 1 254 ? 6.09 25.125 14.359 1 95.69 254 LEU B O 1
ATOM 6442 N N . PRO B 1 255 ? 4.891 23.719 15.625 1 95.5 255 PRO B N 1
ATOM 6443 C CA . PRO B 1 255 ? 5.859 22.641 15.453 1 95.5 255 PRO B CA 1
ATOM 6444 C C . PRO B 1 255 ? 6.125 22.312 13.977 1 95.5 255 PRO B C 1
ATOM 6446 O O . PRO B 1 255 ? 5.184 22.094 13.211 1 95.5 255 PRO B O 1
ATOM 6449 N N . PHE B 1 256 ? 7.418 22.25 13.633 1 97.5 256 PHE B N 1
ATOM 6450 C CA . PHE B 1 256 ? 7.812 21.891 12.281 1 97.5 256 PHE B CA 1
ATOM 6451 C C . PHE B 1 256 ? 7.551 20.406 12.008 1 97.5 256 PHE B C 1
ATOM 6453 O O . PHE B 1 256 ? 7.594 19.969 10.859 1 97.5 256 PHE B O 1
ATOM 6460 N N . SER B 1 257 ? 7.219 19.641 13.07 1 96.44 257 SER B N 1
ATOM 6461 C CA . SER B 1 257 ? 6.891 18.219 12.922 1 96.44 257 SER B CA 1
ATOM 6462 C C . SER B 1 257 ? 5.477 18.047 12.375 1 96.44 257 SER B C 1
ATOM 6464 O O . SER B 1 257 ? 5.113 16.953 11.93 1 96.44 257 SER B O 1
ATOM 6466 N N . HIS B 1 258 ? 4.695 19.078 12.492 1 94.56 258 HIS B N 1
ATOM 6467 C CA . HIS B 1 258 ? 3.33 19.062 11.977 1 94.56 258 HIS B CA 1
ATOM 6468 C C . HIS B 1 258 ? 3.25 19.719 10.609 1 94.56 258 HIS B C 1
ATOM 6470 O O . HIS B 1 258 ? 3.973 20.688 10.336 1 94.56 258 HIS B O 1
ATOM 6476 N N . ILE B 1 259 ? 2.34 19.281 9.836 1 96.12 259 ILE B N 1
ATOM 6477 C CA . ILE B 1 259 ? 2.262 19.641 8.422 1 96.12 259 ILE B CA 1
ATOM 6478 C C . ILE B 1 259 ? 2.094 21.141 8.273 1 96.12 259 ILE B C 1
ATOM 6480 O O . ILE B 1 259 ? 2.619 21.75 7.328 1 96.12 259 ILE B O 1
ATOM 6484 N N . TYR B 1 260 ? 1.375 21.844 9.227 1 96.12 260 TYR B N 1
ATOM 6485 C CA . TYR B 1 260 ? 1.194 23.281 9.219 1 96.12 260 TYR B CA 1
ATOM 6486 C C . TYR B 1 260 ? 2.535 24 9.305 1 96.12 260 TYR B C 1
ATOM 6488 O O . TYR B 1 260 ? 2.854 24.844 8.469 1 96.12 260 TYR B O 1
ATOM 6496 N N . GLY B 1 261 ? 3.279 23.641 10.25 1 97.12 261 GLY B N 1
ATOM 6497 C CA . GLY B 1 261 ? 4.609 24.203 10.406 1 97.12 261 GLY B CA 1
ATOM 6498 C C . GLY B 1 261 ? 5.566 23.797 9.305 1 97.12 261 GLY B C 1
ATOM 6499 O O . GLY B 1 261 ? 6.32 24.625 8.789 1 97.12 261 GLY B O 1
ATOM 6500 N N . LEU B 1 262 ? 5.457 22.562 8.875 1 98.12 262 LEU B N 1
ATOM 6501 C CA . LEU B 1 262 ? 6.418 21.953 7.957 1 98.12 262 LEU B CA 1
ATOM 6502 C C . LEU B 1 262 ? 6.281 22.547 6.559 1 98.12 262 LEU B C 1
ATOM 6504 O O . LEU B 1 262 ? 7.281 22.875 5.918 1 98.12 262 LEU B O 1
ATOM 6508 N N . ILE B 1 263 ? 5.074 22.703 6.105 1 98.5 263 ILE B N 1
ATOM 6509 C CA . ILE B 1 263 ? 4.887 23.047 4.699 1 98.5 263 ILE B CA 1
ATOM 6510 C C . ILE B 1 263 ? 4.598 24.531 4.57 1 98.5 263 ILE B C 1
ATOM 6512 O O . ILE B 1 263 ? 5.332 25.266 3.896 1 98.5 263 ILE B O 1
ATOM 6516 N N . ILE B 1 264 ? 3.646 25.047 5.297 1 98.06 264 ILE B N 1
ATOM 6517 C CA . ILE B 1 264 ? 3.207 26.422 5.129 1 98.06 264 ILE B CA 1
ATOM 6518 C C . ILE B 1 264 ? 4.234 27.375 5.75 1 98.06 264 ILE B C 1
ATOM 6520 O O . ILE B 1 264 ? 4.742 28.266 5.074 1 98.06 264 ILE B O 1
ATOM 6524 N N . ILE B 1 265 ? 4.617 27.094 6.941 1 98.31 265 ILE B N 1
ATOM 6525 C CA . ILE B 1 265 ? 5.441 28.047 7.676 1 98.31 265 ILE B CA 1
ATOM 6526 C C . ILE B 1 265 ? 6.879 28 7.164 1 98.31 265 ILE B C 1
ATOM 6528 O O . ILE B 1 265 ? 7.492 29.031 6.895 1 98.31 265 ILE B O 1
ATOM 6532 N N . THR B 1 266 ? 7.375 26.812 6.98 1 98.5 266 THR B N 1
ATOM 6533 C CA . THR B 1 266 ? 8.797 26.719 6.676 1 98.5 266 THR B CA 1
ATOM 6534 C C . THR B 1 266 ? 9.031 26.672 5.168 1 98.5 266 THR B C 1
ATOM 6536 O O . THR B 1 266 ? 9.727 27.516 4.617 1 98.5 266 THR B O 1
ATOM 6539 N N . HIS B 1 267 ? 8.406 25.797 4.426 1 98.69 267 HIS B N 1
ATOM 6540 C CA . HIS B 1 267 ? 8.695 25.609 3.01 1 98.69 267 HIS B CA 1
ATOM 6541 C C . HIS B 1 267 ? 8.109 26.734 2.168 1 98.69 267 HIS B C 1
ATOM 6543 O O . HIS B 1 267 ? 8.812 27.359 1.373 1 98.69 267 HIS B O 1
ATOM 6549 N N . SER B 1 268 ? 6.836 27.047 2.352 1 98.62 268 SER B N 1
ATOM 6550 C CA . SER B 1 268 ? 6.172 28.031 1.499 1 98.62 268 SER B CA 1
ATOM 6551 C C . SER B 1 268 ? 6.773 29.422 1.684 1 98.62 268 SER B C 1
ATOM 6553 O O . SER B 1 268 ? 7.008 30.141 0.707 1 98.62 268 SER B O 1
ATOM 6555 N N . ASN B 1 269 ? 7.035 29.812 2.939 1 98.56 269 ASN B N 1
ATOM 6556 C CA . ASN B 1 269 ? 7.586 31.141 3.203 1 98.56 269 ASN B CA 1
ATOM 6557 C C . ASN B 1 269 ? 9 31.281 2.652 1 98.56 269 ASN B C 1
ATOM 6559 O O . ASN B 1 269 ? 9.359 32.312 2.102 1 98.56 269 ASN B O 1
ATOM 6563 N N . SER B 1 270 ? 9.773 30.219 2.82 1 97.81 270 SER B N 1
ATOM 6564 C CA . SER B 1 270 ? 11.117 30.234 2.25 1 97.81 270 SER B CA 1
ATOM 6565 C C . SER B 1 270 ? 11.07 30.297 0.727 1 97.81 270 SER B C 1
ATOM 6567 O O . SER B 1 270 ? 11.891 30.969 0.106 1 97.81 270 SER B O 1
ATOM 6569 N N . TYR B 1 271 ? 10.195 29.609 0.108 1 98.31 271 TYR B N 1
ATOM 6570 C CA . TYR B 1 271 ? 10.039 29.578 -1.343 1 98.31 271 TYR B CA 1
ATOM 6571 C C . TYR B 1 271 ? 9.711 30.953 -1.891 1 98.31 271 TYR B C 1
ATOM 6573 O O . TYR B 1 271 ? 10.203 31.344 -2.953 1 98.31 271 TYR B O 1
ATOM 6581 N N . ARG B 1 272 ? 8.922 31.719 -1.169 1 97.56 272 ARG B N 1
ATOM 6582 C CA . ARG B 1 272 ? 8.508 33.031 -1.676 1 97.56 272 ARG B CA 1
ATOM 6583 C C . ARG B 1 272 ? 9.422 34.125 -1.153 1 97.56 272 ARG B C 1
ATOM 6585 O O . ARG B 1 272 ? 9.078 35.312 -1.231 1 97.56 272 ARG B O 1
ATOM 6592 N N . GLY B 1 273 ? 10.586 33.75 -0.464 1 98.31 273 GLY B N 1
ATOM 6593 C CA . GLY B 1 273 ? 11.656 34.688 -0.147 1 98.31 273 GLY B CA 1
ATOM 6594 C C . GLY B 1 273 ? 11.5 35.344 1.215 1 98.31 273 GLY B C 1
ATOM 6595 O O . GLY B 1 273 ? 12.25 36.25 1.564 1 98.31 273 GLY B O 1
ATOM 6596 N N . ASP B 1 274 ? 10.555 34.906 2.01 1 98.69 274 ASP B N 1
ATOM 6597 C CA . ASP B 1 274 ? 10.312 35.469 3.34 1 98.69 274 ASP B CA 1
ATOM 6598 C C . ASP B 1 274 ? 11.32 34.938 4.352 1 98.69 274 ASP B C 1
ATOM 6600 O O . ASP B 1 274 ? 12.102 34.031 4.031 1 98.69 274 ASP B O 1
ATOM 6604 N N . GLU B 1 275 ? 11.32 35.531 5.508 1 98.75 275 GLU B N 1
ATOM 6605 C CA . GLU B 1 275 ? 12.133 35.094 6.645 1 98.75 275 GLU B CA 1
ATOM 6606 C C . GLU B 1 275 ? 11.258 34.5 7.75 1 98.75 275 GLU B C 1
ATOM 6608 O O . GLU B 1 275 ? 10.25 35.125 8.133 1 98.75 275 GLU B O 1
ATOM 6613 N N . VAL B 1 276 ? 11.594 33.344 8.156 1 98.88 276 VAL B N 1
ATOM 6614 C CA . VAL B 1 276 ? 10.883 32.688 9.266 1 98.88 276 VAL B CA 1
ATOM 6615 C C . VAL B 1 276 ? 11.688 32.844 10.555 1 98.88 276 VAL B C 1
ATOM 6617 O O . VAL B 1 276 ? 12.82 32.406 10.648 1 98.88 276 VAL B O 1
ATOM 6620 N N . ILE B 1 277 ? 11.133 33.531 11.531 1 98.88 277 ILE B N 1
ATOM 6621 C CA . ILE B 1 277 ? 11.734 33.625 12.859 1 98.88 277 ILE B CA 1
ATOM 6622 C C . ILE B 1 277 ? 11.344 32.438 13.695 1 98.88 277 ILE B C 1
ATOM 6624 O O . ILE B 1 277 ? 10.203 32.312 14.148 1 98.88 277 ILE B O 1
ATOM 6628 N N . VAL B 1 278 ? 12.328 31.562 13.992 1 98.62 278 VAL B N 1
ATOM 6629 C CA . VAL B 1 278 ? 12.094 30.25 14.555 1 98.62 278 VAL B CA 1
ATOM 6630 C C . VAL B 1 278 ? 12.148 30.312 16.078 1 98.62 278 VAL B C 1
ATOM 6632 O O . VAL B 1 278 ? 13.164 30.719 16.656 1 98.62 278 VAL B O 1
ATOM 6635 N N . LEU B 1 279 ? 11.047 30 16.703 1 97.75 279 LEU B N 1
ATOM 6636 C CA . LEU B 1 279 ? 11 29.812 18.156 1 97.75 279 LEU B CA 1
ATOM 6637 C C . LEU B 1 279 ? 10.836 28.344 18.516 1 97.75 279 LEU B C 1
ATOM 6639 O O . LEU B 1 279 ? 10.047 27.625 17.891 1 97.75 279 LEU B O 1
ATOM 6643 N N . PRO B 1 280 ? 11.539 27.812 19.469 1 95.44 280 PRO B N 1
ATOM 6644 C CA . PRO B 1 280 ? 11.523 26.391 19.766 1 95.44 280 PRO B CA 1
ATOM 6645 C C . PRO B 1 280 ? 10.188 25.922 20.344 1 95.44 280 PRO B C 1
ATOM 6647 O O . PRO B 1 280 ? 9.797 24.766 20.156 1 95.44 280 PRO B O 1
ATOM 6650 N N . LYS B 1 281 ? 9.594 26.781 21.109 1 90.44 281 LYS B N 1
ATOM 6651 C CA . LYS B 1 281 ? 8.305 26.5 21.734 1 90.44 281 LYS B CA 1
ATOM 6652 C C . LYS B 1 281 ? 7.566 27.797 22.047 1 90.44 281 LYS B C 1
ATOM 6654 O O . LYS B 1 281 ? 8.148 28.891 22 1 90.44 281 LYS B O 1
ATOM 6659 N N . PHE B 1 282 ? 6.348 27.672 22.391 1 92.19 282 PHE B N 1
ATOM 6660 C CA . PHE B 1 282 ? 5.574 28.859 22.734 1 92.19 282 PHE B CA 1
ATOM 6661 C C . PHE B 1 282 ? 5.852 29.281 24.172 1 92.19 282 PHE B C 1
ATOM 6663 O O . PHE B 1 282 ? 5.754 28.469 25.094 1 92.19 282 PHE B O 1
ATOM 6670 N N . ASP B 1 283 ? 6.23 30.375 24.281 1 93 283 ASP B N 1
ATOM 6671 C CA . ASP B 1 283 ? 6.289 31.219 25.484 1 93 283 ASP B CA 1
ATOM 6672 C C . ASP B 1 283 ? 5.875 32.656 25.172 1 93 283 ASP B C 1
ATOM 6674 O O . ASP B 1 283 ? 6.453 33.281 24.281 1 93 283 ASP B O 1
ATOM 6678 N N . ILE B 1 284 ? 4.844 33.156 25.844 1 95 284 ILE B N 1
ATOM 6679 C CA . ILE B 1 284 ? 4.199 34.406 25.422 1 95 284 ILE B CA 1
ATOM 6680 C C . ILE B 1 284 ? 5.207 35.531 25.438 1 95 284 ILE B C 1
ATOM 6682 O O . ILE B 1 284 ? 5.18 36.406 24.562 1 95 284 ILE B O 1
ATOM 6686 N N . LYS B 1 285 ? 6.105 35.562 26.422 1 96.81 285 LYS B N 1
ATOM 6687 C CA . LYS B 1 285 ? 7.074 36.656 26.5 1 96.81 285 LYS B CA 1
ATOM 6688 C C . LYS B 1 285 ? 8.078 36.594 25.359 1 96.81 285 LYS B C 1
ATOM 6690 O O . LYS B 1 285 ? 8.383 37.594 24.719 1 96.81 285 LYS B O 1
ATOM 6695 N N . THR B 1 286 ? 8.547 35.375 25.141 1 96.44 286 THR B N 1
ATOM 6696 C CA . THR B 1 286 ? 9.492 35.188 24.047 1 96.44 286 THR B CA 1
ATOM 6697 C C . THR B 1 286 ? 8.828 35.469 22.703 1 96.44 286 THR B C 1
ATOM 6699 O O . THR B 1 286 ? 9.461 36 21.797 1 96.44 286 THR B O 1
ATOM 6702 N N . PHE B 1 287 ? 7.668 35.156 22.641 1 97.62 287 PHE B N 1
ATOM 6703 C CA . PHE B 1 287 ? 6.867 35.406 21.438 1 97.62 287 PHE B CA 1
ATOM 6704 C C . PHE B 1 287 ? 6.734 36.875 21.188 1 97.62 287 PHE B C 1
ATOM 6706 O O . PHE B 1 287 ? 7.059 37.375 20.094 1 97.62 287 PHE B O 1
ATOM 6713 N N . LEU B 1 288 ? 6.289 37.625 22.156 1 98.38 288 LEU B N 1
ATOM 6714 C CA . LEU B 1 288 ? 6.094 39.062 22.031 1 98.38 288 LEU B CA 1
ATOM 6715 C C . LEU B 1 288 ? 7.418 39.75 21.766 1 98.38 288 LEU B C 1
ATOM 6717 O O . LEU B 1 288 ? 7.48 40.688 20.938 1 98.38 288 LEU B O 1
ATOM 6721 N N . SER B 1 289 ? 8.414 39.281 22.406 1 98.44 289 SER B N 1
ATOM 6722 C CA . SER B 1 289 ? 9.742 39.875 22.203 1 98.44 289 SER B CA 1
ATOM 6723 C C . SER B 1 289 ? 10.219 39.656 20.766 1 98.44 289 SER B C 1
ATOM 6725 O O . SER B 1 289 ? 10.812 40.562 20.172 1 98.44 289 SER B O 1
ATOM 6727 N N . ALA B 1 290 ? 10.023 38.5 20.25 1 98.56 290 ALA B N 1
ATOM 6728 C CA . ALA B 1 290 ? 10.43 38.188 18.875 1 98.56 290 ALA B CA 1
ATOM 6729 C C . ALA B 1 290 ? 9.672 39.062 17.875 1 98.56 290 ALA B C 1
ATOM 6731 O O . ALA B 1 290 ? 10.258 39.562 16.906 1 98.56 290 ALA B O 1
ATOM 6732 N N . VAL B 1 291 ? 8.352 39.219 18.078 1 98.75 291 VAL B N 1
ATOM 6733 C CA . VAL B 1 291 ? 7.551 40.062 17.188 1 98.75 291 VAL B CA 1
ATOM 6734 C C . VAL B 1 291 ? 8.133 41.469 17.141 1 98.75 291 VAL B C 1
ATOM 6736 O O . VAL B 1 291 ? 8.312 42.031 16.062 1 98.75 291 VAL B O 1
ATOM 6739 N N . GLN B 1 292 ? 8.43 42 18.344 1 98.69 292 GLN B N 1
ATOM 6740 C CA . GLN B 1 292 ? 8.953 43.375 18.438 1 98.69 292 GLN B CA 1
ATOM 6741 C C . GLN B 1 292 ? 10.344 43.469 17.812 1 98.69 292 GLN B C 1
ATOM 6743 O O . GLN B 1 292 ? 10.602 44.344 16.984 1 98.69 292 GLN B O 1
ATOM 6748 N N . GLN B 1 293 ? 11.211 42.562 18.156 1 98.62 293 GLN B N 1
ATOM 6749 C CA . GLN B 1 293 ? 12.625 42.625 17.781 1 98.62 293 GLN B CA 1
ATOM 6750 C C . GLN B 1 293 ? 12.797 42.438 16.281 1 98.62 293 GLN B C 1
ATOM 6752 O O . GLN B 1 293 ? 13.602 43.125 15.648 1 98.62 293 GLN B O 1
ATOM 6757 N N . TYR B 1 294 ? 12.078 41.531 15.68 1 98.81 294 TYR B N 1
ATOM 6758 C CA . TYR B 1 294 ? 12.32 41.156 14.289 1 98.81 294 TYR B CA 1
ATOM 6759 C C . TYR B 1 294 ? 11.242 41.75 13.375 1 98.81 294 TYR B C 1
ATOM 6761 O O . TYR B 1 294 ? 11.234 41.469 12.172 1 98.81 294 TYR B O 1
ATOM 6769 N N . LYS B 1 295 ? 10.312 42.469 13.969 1 98.69 295 LYS B N 1
ATOM 6770 C CA . LYS B 1 295 ? 9.242 43.094 13.211 1 98.69 295 LYS B CA 1
ATOM 6771 C C . LYS B 1 295 ? 8.453 42.094 12.398 1 98.69 295 LYS B C 1
ATOM 6773 O O . LYS B 1 295 ? 8.273 42.25 11.188 1 98.69 295 LYS B O 1
ATOM 6778 N N . ILE B 1 296 ? 7.992 41.094 13.07 1 98.88 296 ILE B N 1
ATOM 6779 C CA . ILE B 1 296 ? 7.242 40.031 12.414 1 98.88 296 ILE B CA 1
ATOM 6780 C C . ILE B 1 296 ? 5.938 40.562 11.852 1 98.88 296 ILE B C 1
ATOM 6782 O O . ILE B 1 296 ? 5.203 41.281 12.547 1 98.88 296 ILE B O 1
ATOM 6786 N N . ALA B 1 297 ? 5.695 40.281 10.594 1 98.75 297 ALA B N 1
ATOM 6787 C CA . ALA B 1 297 ? 4.543 40.844 9.906 1 98.75 297 ALA B CA 1
ATOM 6788 C C . ALA B 1 297 ? 3.365 39.875 9.891 1 98.75 297 ALA B C 1
ATOM 6790 O O . ALA B 1 297 ? 2.207 40.312 9.875 1 98.75 297 ALA B O 1
ATOM 6791 N N . GLN B 1 298 ? 3.621 38.656 9.836 1 98.62 298 GLN B N 1
ATOM 6792 C CA . GLN B 1 298 ? 2.561 37.656 9.773 1 98.62 298 GLN B CA 1
ATOM 6793 C C . GLN B 1 298 ? 2.727 36.625 10.883 1 98.62 298 GLN B C 1
ATOM 6795 O O . GLN B 1 298 ? 3.805 36.031 11.039 1 98.62 298 GLN B O 1
ATOM 6800 N N . LEU B 1 299 ? 1.65 36.375 11.617 1 98.62 299 LEU B N 1
ATOM 6801 C CA . LEU B 1 299 ? 1.607 35.406 12.703 1 98.62 299 LEU B CA 1
ATOM 6802 C C . LEU B 1 299 ? 0.883 34.156 12.273 1 98.62 299 LEU B C 1
ATOM 6804 O O . LEU B 1 299 ? -0.298 34.188 11.922 1 98.62 299 LEU B O 1
ATOM 6808 N N . TYR B 1 300 ? 1.589 33.062 12.148 1 97.69 300 TYR B N 1
ATOM 6809 C CA . TYR B 1 300 ? 0.967 31.734 12.008 1 97.69 300 TYR B CA 1
ATOM 6810 C C . TYR B 1 300 ? 0.683 31.125 13.375 1 97.69 300 TYR B C 1
ATOM 6812 O O . TYR B 1 300 ? 1.608 30.734 14.094 1 97.69 300 TYR B O 1
ATOM 6820 N N . VAL B 1 301 ? -0.584 31.016 13.734 1 95.44 301 VAL B N 1
ATOM 6821 C CA . VAL B 1 301 ? -0.91 30.641 15.109 1 95.44 301 VAL B CA 1
ATOM 6822 C C . VAL B 1 301 ? -2.102 29.688 15.117 1 95.44 301 VAL B C 1
ATOM 6824 O O . VAL B 1 301 ? -2.613 29.312 14.055 1 95.44 301 VAL B O 1
ATOM 6827 N N . VAL B 1 302 ? -2.424 29.188 16.25 1 91.62 302 VAL B N 1
ATOM 6828 C CA . VAL B 1 302 ? -3.604 28.375 16.531 1 91.62 302 VAL B CA 1
ATOM 6829 C C . VAL B 1 302 ? -4.496 29.094 17.547 1 91.62 302 VAL B C 1
ATOM 6831 O O . VAL B 1 302 ? -4.047 30 18.25 1 91.62 302 VAL B O 1
ATOM 6834 N N . PRO B 1 303 ? -5.758 28.734 17.625 1 88.12 303 PRO B N 1
ATOM 6835 C CA . PRO B 1 303 ? -6.727 29.453 18.453 1 88.12 303 PRO B CA 1
ATOM 6836 C C . PRO B 1 303 ? -6.266 29.625 19.891 1 88.12 303 PRO B C 1
ATOM 6838 O O . PRO B 1 303 ? -6.391 30.703 20.469 1 88.12 303 PRO B O 1
ATOM 6841 N N . PRO B 1 304 ? -5.645 28.625 20.516 1 83.56 304 PRO B N 1
ATOM 6842 C CA . PRO B 1 304 ? -5.207 28.812 21.906 1 83.56 304 PRO B CA 1
ATOM 6843 C C . PRO B 1 304 ? -4.199 29.953 22.047 1 83.56 304 PRO B C 1
ATOM 6845 O O . PRO B 1 304 ? -4.188 30.641 23.062 1 83.56 304 PRO B O 1
ATOM 6848 N N . ILE B 1 305 ? -3.354 30.125 21.094 1 89.88 305 ILE B N 1
ATOM 6849 C CA . ILE B 1 305 ? -2.371 31.203 21.141 1 89.88 305 ILE B CA 1
ATOM 6850 C C . ILE B 1 305 ? -3.072 32.562 20.969 1 89.88 305 ILE B C 1
ATOM 6852 O O . ILE B 1 305 ? -2.719 33.531 21.625 1 89.88 305 ILE B O 1
ATOM 6856 N N . VAL B 1 306 ? -4.078 32.625 20.141 1 91.69 306 VAL B N 1
ATOM 6857 C CA . VAL B 1 306 ? -4.863 33.812 19.938 1 91.69 306 VAL B CA 1
ATOM 6858 C C . VAL B 1 306 ? -5.551 34.219 21.25 1 91.69 306 VAL B C 1
ATOM 6860 O O . VAL B 1 306 ? -5.559 35.406 21.609 1 91.69 306 VAL B O 1
ATOM 6863 N N . ILE B 1 307 ? -6.055 33.281 21.875 1 84.88 307 ILE B N 1
ATOM 6864 C CA . ILE B 1 307 ? -6.73 33.5 23.156 1 84.88 307 ILE B CA 1
ATOM 6865 C C . ILE B 1 307 ? -5.738 34.062 24.172 1 84.88 307 ILE B C 1
ATOM 6867 O O . ILE B 1 307 ? -6.066 35 24.906 1 84.88 307 ILE B O 1
ATOM 6871 N N . GLN B 1 308 ? -4.547 33.562 24.203 1 87.56 308 GLN B N 1
ATOM 6872 C CA . GLN B 1 308 ? -3.523 34.094 25.109 1 87.56 308 GLN B CA 1
ATOM 6873 C C . GLN B 1 308 ? -3.184 35.531 24.781 1 87.56 308 GLN B C 1
ATOM 6875 O O . GLN B 1 308 ? -2.934 36.344 25.688 1 87.56 308 GLN B O 1
ATOM 6880 N N . ILE B 1 309 ? -3.188 35.844 23.562 1 92.56 309 ILE B N 1
ATOM 6881 C CA . ILE B 1 309 ? -2.891 37.219 23.156 1 92.56 309 ILE B CA 1
ATOM 6882 C C . ILE B 1 309 ? -3.988 38.156 23.656 1 92.56 309 ILE B C 1
ATOM 6884 O O . ILE B 1 309 ? -3.703 39.156 24.297 1 92.56 309 ILE B O 1
ATOM 6888 N N . ILE B 1 310 ? -5.238 37.812 23.469 1 90.94 310 ILE B N 1
ATOM 6889 C CA . ILE B 1 310 ? -6.332 38.75 23.75 1 90.94 310 ILE B CA 1
ATOM 6890 C C . ILE B 1 310 ? -6.559 38.812 25.25 1 90.94 310 ILE B C 1
ATOM 6892 O O . ILE B 1 310 ? -7.055 39.844 25.766 1 90.94 310 ILE B O 1
ATOM 6896 N N . ARG B 1 311 ? -6.176 37.812 25.953 1 86.44 311 ARG B N 1
ATOM 6897 C CA . ARG B 1 311 ? -6.402 37.812 27.391 1 86.44 311 ARG B CA 1
ATOM 6898 C C . ARG B 1 311 ? -5.246 38.469 28.141 1 86.44 311 ARG B C 1
ATOM 6900 O O . ARG B 1 311 ? -5.375 38.812 29.312 1 86.44 311 ARG B O 1
ATOM 6907 N N . ASN B 1 312 ? -4.152 38.656 27.516 1 91.25 312 ASN B N 1
ATOM 6908 C CA . ASN B 1 312 ? -2.986 39.281 28.141 1 91.25 312 ASN B CA 1
ATOM 6909 C C . ASN B 1 312 ? -2.686 40.656 27.531 1 91.25 312 ASN B C 1
ATOM 6911 O O . ASN B 1 312 ? -1.546 40.938 27.156 1 91.25 312 ASN B O 1
ATOM 6915 N N . GLN B 1 313 ? -3.668 41.469 27.453 1 92.12 313 GLN B N 1
ATOM 6916 C CA . GLN B 1 313 ? -3.574 42.781 26.812 1 92.12 313 GLN B CA 1
ATOM 6917 C C . GLN B 1 313 ? -2.523 43.625 27.5 1 92.12 313 GLN B C 1
ATOM 6919 O O . GLN B 1 313 ? -1.788 44.375 26.828 1 92.12 313 GLN B O 1
ATOM 6924 N N . GLN B 1 314 ? -2.525 43.594 28.812 1 94.56 314 GLN B N 1
ATOM 6925 C CA . GLN B 1 314 ? -1.561 44.406 29.547 1 94.56 314 GLN B CA 1
ATOM 6926 C C . GLN B 1 314 ? -0.13 44 29.203 1 94.56 314 GLN B C 1
ATOM 6928 O O . GLN B 1 314 ? 0.724 44.875 28.984 1 94.56 314 GLN B O 1
ATOM 6933 N N . LEU B 1 315 ? 0.085 42.75 29.25 1 96.19 315 LEU B N 1
ATOM 6934 C CA . LEU B 1 315 ? 1.409 42.25 28.891 1 96.19 315 LEU B CA 1
ATOM 6935 C C . LEU B 1 315 ? 1.74 42.625 27.438 1 96.19 315 LEU B C 1
ATOM 6937 O O . LEU B 1 315 ? 2.848 43.062 27.141 1 96.19 315 LEU B O 1
ATOM 6941 N N . CYS B 1 316 ? 0.837 42.469 26.516 1 97.06 316 CYS B N 1
ATOM 6942 C CA . CYS B 1 316 ? 1.033 42.719 25.094 1 97.06 316 CYS B CA 1
ATOM 6943 C C . CYS B 1 316 ? 1.348 44.188 24.844 1 97.06 316 CYS B C 1
ATOM 6945 O O . CYS B 1 316 ? 2.131 44.531 23.953 1 97.06 316 CYS B O 1
ATOM 6947 N N . SER B 1 317 ? 0.765 45.031 25.609 1 96.25 317 SER B N 1
ATOM 6948 C CA . SER B 1 317 ? 0.927 46.469 25.438 1 96.25 317 SER B CA 1
ATOM 6949 C C . SER B 1 317 ? 2.348 46.906 25.766 1 96.25 317 SER B C 1
ATOM 6951 O O . SER B 1 317 ? 2.762 48 25.406 1 96.25 317 SER B O 1
ATOM 6953 N N . GLN B 1 318 ? 3.025 46.031 26.484 1 97.88 318 GLN B N 1
ATOM 6954 C CA . GLN B 1 318 ? 4.406 46.344 26.828 1 97.88 318 GLN B CA 1
ATOM 6955 C C . GLN B 1 318 ? 5.344 46.094 25.656 1 97.88 318 GLN B C 1
ATOM 6957 O O . GLN B 1 318 ? 6.52 46.469 25.703 1 97.88 318 GLN B O 1
ATOM 6962 N N . TYR B 1 319 ? 4.902 45.562 24.594 1 98.25 319 TYR B N 1
ATOM 6963 C CA . TYR B 1 319 ? 5.688 45.281 23.406 1 98.25 319 TYR B CA 1
ATOM 6964 C C . TYR B 1 319 ? 5.129 46 22.188 1 98.25 319 TYR B C 1
ATOM 6966 O O . TYR B 1 319 ? 3.932 46.281 22.125 1 98.25 319 TYR B O 1
ATOM 6974 N N . ASP B 1 320 ? 5.996 46.344 21.234 1 98.38 320 ASP B N 1
ATOM 6975 C CA . ASP B 1 320 ? 5.566 46.938 19.969 1 98.38 320 ASP B CA 1
ATOM 6976 C C . ASP B 1 320 ? 5.113 45.844 18.984 1 98.38 320 ASP B C 1
ATOM 6978 O O . ASP B 1 320 ? 5.945 45.188 18.375 1 98.38 320 ASP B O 1
ATOM 6982 N N . LEU B 1 321 ? 3.861 45.781 18.781 1 98.25 321 LEU B N 1
ATOM 6983 C CA . LEU B 1 321 ? 3.301 44.75 17.891 1 98.25 321 LEU B CA 1
ATOM 6984 C C . LEU B 1 321 ? 2.793 45.375 16.594 1 98.25 321 LEU B C 1
ATOM 6986 O O . LEU B 1 321 ? 2.002 44.781 15.875 1 98.25 321 LEU B O 1
ATOM 6990 N N . SER B 1 322 ? 3.207 46.625 16.281 1 97.69 322 SER B N 1
ATOM 6991 C CA . SER B 1 322 ? 2.658 47.406 15.164 1 97.69 322 SER B CA 1
ATOM 6992 C C . SER B 1 322 ? 3.109 46.844 13.82 1 97.69 322 SER B C 1
ATOM 6994 O O . SER B 1 322 ? 2.537 47.156 12.781 1 97.69 322 SER B O 1
ATOM 6996 N N . SER B 1 323 ? 4.152 45.938 13.875 1 98.31 323 SER B N 1
ATOM 6997 C CA . SER B 1 323 ? 4.633 45.344 12.641 1 98.31 323 SER B CA 1
ATOM 6998 C C . SER B 1 323 ? 3.662 44.25 12.148 1 98.31 323 SER B C 1
ATOM 7000 O O . SER B 1 323 ? 3.688 43.875 10.977 1 98.31 323 SER B O 1
ATOM 7002 N N . VAL B 1 324 ? 2.842 43.719 13.008 1 98.56 324 VAL B N 1
ATOM 7003 C CA . VAL B 1 324 ? 1.945 42.594 12.656 1 98.56 324 VAL B CA 1
ATOM 7004 C C . VAL B 1 324 ? 0.843 43.125 11.734 1 98.56 324 VAL B C 1
ATOM 7006 O O . VAL B 1 324 ? 0.157 44.094 12.055 1 98.56 324 VAL B O 1
ATOM 7009 N N . ARG B 1 325 ? 0.732 42.469 10.664 1 97.62 325 ARG B N 1
ATOM 7010 C CA . ARG B 1 325 ? -0.29 42.844 9.68 1 97.62 325 ARG B CA 1
ATOM 7011 C C . ARG B 1 325 ? -1.371 41.75 9.602 1 97.62 325 ARG B C 1
ATOM 7013 O O . ARG B 1 325 ? -2.537 42.062 9.344 1 97.62 325 ARG B O 1
ATOM 7020 N N . TYR B 1 326 ? -0.969 40.5 9.633 1 98.25 326 TYR B N 1
ATOM 7021 C CA . TYR B 1 326 ? -1.86 39.406 9.312 1 98.25 326 TYR B CA 1
ATOM 7022 C C . TYR B 1 326 ? -1.763 38.312 10.359 1 98.25 326 TYR B C 1
ATOM 7024 O O . TYR B 1 326 ? -0.696 37.719 10.555 1 98.25 326 TYR B O 1
ATOM 7032 N N . LEU B 1 327 ? -2.801 38.062 11.133 1 98.06 327 LEU B N 1
ATOM 7033 C CA . LEU B 1 327 ? -2.965 36.906 12.016 1 98.06 327 LEU B CA 1
ATOM 7034 C C . LEU B 1 327 ? -3.654 35.75 11.289 1 98.06 327 LEU B C 1
ATOM 7036 O O . LEU B 1 327 ? -4.816 35.875 10.891 1 98.06 327 LEU B O 1
ATOM 7040 N N . TYR B 1 328 ? -2.939 34.688 11.109 1 97 328 TYR B N 1
ATOM 7041 C CA . TYR B 1 328 ? -3.334 33.531 10.312 1 97 328 TYR B CA 1
ATOM 7042 C C . TYR B 1 328 ? -3.5 32.281 11.188 1 97 328 TYR B C 1
ATOM 7044 O O . TYR B 1 328 ? -2.52 31.766 11.711 1 97 328 TYR B O 1
ATOM 7052 N N . ALA B 1 329 ? -4.723 31.875 11.344 1 94.38 329 ALA B N 1
ATOM 7053 C CA . ALA B 1 329 ? -5 30.781 12.273 1 94.38 329 ALA B CA 1
ATOM 7054 C C . ALA B 1 329 ? -5.449 29.531 11.531 1 94.38 329 ALA B C 1
ATOM 7056 O O . ALA B 1 329 ? -6.082 29.625 10.477 1 94.38 329 ALA B O 1
ATOM 7057 N N . GLY B 1 330 ? -5.082 28.375 12.023 1 91.5 330 GLY B N 1
ATOM 7058 C CA . GLY B 1 330 ? -5.496 27.094 11.5 1 91.5 330 GLY B CA 1
ATOM 7059 C C . GLY B 1 330 ? -5.59 26.016 12.562 1 91.5 330 GLY B C 1
ATOM 7060 O O . GLY B 1 330 ? -5.715 26.312 13.75 1 91.5 330 GLY B O 1
ATOM 7061 N N . ALA B 1 331 ? -5.691 24.766 12.117 1 83.69 331 ALA B N 1
ATOM 7062 C CA . ALA B 1 331 ? -5.73 23.578 12.961 1 83.69 331 ALA B CA 1
ATOM 7063 C C . ALA B 1 331 ? -7.109 23.406 13.594 1 83.69 331 ALA B C 1
ATOM 7065 O O . ALA B 1 331 ? -7.59 22.281 13.742 1 83.69 331 ALA B O 1
ATOM 7066 N N . ALA B 1 332 ? -7.703 24.484 14.07 1 81.69 332 ALA B N 1
ATOM 7067 C CA . ALA B 1 332 ? -9.062 24.516 14.602 1 81.69 332 ALA B CA 1
ATOM 7068 C C . ALA B 1 332 ? -9.758 25.828 14.258 1 81.69 332 ALA B C 1
ATOM 7070 O O . ALA B 1 332 ? -9.102 26.844 14.016 1 81.69 332 ALA B O 1
ATOM 7071 N N . PRO B 1 333 ? -11.078 25.719 14.281 1 84.19 333 PRO B N 1
ATOM 7072 C CA . PRO B 1 333 ? -11.797 26.969 13.977 1 84.19 333 PRO B CA 1
ATOM 7073 C C . PRO B 1 333 ? -11.586 28.047 15.031 1 84.19 333 PRO B C 1
ATOM 7075 O O . PRO B 1 333 ? -11.562 27.75 16.219 1 84.19 333 PRO B O 1
ATOM 7078 N N . LEU B 1 334 ? -11.359 29.203 14.531 1 87.88 334 LEU B N 1
ATOM 7079 C CA . LEU B 1 334 ? -11.312 30.391 15.383 1 87.88 334 LEU B CA 1
ATOM 7080 C C . LEU B 1 334 ? -12.688 31.047 15.469 1 87.88 334 LEU B C 1
ATOM 7082 O O . LEU B 1 334 ? -13.211 31.531 14.461 1 87.88 334 LEU B O 1
ATOM 7086 N N . GLY B 1 335 ? -13.297 31.141 16.594 1 86.12 335 GLY B N 1
ATOM 7087 C CA . GLY B 1 335 ? -14.656 31.625 16.781 1 86.12 335 GLY B CA 1
ATOM 7088 C C . GLY B 1 335 ? -14.797 33.125 16.5 1 86.12 335 GLY B C 1
ATOM 7089 O O . GLY B 1 335 ? -13.852 33.875 16.672 1 86.12 335 GLY B O 1
ATOM 7090 N N . SER B 1 336 ? -16.016 33.5 16.109 1 88 336 SER B N 1
ATOM 7091 C CA . SER B 1 336 ? -16.297 34.875 15.75 1 88 336 SER B CA 1
ATOM 7092 C C . SER B 1 336 ? -16.031 35.812 16.922 1 88 336 SER B C 1
ATOM 7094 O O . SER B 1 336 ? -15.539 36.938 16.734 1 88 336 SER B O 1
ATOM 7096 N N . GLU B 1 337 ? -16.344 35.375 18.094 1 85.62 337 GLU B N 1
ATOM 7097 C CA . GLU B 1 337 ? -16.141 36.188 19.281 1 85.62 337 GLU B CA 1
ATOM 7098 C C . GLU B 1 337 ? -14.656 36.5 19.484 1 85.62 337 GLU B C 1
ATOM 7100 O O . GLU B 1 337 ? -14.289 37.625 19.828 1 85.62 337 GLU B O 1
ATOM 7105 N N . THR B 1 338 ? -13.898 35.5 19.297 1 88.62 338 THR B N 1
ATOM 7106 C CA . THR B 1 338 ? -12.453 35.656 19.422 1 88.62 338 THR B CA 1
ATOM 7107 C C . THR B 1 338 ? -11.914 36.594 18.359 1 88.62 338 THR B C 1
ATOM 7109 O O . THR B 1 338 ? -11.094 37.469 18.641 1 88.62 338 THR B O 1
ATOM 7112 N N . ILE B 1 339 ? -12.391 36.469 17.172 1 94.19 339 ILE B N 1
ATOM 7113 C CA . ILE B 1 339 ? -11.969 37.344 16.062 1 94.19 339 ILE B CA 1
ATOM 7114 C C . ILE B 1 339 ? -12.359 38.781 16.344 1 94.19 339 ILE B C 1
ATOM 7116 O O . ILE B 1 339 ? -11.57 39.688 16.109 1 94.19 339 ILE B O 1
ATOM 7120 N N . ASP B 1 340 ? -13.578 38.969 16.859 1 93.69 340 ASP B N 1
ATOM 7121 C CA . ASP B 1 340 ? -14.047 40.312 17.203 1 93.69 340 ASP B CA 1
ATOM 7122 C C . ASP B 1 340 ? -13.141 40.969 18.234 1 93.69 340 ASP B C 1
ATOM 7124 O O . ASP B 1 340 ? -12.82 42.156 18.125 1 93.69 340 ASP B O 1
ATOM 7128 N N . GLU B 1 341 ? -12.797 40.156 19.203 1 92.06 341 GLU B N 1
ATOM 7129 C CA . GLU B 1 341 ? -11.945 40.688 20.266 1 92.06 341 GLU B CA 1
ATOM 7130 C C . GLU B 1 341 ? -10.562 41.062 19.719 1 92.06 341 GLU B C 1
ATOM 7132 O O . GLU B 1 341 ? -10 42.094 20.109 1 92.06 341 GLU B O 1
ATOM 7137 N N . VAL B 1 342 ? -9.945 40.25 18.859 1 95.31 342 VAL B N 1
ATOM 7138 C CA . VAL B 1 342 ? -8.648 40.531 18.234 1 95.31 342 VAL B CA 1
ATOM 7139 C C . VAL B 1 342 ? -8.734 41.844 17.453 1 95.31 342 VAL B C 1
ATOM 7141 O O . VAL B 1 342 ? -7.867 42.688 17.562 1 95.31 342 VAL B O 1
ATOM 7144 N N . THR B 1 343 ? -9.812 41.969 16.672 1 95.44 343 THR B N 1
ATOM 7145 C CA . THR B 1 343 ? -9.977 43.125 15.805 1 95.44 343 THR B CA 1
ATOM 7146 C C . THR B 1 343 ? -10.164 44.406 16.625 1 95.44 343 THR B C 1
ATOM 7148 O O . THR B 1 343 ? -9.711 45.469 16.219 1 95.44 343 THR B O 1
ATOM 7151 N N . LYS B 1 344 ? -10.859 44.25 17.688 1 95.75 344 LYS B N 1
ATOM 7152 C CA . LYS B 1 344 ? -11.062 45.375 18.594 1 95.75 344 LYS B CA 1
ATOM 7153 C C . LYS B 1 344 ? -9.742 45.844 19.203 1 95.75 344 LYS B C 1
ATOM 7155 O O . LYS B 1 344 ? -9.445 47.031 19.25 1 95.75 344 LYS B O 1
ATOM 7160 N N . GLN B 1 345 ? -8.992 44.906 19.672 1 95.94 345 GLN B N 1
ATOM 7161 C CA . GLN B 1 345 ? -7.734 45.219 20.344 1 95.94 345 GLN B CA 1
ATOM 7162 C C . GLN B 1 345 ? -6.664 45.656 19.344 1 95.94 345 GLN B C 1
ATOM 7164 O O . GLN B 1 345 ? -5.805 46.469 19.656 1 95.94 345 GLN B O 1
ATOM 7169 N N . TYR B 1 346 ? -6.684 45.062 18.172 1 97.25 346 TYR B N 1
ATOM 7170 C CA . TYR B 1 346 ? -5.707 45.344 17.125 1 97.25 346 TYR B CA 1
ATOM 7171 C C . TYR B 1 346 ? -6.395 45.656 15.797 1 97.25 346 TYR B C 1
ATOM 7173 O O . TYR B 1 346 ? -6.336 44.844 14.867 1 97.25 346 TYR B O 1
ATOM 7181 N N . PRO B 1 347 ? -6.914 46.781 15.602 1 96.44 347 PRO B N 1
ATOM 7182 C CA . PRO B 1 347 ? -7.723 47.125 14.43 1 96.44 347 PRO B CA 1
ATOM 7183 C C . PRO B 1 347 ? -6.918 47.094 13.133 1 96.44 347 PRO B C 1
ATOM 7185 O O . PRO B 1 347 ? -7.492 47 12.047 1 96.44 347 PRO B O 1
ATOM 7188 N N . ALA B 1 348 ? -5.613 47.188 13.234 1 96.25 348 ALA B N 1
ATOM 7189 C CA . ALA B 1 348 ? -4.766 47.219 12.047 1 96.25 348 ALA B CA 1
ATOM 7190 C C . ALA B 1 348 ? -4.488 45.781 11.555 1 96.25 348 ALA B C 1
ATOM 7192 O O . ALA B 1 348 ? -4.016 45.594 10.43 1 96.25 348 ALA B O 1
ATOM 7193 N N . TRP B 1 349 ? -4.75 44.75 12.352 1 97.56 349 TRP B N 1
ATOM 7194 C CA . TRP B 1 349 ? -4.465 43.375 11.984 1 97.56 349 TRP B CA 1
ATOM 7195 C C . TRP B 1 349 ? -5.566 42.812 11.086 1 97.56 349 TRP B C 1
ATOM 7197 O O . TRP B 1 349 ? -6.754 43 11.367 1 97.56 349 TRP B O 1
ATOM 7207 N N . HIS B 1 350 ? -5.227 42.219 9.984 1 97.38 350 HIS B N 1
ATOM 7208 C CA . HIS B 1 350 ? -6.148 41.344 9.305 1 97.38 350 HIS B CA 1
ATOM 7209 C C . HIS B 1 350 ? -6.176 39.969 9.969 1 97.38 350 HIS B C 1
ATOM 7211 O O . HIS B 1 350 ? -5.148 39.469 10.461 1 97.38 350 HIS B O 1
ATOM 7217 N N . VAL B 1 351 ? -7.332 39.312 10.047 1 97.38 351 VAL B N 1
ATOM 7218 C CA . VAL B 1 351 ? -7.461 38 10.641 1 97.38 351 VAL B CA 1
ATOM 7219 C C . VAL B 1 351 ? -8.023 37 9.617 1 97.38 351 VAL B C 1
ATOM 7221 O O . VAL B 1 351 ? -9.07 37.25 9.016 1 97.38 351 VAL B O 1
ATOM 7224 N N . GLY B 1 352 ? -7.309 36.031 9.312 1 97 352 GLY B N 1
ATOM 7225 C CA . GLY B 1 352 ? -7.762 34.969 8.398 1 97 352 GLY B CA 1
ATOM 7226 C C . GLY B 1 352 ? -7.527 33.562 8.93 1 97 352 GLY B C 1
ATOM 7227 O O . GLY B 1 352 ? -6.703 33.375 9.82 1 97 352 GLY B O 1
ATOM 7228 N N . GLN B 1 353 ? -8.289 32.625 8.438 1 96.56 353 GLN B N 1
ATOM 7229 C CA . GLN B 1 353 ? -8.164 31.203 8.781 1 96.56 353 GLN B CA 1
ATOM 7230 C C . GLN B 1 353 ? -7.875 30.359 7.543 1 96.56 353 GLN B C 1
ATOM 7232 O O . GLN B 1 353 ? -8.07 30.812 6.414 1 96.56 353 GLN B O 1
ATOM 7237 N N . ALA B 1 354 ? -7.32 29.219 7.754 1 97.25 354 ALA B N 1
ATOM 7238 C CA . ALA B 1 354 ? -7.102 28.234 6.695 1 97.25 354 ALA B CA 1
ATOM 7239 C C . ALA B 1 354 ? -7.547 26.844 7.137 1 97.25 354 ALA B C 1
ATOM 7241 O O . ALA B 1 354 ? -7.746 26.594 8.328 1 97.25 354 ALA B O 1
ATOM 7242 N N . TYR B 1 355 ? -7.824 26.047 6.105 1 97.25 355 TYR B N 1
ATOM 7243 C CA . TYR B 1 355 ? -8.211 24.672 6.359 1 97.25 355 TYR B CA 1
ATOM 7244 C C . TYR B 1 355 ? -7.336 23.703 5.574 1 97.25 355 TYR B C 1
ATOM 7246 O O . TYR B 1 355 ? -6.992 23.953 4.418 1 97.25 355 TYR B O 1
ATOM 7254 N N . GLY B 1 356 ? -6.984 22.688 6.207 1 96.56 356 GLY B N 1
ATOM 7255 C CA . GLY B 1 356 ? -6.238 21.594 5.625 1 96.56 356 GLY B CA 1
ATOM 7256 C C . GLY B 1 356 ? -5.973 20.469 6.605 1 96.56 356 GLY B C 1
ATOM 7257 O O . GLY B 1 356 ? -6.406 20.516 7.758 1 96.56 356 GLY B O 1
ATOM 7258 N N . MET B 1 357 ? -5.359 19.438 6.203 1 95.31 357 MET B N 1
ATOM 7259 C CA . MET B 1 357 ? -4.996 18.281 7.023 1 95.31 357 MET B CA 1
ATOM 7260 C C . MET B 1 357 ? -3.725 17.625 6.504 1 95.31 357 MET B C 1
ATOM 7262 O O . MET B 1 357 ? -3.244 17.969 5.422 1 95.31 357 MET B O 1
ATOM 7266 N N . THR B 1 358 ? -3.146 16.734 7.324 1 96.44 358 THR B N 1
ATOM 7267 C CA . THR B 1 358 ? -1.92 16.031 6.945 1 96.44 358 THR B CA 1
ATOM 7268 C C . THR B 1 358 ? -2.102 15.305 5.621 1 96.44 358 THR B C 1
ATOM 7270 O O . THR B 1 358 ? -1.213 15.32 4.77 1 96.44 358 THR B O 1
ATOM 7273 N N . GLU B 1 359 ? -3.301 14.766 5.359 1 97.88 359 GLU B N 1
ATOM 7274 C CA . GLU B 1 359 ? -3.613 13.938 4.199 1 97.88 359 GLU B CA 1
ATOM 7275 C C . GLU B 1 359 ? -3.75 14.781 2.939 1 97.88 359 GLU B C 1
ATOM 7277 O O . GLU B 1 359 ? -3.803 14.25 1.828 1 97.88 359 GLU B O 1
ATOM 7282 N N . THR B 1 360 ? -3.797 16.109 3.045 1 98.5 360 THR B N 1
ATOM 7283 C CA . THR B 1 360 ? -3.82 16.984 1.881 1 98.5 360 THR B CA 1
ATOM 7284 C C . THR B 1 360 ? -2.523 17.781 1.776 1 98.5 360 THR B C 1
ATOM 7286 O O . THR B 1 360 ? -2.459 18.781 1.062 1 98.5 360 THR B O 1
ATOM 7289 N N . CYS B 1 361 ? -1.562 17.406 2.566 1 98.19 361 CYS B N 1
ATOM 7290 C CA . CYS B 1 361 ? -0.263 18.062 2.604 1 98.19 361 CYS B CA 1
ATOM 7291 C C . CYS B 1 361 ? -0.414 19.547 2.914 1 98.19 361 CYS B C 1
ATOM 7293 O O . CYS B 1 361 ? 0.216 20.391 2.27 1 98.19 361 CYS B O 1
ATOM 7295 N N . THR B 1 362 ? -1.493 19.688 3.662 1 96.19 362 THR B N 1
ATOM 7296 C CA . THR B 1 362 ? -1.775 20.859 4.488 1 96.19 362 THR B CA 1
ATOM 7297 C C . THR B 1 362 ? -2.938 21.672 3.91 1 96.19 362 THR B C 1
ATOM 7299 O O . THR B 1 362 ? -4.086 21.484 4.324 1 96.19 362 THR B O 1
ATOM 7302 N N . ALA B 1 363 ? -2.742 22.703 2.955 1 98.19 363 ALA B N 1
ATOM 7303 C CA . ALA B 1 363 ? -3.76 23.719 2.684 1 98.19 363 ALA B CA 1
ATOM 7304 C C . ALA B 1 363 ? -4.73 23.234 1.604 1 98.19 363 ALA B C 1
ATOM 7306 O O . ALA B 1 363 ? -4.309 22.859 0.506 1 98.19 363 ALA B O 1
ATOM 7307 N N . VAL B 1 364 ? -5.965 23.25 1.896 1 98.62 364 VAL B N 1
ATOM 7308 C CA . VAL B 1 364 ? -7.062 23.031 0.96 1 98.62 364 VAL B CA 1
ATOM 7309 C C . VAL B 1 364 ? -7.723 24.359 0.617 1 98.62 364 VAL B C 1
ATOM 7311 O O . VAL B 1 364 ? -7.992 24.641 -0.553 1 98.62 364 VAL B O 1
ATOM 7314 N N . SER B 1 365 ? -7.973 25.125 1.661 1 98.62 365 SER B N 1
ATOM 7315 C CA . SER B 1 365 ? -8.492 26.484 1.526 1 98.62 365 SER B CA 1
ATOM 7316 C C . SER B 1 365 ? -7.734 27.453 2.42 1 98.62 365 SER B C 1
ATOM 7318 O O . SER B 1 365 ? -7.133 27.047 3.418 1 98.62 365 SER B O 1
ATOM 7320 N N . THR B 1 366 ? -7.695 28.672 2.037 1 98.44 366 THR B N 1
ATOM 7321 C CA . THR B 1 366 ? -7.016 29.719 2.803 1 98.44 366 THR B CA 1
ATOM 7322 C C . THR B 1 366 ? -7.672 31.078 2.574 1 98.44 366 THR B C 1
ATOM 7324 O O . THR B 1 366 ? -8.227 31.328 1.503 1 98.44 366 THR B O 1
ATOM 7327 N N . THR B 1 367 ? -7.668 31.938 3.568 1 98.06 367 THR B N 1
ATOM 7328 C CA . THR B 1 367 ? -8.211 33.281 3.471 1 98.06 367 THR B CA 1
ATOM 7329 C C . THR B 1 367 ? -7.199 34.219 2.82 1 98.06 367 THR B C 1
ATOM 7331 O O . THR B 1 367 ? -6.027 34.25 3.191 1 98.06 367 THR B O 1
ATOM 7334 N N . SER B 1 368 ? -7.656 34.906 1.87 1 98 368 SER B N 1
ATOM 7335 C CA . SER B 1 368 ? -6.848 35.969 1.303 1 98 368 SER B CA 1
ATOM 7336 C C . SER B 1 368 ? -7.043 37.281 2.074 1 98 368 SER B C 1
ATOM 7338 O O . SER B 1 368 ? -8.156 37.625 2.469 1 98 368 SER B O 1
ATOM 7340 N N . GLU B 1 369 ? -6.008 38.031 2.201 1 97.25 369 GLU B N 1
ATOM 7341 C CA . GLU B 1 369 ? -6.086 39.281 2.951 1 97.25 369 GLU B CA 1
ATOM 7342 C C . GLU B 1 369 ? -7.012 40.281 2.266 1 97.25 369 GLU B C 1
ATOM 7344 O O . GLU B 1 369 ? -7.539 41.188 2.908 1 97.25 369 GLU B O 1
ATOM 7349 N N . HIS B 1 370 ? -7.223 40.188 1.007 1 96.19 370 HIS B N 1
ATOM 7350 C CA . HIS B 1 370 ? -8.078 41.125 0.301 1 96.19 370 HIS B CA 1
ATOM 7351 C C . HIS B 1 370 ? -9.508 40.594 0.193 1 96.19 370 HIS B C 1
ATOM 7353 O O . HIS B 1 370 ? -10.367 41.25 -0.405 1 96.19 370 HIS B O 1
ATOM 7359 N N . ASP B 1 371 ? -9.734 39.406 0.676 1 97.06 371 ASP B N 1
ATOM 7360 C CA . ASP B 1 371 ? -11.047 38.75 0.613 1 97.06 371 ASP B CA 1
ATOM 7361 C C . ASP B 1 371 ? -11.336 37.969 1.883 1 97.06 371 ASP B C 1
ATOM 7363 O O . ASP B 1 371 ? -11.43 36.75 1.844 1 97.06 371 ASP B O 1
ATOM 7367 N N . ILE B 1 372 ? -11.586 38.625 2.977 1 97 372 ILE B N 1
ATOM 7368 C CA . ILE B 1 372 ? -11.812 38.031 4.277 1 97 372 ILE B CA 1
ATOM 7369 C C . ILE B 1 372 ? -13.312 37.906 4.539 1 97 372 ILE B C 1
ATOM 7371 O O . ILE B 1 372 ? -14.039 38.906 4.445 1 97 372 ILE B O 1
ATOM 7375 N N . ASP B 1 373 ? -13.797 36.719 4.715 1 96.44 373 ASP B N 1
ATOM 7376 C CA . ASP B 1 373 ? -15.133 36.438 5.246 1 96.44 373 ASP B CA 1
ATOM 7377 C C . ASP B 1 373 ? -15.047 35.844 6.652 1 96.44 373 ASP B C 1
ATOM 7379 O O . ASP B 1 373 ? -14.688 34.688 6.816 1 96.44 373 ASP B O 1
ATOM 7383 N N . GLN B 1 374 ? -15.43 36.719 7.629 1 92.19 374 GLN B N 1
ATOM 7384 C CA . GLN B 1 374 ? -15.234 36.312 9.023 1 92.19 374 GLN B CA 1
ATOM 7385 C C . GLN B 1 374 ? -15.891 34.969 9.32 1 92.19 374 GLN B C 1
ATOM 7387 O O . GLN B 1 374 ? -17.031 34.75 8.945 1 92.19 374 GLN B O 1
ATOM 7392 N N . GLY B 1 375 ? -15.078 34.156 9.961 1 89 375 GLY B N 1
ATOM 7393 C CA . GLY B 1 375 ? -15.602 32.875 10.367 1 89 375 GLY B CA 1
ATOM 7394 C C . GLY B 1 375 ? -15.344 31.781 9.352 1 89 375 GLY B C 1
ATOM 7395 O O . GLY B 1 375 ? -15.484 30.594 9.656 1 89 375 GLY B O 1
ATOM 7396 N N . SER B 1 376 ? -15.039 32.156 8.156 1 95.56 376 SER B N 1
ATOM 7397 C CA . SER B 1 376 ? -14.742 31.172 7.129 1 95.56 376 SER B CA 1
ATOM 7398 C C . SER B 1 376 ? -13.266 30.812 7.121 1 95.56 376 SER B C 1
ATOM 7400 O O . SER B 1 376 ? -12.461 31.453 7.793 1 95.56 376 SER B O 1
ATOM 7402 N N . SER B 1 377 ? -12.961 29.75 6.434 1 97.12 377 SER B N 1
ATOM 7403 C CA . SER B 1 377 ? -11.578 29.328 6.254 1 97.12 377 SER B CA 1
ATOM 7404 C C . SER B 1 377 ? -11.078 29.656 4.848 1 97.12 377 SER B C 1
ATOM 7406 O O . SER B 1 377 ? -10.203 28.969 4.32 1 97.12 377 SER B O 1
ATOM 7408 N N . GLY B 1 378 ? -11.727 30.625 4.266 1 98.06 378 GLY B N 1
ATOM 7409 C CA . GLY B 1 378 ? -11.289 31.125 2.967 1 98.06 378 GLY B CA 1
ATOM 7410 C C . GLY B 1 378 ? -11.773 30.266 1.812 1 98.06 378 GLY B C 1
ATOM 7411 O O . GLY B 1 378 ? -12.812 29.609 1.908 1 98.06 378 GLY B O 1
ATOM 7412 N N . SER B 1 379 ? -11.094 30.484 0.674 1 98.69 379 SER B N 1
ATOM 7413 C CA . SER B 1 379 ? -11.477 29.828 -0.573 1 98.69 379 SER B CA 1
ATOM 7414 C C . SER B 1 379 ? -10.477 28.75 -0.973 1 98.69 379 SER B C 1
ATOM 7416 O O . SER B 1 379 ? -9.375 28.688 -0.421 1 98.69 379 SER B O 1
ATOM 7418 N N . LEU B 1 380 ? -10.875 27.891 -1.866 1 98.75 380 LEU B N 1
ATOM 7419 C CA . LEU B 1 380 ? -10.039 26.797 -2.352 1 98.75 380 LEU B CA 1
ATOM 7420 C C . LEU B 1 380 ? -8.781 27.328 -3.031 1 98.75 380 LEU B C 1
ATOM 7422 O O . LEU B 1 380 ? -8.844 28.312 -3.768 1 98.75 380 LEU B O 1
ATOM 7426 N N . VAL B 1 381 ? -7.656 26.703 -2.783 1 98.81 381 VAL B N 1
ATOM 7427 C CA . VAL B 1 381 ? -6.414 27.047 -3.463 1 98.81 381 VAL B CA 1
ATOM 7428 C C . VAL B 1 381 ? -6.477 26.594 -4.918 1 98.81 381 VAL B C 1
ATOM 7430 O O . VAL B 1 381 ? -7.336 25.781 -5.289 1 98.81 381 VAL B O 1
ATOM 7433 N N . PRO B 1 382 ? -5.57 27.125 -5.773 1 98.69 382 PRO B N 1
ATOM 7434 C CA . PRO B 1 382 ? -5.621 26.75 -7.188 1 98.69 382 PRO B CA 1
ATOM 7435 C C . PRO B 1 382 ? -5.371 25.25 -7.406 1 98.69 382 PRO B C 1
ATOM 7437 O O . PRO B 1 382 ? -4.559 24.656 -6.699 1 98.69 382 PRO B O 1
ATOM 7440 N N . ALA B 1 383 ? -5.973 24.641 -8.422 1 98.31 383 ALA B N 1
ATOM 7441 C CA . ALA B 1 383 ? -5.859 23.234 -8.812 1 98.31 383 ALA B CA 1
ATOM 7442 C C . ALA B 1 383 ? -6.496 22.328 -7.762 1 98.31 383 ALA B C 1
ATOM 7444 O O . ALA B 1 383 ? -6.164 21.141 -7.68 1 98.31 383 ALA B O 1
ATOM 7445 N N . CYS B 1 384 ? -7.344 22.891 -6.93 1 98.44 384 CYS B N 1
ATOM 7446 C CA . CYS B 1 384 ? -8.102 22.156 -5.93 1 98.44 384 CYS B CA 1
ATOM 7447 C C . CYS B 1 384 ? -9.586 22.109 -6.289 1 98.44 384 CYS B C 1
ATOM 7449 O O . CYS B 1 384 ? -10.148 23.109 -6.734 1 98.44 384 CYS B O 1
ATOM 7451 N N . ARG B 1 385 ? -10.156 20.953 -6.219 1 98.25 385 ARG B N 1
ATOM 7452 C CA . ARG B 1 385 ? -11.586 20.734 -6.414 1 98.25 385 ARG B CA 1
ATOM 7453 C C . ARG B 1 385 ? -12.234 20.172 -5.152 1 98.25 385 ARG B C 1
ATOM 7455 O O . ARG B 1 385 ? -11.609 19.406 -4.422 1 98.25 385 ARG B O 1
ATOM 7462 N N . ALA B 1 386 ? -13.469 20.578 -4.918 1 98.19 386 ALA B N 1
ATOM 7463 C CA . ALA B 1 386 ? -14.18 20.109 -3.729 1 98.19 386 ALA B CA 1
ATOM 7464 C C . ALA B 1 386 ? -15.609 19.688 -4.066 1 98.19 386 ALA B C 1
ATOM 7466 O O . ALA B 1 386 ? -16.25 20.297 -4.93 1 98.19 386 ALA B O 1
ATOM 7467 N N . LYS B 1 387 ? -16.047 18.656 -3.48 1 97.69 387 LYS B N 1
ATOM 7468 C CA . LYS B 1 387 ? -17.453 18.25 -3.441 1 97.69 387 LYS B CA 1
ATOM 7469 C C . LYS B 1 387 ? -17.969 18.203 -2.008 1 97.69 387 LYS B C 1
ATOM 7471 O O . LYS B 1 387 ? -17.203 17.922 -1.076 1 97.69 387 LYS B O 1
ATOM 7476 N N . ILE B 1 388 ? -19.172 18.609 -1.803 1 97.81 388 ILE B N 1
ATOM 7477 C CA . ILE B 1 388 ? -19.859 18.422 -0.53 1 97.81 388 ILE B CA 1
ATOM 7478 C C . ILE B 1 388 ? -20.953 17.375 -0.686 1 97.81 388 ILE B C 1
ATOM 7480 O O . ILE B 1 388 ? -21.797 17.469 -1.59 1 97.81 388 ILE B O 1
ATOM 7484 N N . VAL B 1 389 ? -20.891 16.391 0.182 1 96.44 389 VAL B N 1
ATOM 7485 C CA . VAL B 1 389 ? -21.875 15.312 0.039 1 96.44 389 VAL B CA 1
ATOM 7486 C C . VAL B 1 389 ? -22.594 15.086 1.365 1 96.44 389 VAL B C 1
ATOM 7488 O O . VAL B 1 389 ? -22.031 15.328 2.436 1 96.44 389 VAL B O 1
ATOM 7491 N N . ASP B 1 390 ? -23.812 14.695 1.217 1 93.69 390 ASP B N 1
ATOM 7492 C CA . ASP B 1 390 ? -24.531 14.25 2.402 1 93.69 390 ASP B CA 1
ATOM 7493 C C . ASP B 1 390 ? -23.906 12.977 2.973 1 93.69 390 ASP B C 1
ATOM 7495 O O . ASP B 1 390 ? -23.797 11.969 2.275 1 93.69 390 ASP B O 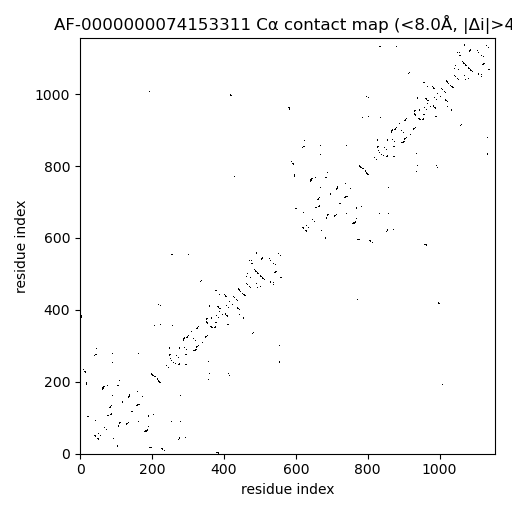1
ATOM 7499 N N . PRO B 1 391 ? -23.562 13.023 4.191 1 86.88 391 PRO B N 1
ATOM 7500 C CA . PRO B 1 391 ? -22.844 11.867 4.73 1 86.88 391 PRO B CA 1
ATOM 7501 C C . PRO B 1 391 ? -23.719 10.609 4.797 1 86.88 391 PRO B C 1
ATOM 7503 O O . PRO B 1 391 ? -23.203 9.5 4.855 1 86.88 391 PRO B O 1
ATOM 7506 N N . THR B 1 392 ? -24.984 10.758 4.816 1 84.12 392 THR B N 1
ATOM 7507 C CA . THR B 1 392 ? -25.891 9.625 4.949 1 84.12 392 THR B CA 1
ATOM 7508 C C . THR B 1 392 ? -26.281 9.086 3.578 1 84.12 392 THR B C 1
ATOM 7510 O O . THR B 1 392 ? -26.25 7.871 3.352 1 84.12 392 THR B O 1
ATOM 7513 N N . THR B 1 393 ? -26.547 9.953 2.699 1 86.62 393 THR B N 1
ATOM 7514 C CA . THR B 1 393 ? -27.094 9.508 1.425 1 86.62 393 THR B CA 1
ATOM 7515 C C . THR B 1 393 ? -26.016 9.477 0.347 1 86.62 393 THR B C 1
ATOM 7517 O O . THR B 1 393 ? -26.188 8.844 -0.695 1 86.62 393 THR B O 1
ATOM 7520 N N . GLY B 1 394 ? -25.031 10.25 0.561 1 86.88 394 GLY B N 1
ATOM 7521 C CA . GLY B 1 394 ? -23.969 10.344 -0.44 1 86.88 394 GLY B CA 1
ATOM 7522 C C . GLY B 1 394 ? -24.297 11.312 -1.56 1 86.88 394 GLY B C 1
ATOM 7523 O O . GLY B 1 394 ? -23.484 11.547 -2.449 1 86.88 394 GLY B O 1
ATOM 7524 N N . ARG B 1 395 ? -25.484 11.953 -1.541 1 90.88 395 ARG B N 1
ATOM 7525 C CA . ARG B 1 395 ? -25.891 12.891 -2.584 1 90.88 395 ARG B CA 1
ATOM 7526 C C . ARG B 1 395 ? -25.062 14.172 -2.533 1 90.88 395 ARG B C 1
ATOM 7528 O O . ARG B 1 395 ? -24.75 14.672 -1.449 1 90.88 395 ARG B O 1
ATOM 7535 N N . GLU B 1 396 ? -24.703 14.664 -3.631 1 94.56 396 GLU B N 1
ATOM 7536 C CA . GLU B 1 396 ? -23.953 15.906 -3.703 1 94.56 396 GLU B CA 1
ATOM 7537 C C . GLU B 1 396 ? -24.781 17.094 -3.252 1 94.56 396 GLU B C 1
ATOM 7539 O O . GLU B 1 396 ? -25.969 17.188 -3.58 1 94.56 396 GLU B O 1
ATOM 7544 N N . ILE B 1 397 ? -24.219 17.906 -2.514 1 94.88 397 ILE B N 1
ATOM 7545 C CA . ILE B 1 397 ? -24.844 19.141 -2.043 1 94.88 397 ILE B CA 1
ATOM 7546 C C . ILE B 1 397 ? -24.297 20.328 -2.844 1 94.88 397 ILE B C 1
ATOM 7548 O O . ILE B 1 397 ? -23.109 20.625 -2.797 1 94.88 397 ILE B O 1
ATOM 7552 N N . THR B 1 398 ? -25.188 21.047 -3.525 1 91.38 398 THR B N 1
ATOM 7553 C CA . THR B 1 398 ? -24.766 22.156 -4.375 1 91.38 398 THR B CA 1
ATOM 7554 C C . THR B 1 398 ? -25.281 23.484 -3.832 1 91.38 398 THR B C 1
ATOM 7556 O O . THR B 1 398 ? -24.828 24.547 -4.25 1 91.38 398 THR B O 1
ATOM 7559 N N . ALA B 1 399 ? -26.25 23.359 -2.91 1 93.94 399 ALA B N 1
ATOM 7560 C CA . ALA B 1 399 ? -26.797 24.578 -2.324 1 93.94 399 ALA B CA 1
ATOM 7561 C C . ALA B 1 399 ? -25.812 25.219 -1.351 1 93.94 399 ALA B C 1
ATOM 7563 O O . ALA B 1 399 ? -25.125 24.516 -0.609 1 93.94 399 ALA B O 1
ATOM 7564 N N . TYR B 1 400 ? -25.734 26.562 -1.375 1 95.75 400 TYR B N 1
ATOM 7565 C CA . TYR B 1 400 ? -24.922 27.297 -0.406 1 95.75 400 TYR B CA 1
ATOM 7566 C C . TYR B 1 400 ? -25.453 27.109 1.007 1 95.75 400 TYR B C 1
ATOM 7568 O O . TYR B 1 400 ? -26.625 26.734 1.191 1 95.75 400 TYR B O 1
ATOM 7576 N N . ASP B 1 401 ? -24.609 27.25 1.952 1 95.44 401 ASP B N 1
ATOM 7577 C CA . ASP B 1 401 ? -24.938 27.266 3.371 1 95.44 401 ASP B CA 1
ATOM 7578 C C . ASP B 1 401 ? -25.594 25.969 3.809 1 95.44 401 ASP B C 1
ATOM 7580 O O . ASP B 1 401 ? -26.469 25.953 4.684 1 95.44 401 ASP B O 1
ATOM 7584 N N . THR B 1 402 ? -25.359 24.953 3.1 1 95.19 402 THR B N 1
ATOM 7585 C CA . THR B 1 402 ? -25.844 23.609 3.432 1 95.19 402 THR B CA 1
ATOM 7586 C C . THR B 1 402 ? -24.688 22.688 3.809 1 95.19 402 THR B C 1
ATOM 7588 O O . THR B 1 402 ? -23.828 22.406 2.982 1 95.19 402 THR B O 1
ATOM 7591 N N . PRO B 1 403 ? -24.688 22.266 5.043 1 95.19 403 PRO B N 1
ATOM 7592 C CA . PRO B 1 403 ? -23.562 21.484 5.527 1 95.19 403 PRO B CA 1
ATOM 7593 C C . PRO B 1 403 ? -23.531 20.062 4.961 1 95.19 403 PRO B C 1
ATOM 7595 O O . PRO B 1 403 ? -24.578 19.469 4.703 1 95.19 403 PRO B O 1
ATOM 7598 N N . GLY B 1 404 ? -22.391 19.516 4.746 1 96.94 404 GLY B N 1
ATOM 7599 C CA . GLY B 1 404 ? -22.109 18.141 4.352 1 96.94 404 GLY B CA 1
ATOM 7600 C C . GLY B 1 404 ? -20.641 17.766 4.465 1 96.94 404 GLY B C 1
ATOM 7601 O O . GLY B 1 404 ? -19.828 18.578 4.902 1 96.94 404 GLY B O 1
ATOM 7602 N N . GLU B 1 405 ? -20.297 16.5 4.168 1 97.5 405 GLU B N 1
ATOM 7603 C CA . GLU B 1 405 ? -18.906 16.047 4.207 1 97.5 405 GLU B CA 1
ATOM 7604 C C . GLU B 1 405 ? -18.109 16.625 3.047 1 97.5 405 GLU B C 1
ATOM 7606 O O . GLU B 1 405 ? -18.562 16.609 1.9 1 97.5 405 GLU B O 1
ATOM 7611 N N . LEU B 1 406 ? -16.984 17.062 3.34 1 98.12 406 LEU B N 1
ATOM 7612 C CA . LEU B 1 406 ? -16.109 17.641 2.326 1 98.12 406 LEU B CA 1
ATOM 7613 C C . LEU B 1 406 ? -15.258 16.547 1.667 1 98.12 406 LEU B C 1
ATOM 7615 O O . LEU B 1 406 ? -14.562 15.797 2.352 1 98.12 406 LEU B O 1
ATOM 7619 N N . LEU B 1 407 ? -15.305 16.406 0.348 1 98.25 407 LEU B N 1
ATOM 7620 C CA . LEU B 1 407 ? -14.375 15.641 -0.477 1 98.25 407 LEU B CA 1
ATOM 7621 C C . LEU B 1 407 ? -13.438 16.562 -1.242 1 98.25 407 LEU B C 1
ATOM 7623 O O . LEU B 1 407 ? -13.867 17.594 -1.766 1 98.25 407 LEU B O 1
ATOM 7627 N N . VAL B 1 408 ? -12.203 16.172 -1.329 1 98.75 408 VAL B N 1
ATOM 7628 C CA . VAL B 1 408 ? -11.219 17.062 -1.958 1 98.75 408 VAL B CA 1
ATOM 7629 C C . VAL B 1 408 ? -10.422 16.281 -2.998 1 98.75 408 VAL B C 1
ATOM 7631 O O . VAL B 1 408 ? -10.078 15.109 -2.783 1 98.75 408 VAL B O 1
ATOM 7634 N N . GLN B 1 409 ? -10.227 16.844 -4.164 1 98.56 409 GLN B N 1
ATOM 7635 C CA . GLN B 1 409 ? -9.297 16.406 -5.191 1 98.56 409 GLN B CA 1
ATOM 7636 C C . GLN B 1 409 ? -8.25 17.469 -5.488 1 98.56 409 GLN B C 1
ATOM 7638 O O . GLN B 1 409 ? -8.602 18.609 -5.809 1 98.56 409 GLN B O 1
ATOM 7643 N N . ALA B 1 410 ? -7.027 17.188 -5.289 1 98.75 410 ALA B N 1
ATOM 7644 C CA . ALA B 1 410 ? -5.934 18.125 -5.512 1 98.75 410 ALA B CA 1
ATOM 7645 C C . ALA B 1 410 ? -4.609 17.391 -5.715 1 98.75 410 ALA B C 1
ATOM 7647 O O . ALA B 1 410 ? -4.449 16.266 -5.254 1 98.75 410 ALA B O 1
ATOM 7648 N N . PRO B 1 411 ? -3.629 18.031 -6.488 1 98.62 411 PRO B N 1
ATOM 7649 C CA . PRO B 1 411 ? -2.311 17.406 -6.625 1 98.62 411 PRO B CA 1
ATOM 7650 C C . PRO B 1 411 ? -1.596 17.25 -5.285 1 98.62 411 PRO B C 1
ATOM 7652 O O . PRO B 1 411 ? -0.682 16.438 -5.164 1 98.62 411 PRO B O 1
ATOM 7655 N N . SER B 1 412 ? -2.043 17.984 -4.25 1 98.81 412 SER B N 1
ATOM 7656 C CA . SER B 1 412 ? -1.398 17.938 -2.941 1 98.81 412 SER B CA 1
ATOM 7657 C C . SER B 1 412 ? -1.938 16.781 -2.104 1 98.81 412 SER B C 1
ATOM 7659 O O . SER B 1 412 ? -1.387 16.469 -1.047 1 98.81 412 SER B O 1
ATOM 7661 N N . VAL B 1 413 ? -3.037 16.078 -2.541 1 98.81 413 VAL B N 1
ATOM 7662 C CA . VAL B 1 413 ? -3.586 14.953 -1.8 1 98.81 413 VAL B CA 1
ATOM 7663 C C . VAL B 1 413 ? -2.576 13.805 -1.781 1 98.81 413 VAL B C 1
ATOM 7665 O O . VAL B 1 413 ? -2.021 13.438 -2.82 1 98.81 413 VAL B O 1
ATOM 7668 N N . VAL B 1 414 ? -2.363 13.203 -0.665 1 98.81 414 VAL B N 1
ATOM 7669 C CA . VAL B 1 414 ? -1.227 12.328 -0.395 1 98.81 414 VAL B CA 1
ATOM 7670 C C . VAL B 1 414 ? -1.492 10.945 -0.977 1 98.81 414 VAL B C 1
ATOM 7672 O O . VAL B 1 414 ? -2.547 10.703 -1.566 1 98.81 414 VAL B O 1
ATOM 7675 N N . LEU B 1 415 ? -0.507 10.047 -0.833 1 98.62 415 LEU B N 1
ATOM 7676 C CA . LEU B 1 415 ? -0.544 8.719 -1.437 1 98.62 415 LEU B CA 1
ATOM 7677 C C . LEU B 1 415 ? -1.471 7.789 -0.655 1 98.62 415 LEU B C 1
ATOM 7679 O O . LEU B 1 415 ? -2.143 6.938 -1.242 1 98.62 415 LEU B O 1
ATOM 7683 N N . GLY B 1 416 ? -1.493 7.871 0.613 1 98.19 416 GLY B N 1
ATOM 7684 C CA . GLY B 1 416 ? -2.209 6.98 1.513 1 98.19 416 GLY B CA 1
ATOM 7685 C C . GLY B 1 416 ? -1.496 6.77 2.834 1 98.19 416 GLY B C 1
ATOM 7686 O O . GLY B 1 416 ? -0.743 7.633 3.285 1 98.19 416 GLY B O 1
ATOM 7687 N N . TYR B 1 417 ? -1.806 5.648 3.514 1 97.62 417 TYR B N 1
ATOM 7688 C CA . TYR B 1 417 ? -1.201 5.332 4.801 1 97.62 417 TYR B CA 1
ATOM 7689 C C . TYR B 1 417 ? -0.221 4.172 4.672 1 97.62 417 TYR B C 1
ATOM 7691 O O . TYR B 1 417 ? -0.522 3.166 4.023 1 97.62 417 TYR B O 1
ATOM 7699 N N . LEU B 1 418 ? 0.989 4.328 5.305 1 98.19 418 LEU B N 1
ATOM 7700 C CA . LEU B 1 418 ? 2.031 3.311 5.262 1 98.19 418 LEU B CA 1
ATOM 7701 C C . LEU B 1 418 ? 1.54 2.004 5.875 1 98.19 418 LEU B C 1
ATOM 7703 O O . LEU B 1 418 ? 1.079 1.984 7.016 1 98.19 418 LEU B O 1
ATOM 7707 N N . ASN B 1 419 ? 1.656 0.921 5.094 1 96.5 419 ASN B N 1
ATOM 7708 C CA . ASN B 1 419 ? 1.33 -0.431 5.535 1 96.5 419 ASN B CA 1
ATOM 7709 C C . ASN B 1 419 ? -0.059 -0.496 6.164 1 96.5 419 ASN B C 1
ATOM 7711 O O . ASN B 1 419 ? -0.228 -1.045 7.254 1 96.5 419 ASN B O 1
ATOM 7715 N N . ASN B 1 420 ? -1.01 0.121 5.5 1 96.38 420 ASN B N 1
ATOM 7716 C CA . ASN B 1 420 ? -2.396 0.149 5.953 1 96.38 420 ASN B CA 1
ATOM 7717 C C . ASN B 1 420 ? -3.363 0.319 4.785 1 96.38 420 ASN B C 1
ATOM 7719 O O . ASN B 1 420 ? -4.027 1.351 4.668 1 96.38 420 ASN B O 1
ATOM 7723 N N . GLU B 1 421 ? -3.531 -0.664 3.996 1 97.06 421 GLU B N 1
ATOM 7724 C CA . GLU B 1 421 ? -4.363 -0.639 2.799 1 97.06 421 GLU B CA 1
ATOM 7725 C C . GLU B 1 421 ? -5.828 -0.381 3.148 1 97.06 421 GLU B C 1
ATOM 7727 O O . GLU B 1 421 ? -6.539 0.295 2.404 1 97.06 421 GLU B O 1
ATOM 7732 N N . LYS B 1 422 ? -6.293 -0.925 4.23 1 95.62 422 LYS B N 1
ATOM 7733 C CA . LYS B 1 422 ? -7.684 -0.734 4.629 1 95.62 422 LYS B CA 1
ATOM 7734 C C . LYS B 1 422 ? -7.988 0.741 4.883 1 95.62 422 LYS B C 1
ATOM 7736 O O . LYS B 1 422 ? -8.922 1.296 4.301 1 95.62 422 LYS B O 1
ATOM 7741 N N . ALA B 1 423 ? -7.184 1.403 5.727 1 95.44 423 ALA B N 1
ATOM 7742 C CA . ALA B 1 423 ? -7.391 2.82 6.012 1 95.44 423 ALA B CA 1
ATOM 7743 C C . ALA B 1 423 ? -7.281 3.658 4.742 1 95.44 423 ALA B C 1
ATOM 7745 O O . ALA B 1 423 ? -8.023 4.629 4.562 1 95.44 423 ALA B O 1
ATOM 7746 N N . THR B 1 424 ? -6.316 3.295 3.871 1 97.62 424 THR B N 1
ATOM 7747 C CA . THR B 1 424 ? -6.137 4.02 2.617 1 97.62 424 THR B CA 1
ATOM 7748 C C . THR B 1 424 ? -7.398 3.934 1.76 1 97.62 424 THR B C 1
ATOM 7750 O O . THR B 1 424 ? -7.883 4.949 1.26 1 97.62 424 THR B O 1
ATOM 7753 N N . ALA B 1 425 ? -7.961 2.76 1.68 1 96.69 425 ALA B N 1
ATOM 7754 C CA . ALA B 1 425 ? -9.133 2.551 0.831 1 96.69 425 ALA B CA 1
ATOM 7755 C C . ALA B 1 425 ? -10.359 3.238 1.414 1 96.69 425 ALA B C 1
ATOM 7757 O O . ALA B 1 425 ? -11.227 3.705 0.673 1 96.69 425 ALA B O 1
ATOM 7758 N N . GLU B 1 426 ? -10.469 3.336 2.699 1 95.06 426 GLU B N 1
ATOM 7759 C CA . GLU B 1 426 ? -11.594 3.982 3.367 1 95.06 426 GLU B CA 1
ATOM 7760 C C . GLU B 1 426 ? -11.531 5.5 3.207 1 95.06 426 GLU B C 1
ATOM 7762 O O . GLU B 1 426 ? -12.562 6.16 3.09 1 95.06 426 GLU B O 1
ATOM 7767 N N . THR B 1 427 ? -10.344 6.027 3.143 1 96.5 427 THR B N 1
ATOM 7768 C CA . THR B 1 427 ? -10.141 7.473 3.172 1 96.5 427 THR B CA 1
ATOM 7769 C C . THR B 1 427 ? -10.117 8.039 1.757 1 96.5 427 THR B C 1
ATOM 7771 O O . THR B 1 427 ? -10.641 9.133 1.512 1 96.5 427 THR B O 1
ATOM 7774 N N . PHE B 1 428 ? -9.516 7.312 0.853 1 97.62 428 PHE B N 1
ATOM 7775 C CA . PHE B 1 428 ? -9.375 7.77 -0.525 1 97.62 428 PHE B CA 1
ATOM 7776 C C . PHE B 1 428 ? -10.281 6.977 -1.457 1 97.62 428 PHE B C 1
ATOM 7778 O O . PHE B 1 428 ? -10.078 5.777 -1.652 1 97.62 428 PHE B O 1
ATOM 7785 N N . VAL B 1 429 ? -11.242 7.645 -2.072 1 95.31 429 VAL B N 1
ATOM 7786 C CA . VAL B 1 429 ? -12.266 6.969 -2.859 1 95.31 429 VAL B CA 1
ATOM 7787 C C . VAL B 1 429 ? -12.164 7.395 -4.324 1 95.31 429 VAL B C 1
ATOM 7789 O O . VAL B 1 429 ? -11.727 8.516 -4.621 1 95.31 429 VAL B O 1
ATOM 7792 N N . TRP B 1 430 ? -12.5 6.551 -5.164 1 95.19 430 TRP B N 1
ATOM 7793 C CA . TRP B 1 430 ? -12.477 6.824 -6.598 1 95.19 430 TRP B CA 1
ATOM 7794 C C . TRP B 1 430 ? -13.883 7.07 -7.129 1 95.19 430 TRP B C 1
ATOM 7796 O O . TRP B 1 430 ? -14.789 6.27 -6.895 1 95.19 430 TRP B O 1
ATOM 7806 N N . LEU B 1 431 ? -14.062 8.164 -7.758 1 93.56 431 LEU B N 1
ATOM 7807 C CA . LEU B 1 431 ? -15.273 8.484 -8.5 1 93.56 431 LEU B CA 1
ATOM 7808 C C . LEU B 1 431 ? -15 8.508 -10.008 1 93.56 431 LEU B C 1
ATOM 7810 O O . LEU B 1 431 ? -13.891 8.195 -10.438 1 93.56 431 LEU B O 1
ATOM 7814 N N . ASP B 1 432 ? -15.93 8.836 -10.836 1 90.56 432 ASP B N 1
ATOM 7815 C CA . ASP B 1 432 ? -15.805 8.797 -12.289 1 90.56 432 ASP B CA 1
ATOM 7816 C C . ASP B 1 432 ? -14.711 9.75 -12.766 1 90.56 432 ASP B C 1
ATOM 7818 O O . ASP B 1 432 ? -14.078 9.508 -13.797 1 90.56 432 ASP B O 1
ATOM 7822 N N . ASP B 1 433 ? -14.516 10.727 -11.93 1 93.81 433 ASP B N 1
ATOM 7823 C CA . ASP B 1 433 ? -13.555 11.742 -12.359 1 93.81 433 ASP B CA 1
ATOM 7824 C C . ASP B 1 433 ? -12.258 11.641 -11.555 1 93.81 433 ASP B C 1
ATOM 7826 O O . ASP B 1 433 ? -11.492 12.602 -11.484 1 93.81 433 ASP B O 1
ATOM 7830 N N . GLY B 1 434 ? -12.078 10.539 -10.93 1 94.94 434 GLY B N 1
ATOM 7831 C CA . GLY B 1 434 ? -10.766 10.289 -10.359 1 94.94 434 GLY B CA 1
ATOM 7832 C C . GLY B 1 434 ? -10.805 10.07 -8.859 1 94.94 434 GLY B C 1
ATOM 7833 O O . GLY B 1 434 ? -11.844 9.711 -8.305 1 94.94 434 GLY B O 1
ATOM 7834 N N . ARG B 1 435 ? -9.633 10.227 -8.227 1 97.19 435 ARG B N 1
ATOM 7835 C CA . ARG B 1 435 ? -9.453 9.906 -6.812 1 97.19 435 ARG B CA 1
ATOM 7836 C C . ARG B 1 435 ? -9.758 11.109 -5.934 1 97.19 435 ARG B C 1
ATOM 7838 O O . ARG B 1 435 ? -9.273 12.219 -6.195 1 97.19 435 ARG B O 1
ATOM 7845 N N . TRP B 1 436 ? -10.625 10.914 -4.906 1 98.06 436 TRP B N 1
ATOM 7846 C CA . TRP B 1 436 ? -10.992 11.945 -3.939 1 98.06 436 TRP B CA 1
ATOM 7847 C C . TRP B 1 436 ? -10.625 11.516 -2.523 1 98.06 436 TRP B C 1
ATOM 7849 O O . TRP B 1 436 ? -10.602 10.32 -2.215 1 98.06 436 TRP B O 1
ATOM 7859 N N . ILE B 1 437 ? -10.297 12.445 -1.669 1 98.5 437 ILE B N 1
ATOM 7860 C CA . ILE B 1 437 ? -10.172 12.148 -0.247 1 98.5 437 ILE B CA 1
ATOM 7861 C C . ILE B 1 437 ? -11.469 12.523 0.476 1 98.5 437 ILE B C 1
ATOM 7863 O O . ILE B 1 437 ? -12.016 13.602 0.255 1 98.5 437 ILE B O 1
ATOM 7867 N N . ARG B 1 438 ? -11.961 11.625 1.297 1 97.06 438 ARG B N 1
ATOM 7868 C CA . ARG B 1 438 ? -12.969 11.938 2.301 1 97.06 438 ARG B CA 1
ATOM 7869 C C . ARG B 1 438 ? -12.336 12.547 3.549 1 97.06 438 ARG B C 1
ATOM 7871 O O . ARG B 1 438 ? -11.641 11.852 4.297 1 97.06 438 ARG B O 1
ATOM 7878 N N . THR B 1 439 ? -12.656 13.75 3.818 1 96.75 439 THR B N 1
ATOM 7879 C CA . THR B 1 439 ? -11.914 14.445 4.863 1 96.75 439 THR B CA 1
ATOM 7880 C C . THR B 1 439 ? -12.43 14.047 6.246 1 96.75 439 THR B C 1
ATOM 7882 O O . THR B 1 439 ? -11.727 14.211 7.242 1 96.75 439 THR B O 1
ATOM 7885 N N . GLY B 1 440 ? -13.703 13.633 6.293 1 94.69 440 GLY B N 1
ATOM 7886 C CA . GLY B 1 440 ? -14.336 13.375 7.578 1 94.69 440 GLY B CA 1
ATOM 7887 C C . GLY B 1 440 ? -14.812 14.633 8.273 1 94.69 440 GLY B C 1
ATOM 7888 O O . GLY B 1 440 ? -15.297 14.57 9.406 1 94.69 440 GLY B O 1
ATOM 7889 N N . ASP B 1 441 ? -14.719 15.758 7.617 1 95.31 441 ASP B N 1
ATOM 7890 C CA . ASP B 1 441 ? -15.172 17.031 8.164 1 95.31 441 ASP B CA 1
ATOM 7891 C C . ASP B 1 441 ? -16.453 17.5 7.48 1 95.31 441 ASP B C 1
ATOM 7893 O O . ASP B 1 441 ? -16.594 17.359 6.266 1 95.31 441 ASP B O 1
ATOM 7897 N N . GLU B 1 442 ? -17.359 18 8.297 1 95.5 442 GLU B N 1
ATOM 7898 C CA . GLU B 1 442 ? -18.547 18.672 7.77 1 95.5 442 GLU B CA 1
ATOM 7899 C C . GLU B 1 442 ? -18.281 20.141 7.469 1 95.5 442 GLU B C 1
ATOM 7901 O O . GLU B 1 442 ? -17.719 20.859 8.305 1 95.5 442 GLU B O 1
ATOM 7906 N N . VAL B 1 443 ? -18.594 20.531 6.227 1 96.75 443 VAL B N 1
ATOM 7907 C CA . VAL B 1 443 ? -18.328 21.906 5.789 1 96.75 443 VAL B CA 1
ATOM 7908 C C . VAL B 1 443 ? -19.531 22.438 5.016 1 96.75 443 VAL B C 1
ATOM 7910 O O . VAL B 1 443 ? -20.422 21.688 4.617 1 96.75 443 VAL B O 1
ATOM 7913 N N . LEU B 1 444 ? -19.672 23.75 4.945 1 96.06 444 LEU B N 1
ATOM 7914 C CA . LEU B 1 444 ? -20.594 24.375 4.012 1 96.06 444 LEU B CA 1
ATOM 7915 C C . LEU B 1 444 ? -19.891 25.453 3.189 1 96.06 444 LEU B C 1
ATOM 7917 O O . LEU B 1 444 ? -18.828 25.938 3.576 1 96.06 444 LEU B O 1
ATOM 7921 N N . VAL B 1 445 ? -20.359 25.734 2.008 1 97.31 445 VAL B N 1
ATOM 7922 C CA . VAL B 1 445 ? -19.875 26.844 1.176 1 97.31 445 VAL B CA 1
ATOM 7923 C C . VAL B 1 445 ? -20.781 28.062 1.348 1 97.31 445 VAL B C 1
ATOM 7925 O O . VAL B 1 445 ? -22 27.953 1.191 1 97.31 445 VAL B O 1
ATOM 7928 N N . ARG B 1 446 ? -20.156 29.141 1.685 1 96.56 446 ARG B N 1
ATOM 7929 C CA . ARG B 1 446 ? -20.844 30.422 1.85 1 96.56 446 ARG B CA 1
ATOM 7930 C C . ARG B 1 446 ? -20.406 31.422 0.784 1 96.56 446 ARG B C 1
ATOM 7932 O O . ARG B 1 446 ? -19.234 31.5 0.447 1 96.56 446 ARG B O 1
ATOM 7939 N N . ARG B 1 447 ? -21.375 32.094 0.248 1 96.56 447 ARG B N 1
ATOM 7940 C CA . ARG B 1 447 ? -21.047 33.219 -0.624 1 96.56 447 ARG B CA 1
ATOM 7941 C C . ARG B 1 447 ? -20.812 34.5 0.185 1 96.56 447 ARG B C 1
ATOM 7943 O O . ARG B 1 447 ? -21.75 35.062 0.764 1 96.56 447 ARG B O 1
ATOM 7950 N N . ALA B 1 448 ? -19.609 34.969 0.199 1 96.31 448 ALA B N 1
ATOM 7951 C CA . ALA B 1 448 ? -19.234 36.156 0.965 1 96.31 448 ALA B CA 1
ATOM 7952 C C . ALA B 1 448 ? -19.812 37.438 0.342 1 96.31 448 ALA B C 1
ATOM 7954 O O . ALA B 1 448 ? -20.375 37.375 -0.753 1 96.31 448 ALA B O 1
ATOM 7955 N N . ALA B 1 449 ? -19.703 38.531 1.11 1 95.06 449 ALA B N 1
ATOM 7956 C CA . ALA B 1 449 ? -20.172 39.812 0.607 1 95.06 449 ALA B CA 1
ATOM 7957 C C . ALA B 1 449 ? -19.438 40.188 -0.683 1 95.06 449 ALA B C 1
ATOM 7959 O O . ALA B 1 449 ? -20.016 40.844 -1.557 1 95.06 449 ALA B O 1
ATOM 7960 N N . SER B 1 450 ? -18.234 39.75 -0.868 1 95.69 450 SER B N 1
ATOM 7961 C CA . SER B 1 450 ? -17.422 40 -2.061 1 95.69 450 SER B CA 1
ATOM 7962 C C . SER B 1 450 ? -17.969 39.219 -3.264 1 95.69 450 SER B C 1
ATOM 7964 O O . SER B 1 450 ? -17.594 39.5 -4.402 1 95.69 450 SER B O 1
ATOM 7966 N N . GLY B 1 451 ? -18.797 38.312 -3.041 1 96.56 451 GLY B N 1
ATOM 7967 C CA . GLY B 1 451 ? -19.312 37.438 -4.102 1 96.56 451 GLY B CA 1
ATOM 7968 C C . GLY B 1 451 ? -18.547 36.156 -4.258 1 96.56 451 GLY B C 1
ATOM 7969 O O . GLY B 1 451 ? -18.984 35.25 -4.973 1 96.56 451 GLY B O 1
ATOM 7970 N N . ASN B 1 452 ? -17.5 36.031 -3.539 1 97.56 452 ASN B N 1
ATOM 7971 C CA . ASN B 1 452 ? -16.656 34.844 -3.658 1 97.56 452 ASN B CA 1
ATOM 7972 C C . ASN B 1 452 ? -17.125 33.75 -2.73 1 97.56 452 ASN B C 1
ATOM 7974 O O . ASN B 1 452 ? -17.719 34 -1.686 1 97.56 452 ASN B O 1
ATOM 7978 N N . GLU B 1 453 ? -16.875 32.5 -3.107 1 97.62 453 GLU B N 1
ATOM 7979 C CA . GLU B 1 453 ? -17.219 31.328 -2.307 1 97.62 453 GLU B CA 1
ATOM 7980 C C . GLU B 1 453 ? -16.172 31.062 -1.241 1 97.62 453 GLU B C 1
ATOM 7982 O O . GLU B 1 453 ? -14.969 31.047 -1.537 1 97.62 453 GLU B O 1
ATOM 7987 N N . HIS B 1 454 ? -16.609 30.906 -0.001 1 97.94 454 HIS B N 1
ATOM 7988 C CA . HIS B 1 454 ? -15.75 30.562 1.13 1 97.94 454 HIS B CA 1
ATOM 7989 C C . HIS B 1 454 ? -16.203 29.25 1.768 1 97.94 454 HIS B C 1
ATOM 7991 O O . HIS B 1 454 ? -17.391 28.922 1.777 1 97.94 454 HIS B O 1
ATOM 7997 N N . LEU B 1 455 ? -15.234 28.5 2.25 1 97.75 455 LEU B N 1
ATOM 7998 C CA . LEU B 1 455 ? -15.539 27.297 3.02 1 97.75 455 LEU B CA 1
ATOM 7999 C C . LEU B 1 455 ? -15.688 27.625 4.504 1 97.75 455 LEU B C 1
ATOM 8001 O O . LEU B 1 455 ? -14.859 28.344 5.07 1 97.75 455 LEU B O 1
ATOM 8005 N N . VAL B 1 456 ? -16.703 27.141 5.09 1 96.31 456 VAL B N 1
ATOM 8006 C CA . VAL B 1 456 ? -16.906 27.234 6.531 1 96.31 456 VAL B CA 1
ATOM 8007 C C . VAL B 1 456 ? -16.875 25.844 7.156 1 96.31 456 VAL B C 1
ATOM 8009 O O . VAL B 1 456 ? -17.656 24.969 6.793 1 96.31 456 VAL B O 1
ATOM 8012 N N . ILE B 1 457 ? -15.945 25.641 8.062 1 94.88 457 ILE B N 1
ATOM 8013 C CA . ILE B 1 457 ? -15.797 24.344 8.719 1 94.88 457 ILE B CA 1
ATOM 8014 C C . ILE B 1 457 ? -16.766 24.234 9.891 1 94.88 457 ILE B C 1
ATOM 8016 O O . ILE B 1 457 ? -16.734 25.078 10.797 1 94.88 457 ILE B O 1
ATOM 8020 N N . VAL B 1 458 ? -17.578 23.266 9.852 1 92.56 458 VAL B N 1
ATOM 8021 C CA . VAL B 1 458 ? -18.547 23.062 10.93 1 92.56 458 VAL B CA 1
ATOM 8022 C C . VAL B 1 458 ? -17.891 22.266 12.055 1 92.56 458 VAL B C 1
ATOM 8024 O O . VAL B 1 458 ? -17.797 22.75 13.188 1 92.56 458 VAL B O 1
ATOM 8027 N N . ASP B 1 459 ? -17.516 21.078 11.766 1 91.56 459 ASP B N 1
ATOM 8028 C CA . ASP B 1 459 ? -16.844 20.203 12.719 1 91.56 459 ASP B CA 1
ATOM 8029 C C . ASP B 1 459 ? -16.5 18.859 12.086 1 91.56 459 ASP B C 1
ATOM 8031 O O . ASP B 1 459 ? -16.797 18.625 10.906 1 91.56 459 ASP B O 1
ATOM 8035 N N . ARG B 1 460 ? -15.805 18 12.922 1 90.56 460 ARG B N 1
ATOM 8036 C CA . ARG B 1 460 ? -15.625 16.625 12.5 1 90.56 460 ARG B CA 1
ATOM 8037 C C . ARG B 1 460 ? -16.953 15.867 12.523 1 90.56 460 ARG B C 1
ATOM 8039 O O . ARG B 1 460 ? -17.719 15.992 13.484 1 90.56 460 ARG B O 1
ATOM 8046 N N . ILE B 1 461 ? -17.172 15.094 11.555 1 91.69 461 ILE B N 1
ATOM 8047 C CA . ILE B 1 461 ? -18.438 14.375 11.445 1 91.69 461 ILE B CA 1
ATOM 8048 C C . ILE B 1 461 ? -18.609 13.445 12.648 1 91.69 461 ILE B C 1
ATOM 8050 O O . ILE B 1 461 ? -19.688 13.375 13.234 1 91.69 461 ILE B O 1
ATOM 8054 N N . LYS B 1 462 ? -17.562 12.859 13.023 1 86.5 462 LYS B N 1
ATOM 8055 C CA . LYS B 1 462 ? -17.625 11.875 14.102 1 86.5 462 LYS B CA 1
ATOM 8056 C C . LYS B 1 462 ? -17.797 12.555 15.453 1 86.5 462 LYS B C 1
ATOM 8058 O O . LYS B 1 462 ? -18.156 11.898 16.438 1 86.5 462 LYS B O 1
ATOM 8063 N N . GLU B 1 463 ? -17.578 13.82 15.508 1 88.81 463 GLU B N 1
ATOM 8064 C CA . GLU B 1 463 ? -17.641 14.539 16.781 1 88.81 463 GLU B CA 1
ATOM 8065 C C . GLU B 1 463 ? -18.953 15.305 16.922 1 88.81 463 GLU B C 1
ATOM 8067 O O . GLU B 1 463 ? -19.266 15.82 18 1 88.81 463 GLU B O 1
ATOM 8072 N N . LEU B 1 464 ? -19.719 15.336 15.883 1 92.44 464 LEU B N 1
ATOM 8073 C CA . LEU B 1 464 ? -21 16.031 15.945 1 92.44 464 LEU B CA 1
ATOM 8074 C C . LEU B 1 464 ? -21.938 15.359 16.938 1 92.44 464 LEU B C 1
ATOM 8076 O O . LEU B 1 464 ? -22 14.133 17 1 92.44 464 LEU B O 1
ATOM 8080 N N . ILE B 1 465 ? -22.547 16.172 17.75 1 93.62 465 ILE B N 1
ATOM 8081 C CA . ILE B 1 465 ? -23.484 15.68 18.766 1 93.62 465 ILE B CA 1
ATOM 8082 C C . ILE B 1 465 ? -24.906 15.711 18.219 1 93.62 465 ILE B C 1
ATOM 8084 O O . ILE B 1 465 ? -25.359 16.734 17.703 1 93.62 465 ILE B O 1
ATOM 8088 N N . LYS B 1 466 ? -25.578 14.633 18.281 1 91.25 466 LYS B N 1
ATOM 8089 C CA . LYS B 1 466 ? -26.969 14.547 17.812 1 91.25 466 LYS B CA 1
ATOM 8090 C C . LYS B 1 466 ? -27.938 14.672 18.984 1 91.25 466 LYS B C 1
ATOM 8092 O O . LYS B 1 466 ? -28.234 13.688 19.672 1 91.25 466 LYS B O 1
ATOM 8097 N N . VAL B 1 467 ? -28.531 15.898 19.172 1 95.19 467 VAL B N 1
ATOM 8098 C CA . VAL B 1 467 ? -29.484 16.172 20.234 1 95.19 467 VAL B CA 1
ATOM 8099 C C . VAL B 1 467 ? -30.906 16.203 19.641 1 95.19 467 VAL B C 1
ATOM 8101 O O . VAL B 1 467 ? -31.297 17.172 19 1 95.19 467 VAL B O 1
ATOM 8104 N N . LYS B 1 468 ? -31.672 15.242 19.906 1 92.75 468 LYS B N 1
ATOM 8105 C CA . LYS B 1 468 ? -33.031 15.141 19.406 1 92.75 468 LYS B CA 1
ATOM 8106 C C . LYS B 1 468 ? -33.094 15.391 17.906 1 92.75 468 LYS B C 1
ATOM 8108 O O . LYS B 1 468 ? -33.906 16.203 17.438 1 92.75 468 LYS B O 1
ATOM 8113 N N . GLY B 1 469 ? -32.156 14.828 17.203 1 86.12 469 GLY B N 1
ATOM 8114 C CA . GLY B 1 469 ? -32.156 14.922 15.742 1 86.12 469 GLY B CA 1
ATOM 8115 C C . GLY B 1 469 ? -31.406 16.141 15.234 1 86.12 469 GLY B C 1
ATOM 8116 O O . GLY B 1 469 ? -31.109 16.234 14.039 1 86.12 469 GLY B O 1
ATOM 8117 N N . HIS B 1 470 ? -31.078 17.125 16.156 1 91.62 470 HIS B N 1
ATOM 8118 C CA . HIS B 1 470 ? -30.312 18.297 15.766 1 91.62 470 HIS B CA 1
ATOM 8119 C C . HIS B 1 470 ? -28.812 18.047 15.922 1 91.62 470 HIS B C 1
ATOM 8121 O O . HIS B 1 470 ? -28.391 17.391 16.875 1 91.62 470 HIS B O 1
ATOM 8127 N N . GLN B 1 471 ? -28.125 18.594 14.953 1 91 471 GLN B N 1
ATOM 8128 C CA . GLN B 1 471 ? -26.672 18.484 15.047 1 91 471 GLN B CA 1
ATOM 8129 C C . GLN B 1 471 ? -26.094 19.672 15.797 1 91 471 GLN B C 1
ATOM 8131 O O . GLN B 1 471 ? -26.438 20.828 15.523 1 91 471 GLN B O 1
ATOM 8136 N N . VAL B 1 472 ? -25.328 19.344 16.797 1 93.62 472 VAL B N 1
ATOM 8137 C CA . VAL B 1 472 ? -24.625 20.344 17.594 1 93.62 472 VAL B CA 1
ATOM 8138 C C . VAL B 1 472 ? -23.109 20.203 17.391 1 93.62 472 VAL B C 1
ATOM 8140 O O . VAL B 1 472 ? -22.562 19.125 17.609 1 93.62 472 VAL B O 1
ATOM 8143 N N . ALA B 1 473 ? -22.5 21.266 16.938 1 93 473 ALA B N 1
ATOM 8144 C CA . ALA B 1 473 ? -21.062 21.25 16.719 1 93 473 ALA B CA 1
ATOM 8145 C C . ALA B 1 473 ? -20.312 21.625 17.984 1 93 473 ALA B C 1
ATOM 8147 O O . ALA B 1 473 ? -20.422 22.75 18.469 1 93 473 ALA B O 1
ATOM 8148 N N . PRO B 1 474 ? -19.5 20.734 18.469 1 93.5 474 PRO B N 1
ATOM 8149 C CA . PRO B 1 474 ? -18.719 21.031 19.672 1 93.5 474 PRO B CA 1
ATOM 8150 C C . PRO B 1 474 ? -17.875 22.297 19.5 1 93.5 474 PRO B C 1
ATOM 8152 O O . PRO B 1 474 ? -17.781 23.109 20.422 1 93.5 474 PRO B O 1
ATOM 8155 N N . ALA B 1 475 ? -17.344 22.484 18.391 1 88.44 475 ALA B N 1
ATOM 8156 C CA . ALA B 1 475 ? -16.453 23.625 18.141 1 88.44 475 ALA B CA 1
ATOM 8157 C C . ALA B 1 475 ? -17.188 24.953 18.312 1 88.44 475 ALA B C 1
ATOM 8159 O O . ALA B 1 475 ? -16.609 25.938 18.781 1 88.44 475 ALA B O 1
ATOM 8160 N N . GLU B 1 476 ? -18.406 25 17.922 1 89.44 476 GLU B N 1
ATOM 8161 C CA . GLU B 1 476 ? -19.219 26.188 18.094 1 89.44 476 GLU B CA 1
ATOM 8162 C C . GLU B 1 476 ? -19.406 26.531 19.578 1 89.44 476 GLU B C 1
ATOM 8164 O O . GLU B 1 476 ? -19.234 27.672 19.984 1 89.44 476 GLU B O 1
ATOM 8169 N N . LEU B 1 477 ? -19.703 25.469 20.312 1 93.5 477 LEU B N 1
ATOM 8170 C CA . LEU B 1 477 ? -19.906 25.656 21.75 1 93.5 477 LEU B CA 1
ATOM 8171 C C . LEU B 1 477 ? -18.594 26.047 22.422 1 93.5 477 LEU B C 1
ATOM 8173 O O . LEU B 1 477 ? -18.594 26.906 23.312 1 93.5 477 LEU B O 1
ATOM 8177 N N . GLU B 1 478 ? -17.562 25.438 22.031 1 93.62 478 GLU B N 1
ATOM 8178 C CA . GLU B 1 478 ? -16.25 25.734 22.609 1 93.62 478 GLU B CA 1
ATOM 8179 C C . GLU B 1 478 ? -15.852 27.188 22.359 1 93.62 478 GLU B C 1
ATOM 8181 O O . GLU B 1 478 ? -15.383 27.859 23.281 1 93.62 478 GLU B O 1
ATOM 8186 N N . ALA B 1 479 ? -16.062 27.594 21.172 1 87.44 479 ALA B N 1
ATOM 8187 C CA . ALA B 1 479 ? -15.766 28.984 20.844 1 87.44 479 ALA B CA 1
ATOM 8188 C C . ALA B 1 479 ? -16.578 29.938 21.719 1 87.44 479 ALA B C 1
ATOM 8190 O O . ALA B 1 479 ? -16.062 30.953 22.172 1 87.44 479 ALA B O 1
ATOM 8191 N N . HIS B 1 480 ? -17.844 29.656 21.953 1 90 480 HIS B N 1
ATOM 8192 C CA . HIS B 1 480 ? -18.734 30.469 22.766 1 90 480 HIS B CA 1
ATOM 8193 C C . HIS B 1 480 ? -18.297 30.453 24.234 1 90 480 HIS B C 1
ATOM 8195 O O . HIS B 1 480 ? -18.297 31.5 24.875 1 90 480 HIS B O 1
ATOM 8201 N N . LEU B 1 481 ? -17.891 29.312 24.641 1 93.69 481 LEU B N 1
ATOM 8202 C CA . LEU B 1 481 ? -17.5 29.141 26.031 1 93.69 481 LEU B CA 1
ATOM 8203 C C . LEU B 1 481 ? -16.203 29.906 26.328 1 93.69 481 LEU B C 1
ATOM 8205 O O . LEU B 1 481 ? -16.047 30.469 27.422 1 93.69 481 LEU B O 1
ATOM 8209 N N . LEU B 1 482 ? -15.336 29.922 25.406 1 88.94 482 LEU B N 1
ATOM 8210 C CA . LEU B 1 482 ? -14.039 30.562 25.578 1 88.94 482 LEU B CA 1
ATOM 8211 C C . LEU B 1 482 ? -14.203 32.062 25.766 1 88.94 482 LEU B C 1
ATOM 8213 O O . LEU B 1 482 ? -13.289 32.719 26.25 1 88.94 482 LEU B O 1
ATOM 8217 N N . ALA B 1 483 ? -15.391 32.562 25.391 1 83 483 ALA B N 1
ATOM 8218 C CA . ALA B 1 483 ? -15.68 33.969 25.562 1 83 483 ALA B CA 1
ATOM 8219 C C . ALA B 1 483 ? -16.094 34.281 27 1 83 483 ALA B C 1
ATOM 8221 O O . ALA B 1 483 ? -16.125 35.438 27.406 1 83 483 ALA B O 1
ATOM 8222 N N . HIS B 1 484 ? -16.406 33.344 27.797 1 88.88 484 HIS B N 1
ATOM 8223 C CA . HIS B 1 484 ? -16.828 33.531 29.172 1 88.88 484 HIS B CA 1
ATOM 8224 C C . HIS B 1 484 ? -15.648 33.812 30.078 1 88.88 484 HIS B C 1
ATOM 8226 O O . HIS B 1 484 ? -14.594 33.188 29.953 1 88.88 484 HIS B O 1
ATOM 8232 N N . GLU B 1 485 ? -15.797 34.625 30.969 1 87.69 485 GLU B N 1
ATOM 8233 C CA . GLU B 1 485 ? -14.711 35.156 31.797 1 87.69 485 GLU B CA 1
ATOM 8234 C C . GLU B 1 485 ? -14.148 34.031 32.688 1 87.69 485 GLU B C 1
ATOM 8236 O O . GLU B 1 485 ? -12.984 34.094 33.094 1 87.69 485 GLU B O 1
ATOM 8241 N N . PHE B 1 486 ? -14.953 33 32.938 1 93.25 486 PHE B N 1
ATOM 8242 C CA . PHE B 1 486 ? -14.516 31.938 33.875 1 93.25 486 PHE B CA 1
ATOM 8243 C C . PHE B 1 486 ? -13.828 30.812 33.094 1 93.25 486 PHE B C 1
ATOM 8245 O O . PHE B 1 486 ? -13.312 29.875 33.719 1 93.25 486 PHE B O 1
ATOM 8252 N N . VAL B 1 487 ? -13.797 30.906 31.797 1 92.94 487 VAL B N 1
ATOM 8253 C CA . VAL B 1 487 ? -13.32 29.781 31 1 92.94 487 VAL B CA 1
ATOM 8254 C C . VAL B 1 487 ? -11.969 30.141 30.375 1 92.94 487 VAL B C 1
ATOM 8256 O O . VAL B 1 487 ? -11.867 31.078 29.578 1 92.94 487 VAL B O 1
ATOM 8259 N N . SER B 1 488 ? -10.969 29.406 30.797 1 89.06 488 SER B N 1
ATOM 8260 C CA . SER B 1 488 ? -9.648 29.578 30.203 1 89.06 488 SER B CA 1
ATOM 8261 C C . SER B 1 488 ? -9.461 28.641 29 1 89.06 488 SER B C 1
ATOM 8263 O O . SER B 1 488 ? -8.727 28.969 28.062 1 89.06 488 SER B O 1
ATOM 8265 N N . ASP B 1 489 ? -9.977 27.438 29.078 1 90.88 489 ASP B N 1
ATOM 8266 C CA . ASP B 1 489 ? -9.945 26.406 28.047 1 90.88 489 ASP B CA 1
ATOM 8267 C C . ASP B 1 489 ? -11.133 25.453 28.188 1 90.88 489 ASP B C 1
ATOM 8269 O O . ASP B 1 489 ? -11.773 25.406 29.25 1 90.88 489 ASP B O 1
ATOM 8273 N N . CYS B 1 490 ? -11.531 24.906 27.125 1 93.94 490 CYS B N 1
ATOM 8274 C CA . CYS B 1 490 ? -12.695 24.031 27.25 1 93.94 490 CYS B CA 1
ATOM 8275 C C . CYS B 1 490 ? -12.75 23.031 26.109 1 93.94 490 CYS B C 1
ATOM 8277 O O . CYS B 1 490 ? -12.086 23.219 25.078 1 93.94 490 CYS B O 1
ATOM 8279 N N . ALA B 1 491 ? -13.406 22 26.266 1 95.12 491 ALA B N 1
ATOM 8280 C CA . ALA B 1 491 ? -13.766 21 25.266 1 95.12 491 ALA B CA 1
ATOM 8281 C C . ALA B 1 491 ? -15.195 20.5 25.484 1 95.12 491 ALA B C 1
ATOM 8283 O O . ALA B 1 491 ? -15.648 20.375 26.609 1 95.12 491 ALA B O 1
ATOM 8284 N N . VAL B 1 492 ? -15.891 20.281 24.422 1 96.12 492 VAL B N 1
ATOM 8285 C CA . VAL B 1 492 ? -17.266 19.797 24.5 1 96.12 492 VAL B CA 1
ATOM 8286 C C . VAL B 1 492 ? -17.344 18.406 23.859 1 96.12 492 VAL B C 1
ATOM 8288 O O . VAL B 1 492 ? -16.797 18.188 22.781 1 96.12 492 VAL B O 1
ATOM 8291 N N . ILE B 1 493 ? -17.922 17.484 24.531 1 96.12 493 ILE B N 1
ATOM 8292 C CA . ILE B 1 493 ? -18.109 16.141 23.984 1 96.12 493 ILE B CA 1
ATOM 8293 C C . ILE B 1 493 ? -19.578 15.758 24.062 1 96.12 493 ILE B C 1
ATOM 8295 O O . ILE B 1 493 ? -20.375 16.453 24.703 1 96.12 493 ILE B O 1
ATOM 8299 N N . GLN B 1 494 ? -19.922 14.734 23.359 1 95.31 494 GLN B N 1
ATOM 8300 C CA . GLN B 1 494 ? -21.25 14.156 23.469 1 95.31 494 GLN B CA 1
ATOM 8301 C C . GLN B 1 494 ? -21.328 13.148 24.609 1 95.31 494 GLN B C 1
ATOM 8303 O O . GLN B 1 494 ? -20.375 12.414 24.875 1 95.31 494 GLN B O 1
ATOM 8308 N N . VAL B 1 495 ? -22.359 13.172 25.312 1 94.94 495 VAL B N 1
ATOM 8309 C CA . VAL B 1 495 ? -22.656 12.125 26.281 1 94.94 495 VAL B CA 1
ATOM 8310 C C . VAL B 1 495 ? -24.062 11.578 26.031 1 94.94 495 VAL B C 1
ATOM 8312 O O . VAL B 1 495 ? -24.953 12.305 25.578 1 94.94 495 VAL B O 1
ATOM 8315 N N . PRO B 1 496 ? -24.25 10.312 26.344 1 93.62 496 PRO B N 1
ATOM 8316 C CA . PRO B 1 496 ? -25.578 9.727 26.109 1 93.62 496 PRO B CA 1
ATOM 8317 C C . PRO B 1 496 ? -26.656 10.328 27 1 93.62 496 PRO B C 1
ATOM 8319 O O . PRO B 1 496 ? -26.391 10.664 28.156 1 93.62 496 PRO B O 1
ATOM 8322 N N . ASP B 1 497 ? -27.812 10.461 26.469 1 93.69 497 ASP B N 1
ATOM 8323 C CA . ASP B 1 497 ? -29 10.945 27.172 1 93.69 497 ASP B CA 1
ATOM 8324 C C . ASP B 1 497 ? -30.234 10.141 26.797 1 93.69 497 ASP B C 1
ATOM 8326 O O . ASP B 1 497 ? -30.5 9.914 25.609 1 93.69 497 ASP B O 1
ATOM 8330 N N . ASP B 1 498 ? -30.969 9.727 27.688 1 90.69 498 ASP B N 1
ATOM 8331 C CA . ASP B 1 498 ? -32.094 8.828 27.453 1 90.69 498 ASP B CA 1
ATOM 8332 C C . ASP B 1 498 ? -33.188 9.508 26.594 1 90.69 498 ASP B C 1
ATOM 8334 O O . ASP B 1 498 ? -33.844 8.852 25.781 1 90.69 498 ASP B O 1
ATOM 8338 N N . ARG B 1 499 ? -33.438 10.695 26.797 1 88.94 499 ARG B N 1
ATOM 8339 C CA . ARG B 1 499 ? -34.5 11.406 26.125 1 88.94 499 ARG B CA 1
ATOM 8340 C C . ARG B 1 499 ? -34.031 12.008 24.812 1 88.94 499 ARG B C 1
ATOM 8342 O O . ARG B 1 499 ? -34.75 12 23.812 1 88.94 499 ARG B O 1
ATOM 8349 N N . ALA B 1 500 ? -32.781 12.523 24.812 1 93.31 500 ALA B N 1
ATOM 8350 C CA . ALA B 1 500 ? -32.281 13.328 23.688 1 93.31 500 ALA B CA 1
ATOM 8351 C C . ALA B 1 500 ? -31.359 12.531 22.797 1 93.31 500 ALA B C 1
ATOM 8353 O O . ALA B 1 500 ? -30.953 12.992 21.719 1 93.31 500 ALA B O 1
ATOM 8354 N N . GLY B 1 501 ? -31.047 11.328 23.172 1 93.75 501 GLY B N 1
ATOM 8355 C CA . GLY B 1 501 ? -29.984 10.586 22.5 1 93.75 501 GLY B CA 1
ATOM 8356 C C . GLY B 1 501 ? -28.594 10.961 22.984 1 93.75 501 GLY B C 1
ATOM 8357 O O . GLY B 1 501 ? -27.938 10.172 23.656 1 93.75 501 GLY B O 1
ATOM 8358 N N . GLU B 1 502 ? -28.172 12.188 22.594 1 96.06 502 GLU B N 1
ATOM 8359 C CA . GLU B 1 502 ? -26.922 12.766 23.094 1 96.06 502 GLU B CA 1
ATOM 8360 C C . GLU B 1 502 ? -27.125 14.203 23.562 1 96.06 502 GLU B C 1
ATOM 8362 O O . GLU B 1 502 ? -28.094 14.859 23.156 1 96.06 502 GLU B O 1
ATOM 8367 N N . VAL B 1 503 ? -26.297 14.625 24.422 1 96.56 503 VAL B N 1
ATOM 8368 C CA . VAL B 1 503 ? -26.297 16.016 24.844 1 96.56 503 VAL B CA 1
ATOM 8369 C C . VAL B 1 503 ? -24.859 16.5 25.047 1 96.56 503 VAL B C 1
ATOM 8371 O O . VAL B 1 503 ? -23.953 15.688 25.266 1 96.56 503 VAL B O 1
ATOM 8374 N N . PRO B 1 504 ? -24.641 17.797 24.938 1 97.5 504 PRO B N 1
ATOM 8375 C CA . PRO B 1 504 ? -23.281 18.312 25.094 1 97.5 504 PRO B CA 1
ATOM 8376 C C . PRO B 1 504 ? -22.859 18.406 26.562 1 97.5 504 PRO B C 1
ATOM 8378 O O . PRO B 1 504 ? -23.641 18.828 27.406 1 97.5 504 PRO B O 1
ATOM 8381 N N . LYS B 1 505 ? -21.703 17.953 26.797 1 97.44 505 LYS B N 1
ATOM 8382 C CA . LYS B 1 505 ? -21.016 18.125 28.078 1 97.44 505 LYS B CA 1
ATOM 8383 C C . LYS B 1 505 ? -19.734 18.922 27.891 1 97.44 505 LYS B C 1
ATOM 8385 O O . LYS B 1 505 ? -18.953 18.672 26.969 1 97.44 505 LYS B O 1
ATOM 8390 N N . ALA B 1 506 ? -19.516 19.875 28.766 1 97.75 506 ALA B N 1
ATOM 8391 C CA . ALA B 1 506 ? -18.328 20.703 28.641 1 97.75 506 ALA B CA 1
ATOM 8392 C C . ALA B 1 506 ? -17.297 20.344 29.703 1 97.75 506 ALA B C 1
ATOM 8394 O O . ALA B 1 506 ? -17.641 20.141 30.875 1 97.75 506 ALA B O 1
ATOM 8395 N N . TYR B 1 507 ? -16.141 20.141 29.312 1 97.38 507 TYR B N 1
ATOM 8396 C CA . TYR B 1 507 ? -14.969 20.156 30.172 1 97.38 507 TYR B CA 1
ATOM 8397 C C . TYR B 1 507 ? -14.305 21.531 30.172 1 97.38 507 TYR B C 1
ATOM 8399 O O . TYR B 1 507 ? -14.023 22.078 29.094 1 97.38 507 TYR B O 1
ATOM 8407 N N . VAL B 1 508 ? -14.062 22.062 31.344 1 96.5 508 VAL B N 1
ATOM 8408 C CA . VAL B 1 508 ? -13.648 23.453 31.391 1 96.5 508 VAL B CA 1
ATOM 8409 C C . VAL B 1 508 ? -12.43 23.594 32.312 1 96.5 508 VAL B C 1
ATOM 8411 O O . VAL B 1 508 ? -12.375 22.984 33.375 1 96.5 508 VAL B O 1
ATOM 8414 N N . VAL B 1 509 ? -11.477 24.297 31.844 1 94.75 509 VAL B N 1
ATOM 8415 C CA . VAL B 1 509 ? -10.414 24.812 32.688 1 94.75 509 VAL B CA 1
ATOM 8416 C C . VAL B 1 509 ? -10.766 26.234 33.156 1 94.75 509 VAL B C 1
ATOM 8418 O O . VAL B 1 509 ? -11.039 27.109 32.344 1 94.75 509 VAL B O 1
ATOM 8421 N N . LYS B 1 510 ? -10.773 26.453 34.469 1 93.94 510 LYS B N 1
ATOM 8422 C CA . LYS B 1 510 ? -11.227 27.719 35.062 1 93.94 510 LYS B CA 1
ATOM 8423 C C . LYS B 1 510 ? -10.133 28.781 34.969 1 93.94 510 LYS B C 1
ATOM 8425 O O . LYS B 1 510 ? -8.938 28.453 35 1 93.94 510 LYS B O 1
ATOM 8430 N N . THR B 1 511 ? -10.57 30.031 34.812 1 89.88 511 THR B N 1
ATOM 8431 C CA . THR B 1 511 ? -9.664 31.156 35 1 89.88 511 THR B CA 1
ATOM 8432 C C . THR B 1 511 ? -9.516 31.484 36.5 1 89.88 511 THR B C 1
ATOM 8434 O O . THR B 1 511 ? -10.258 30.969 37.312 1 89.88 511 THR B O 1
ATOM 8437 N N . LYS B 1 512 ? -8.617 32.438 36.812 1 86.75 512 LYS B N 1
ATOM 8438 C CA . LYS B 1 512 ? -8.414 32.875 38.188 1 86.75 512 LYS B CA 1
ATOM 8439 C C . LYS B 1 512 ? -9.617 33.688 38.656 1 86.75 512 LYS B C 1
ATOM 8441 O O . LYS B 1 512 ? -9.852 33.781 39.875 1 86.75 512 LYS B O 1
ATOM 8446 N N . ARG B 1 513 ? -10.375 34.125 37.75 1 88.19 513 ARG B N 1
ATOM 8447 C CA . ARG B 1 513 ? -11.539 34.938 38.125 1 88.19 513 ARG B CA 1
ATOM 8448 C C . ARG B 1 513 ? -12.602 34.094 38.812 1 88.19 513 ARG B C 1
ATOM 8450 O O . ARG B 1 513 ? -13.492 34.594 39.469 1 88.19 513 ARG B O 1
ATOM 8457 N N . ALA B 1 514 ? -12.469 32.844 38.562 1 90.62 514 ALA B N 1
ATOM 8458 C CA . ALA B 1 514 ? -13.422 31.922 39.156 1 90.62 514 ALA B CA 1
ATOM 8459 C C . ALA B 1 514 ? -13.016 31.562 40.594 1 90.62 514 ALA B C 1
ATOM 8461 O O . ALA B 1 514 ? -13.797 30.984 41.344 1 90.62 514 ALA B O 1
ATOM 8462 N N . ASP B 1 515 ? -11.828 32.062 40.969 1 89.69 515 ASP B N 1
ATOM 8463 C CA . ASP B 1 515 ? -11.359 31.719 42.312 1 89.69 515 ASP B CA 1
ATOM 8464 C C . ASP B 1 515 ? -12.305 32.25 43.375 1 89.69 515 ASP B C 1
ATOM 8466 O O . ASP B 1 515 ? -12.82 33.375 43.281 1 89.69 515 ASP B O 1
ATOM 8470 N N . GLY B 1 516 ? -12.516 31.484 44.438 1 90.62 516 GLY B N 1
ATOM 8471 C CA . GLY B 1 516 ? -13.367 31.906 45.531 1 90.62 516 GLY B CA 1
ATOM 8472 C C . GLY B 1 516 ? -14.828 31.562 45.312 1 90.62 516 GLY B C 1
ATOM 8473 O O . GLY B 1 516 ? -15.648 31.734 46.219 1 90.62 516 GLY B O 1
ATOM 8474 N N . ARG B 1 517 ? -15.141 31.188 44.125 1 93.44 517 ARG B N 1
ATOM 8475 C CA . ARG B 1 517 ? -16.5 30.781 43.812 1 93.44 517 ARG B CA 1
ATOM 8476 C C . ARG B 1 517 ? -16.641 29.25 43.875 1 93.44 517 ARG B C 1
ATOM 8478 O O . ARG B 1 517 ? -15.664 28.547 43.625 1 93.44 517 ARG B O 1
ATOM 8485 N N . SER B 1 518 ? -17.812 28.828 44.188 1 94.75 518 SER B N 1
ATOM 8486 C CA . SER B 1 518 ? -18.031 27.391 44.188 1 94.75 518 SER B CA 1
ATOM 8487 C C . SER B 1 518 ? -18.109 26.844 42.781 1 94.75 518 SER B C 1
ATOM 8489 O O . SER B 1 518 ? -18.562 27.531 41.844 1 94.75 518 SER B O 1
ATOM 8491 N N . ASP B 1 519 ? -17.688 25.609 42.625 1 94.88 519 ASP B N 1
ATOM 8492 C CA . ASP B 1 519 ? -17.766 24.953 41.312 1 94.88 519 ASP B CA 1
ATOM 8493 C C . ASP B 1 519 ? -19.188 24.984 40.781 1 94.88 519 ASP B C 1
ATOM 8495 O O . ASP B 1 519 ? -19.406 25.125 39.562 1 94.88 519 ASP B O 1
ATOM 8499 N N . GLU B 1 520 ? -20.078 24.828 41.656 1 95.19 520 GLU B N 1
ATOM 8500 C CA . GLU B 1 520 ? -21.484 24.828 41.25 1 95.19 520 GLU B CA 1
ATOM 8501 C C . GLU B 1 520 ? -21.891 26.172 40.688 1 95.19 520 GLU B C 1
ATOM 8503 O O . GLU B 1 520 ? -22.578 26.234 39.656 1 95.19 520 GLU B O 1
ATOM 8508 N N . ASP B 1 521 ? -21.453 27.188 41.281 1 95.69 521 ASP B N 1
ATOM 8509 C CA . ASP B 1 521 ? -21.781 28.531 40.812 1 95.69 521 ASP B CA 1
ATOM 8510 C C . ASP B 1 521 ? -21.125 28.812 39.469 1 95.69 521 ASP B C 1
ATOM 8512 O O . ASP B 1 521 ? -21.734 29.406 38.594 1 95.69 521 ASP B O 1
ATOM 8516 N N . VAL B 1 522 ? -19.891 28.438 39.406 1 96.88 522 VAL B N 1
ATOM 8517 C CA . VAL B 1 522 ? -19.156 28.672 38.188 1 96.88 522 VAL B CA 1
ATOM 8518 C C . VAL B 1 522 ? -19.781 27.859 37.031 1 96.88 522 VAL B C 1
ATOM 8520 O O . VAL B 1 522 ? -19.984 28.375 35.938 1 96.88 522 VAL B O 1
ATOM 8523 N N . ALA B 1 523 ? -20.125 26.656 37.312 1 97.31 523 ALA B N 1
ATOM 8524 C CA . ALA B 1 523 ? -20.766 25.797 36.312 1 97.31 523 ALA B CA 1
ATOM 8525 C C . ALA B 1 523 ? -22.094 26.391 35.875 1 97.31 523 ALA B C 1
ATOM 8527 O O . ALA B 1 523 ? -22.422 26.359 34.656 1 97.31 523 ALA B O 1
ATOM 8528 N N . ARG B 1 524 ? -22.797 26.844 36.781 1 96.38 524 ARG B N 1
ATOM 8529 C CA . ARG B 1 524 ? -24.094 27.438 36.469 1 96.38 524 ARG B CA 1
ATOM 8530 C C . ARG B 1 524 ? -23.938 28.703 35.625 1 96.38 524 ARG B C 1
ATOM 8532 O O . ARG B 1 524 ? -24.703 28.922 34.688 1 96.38 524 ARG B O 1
ATOM 8539 N N . ALA B 1 525 ? -23 29.469 35.938 1 96.56 525 ALA B N 1
ATOM 8540 C CA . ALA B 1 525 ? -22.734 30.672 35.156 1 96.56 525 ALA B CA 1
ATOM 8541 C C . ALA B 1 525 ? -22.359 30.328 33.719 1 96.56 525 ALA B C 1
ATOM 8543 O O . ALA B 1 525 ? -22.797 31 32.781 1 96.56 525 ALA B O 1
ATOM 8544 N N . ILE B 1 526 ? -21.578 29.312 33.594 1 97.06 526 ILE B N 1
ATOM 8545 C CA . ILE B 1 526 ? -21.141 28.859 32.281 1 97.06 526 ILE B CA 1
ATOM 8546 C C . ILE B 1 526 ? -22.328 28.312 31.5 1 97.06 526 ILE B C 1
ATOM 8548 O O . ILE B 1 526 ? -22.516 28.641 30.328 1 97.06 526 ILE B O 1
ATOM 8552 N N . ALA B 1 527 ? -23.094 27.531 32.125 1 97.25 527 ALA B N 1
ATOM 8553 C CA . ALA B 1 527 ? -24.281 26.969 31.484 1 97.25 527 ALA B CA 1
ATOM 8554 C C . ALA B 1 527 ? -25.25 28.078 31.062 1 97.25 527 ALA B C 1
ATOM 8556 O O . ALA B 1 527 ? -25.828 28.031 29.969 1 97.25 527 ALA B O 1
ATOM 8557 N N . LYS B 1 528 ? -25.422 29.031 31.906 1 96.62 528 LYS B N 1
ATOM 8558 C CA . LYS B 1 528 ? -26.312 30.156 31.625 1 96.62 528 LYS B CA 1
ATOM 8559 C C . LYS B 1 528 ? -25.828 30.953 30.422 1 96.62 528 LYS B C 1
ATOM 8561 O O . LYS B 1 528 ? -26.625 31.453 29.625 1 96.62 528 LYS B O 1
ATOM 8566 N N . HIS B 1 529 ? -24.547 31.109 30.406 1 95.62 529 HIS B N 1
ATOM 8567 C CA . HIS B 1 529 ? -23.938 31.781 29.266 1 95.62 529 HIS B CA 1
ATOM 8568 C C . HIS B 1 529 ? -24.359 31.141 27.938 1 95.62 529 HIS B C 1
ATOM 8570 O O . HIS B 1 529 ? -24.656 31.844 26.969 1 95.62 529 HIS B O 1
ATOM 8576 N N . VAL B 1 530 ? -24.438 29.828 27.859 1 96.5 530 VAL B N 1
ATOM 8577 C CA . VAL B 1 530 ? -24.875 29.094 26.688 1 96.5 530 VAL B CA 1
ATOM 8578 C C . VAL B 1 530 ? -26.391 29.219 26.516 1 96.5 530 VAL B C 1
ATOM 8580 O O . VAL B 1 530 ? -26.875 29.469 25.406 1 96.5 530 VAL B O 1
ATOM 8583 N N . GLU B 1 531 ? -27.094 29.156 27.578 1 96.38 531 GLU B N 1
ATOM 8584 C CA . GLU B 1 531 ? -28.547 29.219 27.562 1 96.38 531 GLU B CA 1
ATOM 8585 C C . GLU B 1 531 ? -29.047 30.578 27.062 1 96.38 531 GLU B C 1
ATOM 8587 O O . GLU B 1 531 ? -30.062 30.672 26.375 1 96.38 531 GLU B O 1
ATOM 8592 N N . ASP B 1 532 ? -28.359 31.578 27.359 1 96.06 532 ASP B N 1
ATOM 8593 C CA . ASP B 1 532 ? -28.766 32.938 27.016 1 96.06 532 ASP B CA 1
ATOM 8594 C C . ASP B 1 532 ? -28.5 33.25 25.547 1 96.06 532 ASP B C 1
ATOM 8596 O O . ASP B 1 532 ? -29.094 34.156 24.969 1 96.06 532 ASP B O 1
ATOM 8600 N N . HIS B 1 533 ? -27.641 32.438 24.922 1 93.69 533 HIS B N 1
ATOM 8601 C CA . HIS B 1 533 ? -27.172 32.875 23.625 1 93.69 533 HIS B CA 1
ATOM 8602 C C . HIS B 1 533 ? -27.375 31.781 22.562 1 93.69 533 HIS B C 1
ATOM 8604 O O . HIS B 1 533 ? -27.172 32.031 21.375 1 93.69 533 HIS B O 1
ATOM 8610 N N . LYS B 1 534 ? -27.688 30.594 23.016 1 94.62 534 LYS B N 1
ATOM 8611 C CA . LYS B 1 534 ? -27.812 29.484 22.078 1 94.62 534 LYS B CA 1
ATOM 8612 C C . LYS B 1 534 ? -29.188 28.812 22.203 1 94.62 534 LYS B C 1
ATOM 8614 O O . LYS B 1 534 ? -29.875 29 23.203 1 94.62 534 LYS B O 1
ATOM 8619 N N . ALA B 1 535 ? -29.578 28.141 21.188 1 94.75 535 ALA B N 1
ATOM 8620 C CA . ALA B 1 535 ? -30.844 27.391 21.172 1 94.75 535 ALA B CA 1
ATOM 8621 C C . ALA B 1 535 ? -30.828 26.266 22.203 1 94.75 535 ALA B C 1
ATOM 8623 O O . ALA B 1 535 ? -29.766 25.781 22.594 1 94.75 535 ALA B O 1
ATOM 8624 N N . ARG B 1 536 ? -31.906 25.828 22.562 1 93.44 536 ARG B N 1
ATOM 8625 C CA . ARG B 1 536 ? -32.125 24.875 23.641 1 93.44 536 ARG B CA 1
ATOM 8626 C C . ARG B 1 536 ? -31.344 23.578 23.391 1 93.44 536 ARG B C 1
ATOM 8628 O O . ARG B 1 536 ? -30.812 22.984 24.328 1 93.44 536 ARG B O 1
ATOM 8635 N N . HIS B 1 537 ? -31.328 23.109 22.188 1 94.5 537 HIS B N 1
ATOM 8636 C CA . HIS B 1 537 ? -30.672 21.828 21.875 1 94.5 537 HIS B CA 1
ATOM 8637 C C . HIS B 1 537 ? -29.156 21.938 22.016 1 94.5 537 HIS B C 1
ATOM 8639 O O . HIS B 1 537 ? -28.453 20.938 22 1 94.5 537 HIS B O 1
ATOM 8645 N N . LYS B 1 538 ? -28.578 23.125 22.188 1 96.31 538 LYS B N 1
ATOM 8646 C CA . LYS B 1 538 ? -27.141 23.344 22.312 1 96.31 538 LYS B CA 1
ATOM 8647 C C . LYS B 1 538 ? -26.75 23.516 23.766 1 96.31 538 LYS B C 1
ATOM 8649 O O . LYS B 1 538 ? -25.562 23.641 24.078 1 96.31 538 LYS B O 1
ATOM 8654 N N . TRP B 1 539 ? -27.766 23.531 24.609 1 96.88 539 TRP B N 1
ATOM 8655 C CA . TRP B 1 539 ? -27.5 23.766 26.016 1 96.88 539 TRP B CA 1
ATOM 8656 C C . TRP B 1 539 ? -26.641 22.625 26.594 1 96.88 539 TRP B C 1
ATOM 8658 O O . TRP B 1 539 ? -26.719 21.484 26.125 1 96.88 539 TRP B O 1
ATOM 8668 N N . LEU B 1 540 ? -25.844 22.875 27.594 1 97.56 540 LEU B N 1
ATOM 8669 C CA . LEU B 1 540 ? -24.922 21.922 28.203 1 97.56 540 LEU B CA 1
ATOM 8670 C C . LEU B 1 540 ? -25.656 21 29.172 1 97.56 540 LEU B C 1
ATOM 8672 O O . LEU B 1 540 ? -25.297 20.906 30.344 1 97.56 540 LEU B O 1
ATOM 8676 N N . LYS B 1 541 ? -26.547 20.281 28.625 1 95.81 541 LYS B N 1
ATOM 8677 C CA . LYS B 1 541 ? -27.375 19.406 29.438 1 95.81 541 LYS B CA 1
ATOM 8678 C C . LYS B 1 541 ? -26.547 18.25 30 1 95.81 541 LYS B C 1
ATOM 8680 O O . LYS B 1 541 ? -26.969 17.594 30.969 1 95.81 541 LYS B O 1
ATOM 8685 N N . GLY B 1 542 ? -25.406 17.984 29.375 1 95.56 542 GLY B N 1
ATOM 8686 C CA . GLY B 1 542 ? -24.516 16.969 29.891 1 95.56 542 GLY B CA 1
ATOM 8687 C C . GLY B 1 542 ? -23.688 17.438 31.078 1 95.56 542 GLY B C 1
ATOM 8688 O O . GLY B 1 542 ? -22.984 16.656 31.719 1 95.56 542 GLY B O 1
ATOM 8689 N N . GLY B 1 543 ? -23.734 18.703 31.266 1 95.69 543 GLY B N 1
ATOM 8690 C CA . GLY B 1 543 ? -23.062 19.266 32.438 1 95.69 543 GLY B CA 1
ATOM 8691 C C . GLY B 1 543 ? -21.75 19.938 32.094 1 95.69 543 GLY B C 1
ATOM 8692 O O . GLY B 1 543 ? -21.359 20 30.922 1 95.69 543 GLY B O 1
ATOM 8693 N N . VAL B 1 544 ? -21.188 20.5 33.156 1 97.5 544 VAL B N 1
ATOM 8694 C CA . VAL B 1 544 ? -19.875 21.156 33.094 1 97.5 544 VAL B CA 1
ATOM 8695 C C . VAL B 1 544 ? -18.938 20.484 34.094 1 97.5 544 VAL B C 1
ATOM 8697 O O . VAL B 1 544 ? -19.25 20.406 35.281 1 97.5 544 VAL B O 1
ATOM 8700 N N . GLU B 1 545 ? -17.906 19.969 33.594 1 96.94 545 GLU B N 1
ATOM 8701 C CA . GLU B 1 545 ? -16.906 19.375 34.469 1 96.94 545 GLU B CA 1
ATOM 8702 C C . GLU B 1 545 ? -15.586 20.141 34.375 1 96.94 545 GLU B C 1
ATOM 8704 O O . GLU B 1 545 ? -15.148 20.531 33.312 1 96.94 545 GLU B O 1
ATOM 8709 N N . PHE B 1 546 ? -15.031 20.422 35.562 1 96.75 546 PHE B N 1
ATOM 8710 C CA . PHE B 1 546 ? -13.781 21.188 35.625 1 96.75 546 PHE B CA 1
ATOM 8711 C C . PHE B 1 546 ? -12.578 20.25 35.625 1 96.75 546 PHE B C 1
ATOM 8713 O O . PHE B 1 546 ? -12.57 19.234 36.344 1 96.75 546 PHE B O 1
ATOM 8720 N N . ILE B 1 547 ? -11.68 20.516 34.781 1 95.56 547 ILE B N 1
ATOM 8721 C CA . ILE B 1 547 ? -10.438 19.75 34.75 1 95.56 547 ILE B CA 1
ATOM 8722 C C . ILE B 1 547 ? -9.25 20.703 34.688 1 95.56 547 ILE B C 1
ATOM 8724 O O . ILE B 1 547 ? -9.414 21.906 34.406 1 95.56 547 ILE B O 1
ATOM 8728 N N . ASP B 1 548 ? -8.094 20.203 34.938 1 93 548 ASP B N 1
ATOM 8729 C CA . ASP B 1 548 ? -6.91 21.047 35.031 1 93 548 ASP B CA 1
ATOM 8730 C C . ASP B 1 548 ? -6.359 21.375 33.625 1 93 548 ASP B C 1
ATOM 8732 O O . ASP B 1 548 ? -5.797 22.453 33.438 1 93 548 ASP B O 1
ATOM 8736 N N . ILE B 1 549 ? -6.535 20.422 32.719 1 91.88 549 ILE B N 1
ATOM 8737 C CA . ILE B 1 549 ? -5.945 20.594 31.406 1 91.88 549 ILE B CA 1
ATOM 8738 C C . ILE B 1 549 ? -6.816 19.891 30.359 1 91.88 549 ILE B C 1
ATOM 8740 O O . ILE B 1 549 ? -7.215 18.734 30.531 1 91.88 549 ILE B O 1
ATOM 8744 N N . ILE B 1 550 ? -7.164 20.641 29.328 1 92.62 550 ILE B N 1
ATOM 8745 C CA . ILE B 1 550 ? -7.832 20.031 28.188 1 92.62 550 ILE B CA 1
ATOM 8746 C C . ILE B 1 550 ? -6.812 19.25 27.359 1 92.62 550 ILE B C 1
ATOM 8748 O O . ILE B 1 550 ? -5.832 19.812 26.875 1 92.62 550 ILE B O 1
ATOM 8752 N N . PRO B 1 551 ? -7.031 18 27.188 1 89.19 551 PRO B N 1
ATOM 8753 C CA . PRO B 1 551 ? -6.082 17.234 26.375 1 89.19 551 PRO B CA 1
ATOM 8754 C C . PRO B 1 551 ? -6.023 17.703 24.922 1 89.19 551 PRO B C 1
ATOM 8756 O O . PRO B 1 551 ? -7.055 17.781 24.25 1 89.19 551 PRO B O 1
ATOM 8759 N N . LYS B 1 552 ? -4.867 18 24.5 1 84.5 552 LYS B N 1
ATOM 8760 C CA . LYS B 1 552 ? -4.664 18.469 23.141 1 84.5 552 LYS B CA 1
ATOM 8761 C C . LYS B 1 552 ? -3.457 17.781 22.5 1 84.5 552 LYS B C 1
ATOM 8763 O O . LYS B 1 552 ? -2.551 17.328 23.203 1 84.5 552 LYS B O 1
ATOM 8768 N N . SER B 1 553 ? -3.586 17.734 21.172 1 74.81 553 SER B N 1
ATOM 8769 C CA . SER B 1 553 ? -2.395 17.344 20.422 1 74.81 553 SER B CA 1
ATOM 8770 C C . SER B 1 553 ? -1.346 18.453 20.438 1 74.81 553 SER B C 1
ATOM 8772 O O . SER B 1 553 ? -1.636 19.594 20.828 1 74.81 553 SER B O 1
ATOM 8774 N N . PRO B 1 554 ? -0.228 18.078 20.031 1 64.88 554 PRO B N 1
ATOM 8775 C CA . PRO B 1 554 ? 0.819 19.094 19.953 1 64.88 554 PRO B CA 1
ATOM 8776 C C . PRO B 1 554 ? 0.458 20.25 19.016 1 64.88 554 PRO B C 1
ATOM 8778 O O . PRO B 1 554 ? 0.96 21.375 19.188 1 64.88 554 PRO B O 1
ATOM 8781 N N . SER B 1 555 ? -0.42 19.969 18.125 1 66.88 555 SER B N 1
ATOM 8782 C CA . SER B 1 555 ? -0.843 21 17.203 1 66.88 555 SER B CA 1
ATOM 8783 C C . SER B 1 555 ? -2.01 21.812 17.766 1 66.88 555 SER B C 1
ATOM 8785 O O . SER B 1 555 ? -2.521 22.719 17.109 1 66.88 555 SER B O 1
ATOM 8787 N N . GLY B 1 556 ? -2.426 21.469 18.984 1 72.56 556 GLY B N 1
ATOM 8788 C CA . GLY B 1 556 ? -3.467 22.234 19.641 1 72.56 556 GLY B CA 1
ATOM 8789 C C . GLY B 1 556 ? -4.855 21.656 19.438 1 72.56 556 GLY B C 1
ATOM 8790 O O . GLY B 1 556 ? -5.828 22.156 20 1 72.56 556 GLY B O 1
ATOM 8791 N N . LYS B 1 557 ? -4.855 20.594 18.641 1 77.31 557 LYS B N 1
ATOM 8792 C CA . LYS B 1 557 ? -6.148 19.969 18.406 1 77.31 557 LYS B CA 1
ATOM 8793 C C . LYS B 1 557 ? -6.668 19.281 19.672 1 77.31 557 LYS B C 1
ATOM 8795 O O . LYS B 1 557 ? -5.918 18.578 20.359 1 77.31 557 LYS B O 1
ATOM 8800 N N . ILE B 1 558 ? -7.926 19.484 19.984 1 86.44 558 ILE B N 1
ATOM 8801 C CA . ILE B 1 558 ? -8.531 18.875 21.156 1 86.44 558 ILE B CA 1
ATOM 8802 C C . ILE B 1 558 ? -8.688 17.375 20.938 1 86.44 558 ILE B C 1
ATOM 8804 O O . ILE B 1 558 ? -9.203 16.938 19.906 1 86.44 558 ILE B O 1
ATOM 8808 N N . LEU B 1 559 ? -8.188 16.609 21.859 1 85.56 559 LEU B N 1
ATOM 8809 C CA . LEU B 1 559 ? -8.32 15.148 21.828 1 85.56 559 LEU B CA 1
ATOM 8810 C C . LEU B 1 559 ? -9.578 14.703 22.562 1 85.56 559 LEU B C 1
ATOM 8812 O O . LEU B 1 559 ? -9.492 14.156 23.656 1 85.56 559 LEU B O 1
ATOM 8816 N N . ARG B 1 560 ? -10.68 14.781 21.938 1 89.06 560 ARG B N 1
ATOM 8817 C CA . ARG B 1 560 ? -11.992 14.531 22.531 1 89.06 560 ARG B CA 1
ATOM 8818 C C . ARG B 1 560 ? -12.133 13.07 22.953 1 89.06 560 ARG B C 1
ATOM 8820 O O . ARG B 1 560 ? -12.82 12.758 23.922 1 89.06 560 ARG B O 1
ATOM 8827 N N . ARG B 1 561 ? -11.484 12.219 22.234 1 85.12 561 ARG B N 1
ATOM 8828 C CA . ARG B 1 561 ? -11.562 10.797 22.547 1 85.12 561 ARG B CA 1
ATOM 8829 C C . ARG B 1 561 ? -11.156 10.523 23.984 1 85.12 561 ARG B C 1
ATOM 8831 O O . ARG B 1 561 ? -11.766 9.695 24.672 1 85.12 561 ARG B O 1
ATOM 8838 N N . LEU B 1 562 ? -10.086 11.18 24.375 1 86.75 562 LEU B N 1
ATOM 8839 C CA . LEU B 1 562 ? -9.602 10.984 25.734 1 86.75 562 LEU B CA 1
ATOM 8840 C C . LEU B 1 562 ? -10.648 11.422 26.766 1 86.75 562 LEU B C 1
ATOM 8842 O O . LEU B 1 562 ? -10.789 10.805 27.812 1 86.75 562 LEU B O 1
ATOM 8846 N N . LEU B 1 563 ? -11.375 12.438 26.406 1 92.06 563 LEU B N 1
ATOM 8847 C CA . LEU B 1 563 ? -12.414 12.945 27.297 1 92.06 563 LEU B CA 1
ATOM 8848 C C . LEU B 1 563 ? -13.633 12.023 27.297 1 92.06 563 LEU B C 1
ATOM 8850 O O . LEU B 1 563 ? -14.258 11.82 28.344 1 92.06 563 LEU B O 1
ATOM 8854 N N . ARG B 1 564 ? -13.906 11.484 26.156 1 90.69 564 ARG B N 1
ATOM 8855 C CA . ARG B 1 564 ? -15 10.523 26.062 1 90.69 564 ARG B CA 1
ATOM 8856 C C . ARG B 1 564 ? -14.688 9.266 26.859 1 90.69 564 ARG B C 1
ATOM 8858 O O . ARG B 1 564 ? -15.57 8.719 27.531 1 90.69 564 ARG B O 1
ATOM 8865 N N . ASP B 1 565 ? -13.438 8.844 26.688 1 89.69 565 ASP B N 1
ATOM 8866 C CA . ASP B 1 565 ? -13.016 7.672 27.453 1 89.69 565 ASP B CA 1
ATOM 8867 C C . ASP B 1 565 ? -13.109 7.938 28.969 1 89.69 565 ASP B C 1
ATOM 8869 O O . ASP B 1 565 ? -13.547 7.078 29.719 1 89.69 565 ASP B O 1
ATOM 8873 N N . LYS B 1 566 ? -12.68 9.062 29.359 1 90.06 566 LYS B N 1
ATOM 8874 C CA . LYS B 1 566 ? -12.781 9.469 30.75 1 90.06 566 LYS B CA 1
ATOM 8875 C C . LYS B 1 566 ? -14.234 9.492 31.219 1 90.06 566 LYS B C 1
ATOM 8877 O O . LYS B 1 566 ? -14.555 9.008 32.312 1 90.06 566 LYS B O 1
ATOM 8882 N N . GLU B 1 567 ? -15.094 10.086 30.453 1 92.38 567 GLU B N 1
ATOM 8883 C CA . GLU B 1 567 ? -16.516 10.18 30.766 1 92.38 567 GLU B CA 1
ATOM 8884 C C . GLU B 1 567 ? -17.141 8.797 30.922 1 92.38 567 GLU B C 1
ATOM 8886 O O . GLU B 1 567 ? -17.922 8.57 31.844 1 92.38 567 GLU B O 1
ATOM 8891 N N . LYS B 1 568 ? -16.781 7.883 30 1 90.31 568 LYS B N 1
ATOM 8892 C CA . LYS B 1 568 ? -17.297 6.512 30.078 1 90.31 568 LYS B CA 1
ATOM 8893 C C . LYS B 1 568 ? -16.844 5.82 31.359 1 90.31 568 LYS B C 1
ATOM 8895 O O . LYS B 1 568 ? -17.625 5.094 31.984 1 90.31 568 LYS B O 1
ATOM 8900 N N . ALA B 1 569 ? -15.57 6.035 31.672 1 88.69 569 ALA B N 1
ATOM 8901 C CA . ALA B 1 569 ? -15.039 5.453 32.906 1 88.69 569 ALA B CA 1
ATOM 8902 C C . ALA B 1 569 ? -15.734 6.023 34.125 1 88.69 569 ALA B C 1
ATOM 8904 O O . ALA B 1 569 ? -16.047 5.293 35.094 1 88.69 569 ALA B O 1
ATOM 8905 N N . ASP B 1 570 ? -15.961 7.297 34.188 1 89 570 ASP B N 1
ATOM 8906 C CA . ASP B 1 570 ? -16.625 7.965 35.281 1 89 570 ASP B CA 1
ATOM 8907 C C . ASP B 1 570 ? -18.062 7.488 35.438 1 89 570 ASP B C 1
ATOM 8909 O O . ASP B 1 570 ? -18.562 7.297 36.562 1 89 570 ASP B O 1
ATOM 8913 N N . ARG B 1 571 ? -18.766 7.309 34.406 1 86.31 571 ARG B N 1
ATOM 8914 C CA . ARG B 1 571 ? -20.141 6.828 34.438 1 86.31 571 ARG B CA 1
ATOM 8915 C C . ARG B 1 571 ? -20.219 5.398 34.938 1 86.31 571 ARG B C 1
ATOM 8917 O O . ARG B 1 571 ? -21.141 5.047 35.688 1 86.31 571 ARG B O 1
ATOM 8924 N N . LYS B 1 572 ? -19.328 4.535 34.406 1 76.81 572 LYS B N 1
ATOM 8925 C CA . LYS B 1 572 ? -19.281 3.154 34.875 1 76.81 572 LYS B CA 1
ATOM 8926 C C . LYS B 1 572 ? -19.031 3.094 36.375 1 76.81 572 LYS B C 1
ATOM 8928 O O . LYS B 1 572 ? -19.609 2.258 37.062 1 76.81 572 LYS B O 1
ATOM 8933 N N . ALA B 1 573 ? -18.156 4.016 36.812 1 80.69 573 ALA B N 1
ATOM 8934 C CA . ALA B 1 573 ? -17.828 4.066 38.25 1 80.69 573 ALA B CA 1
ATOM 8935 C C . ALA B 1 573 ? -19.031 4.551 39.062 1 80.69 573 ALA B C 1
ATOM 8937 O O . ALA B 1 573 ? -19.234 4.102 40.188 1 80.69 573 ALA B O 1
ATOM 8938 N N . GLN B 1 574 ? -19.812 5.344 38.469 1 73.94 574 GLN B N 1
ATOM 8939 C CA . GLN B 1 574 ? -20.984 5.844 39.156 1 73.94 574 GLN B CA 1
ATOM 8940 C C . GLN B 1 574 ? -22.125 4.824 39.125 1 73.94 574 GLN B C 1
ATOM 8942 O O . GLN B 1 574 ? -22.906 4.727 40.062 1 73.94 574 GLN B O 1
ATOM 8947 N N . GLY B 1 575 ? -22.297 4.129 37.969 1 59.88 575 GLY B N 1
ATOM 8948 C CA . GLY B 1 575 ? -23.297 3.084 37.875 1 59.88 575 GLY B CA 1
ATOM 8949 C C . GLY B 1 575 ? -22.984 1.856 38.688 1 59.88 575 GLY B C 1
ATOM 8950 O O . GLY B 1 575 ? -23.891 1.183 39.188 1 59.88 575 GLY B O 1
ATOM 8951 N N . ALA B 1 576 ? -21.781 1.491 38.719 1 48.72 576 ALA B N 1
ATOM 8952 C CA . ALA B 1 576 ? -21.422 0.374 39.594 1 48.72 576 ALA B CA 1
ATOM 8953 C C . ALA B 1 576 ? -21.703 0.696 41.031 1 48.72 576 ALA B C 1
ATOM 8955 O O . ALA B 1 576 ? -21.766 -0.204 41.875 1 48.72 576 ALA B O 1
ATOM 8956 N N . LYS B 1 577 ? -21.75 1.938 41.438 1 47.69 577 LYS B N 1
ATOM 8957 C CA . LYS B 1 577 ? -22.047 2.311 42.812 1 47.69 577 LYS B CA 1
ATOM 8958 C C . LYS B 1 577 ? -23.562 2.293 43.062 1 47.69 577 LYS B C 1
ATOM 8960 O O . LYS B 1 577 ? -24 2.449 44.219 1 47.69 577 LYS B O 1
ATOM 8965 N N . LEU B 1 578 ? -24.266 2.211 42.031 1 37.16 578 LEU B N 1
ATOM 8966 C CA . LEU B 1 578 ? -25.688 2.062 42.312 1 37.16 578 LEU B CA 1
ATOM 8967 C C . LEU B 1 578 ? -26.094 0.593 42.312 1 37.16 578 LEU B C 1
ATOM 8969 O O . LEU B 1 578 ? -25.672 -0.167 41.438 1 37.16 578 LEU B O 1
#

pLDDT: mean 94.5, std 7.15, range [35.94, 98.94]